Protein AF-U6EC72-F1 (afdb_monomer_lite)

Sequence (1044 aa):
MDNKIILFDENQNEEIVSHIEGLNIVFKGKNSEVMIEDGSTFISSKIVLHNNCRINIKKTNKHGIRNLYAGLFDNCKLKIGKDFSCELLNIHLNDEKNLSVTIGDYCMFALHVRIRPSDGHILYDINTKELLNKGEDVVIGNHVWIGLNCTFLKGAKVSDDTIIGAHSLVNKKFHEKNVVIAGSPAKIVKRDVNWDRRSPDMYDEFIELGKKRRITMNHGIDSPQNEIKNLENSSLQSNNHLLPNNPKVSVIIPVHNVEKYLEECLNSIVNQTLKDIEIICVNDGSTDKSSDILEKFAAKDDRITIINQENQGAGVARNKGLKIVKGEYLSFLDADDFFELDMLEKVYKFSSKNSLDIAVYGVNTFNDKTSEIKKHRLRYPKEYLPKKNIFNYKDFPKYVFNTFQNWTWNKLFKTSFILENNIQFQELFRTNDLLFTCKALVKAKRISVLDDRLVYYRIEHESHCQNTNHEHPFDFYHAMIALKSFLIDEKIFQNVEQSFVNHATSGCLYNLKSLSTQESYEKLYNFLHDEGISQLSISGKPDDYFYSRDFLEIKKIEKYPLLKPSNKPRVSIIIPTYNVEDYLKECLNSVVNQTLRDIEIICVNDGSTDNSLSILKEYAEKDERIKIISKPNSGYGHTMNVGIDAATGEYIGIVEPDDYVAPDMYETLYLEAVKNDVDLIKADFYTFTGNGKNIKKTYQKLAREDSNYNHVINPQEDLRVFRFIMHTWSGIYKRNFIEKYNIRHNETPGASFQDNGFWFQTLAFATRTYFLNKPFYMLRRDNPGSSTKSKGKVFAACKEHDFIRDILDNNPELKKNPEFKEKLIRVCQYKRWDSYFFTVRRIGPEFYKMFLEKFHEDFVLAAKNNELDKELFSKEEWDLLQMIIKDPGSVQEKDFRNVPRKLSAGYLIYKKRKFDKLLSFLYILKKEKLNPKNIYKIYKARRQINSLNLFDDVYYLTNYLDVRNSNMNPLDHYIYHGWKEKRNPSKKFDGNYYLRKYDDVRKSKTNPLVHYVLHGKEEGRFPNRQAEMNSPQNMIKRLENSLS

Structure (mmCIF, N/CA/C/O backbone):
data_AF-U6EC72-F1
#
_entry.id   AF-U6EC72-F1
#
loop_
_atom_site.group_PDB
_atom_site.id
_atom_site.type_symbol
_atom_site.label_atom_id
_atom_site.label_alt_id
_atom_site.label_comp_id
_atom_site.label_asym_id
_atom_site.label_entity_id
_atom_site.label_seq_id
_atom_site.pdbx_PDB_ins_code
_atom_site.Cartn_x
_atom_site.Cartn_y
_atom_site.Cartn_z
_atom_site.occupancy
_atom_site.B_iso_or_equiv
_atom_site.auth_seq_id
_atom_site.auth_comp_id
_atom_site.auth_asym_id
_atom_site.auth_atom_id
_atom_site.pdbx_PDB_model_num
ATOM 1 N N . MET A 1 1 ? -27.831 27.699 -6.867 1.00 39.06 1 MET A N 1
ATOM 2 C CA . MET A 1 1 ? -26.803 26.637 -6.939 1.00 39.06 1 MET A CA 1
ATOM 3 C C . MET A 1 1 ? -25.587 27.145 -7.729 1.00 39.06 1 MET A C 1
ATOM 5 O O . MET A 1 1 ? -24.973 26.391 -8.469 1.00 39.06 1 MET A O 1
ATOM 9 N N . ASP A 1 2 ? -25.233 28.430 -7.577 1.00 44.12 2 ASP A N 1
ATOM 10 C CA . ASP A 1 2 ? -24.694 29.231 -8.688 1.00 44.12 2 ASP A CA 1
ATOM 11 C C . ASP A 1 2 ? -23.479 30.056 -8.263 1.00 44.12 2 ASP A C 1
ATOM 13 O O . ASP A 1 2 ? -23.497 31.283 -8.229 1.00 44.12 2 ASP A O 1
ATOM 17 N N . ASN A 1 3 ? -22.394 29.352 -7.957 1.00 44.00 3 ASN A N 1
ATOM 18 C CA . ASN A 1 3 ? -21.086 29.963 -7.758 1.00 44.00 3 ASN A CA 1
ATOM 19 C C . ASN A 1 3 ? -20.214 29.535 -8.922 1.00 44.00 3 ASN A C 1
ATOM 21 O O . ASN A 1 3 ? -20.003 28.340 -9.123 1.00 44.00 3 ASN A O 1
ATOM 25 N N . LYS A 1 4 ? -19.686 30.503 -9.664 1.00 50.69 4 LYS A N 1
ATOM 26 C CA . LYS A 1 4 ? -18.656 30.245 -10.661 1.00 50.69 4 LYS A CA 1
ATOM 27 C C . LYS A 1 4 ? -17.332 30.739 -10.102 1.00 50.69 4 LYS A C 1
ATOM 29 O O . LYS A 1 4 ? -17.023 31.923 -10.207 1.00 50.69 4 LYS A O 1
ATOM 34 N N . ILE A 1 5 ? -16.548 29.835 -9.515 1.00 55.22 5 ILE A N 1
ATOM 35 C CA . ILE A 1 5 ? -15.100 30.011 -9.609 1.00 55.22 5 ILE A CA 1
ATOM 36 C C . ILE A 1 5 ? -14.746 29.567 -11.020 1.00 55.22 5 ILE A C 1
ATOM 38 O O . ILE A 1 5 ? -14.879 28.392 -11.358 1.00 55.22 5 ILE A O 1
ATOM 42 N N . ILE A 1 6 ? -14.381 30.551 -11.835 1.00 55.47 6 ILE A N 1
ATOM 43 C CA . ILE A 1 6 ? -13.857 30.340 -13.174 1.00 55.47 6 ILE A CA 1
ATOM 44 C C . ILE A 1 6 ? -12.349 30.188 -13.014 1.00 55.47 6 ILE A C 1
ATOM 46 O O . ILE A 1 6 ? -11.661 31.146 -12.646 1.00 55.47 6 ILE A O 1
ATOM 50 N N . LEU A 1 7 ? -11.846 28.974 -13.221 1.00 50.28 7 LEU A N 1
ATOM 51 C CA . LEU A 1 7 ? -10.419 28.765 -13.417 1.00 50.28 7 LEU A CA 1
ATOM 52 C C . LEU A 1 7 ? -10.096 29.087 -14.876 1.00 50.28 7 LEU A C 1
ATOM 54 O O . LEU A 1 7 ? -10.862 28.748 -15.774 1.00 50.28 7 LEU A O 1
ATOM 58 N N . PHE A 1 8 ? -8.969 29.755 -15.088 1.00 52.69 8 PHE A N 1
ATOM 59 C CA . PHE A 1 8 ? -8.421 30.028 -16.409 1.00 52.69 8 PHE A CA 1
ATOM 60 C C . PHE A 1 8 ? -7.160 29.183 -16.567 1.00 52.69 8 PHE A C 1
ATOM 62 O O . PHE A 1 8 ? -6.269 29.258 -15.712 1.00 52.69 8 PHE A O 1
ATOM 69 N N . ASP A 1 9 ? -7.081 28.381 -17.629 1.00 54.91 9 ASP A N 1
ATOM 70 C CA . ASP A 1 9 ? -5.834 27.701 -17.991 1.00 54.91 9 ASP A CA 1
ATOM 71 C C . ASP A 1 9 ? -4.779 28.709 -18.500 1.00 54.91 9 ASP A C 1
ATOM 73 O O . ASP A 1 9 ? -5.018 29.917 -18.598 1.00 54.91 9 ASP A O 1
ATOM 77 N N . GLU A 1 10 ? -3.589 28.224 -18.856 1.00 41.94 10 GLU A N 1
ATOM 78 C CA . GLU A 1 10 ? -2.519 29.076 -19.398 1.00 41.94 10 GLU A CA 1
ATOM 79 C C . GLU A 1 10 ? -2.829 29.693 -20.782 1.00 41.94 10 GLU A C 1
ATOM 81 O O . GLU A 1 10 ? -2.090 30.564 -21.242 1.00 41.94 10 GLU A O 1
ATOM 86 N N . ASN A 1 11 ? -3.961 29.324 -21.397 1.00 57.94 11 ASN A N 1
ATOM 87 C CA . ASN A 1 11 ? -4.497 29.855 -22.653 1.00 57.94 11 ASN A CA 1
ATOM 88 C C . ASN A 1 11 ? -5.767 30.721 -22.455 1.00 57.94 11 ASN A C 1
ATOM 90 O O . ASN A 1 11 ? -6.315 31.219 -23.436 1.00 57.94 11 ASN A O 1
ATOM 94 N N . GLN A 1 12 ? -6.214 30.932 -21.208 1.00 54.38 12 GLN A N 1
ATOM 95 C CA . GLN A 1 12 ? -7.460 31.613 -20.811 1.00 54.38 12 GLN A CA 1
ATOM 96 C C . GLN A 1 12 ? -8.779 30.888 -21.161 1.00 54.38 12 GLN A C 1
ATOM 98 O O . GLN A 1 12 ? -9.823 31.530 -21.275 1.00 54.38 12 GLN A O 1
ATOM 103 N N . ASN A 1 13 ? -8.776 29.558 -21.262 1.00 55.53 13 ASN A N 1
ATOM 104 C CA . ASN A 1 13 ? -10.006 28.760 -21.323 1.00 55.53 13 ASN A CA 1
ATOM 105 C C . ASN A 1 13 ? -10.710 28.723 -19.953 1.00 55.53 13 ASN A C 1
ATOM 107 O O . ASN A 1 13 ? -10.057 28.478 -18.940 1.00 55.53 13 ASN A O 1
ATOM 111 N N . GLU A 1 14 ? -12.032 28.929 -19.927 1.00 62.22 14 GLU A N 1
ATOM 112 C CA . GLU A 1 14 ? -12.847 28.947 -18.700 1.00 62.22 14 GLU A CA 1
ATOM 113 C C . GLU A 1 14 ? -13.282 27.541 -18.239 1.00 62.22 14 GLU A C 1
ATOM 115 O O . GLU A 1 14 ? -14.038 26.858 -18.931 1.00 62.22 14 GLU A O 1
ATOM 120 N N . GLU A 1 15 ? -12.910 27.147 -17.018 1.00 49.34 15 GLU A N 1
ATOM 121 C CA . GLU A 1 15 ? -13.479 25.991 -16.308 1.00 49.34 15 GLU A CA 1
ATOM 122 C C . GLU A 1 15 ? -14.368 26.460 -15.143 1.00 49.34 15 GLU A C 1
ATOM 124 O O . GLU A 1 15 ? -13.915 27.168 -14.242 1.00 49.34 15 GLU A O 1
ATOM 129 N N . ILE A 1 16 ? -15.642 26.048 -15.136 1.00 55.34 16 ILE A N 1
ATOM 130 C CA . ILE A 1 16 ? -16.606 26.384 -14.076 1.00 55.34 16 ILE A CA 1
ATOM 131 C C . ILE A 1 16 ? -16.582 25.297 -12.999 1.00 55.34 16 ILE A C 1
ATOM 133 O O . ILE A 1 16 ? -17.181 24.233 -13.169 1.00 55.34 16 ILE A O 1
ATOM 137 N N . VAL A 1 17 ? -15.954 25.586 -11.859 1.00 56.53 17 VAL A N 1
ATOM 138 C CA . VAL A 1 17 ? -15.844 24.621 -10.757 1.00 56.53 17 VAL A CA 1
ATOM 139 C C . VAL A 1 17 ? -16.946 24.846 -9.718 1.00 56.53 17 VAL A C 1
ATOM 141 O O . VAL A 1 17 ? -16.998 25.882 -9.053 1.00 56.53 17 VAL A O 1
ATOM 144 N N . SER A 1 18 ? -17.831 23.857 -9.564 1.00 51.00 18 SER A N 1
ATOM 145 C CA . SER A 1 18 ? -18.995 23.908 -8.661 1.00 51.00 18 SER A CA 1
ATOM 146 C C . SER A 1 18 ? -18.676 23.578 -7.196 1.00 51.00 18 SER A C 1
ATOM 148 O O . SER A 1 18 ? -19.451 23.932 -6.308 1.00 51.00 18 SER A O 1
ATOM 150 N N . HIS A 1 19 ? -17.543 22.924 -6.926 1.00 59.97 19 HIS A N 1
ATOM 151 C CA . HIS A 1 19 ? -17.088 22.546 -5.588 1.00 59.97 19 HIS A CA 1
ATOM 152 C C . HIS A 1 19 ? -15.555 22.530 -5.530 1.00 59.97 19 HIS A C 1
ATOM 154 O O . HIS A 1 19 ? -14.934 21.916 -6.392 1.00 59.97 19 HIS A O 1
ATOM 160 N N . ILE A 1 20 ? -14.940 23.165 -4.523 1.00 62.28 20 ILE A N 1
ATOM 161 C CA . ILE A 1 20 ? -13.471 23.161 -4.365 1.00 62.28 20 ILE A CA 1
ATOM 162 C C . ILE A 1 20 ? -13.062 22.712 -2.965 1.00 62.28 20 ILE A C 1
ATOM 164 O O . ILE A 1 20 ? -13.396 23.350 -1.968 1.00 62.28 20 ILE A O 1
ATOM 168 N N . GLU A 1 21 ? -12.257 21.658 -2.901 1.00 64.12 21 GLU A N 1
ATOM 169 C CA . GLU A 1 21 ? -11.552 21.246 -1.692 1.00 64.12 21 GLU A CA 1
ATOM 170 C C . GLU A 1 21 ? -10.126 21.830 -1.656 1.00 64.12 21 GLU A C 1
ATOM 172 O O . GLU A 1 21 ? -9.469 21.985 -2.684 1.00 64.12 21 GLU A O 1
ATOM 177 N N . GLY A 1 22 ? -9.645 22.211 -0.469 1.00 69.31 22 GLY A N 1
ATOM 178 C CA . GLY A 1 22 ? -8.276 22.697 -0.253 1.00 69.31 22 GLY A CA 1
ATOM 179 C C . GLY A 1 22 ? -7.989 24.133 -0.721 1.00 69.31 22 GLY A C 1
ATOM 180 O O . GLY A 1 22 ? -6.826 24.546 -0.730 1.00 69.31 22 GLY A O 1
ATOM 181 N N . LEU A 1 23 ? -9.012 24.909 -1.107 1.00 71.31 23 LEU A N 1
ATOM 182 C CA . LEU A 1 23 ? -8.871 26.250 -1.697 1.00 71.31 23 LEU A CA 1
ATOM 183 C C . LEU A 1 23 ? -8.036 27.201 -0.815 1.00 71.31 23 LEU A C 1
ATOM 185 O O . LEU A 1 23 ? -8.476 27.613 0.257 1.00 71.31 23 LEU A O 1
ATOM 189 N N . ASN A 1 24 ? -6.841 27.586 -1.278 1.00 71.88 24 ASN A N 1
ATOM 190 C CA . ASN A 1 24 ? -5.857 28.356 -0.505 1.00 71.88 24 ASN A CA 1
ATOM 191 C C . ASN A 1 24 ? -5.562 29.733 -1.137 1.00 71.88 24 ASN A C 1
ATOM 193 O O . ASN A 1 24 ? -4.670 29.880 -1.976 1.00 71.88 24 ASN A O 1
ATOM 197 N N . ILE A 1 25 ? -6.307 30.754 -0.714 1.00 69.69 25 ILE A N 1
ATOM 198 C CA . ILE A 1 25 ? -6.228 32.135 -1.206 1.00 69.69 25 ILE A CA 1
ATOM 199 C C . ILE A 1 25 ? -5.205 32.924 -0.375 1.00 69.69 25 ILE A C 1
ATOM 201 O O . ILE A 1 25 ? -5.437 33.218 0.798 1.00 69.69 25 ILE A O 1
ATOM 205 N N . VAL A 1 26 ? -4.086 33.329 -0.984 1.00 71.75 26 VAL A N 1
ATOM 206 C CA . VAL A 1 26 ? -3.048 34.151 -0.330 1.00 71.75 26 VAL A CA 1
ATOM 207 C C . VAL A 1 26 ? -2.828 35.445 -1.109 1.00 71.75 26 VAL A C 1
ATOM 209 O O . VAL A 1 26 ? -2.295 35.427 -2.221 1.00 71.75 26 VAL A O 1
ATOM 212 N N . PHE A 1 27 ? -3.196 36.576 -0.508 1.00 69.50 27 PHE A N 1
ATOM 213 C CA . PHE A 1 27 ? -3.059 37.892 -1.129 1.00 69.50 27 PHE A CA 1
ATOM 214 C C . PHE A 1 27 ? -1.594 38.346 -1.157 1.00 69.50 27 PHE A C 1
ATOM 216 O O . PHE A 1 27 ? -0.906 38.359 -0.138 1.00 69.50 27 PHE A O 1
ATOM 223 N N . LYS A 1 28 ? -1.125 38.736 -2.348 1.00 61.03 28 LYS A N 1
ATOM 224 C CA . LYS A 1 28 ? 0.248 39.217 -2.609 1.00 61.03 28 LYS A CA 1
ATOM 225 C C . LYS A 1 28 ? 0.304 40.683 -3.078 1.00 61.03 28 LYS A C 1
ATOM 227 O O . LYS A 1 28 ? 1.394 41.212 -3.270 1.00 61.03 28 LYS A O 1
ATOM 232 N N . GLY A 1 29 ? -0.856 41.311 -3.295 1.00 59.56 29 GLY A N 1
ATOM 233 C CA . GLY A 1 29 ? -1.001 42.711 -3.713 1.00 59.56 29 GLY A CA 1
ATOM 234 C C . GLY A 1 29 ? -1.132 43.685 -2.537 1.00 59.56 29 GLY A C 1
ATOM 235 O O . GLY A 1 29 ? -0.854 43.326 -1.395 1.00 59.56 29 GLY A O 1
ATOM 236 N N . LYS A 1 30 ? -1.574 44.918 -2.823 1.00 72.25 30 LYS A N 1
ATOM 237 C CA . LYS A 1 30 ? -1.979 45.920 -1.821 1.00 72.25 30 LYS A CA 1
ATOM 238 C C . LYS A 1 30 ? -3.369 46.472 -2.145 1.00 72.25 30 LYS A C 1
ATOM 240 O O . LYS A 1 30 ? -3.667 46.686 -3.316 1.00 72.25 30 LYS A O 1
ATOM 245 N N . ASN A 1 31 ? -4.166 46.767 -1.117 1.00 74.38 31 ASN A N 1
ATOM 246 C CA . ASN A 1 31 ? -5.517 47.344 -1.203 1.00 74.38 31 ASN A CA 1
ATOM 247 C C . ASN A 1 31 ? -6.515 46.539 -2.074 1.00 74.38 31 ASN A C 1
ATOM 249 O O . ASN A 1 31 ? -7.462 47.117 -2.601 1.00 74.38 31 ASN A O 1
ATOM 253 N N . SER A 1 32 ? -6.307 45.234 -2.271 1.00 72.88 32 SER A N 1
ATOM 254 C CA . SER A 1 32 ? -7.169 44.400 -3.123 1.00 72.88 32 SER A CA 1
ATOM 255 C C . SER A 1 32 ? -8.465 44.001 -2.409 1.00 72.88 32 SER A C 1
ATOM 257 O O . SER A 1 32 ? -8.464 43.786 -1.198 1.00 72.88 32 SER A O 1
ATOM 259 N N . GLU A 1 33 ? -9.560 43.843 -3.150 1.00 76.44 33 GLU A N 1
ATOM 260 C CA . GLU A 1 33 ? -10.860 43.412 -2.623 1.00 76.44 33 GLU A CA 1
ATOM 261 C C . GLU A 1 33 ? -11.361 42.180 -3.392 1.00 76.44 33 GLU A C 1
ATOM 263 O O . GLU A 1 33 ? -11.188 42.097 -4.606 1.00 76.44 33 GLU A O 1
ATOM 268 N N . VAL A 1 34 ? -11.942 41.207 -2.683 1.00 74.06 34 VAL A N 1
ATOM 269 C CA . VAL A 1 34 ? -12.551 39.995 -3.260 1.00 74.06 34 VAL A CA 1
ATOM 270 C C . VAL A 1 34 ? -13.949 39.797 -2.688 1.00 74.06 34 VAL A C 1
ATOM 272 O O . VAL A 1 34 ? -14.159 39.918 -1.479 1.00 74.06 34 VAL A O 1
ATOM 275 N N . MET A 1 35 ? -14.894 39.433 -3.553 1.00 72.56 35 MET A N 1
ATOM 276 C CA . MET A 1 35 ? -16.205 38.940 -3.146 1.00 72.56 35 MET A CA 1
ATOM 277 C C . MET A 1 35 ? -16.308 37.437 -3.404 1.00 72.56 35 MET A C 1
ATOM 279 O O . MET A 1 35 ? -15.850 36.950 -4.433 1.00 72.56 35 MET A O 1
ATOM 283 N N . ILE A 1 36 ? -16.917 36.716 -2.464 1.00 77.12 36 ILE A N 1
ATOM 284 C CA . ILE A 1 36 ? -17.374 35.335 -2.648 1.00 77.12 36 ILE A CA 1
ATOM 285 C C . ILE A 1 36 ? -18.902 35.396 -2.733 1.00 77.12 36 ILE A C 1
ATOM 287 O O . ILE A 1 36 ? -19.544 35.954 -1.842 1.00 77.12 36 ILE A O 1
ATOM 291 N N . GLU A 1 37 ? -19.466 34.890 -3.827 1.00 74.31 37 GLU A N 1
ATOM 292 C CA . GLU A 1 37 ? -20.877 35.065 -4.200 1.00 74.31 37 GLU A CA 1
ATOM 293 C C . GLU A 1 37 ? -21.840 34.071 -3.515 1.00 74.31 37 GLU A C 1
ATOM 295 O O . GLU A 1 37 ? -21.416 33.146 -2.815 1.00 74.31 37 GLU A O 1
ATOM 300 N N . ASP A 1 38 ? -23.147 34.329 -3.656 1.00 67.75 38 ASP A N 1
ATOM 301 C CA . ASP A 1 38 ? -24.213 33.643 -2.908 1.00 67.75 38 ASP A CA 1
ATOM 302 C C . ASP A 1 38 ? -24.365 32.160 -3.294 1.00 67.75 38 ASP A C 1
ATOM 304 O O . ASP A 1 38 ? -24.679 31.805 -4.431 1.00 67.75 38 ASP A O 1
ATOM 308 N N . GLY A 1 39 ? -24.199 31.301 -2.288 1.00 65.00 39 GLY A N 1
ATOM 309 C CA . GLY A 1 39 ? -24.380 29.859 -2.372 1.00 65.00 39 GLY A CA 1
ATOM 310 C C . GLY A 1 39 ? -23.089 29.050 -2.247 1.00 65.00 39 GLY A C 1
ATOM 311 O O . GLY A 1 39 ? -23.150 27.841 -2.472 1.00 65.00 39 GLY A O 1
ATOM 312 N N . SER A 1 40 ? -21.951 29.674 -1.919 1.00 71.00 40 SER A N 1
ATOM 313 C CA . SER A 1 40 ? -20.599 29.104 -2.094 1.00 71.00 40 SER A CA 1
ATOM 314 C C . SER A 1 40 ? -20.283 27.864 -1.249 1.00 71.00 40 SER A C 1
ATOM 316 O O . SER A 1 40 ? -20.613 27.800 -0.064 1.00 71.00 40 SER A O 1
ATOM 318 N N . THR A 1 41 ? -19.604 26.887 -1.867 1.00 67.44 41 THR A N 1
ATOM 319 C CA . THR A 1 41 ? -19.292 25.562 -1.295 1.00 67.44 41 THR A CA 1
ATOM 320 C C . THR A 1 41 ? -17.829 25.186 -1.497 1.00 67.44 41 THR A C 1
ATOM 322 O O . THR A 1 41 ? -17.429 24.776 -2.589 1.00 67.44 41 THR A O 1
ATOM 325 N N . PHE A 1 42 ? -17.046 25.281 -0.423 1.00 73.00 42 PHE A N 1
ATOM 326 C CA . PHE A 1 42 ? -15.643 24.867 -0.395 1.00 73.00 42 PHE A CA 1
ATOM 327 C C . PHE A 1 42 ? -15.359 24.053 0.873 1.00 73.00 42 PHE A C 1
ATOM 329 O O . PHE A 1 42 ? -15.995 24.278 1.904 1.00 73.00 42 PHE A O 1
ATOM 336 N N . ILE A 1 43 ? -14.398 23.135 0.822 1.00 71.75 43 ILE A N 1
ATOM 337 C CA . ILE A 1 43 ? -13.974 22.319 1.972 1.00 71.75 43 ILE A CA 1
ATOM 338 C C . ILE A 1 43 ? -12.488 22.577 2.258 1.00 71.75 43 ILE A C 1
ATOM 340 O O . ILE A 1 43 ? -11.716 22.872 1.347 1.00 71.75 43 ILE A O 1
ATOM 344 N N . SER A 1 44 ? -12.082 22.526 3.531 1.00 76.88 44 SER A N 1
ATOM 345 C CA . SER A 1 44 ? -10.678 22.631 3.979 1.00 76.88 44 SER A CA 1
ATOM 346 C C . SER A 1 44 ? -9.942 23.858 3.424 1.00 76.88 44 SER A C 1
ATOM 348 O O . SER A 1 44 ? -8.792 23.794 2.991 1.00 76.88 44 SER A O 1
ATOM 350 N N . SER A 1 45 ? -10.641 24.993 3.406 1.00 77.44 45 SER A N 1
ATOM 351 C CA . SER A 1 45 ? -10.205 26.225 2.746 1.00 77.44 45 SER A CA 1
ATOM 352 C C . SER A 1 45 ? -9.356 27.124 3.645 1.00 77.44 45 SER A C 1
ATOM 354 O O . SER A 1 45 ? -9.549 27.213 4.858 1.00 77.44 45 SER A O 1
ATOM 356 N N . LYS A 1 46 ? -8.430 27.861 3.033 1.00 80.94 46 LYS A N 1
ATOM 357 C CA . LYS A 1 46 ? -7.503 28.771 3.705 1.00 80.94 46 LYS A CA 1
ATOM 358 C C . LYS A 1 46 ? -7.482 30.138 3.030 1.00 80.94 46 LYS A C 1
ATOM 360 O O . LYS A 1 46 ? -7.328 30.234 1.819 1.00 80.94 46 LYS A O 1
ATOM 365 N N . ILE A 1 47 ? -7.577 31.203 3.820 1.00 82.94 47 ILE A N 1
ATOM 366 C CA . ILE A 1 47 ? -7.547 32.591 3.345 1.00 82.94 47 ILE A CA 1
ATOM 367 C C . ILE A 1 47 ? -6.493 33.371 4.141 1.00 82.94 47 ILE A C 1
ATOM 369 O O . ILE A 1 47 ? -6.441 33.283 5.367 1.00 82.94 47 ILE A O 1
ATOM 373 N N . VAL A 1 48 ? -5.623 34.127 3.468 1.00 80.62 48 VAL A N 1
ATOM 374 C CA . VAL A 1 48 ? -4.567 34.932 4.108 1.00 80.62 48 VAL A CA 1
ATOM 375 C C . VAL A 1 48 ? -4.514 36.326 3.482 1.00 80.62 48 VAL A C 1
ATOM 377 O O . VAL A 1 48 ? -4.150 36.469 2.312 1.00 80.62 48 VAL A O 1
ATOM 380 N N . LEU A 1 49 ? -4.880 37.347 4.263 1.00 79.88 49 LEU A N 1
ATOM 381 C CA . LEU A 1 49 ? -4.976 38.745 3.837 1.00 79.88 49 LEU A CA 1
ATOM 382 C C . LEU A 1 49 ? -3.758 39.553 4.310 1.00 79.88 49 LEU A C 1
ATOM 384 O O . LEU A 1 49 ? -3.431 39.541 5.495 1.00 79.88 49 LEU A O 1
ATOM 388 N N . HIS A 1 50 ? -3.144 40.294 3.387 1.00 80.75 50 HIS A N 1
ATOM 389 C CA . HIS A 1 50 ? -2.005 41.186 3.621 1.00 80.75 50 HIS A CA 1
ATOM 390 C C . HIS A 1 50 ? -2.219 42.550 2.947 1.00 80.75 50 HIS A C 1
ATOM 392 O O . HIS A 1 50 ? -3.034 42.679 2.039 1.00 80.75 50 HIS A O 1
ATOM 398 N N . ASN A 1 51 ? -1.443 43.557 3.349 1.00 79.75 51 ASN A N 1
ATOM 399 C CA . ASN A 1 51 ? -1.416 44.931 2.819 1.00 79.75 51 ASN A CA 1
ATOM 400 C C . ASN A 1 51 ? -2.803 45.544 2.489 1.00 79.75 51 ASN A C 1
ATOM 402 O O . ASN A 1 51 ? -3.117 45.779 1.321 1.00 79.75 51 ASN A O 1
ATOM 406 N N . ASN A 1 52 ? -3.608 45.870 3.502 1.00 78.75 52 ASN A N 1
ATOM 407 C CA . ASN A 1 52 ? -4.911 46.553 3.408 1.00 78.75 52 ASN A CA 1
ATOM 408 C C . ASN A 1 52 ? -5.997 45.826 2.578 1.00 78.75 52 ASN A C 1
ATOM 410 O O . ASN A 1 52 ? -6.980 46.454 2.177 1.00 78.75 52 ASN A O 1
ATOM 414 N N . CYS A 1 53 ? -5.833 44.538 2.271 1.00 80.25 53 CYS A N 1
ATOM 415 C CA . CYS A 1 53 ? -6.812 43.788 1.486 1.00 80.25 53 CYS A CA 1
ATOM 416 C C . CYS A 1 53 ? -8.126 43.523 2.248 1.00 80.25 53 CYS A C 1
ATOM 418 O O . CYS A 1 53 ? -8.190 43.510 3.482 1.00 80.25 53 CYS A O 1
ATOM 420 N N . ARG A 1 54 ? -9.197 43.296 1.487 1.00 80.44 54 ARG A N 1
ATOM 421 C CA . ARG A 1 54 ? -10.556 43.058 1.982 1.00 80.44 54 ARG A CA 1
ATOM 422 C C . ARG A 1 54 ? -11.142 41.803 1.355 1.00 80.44 54 ARG A C 1
ATOM 424 O O . ARG A 1 54 ? -10.894 41.519 0.185 1.00 80.44 54 ARG A O 1
ATOM 431 N N . ILE A 1 55 ? -11.973 41.093 2.108 1.00 84.81 55 ILE A N 1
ATOM 432 C CA . ILE A 1 55 ? -12.809 40.025 1.560 1.00 84.81 55 ILE A CA 1
ATOM 433 C C . ILE A 1 55 ? -14.226 40.085 2.135 1.00 84.81 55 ILE A C 1
ATOM 435 O O . ILE A 1 55 ? -14.411 40.325 3.331 1.00 84.81 55 ILE A O 1
ATOM 439 N N . ASN A 1 56 ? -15.215 39.876 1.269 1.00 82.56 56 ASN A N 1
ATOM 440 C CA . ASN A 1 56 ? -16.639 39.903 1.586 1.00 82.56 56 ASN A CA 1
ATOM 441 C C . ASN A 1 56 ? -17.301 38.612 1.081 1.00 82.56 56 ASN A C 1
ATOM 443 O O . ASN A 1 56 ? -17.410 38.394 -0.123 1.00 82.56 56 ASN A O 1
ATOM 447 N N . ILE A 1 57 ? -17.724 37.749 1.998 1.00 85.25 57 ILE A N 1
ATOM 448 C CA . ILE A 1 57 ? -18.354 36.458 1.705 1.00 85.25 57 ILE A CA 1
ATOM 449 C C . ILE A 1 57 ? -19.866 36.636 1.816 1.00 85.25 57 ILE A C 1
ATOM 451 O O . ILE A 1 57 ? -20.341 37.078 2.857 1.00 85.25 57 ILE A O 1
ATOM 455 N N . LYS A 1 58 ? -20.631 36.337 0.763 1.00 78.06 58 LYS A N 1
ATOM 456 C CA . LYS A 1 58 ? -22.102 36.384 0.796 1.00 78.06 58 LYS A CA 1
ATOM 457 C C . LYS A 1 58 ? -22.675 35.118 1.459 1.00 78.06 58 LYS A C 1
ATOM 459 O O . LYS A 1 58 ? -21.955 34.358 2.106 1.00 78.06 58 LYS A O 1
ATOM 464 N N . LYS A 1 59 ? -23.993 34.941 1.364 1.00 74.50 59 LYS A N 1
ATOM 465 C CA . LYS A 1 59 ? -24.725 33.781 1.886 1.00 74.50 59 LYS A CA 1
ATOM 466 C C . LYS A 1 59 ? -24.168 32.466 1.326 1.00 74.50 59 LYS A C 1
ATOM 468 O O . LYS A 1 59 ? -23.589 32.431 0.242 1.00 74.50 59 LYS A O 1
ATOM 473 N N . THR A 1 60 ? -24.330 31.373 2.067 1.00 67.00 60 THR A N 1
ATOM 474 C CA . THR A 1 60 ? -23.953 30.022 1.625 1.00 67.00 60 THR A CA 1
ATOM 475 C C . THR A 1 60 ? -25.138 29.068 1.720 1.00 67.00 60 THR A C 1
ATOM 477 O O . THR A 1 60 ? -26.117 29.331 2.416 1.00 67.00 60 THR A O 1
ATOM 480 N N . ASN A 1 61 ? -25.088 27.962 0.973 1.00 64.88 61 ASN A N 1
ATOM 481 C CA . ASN A 1 61 ? -26.139 26.945 1.038 1.00 64.88 61 ASN A CA 1
ATOM 482 C C . ASN A 1 61 ? -25.889 25.945 2.190 1.00 64.88 61 ASN A C 1
ATOM 484 O O . ASN A 1 61 ? -24.887 26.030 2.899 1.00 64.88 61 ASN A O 1
ATOM 488 N N . LYS A 1 62 ? -26.794 24.972 2.374 1.00 58.44 62 LYS A N 1
ATOM 489 C CA . LYS A 1 62 ? -26.743 23.986 3.474 1.00 58.44 62 LYS A CA 1
ATOM 490 C C . LYS A 1 62 ? -25.471 23.112 3.520 1.00 58.44 62 LYS A C 1
ATOM 492 O O . LYS A 1 62 ? -25.216 22.493 4.548 1.00 58.44 62 LYS A O 1
ATOM 497 N N . HIS A 1 63 ? -24.684 23.083 2.442 1.00 56.34 63 HIS A N 1
ATOM 498 C CA . HIS A 1 63 ? -23.376 22.425 2.320 1.00 56.34 63 HIS A CA 1
ATOM 499 C C . HIS A 1 63 ? -22.238 23.445 2.089 1.00 56.34 63 HIS A C 1
ATOM 501 O O . HIS A 1 63 ? -21.338 23.189 1.292 1.00 56.34 63 HIS A O 1
ATOM 507 N N . GLY A 1 64 ? -22.333 24.626 2.715 1.00 63.41 64 GLY A N 1
ATOM 508 C CA . GLY A 1 64 ? -21.455 25.786 2.517 1.00 63.41 64 GLY A CA 1
ATOM 509 C C . GLY A 1 64 ? -19.976 25.585 2.871 1.00 63.41 64 GLY A C 1
ATOM 510 O O . GLY A 1 64 ? -19.468 24.471 2.927 1.00 63.41 64 GLY A O 1
ATOM 511 N N . ILE A 1 65 ? -19.248 26.682 3.100 1.00 70.50 65 ILE A N 1
ATOM 512 C CA . ILE A 1 65 ? -17.805 26.616 3.380 1.00 70.50 65 ILE A CA 1
ATOM 513 C C . ILE A 1 65 ? -17.547 25.868 4.705 1.00 70.50 65 ILE A C 1
ATOM 515 O O . ILE A 1 65 ? -17.937 26.348 5.769 1.00 70.50 65 ILE A O 1
ATOM 519 N N . ARG A 1 66 ? -16.860 24.719 4.643 1.00 73.06 66 ARG A N 1
ATOM 520 C CA . ARG A 1 66 ? -16.463 23.883 5.796 1.00 73.06 66 ARG A CA 1
ATOM 521 C C . ARG A 1 66 ? -14.943 23.915 5.980 1.00 73.06 66 ARG A C 1
ATOM 523 O O . ARG A 1 66 ? -14.196 23.991 5.006 1.00 73.06 66 ARG A O 1
ATOM 530 N N . ASN A 1 67 ? -14.480 23.822 7.226 1.00 76.12 67 ASN A N 1
ATOM 531 C CA . ASN A 1 67 ? -13.069 23.837 7.621 1.00 76.12 67 ASN A CA 1
ATOM 532 C C . ASN A 1 67 ? -12.309 25.058 7.074 1.00 76.12 67 ASN A C 1
ATOM 534 O O . ASN A 1 67 ? -11.343 24.934 6.324 1.00 76.12 67 ASN A O 1
ATOM 538 N N . LEU A 1 68 ? -12.785 26.254 7.442 1.00 80.31 68 LEU A N 1
ATOM 539 C CA . LEU A 1 68 ? -12.228 27.535 7.005 1.00 80.31 68 LEU A CA 1
ATOM 540 C C . LEU A 1 68 ? -11.176 28.071 7.989 1.00 80.31 68 LEU A C 1
ATOM 542 O O . LEU A 1 68 ? -11.491 28.430 9.127 1.00 80.31 68 LEU A O 1
ATOM 546 N N . TYR A 1 69 ? -9.941 28.228 7.513 1.00 83.50 69 TYR A N 1
ATOM 547 C CA . TYR A 1 69 ? -8.901 29.027 8.165 1.00 83.50 69 TYR A CA 1
ATOM 548 C C . TYR A 1 69 ? -8.819 30.433 7.552 1.00 83.50 69 TYR A C 1
ATOM 550 O O . TYR A 1 69 ? -8.712 30.563 6.333 1.00 83.50 69 TYR A O 1
ATOM 558 N N . ALA A 1 70 ? -8.739 31.482 8.376 1.00 82.94 70 ALA A N 1
ATOM 559 C CA . ALA A 1 70 ? -8.423 32.842 7.930 1.00 82.94 70 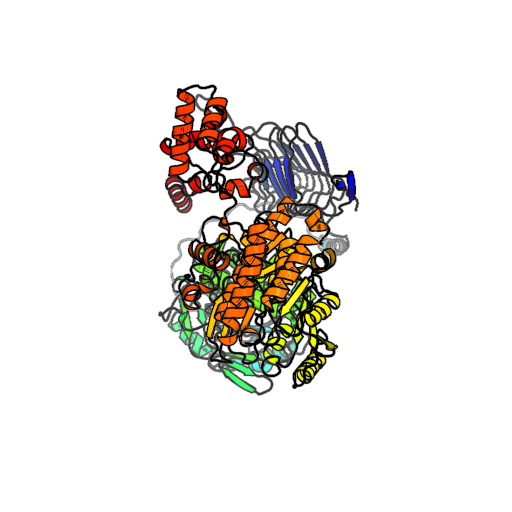ALA A CA 1
ATOM 560 C C . ALA A 1 70 ? -7.298 33.496 8.760 1.00 82.94 70 ALA A C 1
ATOM 562 O O . ALA A 1 70 ? -7.307 33.441 9.988 1.00 82.94 70 ALA A O 1
ATOM 563 N N . GLY A 1 71 ? -6.341 34.151 8.096 1.00 83.38 71 GLY A N 1
ATOM 564 C CA . GLY A 1 71 ? -5.272 34.941 8.725 1.00 83.38 71 GLY A CA 1
ATOM 565 C C . GLY A 1 71 ? -5.247 36.382 8.208 1.00 83.38 71 GLY A C 1
ATOM 566 O O . GLY A 1 71 ? -5.228 36.589 6.996 1.00 83.38 71 GLY A O 1
ATOM 567 N N . LEU A 1 72 ? -5.262 37.368 9.109 1.00 81.00 72 LEU A N 1
ATOM 568 C CA . LEU A 1 72 ? -5.313 38.802 8.797 1.00 81.00 72 LEU A CA 1
ATOM 569 C C . LEU A 1 72 ? -4.080 39.550 9.335 1.00 81.00 72 LEU A C 1
ATOM 571 O O . LEU A 1 72 ? -3.734 39.431 10.512 1.00 81.00 72 LEU A O 1
ATOM 575 N N . PHE A 1 73 ? -3.488 40.376 8.474 1.00 78.31 73 PHE A N 1
ATOM 576 C CA . PHE A 1 73 ? -2.325 41.235 8.730 1.00 78.31 73 PHE A CA 1
ATOM 577 C C . PHE A 1 73 ? -2.564 42.635 8.119 1.00 78.31 73 PHE A C 1
ATOM 579 O O . PHE A 1 73 ? -3.526 42.814 7.372 1.00 78.31 73 PHE A O 1
ATOM 586 N N . ASP A 1 74 ? -1.723 43.636 8.394 1.00 74.81 74 ASP A N 1
ATOM 587 C CA . ASP A 1 74 ? -1.645 44.905 7.644 1.00 74.81 74 ASP A CA 1
ATOM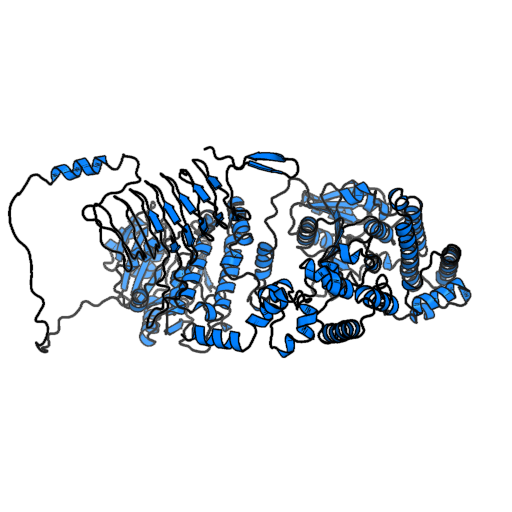 588 C C . ASP A 1 74 ? -2.995 45.653 7.397 1.00 74.81 74 ASP A C 1
ATOM 590 O O . ASP A 1 74 ? -3.390 45.852 6.250 1.00 74.81 74 ASP A O 1
ATOM 594 N N . ASN A 1 75 ? -3.746 46.086 8.419 1.00 73.50 75 ASN A N 1
ATOM 595 C CA . ASN A 1 75 ? -5.064 46.766 8.277 1.00 73.50 75 ASN A CA 1
ATOM 596 C C . ASN A 1 75 ? -6.156 46.010 7.455 1.00 73.50 75 ASN A C 1
ATOM 598 O O . ASN A 1 75 ? -7.124 46.633 7.005 1.00 73.50 75 ASN A O 1
ATOM 602 N N . CYS A 1 76 ? -6.023 44.700 7.205 1.00 82.06 76 CYS A N 1
ATOM 603 C CA . CYS A 1 76 ? -6.988 43.931 6.406 1.00 82.06 76 CYS A CA 1
ATOM 604 C C . CYS A 1 76 ? -8.353 43.719 7.090 1.00 82.06 76 CYS A C 1
ATOM 606 O O . CYS A 1 76 ? -8.473 43.739 8.318 1.00 82.06 76 CYS A O 1
ATOM 608 N N . LYS A 1 77 ? -9.390 43.451 6.279 1.00 84.81 77 LYS A N 1
ATOM 609 C CA . LYS A 1 77 ? -10.774 43.245 6.750 1.00 84.81 77 LYS A CA 1
ATOM 610 C C . LYS A 1 77 ? -11.431 41.994 6.164 1.00 84.81 77 LYS A C 1
ATOM 612 O O . LYS A 1 77 ? -11.362 41.762 4.960 1.00 84.81 77 LYS A O 1
ATOM 617 N N . LEU A 1 78 ? -12.124 41.234 7.012 1.00 87.50 78 LEU A N 1
ATOM 618 C CA . LEU A 1 78 ? -12.922 40.061 6.639 1.00 87.50 78 LEU A CA 1
ATOM 619 C C . LEU A 1 78 ? -14.382 40.291 7.036 1.00 87.50 78 LEU A C 1
ATOM 621 O O . LEU A 1 78 ? -14.678 40.505 8.210 1.00 87.50 78 LEU A O 1
ATOM 625 N N . LYS A 1 79 ? -15.288 40.214 6.062 1.00 88.56 79 LYS A N 1
ATOM 626 C CA . LYS A 1 79 ? -16.734 40.230 6.273 1.00 88.56 79 LYS A CA 1
ATOM 627 C C . LYS A 1 79 ? -17.348 38.915 5.793 1.00 88.56 79 LYS A C 1
ATOM 629 O O . LYS A 1 79 ? -17.136 38.512 4.654 1.00 88.56 79 LYS A O 1
ATOM 634 N N . ILE A 1 80 ? -18.127 38.283 6.659 1.00 88.19 80 ILE A N 1
ATOM 635 C CA . ILE A 1 80 ? -19.076 37.217 6.338 1.00 88.19 80 ILE A CA 1
ATOM 636 C C . ILE A 1 80 ? -20.472 37.852 6.345 1.00 88.19 80 ILE A C 1
ATOM 638 O O . ILE A 1 80 ? -20.776 38.692 7.193 1.00 88.19 80 ILE A O 1
ATOM 642 N N . GLY A 1 81 ? -21.282 37.514 5.348 1.00 81.75 81 GLY A N 1
ATOM 643 C CA . GLY A 1 81 ? -22.636 38.013 5.148 1.00 81.75 81 GLY A CA 1
ATOM 644 C C . GLY A 1 81 ? -23.653 37.337 6.062 1.00 81.75 81 GLY A C 1
ATOM 645 O O . GLY A 1 81 ? -23.292 36.716 7.057 1.00 81.75 81 GLY A O 1
ATOM 646 N N . LYS A 1 82 ? -24.931 37.491 5.715 1.00 81.06 82 LYS A N 1
ATOM 647 C CA . LYS A 1 82 ? -26.040 36.835 6.413 1.00 81.06 82 LYS A CA 1
ATOM 648 C C . LYS A 1 82 ? -26.268 35.400 5.928 1.00 81.06 82 LYS A C 1
ATOM 650 O O . LYS A 1 82 ? -25.787 35.032 4.857 1.00 81.06 82 LYS A O 1
ATOM 655 N N . ASP A 1 83 ? -27.079 34.648 6.667 1.00 73.94 83 ASP A N 1
ATOM 656 C CA . ASP A 1 83 ? -27.566 33.308 6.311 1.00 73.94 83 ASP A CA 1
ATOM 657 C C . ASP A 1 83 ? -26.422 32.285 6.059 1.00 73.94 83 ASP A C 1
ATOM 659 O O . ASP A 1 83 ? -26.559 31.369 5.247 1.00 73.94 83 ASP A O 1
ATOM 663 N N . PHE A 1 84 ? -25.259 32.459 6.702 1.00 79.69 84 PHE A N 1
ATOM 664 C CA . PHE A 1 84 ? -24.047 31.664 6.455 1.00 79.69 84 PHE A CA 1
ATOM 665 C C . PHE A 1 84 ? -23.937 30.464 7.409 1.00 79.69 84 PHE A C 1
ATOM 667 O O . PHE A 1 84 ? -23.981 30.624 8.629 1.00 79.69 84 PHE A O 1
ATOM 674 N N . SER A 1 85 ? -23.733 29.259 6.869 1.00 74.81 85 SER A N 1
ATOM 675 C CA . SER A 1 85 ? -23.488 28.038 7.659 1.00 74.81 85 SER A CA 1
ATOM 676 C C . SER A 1 85 ? -22.065 27.513 7.465 1.00 74.81 85 SER A C 1
ATOM 678 O O . SER A 1 85 ? -21.595 27.422 6.330 1.00 74.81 85 SER A O 1
ATOM 680 N N . CYS A 1 86 ? -21.393 27.144 8.562 1.00 76.25 86 CYS A N 1
ATOM 681 C CA . CYS A 1 86 ? -20.032 26.599 8.536 1.00 76.25 86 CYS A CA 1
ATOM 682 C C . CYS A 1 86 ? -19.756 25.609 9.681 1.00 76.25 86 CYS A C 1
ATOM 684 O O . CYS A 1 86 ? -20.154 25.779 10.832 1.00 76.25 86 CYS A O 1
ATOM 686 N N . GLU A 1 87 ? -19.011 24.565 9.351 1.00 63.59 87 GLU A N 1
ATOM 687 C CA . GLU A 1 87 ? -18.538 23.531 10.261 1.00 63.59 87 GLU A CA 1
ATOM 688 C C . GLU A 1 87 ? -17.008 23.604 10.253 1.00 63.59 87 GLU A C 1
ATOM 690 O O . GLU A 1 87 ? -16.420 23.472 9.184 1.00 63.59 87 GLU A O 1
ATOM 695 N N . LEU A 1 88 ? -16.379 23.848 11.414 1.00 72.94 88 LEU A N 1
ATOM 696 C CA . LEU A 1 88 ? -14.955 24.197 11.590 1.00 72.94 88 LEU A CA 1
ATOM 697 C C . LEU A 1 88 ? -14.564 25.599 11.051 1.00 72.94 88 LEU A C 1
ATOM 699 O O . LEU A 1 88 ? -14.383 25.797 9.850 1.00 72.94 88 LEU A O 1
ATOM 703 N N . LEU A 1 89 ? -14.358 26.567 11.963 1.00 79.50 89 LEU A N 1
ATOM 704 C CA . LEU A 1 89 ? -13.923 27.947 11.656 1.00 79.50 89 LEU A CA 1
ATOM 705 C C . LEU A 1 89 ? -12.760 28.419 12.554 1.00 79.50 89 LEU A C 1
ATOM 707 O O . LEU A 1 89 ? -12.882 28.438 13.778 1.00 79.50 89 LEU A O 1
ATOM 711 N N . ASN A 1 90 ? -11.655 28.888 11.969 1.00 80.69 90 ASN A N 1
ATOM 712 C CA . ASN A 1 90 ? -10.479 29.351 12.719 1.00 80.69 90 ASN A CA 1
ATOM 713 C C . ASN A 1 90 ? -9.885 30.642 12.122 1.00 80.69 90 ASN A C 1
ATOM 715 O O . ASN A 1 90 ? -9.314 30.619 11.034 1.00 80.69 90 ASN A O 1
ATOM 719 N N . ILE A 1 91 ? -10.002 31.764 12.835 1.00 80.31 91 ILE A N 1
ATOM 720 C CA . ILE A 1 91 ? -9.608 33.104 12.381 1.00 80.31 91 ILE A CA 1
ATOM 721 C C . ILE A 1 91 ? -8.549 33.706 13.319 1.00 80.31 91 ILE A C 1
ATOM 723 O O . ILE A 1 91 ? -8.708 33.731 14.542 1.00 80.31 91 ILE A O 1
ATOM 727 N N . HIS A 1 92 ? -7.476 34.240 12.739 1.00 78.00 92 HIS A N 1
ATOM 728 C CA . HIS A 1 92 ? -6.354 34.863 13.442 1.00 78.00 92 HIS A CA 1
ATOM 729 C C . HIS A 1 92 ? -6.089 36.274 12.898 1.00 78.00 92 HIS A C 1
ATOM 731 O O . HIS A 1 92 ? -6.029 36.454 11.682 1.00 78.00 92 HIS A O 1
ATOM 737 N N . LEU A 1 93 ? -5.889 37.264 13.772 1.00 70.75 93 LEU A N 1
ATOM 738 C CA . LEU A 1 93 ? -5.545 38.641 13.395 1.00 70.75 93 LEU A CA 1
ATOM 739 C C . LEU A 1 93 ? -4.291 39.075 14.173 1.00 70.75 93 LEU A C 1
ATOM 741 O O . LEU A 1 93 ? -4.200 38.801 15.366 1.00 70.75 93 LEU A O 1
ATOM 745 N N . ASN A 1 94 ? -3.331 39.723 13.511 1.00 68.31 94 ASN A N 1
ATOM 746 C CA . ASN A 1 94 ? -2.042 40.120 14.101 1.00 68.31 94 ASN A CA 1
ATOM 747 C C . ASN A 1 94 ? -2.140 41.309 15.096 1.00 68.31 94 ASN A C 1
ATOM 749 O O . ASN A 1 94 ? -3.167 41.982 15.157 1.00 68.31 94 ASN A O 1
ATOM 753 N N . ASP A 1 95 ? -1.068 41.602 15.847 1.00 58.91 95 ASP A N 1
ATOM 754 C CA . ASP A 1 95 ? -0.967 42.741 16.792 1.00 58.91 95 ASP A CA 1
ATOM 755 C C . ASP A 1 95 ? -0.846 44.116 16.077 1.00 58.91 95 ASP A C 1
ATOM 757 O O . ASP A 1 95 ? 0.118 44.865 16.255 1.00 58.91 95 ASP A O 1
ATOM 761 N N . GLU A 1 96 ? -1.813 44.459 15.221 1.00 60.94 96 GLU A N 1
ATOM 762 C CA . GLU A 1 96 ? -1.774 45.636 14.343 1.00 60.94 96 GLU A CA 1
ATOM 763 C C . GLU A 1 96 ? -3.063 46.473 14.389 1.00 60.94 96 GLU A C 1
ATOM 765 O O . GLU A 1 96 ? -4.157 45.981 14.670 1.00 60.94 96 GLU A O 1
ATOM 770 N N . LYS A 1 97 ? -2.948 47.770 14.073 1.00 57.22 97 LYS A N 1
ATOM 771 C CA . LYS A 1 97 ? -4.103 48.677 14.013 1.00 57.22 97 LYS A CA 1
ATOM 772 C C . LYS A 1 97 ? -5.027 48.335 12.834 1.00 57.22 97 LYS A C 1
ATOM 774 O O . LYS A 1 97 ? -4.582 47.903 11.775 1.00 57.22 97 LYS A O 1
ATOM 779 N N . ASN A 1 98 ? -6.315 48.635 13.009 1.00 66.44 98 ASN A N 1
ATOM 780 C CA . ASN A 1 98 ? -7.362 48.614 11.977 1.00 66.44 98 ASN A CA 1
ATOM 781 C C . ASN A 1 98 ? -7.717 47.242 11.361 1.00 66.44 98 ASN A C 1
ATOM 783 O O . ASN A 1 98 ? -8.442 47.216 10.363 1.00 66.44 98 ASN A O 1
ATOM 787 N N . LEU A 1 99 ? -7.265 46.121 11.937 1.00 75.31 99 LEU A N 1
ATOM 788 C CA . LEU A 1 99 ? -7.787 44.798 11.576 1.00 75.31 99 LEU A CA 1
ATOM 789 C C . LEU A 1 99 ? -9.234 44.653 12.074 1.00 75.31 99 LEU A C 1
ATOM 791 O O . LEU A 1 99 ? -9.551 45.069 13.187 1.00 75.31 99 LEU A O 1
ATOM 795 N N . SER A 1 100 ? -10.123 44.066 11.267 1.00 77.88 100 SER A N 1
ATOM 796 C CA . SER A 1 100 ? -11.517 43.844 11.686 1.00 77.88 100 SER A CA 1
ATOM 797 C C . SER A 1 100 ? -12.151 42.608 11.056 1.00 77.88 100 SER A C 1
ATOM 799 O O . SER A 1 100 ? -12.052 42.413 9.840 1.00 77.88 100 SER A O 1
ATOM 801 N N . VAL A 1 101 ? -12.884 41.843 11.868 1.00 85.06 101 VAL A N 1
ATOM 802 C CA . VAL A 1 101 ? -13.747 40.739 11.417 1.00 85.06 101 VAL A CA 1
ATOM 803 C C . VAL A 1 101 ? -15.210 41.080 11.688 1.00 85.06 101 VAL A C 1
ATOM 805 O O . VAL A 1 101 ? -15.552 41.535 12.779 1.00 85.06 101 VAL A O 1
ATOM 808 N N . THR A 1 102 ? -16.074 40.837 10.706 1.00 87.19 102 THR A N 1
ATOM 809 C CA . THR A 1 102 ? -17.531 40.975 10.818 1.00 87.19 102 THR A CA 1
ATOM 810 C C . THR A 1 102 ? -18.208 39.686 10.364 1.00 87.19 102 THR A C 1
ATOM 812 O O . THR A 1 102 ? -17.912 39.199 9.278 1.00 87.19 102 THR A O 1
ATOM 815 N N . ILE A 1 103 ? -19.129 39.158 11.166 1.00 88.56 103 ILE A N 1
ATOM 816 C CA . ILE A 1 103 ? -20.066 38.087 10.804 1.00 88.56 103 ILE A CA 1
ATOM 817 C C . ILE A 1 103 ? -21.468 38.699 10.759 1.00 88.56 103 ILE A C 1
ATOM 819 O O . ILE A 1 103 ? -21.803 39.497 11.632 1.00 88.56 103 ILE A O 1
ATOM 823 N N . GLY A 1 104 ? -22.250 38.382 9.726 1.00 83.75 104 GLY A N 1
ATOM 824 C CA . GLY A 1 104 ? -23.609 38.889 9.545 1.00 83.75 104 GLY A CA 1
ATOM 825 C C . GLY A 1 104 ? -24.660 38.133 10.356 1.00 83.75 104 GLY A C 1
ATOM 826 O O . GLY A 1 104 ? -24.348 37.374 11.272 1.00 83.75 104 GLY A O 1
ATOM 827 N N . ASP A 1 105 ? -25.921 38.380 10.018 1.00 85.75 105 ASP A N 1
ATOM 828 C CA . ASP A 1 105 ? -27.087 37.868 10.741 1.00 85.75 105 ASP A CA 1
ATOM 829 C C . ASP A 1 105 ? -27.463 36.431 10.323 1.00 85.75 105 ASP A C 1
ATOM 831 O O . ASP A 1 105 ? -27.067 35.974 9.250 1.00 85.75 105 ASP A O 1
ATOM 835 N N . TYR A 1 106 ? -28.247 35.712 11.133 1.00 80.19 106 TYR A N 1
ATOM 836 C CA . TYR A 1 106 ? -28.782 34.371 10.810 1.00 80.19 106 TYR A CA 1
ATOM 837 C C . TYR A 1 106 ? -27.711 33.320 10.440 1.00 80.19 106 TYR A C 1
ATOM 839 O O . TYR A 1 106 ? -27.925 32.448 9.596 1.00 80.19 106 TYR A O 1
ATOM 847 N N . CYS A 1 107 ? -26.524 33.413 11.043 1.00 82.31 107 CYS A N 1
ATOM 848 C CA . CYS A 1 107 ? -25.402 32.511 10.768 1.00 82.31 107 CYS A CA 1
ATOM 849 C C . CYS A 1 107 ? -25.321 31.356 11.784 1.00 82.31 107 CYS A C 1
ATOM 851 O O . CYS A 1 107 ? -25.646 31.530 12.956 1.00 82.31 107 CYS A O 1
ATOM 853 N N . MET A 1 108 ? -24.837 30.180 11.375 1.00 81.44 108 MET A N 1
ATOM 854 C CA . MET A 1 108 ? -24.776 28.987 12.235 1.00 81.44 108 MET A CA 1
ATOM 855 C C . MET A 1 108 ? -23.417 28.282 12.139 1.00 81.44 108 MET A C 1
ATOM 857 O O . MET A 1 108 ? -22.972 27.910 11.050 1.00 81.44 108 MET A O 1
ATOM 861 N N . PHE A 1 109 ? -22.782 28.053 13.293 1.00 82.44 109 PHE A N 1
ATOM 862 C CA . PHE A 1 109 ? -21.449 27.460 13.399 1.00 82.44 109 PHE A CA 1
ATOM 863 C C . PHE A 1 109 ? -21.397 26.317 14.423 1.00 82.44 109 PHE A C 1
ATOM 865 O O . PHE A 1 109 ? -21.796 26.497 15.574 1.00 82.44 109 PHE A O 1
ATOM 872 N N . ALA A 1 110 ? -20.868 25.159 14.009 1.00 62.75 110 ALA A N 1
ATOM 873 C CA . ALA A 1 110 ? -20.999 23.907 14.769 1.00 62.75 110 ALA A CA 1
ATOM 874 C C . ALA A 1 110 ? -19.723 23.385 15.465 1.00 62.75 110 ALA A C 1
ATOM 876 O O . ALA A 1 110 ? -19.833 22.686 16.468 1.00 62.75 110 ALA A O 1
ATOM 877 N N . LEU A 1 111 ? -18.512 23.665 14.957 1.00 68.81 111 LEU A N 1
ATOM 878 C CA . LEU A 1 111 ? -17.280 23.026 15.461 1.00 68.81 111 LEU A CA 1
ATOM 879 C C . LEU A 1 111 ? -16.062 23.968 15.534 1.00 68.81 111 LEU A C 1
ATOM 881 O O . LEU A 1 111 ? -15.863 24.816 14.665 1.00 68.81 111 LEU A O 1
ATOM 885 N N . HIS A 1 112 ? -15.234 23.774 16.570 1.00 72.75 112 HIS A N 1
ATOM 886 C CA . HIS A 1 112 ? -13.911 24.377 16.840 1.00 72.75 112 HIS A CA 1
ATOM 887 C C . HIS A 1 112 ? -13.747 25.887 16.554 1.00 72.75 112 HIS A C 1
ATOM 889 O O . HIS A 1 112 ? -12.668 26.331 16.149 1.00 72.75 112 HIS A O 1
ATOM 895 N N . VAL A 1 113 ? -14.780 26.693 16.812 1.00 79.50 113 VAL A N 1
ATOM 896 C CA . VAL A 1 113 ? -14.795 28.116 16.453 1.00 79.50 113 VAL A CA 1
ATOM 897 C C . VAL A 1 113 ? -13.782 28.918 17.276 1.00 79.50 113 VAL A C 1
ATOM 899 O O . VAL A 1 113 ? -13.838 28.959 18.506 1.00 79.50 113 VAL A O 1
ATOM 902 N N . ARG A 1 114 ? -12.843 29.595 16.609 1.00 79.06 114 ARG A N 1
ATOM 903 C CA . ARG A 1 114 ? -11.882 30.508 17.254 1.00 79.06 114 ARG A CA 1
ATOM 904 C C . ARG A 1 114 ? -11.689 31.767 16.417 1.00 79.06 114 ARG A C 1
ATOM 906 O O . ARG A 1 114 ? -11.412 31.664 15.229 1.00 79.06 114 ARG A O 1
ATOM 913 N N . ILE A 1 115 ? -11.776 32.939 17.044 1.00 80.69 115 ILE A N 1
ATOM 914 C CA . ILE A 1 115 ? -11.374 34.231 16.478 1.00 80.69 115 ILE A CA 1
ATOM 915 C C . ILE A 1 115 ? -10.448 34.915 17.486 1.00 80.69 115 ILE A C 1
ATOM 917 O O . ILE A 1 115 ? -10.895 35.375 18.533 1.00 80.69 115 ILE A O 1
ATOM 921 N N . ARG A 1 116 ? -9.149 34.984 17.193 1.00 70.19 116 ARG A N 1
ATOM 922 C CA . ARG A 1 116 ? -8.167 35.636 18.076 1.00 70.19 116 ARG A CA 1
ATOM 923 C C . ARG A 1 116 ? -7.547 36.853 17.386 1.00 70.19 116 ARG A C 1
ATOM 925 O O . ARG A 1 116 ? -6.599 36.671 16.620 1.00 70.19 116 ARG A O 1
ATOM 932 N N . PRO A 1 117 ? -8.059 38.077 17.620 1.00 64.06 117 PRO A N 1
ATOM 933 C CA . PRO A 1 117 ? -7.233 39.269 17.510 1.00 64.06 117 PRO A CA 1
ATOM 934 C C . PRO A 1 117 ? -6.166 39.220 18.601 1.00 64.06 117 PRO A C 1
ATOM 936 O O . PRO A 1 117 ? -6.478 39.017 19.771 1.00 64.06 117 PRO A O 1
ATOM 939 N N . SER A 1 118 ? -4.908 39.291 18.174 1.00 56.16 118 SER A N 1
ATOM 940 C CA . SER A 1 118 ? -3.760 38.879 18.974 1.00 56.16 118 SER A CA 1
ATOM 941 C C . SER A 1 118 ? -3.631 39.600 20.320 1.00 56.16 118 SER A C 1
ATOM 943 O O . SER A 1 118 ? -3.923 40.787 20.465 1.00 56.16 118 SER A O 1
ATOM 945 N N . ASP A 1 119 ? -3.123 38.848 21.291 1.00 55.44 119 ASP A N 1
ATOM 946 C CA . ASP A 1 119 ? -2.401 39.348 22.448 1.00 55.44 119 ASP A CA 1
ATOM 947 C C . ASP A 1 119 ? -1.021 38.669 22.518 1.00 55.44 119 ASP A C 1
ATOM 949 O O . ASP A 1 119 ? -0.689 37.937 23.450 1.00 55.44 119 ASP A O 1
ATOM 953 N N . GLY A 1 120 ? -0.175 38.941 21.515 1.00 52.72 120 GLY A N 1
ATOM 954 C CA . GLY A 1 120 ? 1.217 38.473 21.452 1.00 52.72 120 GLY A CA 1
ATOM 955 C C . GLY A 1 120 ? 2.137 39.114 22.500 1.00 52.72 120 GLY A C 1
ATOM 956 O O . GLY A 1 120 ? 3.239 38.617 22.727 1.00 52.72 120 GLY A O 1
ATOM 957 N N . HIS A 1 121 ? 1.637 40.160 23.178 1.00 51.34 121 HIS A N 1
ATOM 958 C CA . HIS A 1 121 ? 2.326 41.017 24.153 1.00 51.34 121 HIS A CA 1
ATOM 959 C C . HIS A 1 121 ? 3.420 41.893 23.477 1.00 51.34 121 HIS A C 1
ATOM 961 O O . HIS A 1 121 ? 3.975 41.551 22.440 1.00 51.34 121 HIS A O 1
ATOM 967 N N . ILE A 1 122 ? 3.723 43.112 23.942 1.00 54.31 122 ILE A N 1
ATOM 968 C CA . ILE A 1 122 ? 3.868 43.530 25.342 1.00 54.31 122 ILE A CA 1
ATOM 969 C C . ILE A 1 122 ? 3.074 44.799 25.693 1.00 54.31 122 ILE A C 1
ATOM 971 O O . ILE A 1 122 ? 3.238 45.851 25.080 1.00 54.31 122 ILE A O 1
ATOM 975 N N . LEU A 1 123 ? 2.296 44.678 26.773 1.00 53.12 123 LEU A N 1
ATOM 976 C CA . LEU A 1 123 ? 1.859 45.761 27.656 1.00 53.12 123 LEU A CA 1
ATOM 977 C C . LEU A 1 123 ? 3.029 46.253 28.523 1.00 53.12 123 LEU A C 1
ATOM 979 O O . LEU A 1 123 ? 3.559 45.451 29.290 1.00 53.12 123 LEU A O 1
ATOM 983 N N . TYR A 1 124 ? 3.375 47.543 28.504 1.00 54.16 124 TYR A N 1
ATOM 984 C CA . TYR A 1 124 ? 4.022 48.185 29.662 1.00 54.16 124 TYR A CA 1
ATOM 985 C C . TYR A 1 124 ? 3.778 49.699 29.709 1.00 54.16 124 TYR A C 1
ATOM 987 O O . TYR A 1 124 ? 3.607 50.326 28.664 1.00 54.16 124 TYR A O 1
ATOM 995 N N . ASP A 1 125 ? 3.718 50.242 30.932 1.00 51.00 125 ASP A N 1
ATOM 996 C CA . ASP A 1 125 ? 3.618 51.671 31.269 1.00 51.00 125 ASP A CA 1
ATOM 997 C C . ASP A 1 125 ? 3.873 51.835 32.799 1.00 51.00 125 ASP A C 1
ATOM 999 O O . ASP A 1 125 ? 3.038 51.402 33.587 1.00 51.00 125 ASP A O 1
ATOM 1003 N N . ILE A 1 126 ? 5.047 52.335 33.252 1.00 47.19 126 ILE A N 1
ATOM 1004 C CA . ILE A 1 126 ? 5.357 52.562 34.704 1.00 47.19 126 ILE A CA 1
ATOM 1005 C C . ILE A 1 126 ? 6.025 53.923 35.061 1.00 47.19 126 ILE A C 1
ATOM 1007 O O . ILE A 1 126 ? 5.557 54.585 35.977 1.00 47.19 126 ILE A O 1
ATOM 1011 N N . ASN A 1 127 ? 7.076 54.386 34.361 1.00 51.19 127 ASN A N 1
ATOM 1012 C CA . ASN A 1 127 ? 7.496 55.812 34.318 1.00 51.19 127 ASN A CA 1
ATOM 1013 C C . ASN A 1 127 ? 7.684 56.472 32.905 1.00 51.19 127 ASN A C 1
ATOM 1015 O O . ASN A 1 127 ? 8.347 57.495 32.790 1.00 51.19 127 ASN A O 1
ATOM 1019 N N . THR A 1 128 ? 7.179 56.000 31.759 1.00 55.28 128 THR A N 1
ATOM 1020 C CA . THR A 1 128 ? 6.232 54.906 31.522 1.00 55.28 128 THR A CA 1
ATOM 1021 C C . THR A 1 128 ? 6.473 54.129 30.225 1.00 55.28 128 THR A C 1
ATOM 1023 O O . THR A 1 128 ? 6.872 52.968 30.310 1.00 55.28 128 THR A O 1
ATOM 1026 N N . LYS A 1 129 ? 6.317 54.782 29.066 1.00 56.88 129 LYS A N 1
ATOM 1027 C CA . LYS A 1 129 ? 6.415 54.240 27.697 1.00 56.88 129 LYS A CA 1
ATOM 1028 C C . LYS A 1 129 ? 5.346 53.204 27.304 1.00 56.88 129 LYS A C 1
ATOM 1030 O O . LYS A 1 129 ? 5.690 52.138 26.803 1.00 56.88 129 LYS A O 1
ATOM 1035 N N . GLU A 1 130 ? 4.075 53.597 27.437 1.00 58.41 130 GLU A N 1
ATOM 1036 C CA . GLU A 1 130 ? 2.874 52.960 26.868 1.00 58.41 130 GLU A CA 1
ATOM 1037 C C . GLU A 1 130 ? 3.139 52.113 25.606 1.00 58.41 130 GLU A C 1
ATOM 1039 O O . GLU A 1 130 ? 3.487 52.629 24.539 1.00 58.41 130 GLU A O 1
ATOM 1044 N N . LEU A 1 131 ? 2.736 50.844 25.673 1.00 58.97 131 LEU A N 1
ATOM 1045 C CA . LEU A 1 131 ? 1.894 50.284 24.613 1.00 58.97 131 LEU A CA 1
ATOM 1046 C C . LEU A 1 131 ? 0.762 49.446 25.216 1.00 58.97 131 LEU A C 1
ATOM 1048 O O . LEU A 1 131 ? 0.865 48.228 25.345 1.00 58.97 131 LEU A O 1
ATOM 1052 N N . LEU A 1 132 ? -0.356 50.085 25.574 1.00 61.19 132 LEU A N 1
ATOM 1053 C CA . LEU A 1 132 ? -1.475 49.404 26.247 1.00 61.19 132 LEU A CA 1
ATOM 1054 C C . LEU A 1 132 ? -2.393 48.590 25.292 1.00 61.19 132 LEU A C 1
ATOM 1056 O O . LEU A 1 132 ? -3.584 48.871 25.166 1.00 61.19 132 LEU A O 1
ATOM 1060 N N . ASN A 1 133 ? -1.803 47.605 24.592 1.00 61.00 133 ASN A N 1
ATOM 1061 C CA . ASN A 1 133 ? -2.400 46.510 23.790 1.00 61.00 133 ASN A CA 1
ATOM 1062 C C . ASN A 1 133 ? -3.659 46.839 22.951 1.00 61.00 133 ASN A C 1
ATOM 1064 O O . ASN A 1 133 ? -4.711 46.213 23.094 1.00 61.00 133 ASN A O 1
ATOM 1068 N N . LYS A 1 134 ? -3.581 47.833 22.061 1.00 56.56 134 LYS A N 1
ATOM 1069 C CA . LYS A 1 134 ? -4.745 48.381 21.333 1.00 56.56 134 LYS A CA 1
ATOM 1070 C C . LYS A 1 134 ? -4.998 47.662 19.989 1.00 56.56 134 LYS A C 1
ATOM 1072 O O . LYS A 1 134 ? -4.716 48.227 18.936 1.00 56.56 134 LYS A O 1
ATOM 1077 N N . GLY A 1 135 ? -5.552 46.445 20.047 1.00 57.28 135 GLY A N 1
ATOM 1078 C CA . GLY A 1 135 ? -6.105 45.701 18.902 1.00 57.28 135 GLY A CA 1
ATOM 1079 C C . GLY A 1 135 ? -7.577 45.333 19.128 1.00 57.28 135 GLY A C 1
ATOM 1080 O O . GLY A 1 135 ? -7.875 44.570 20.040 1.00 57.28 135 GLY A O 1
ATOM 1081 N N . GLU A 1 136 ? -8.474 45.925 18.333 1.00 61.69 136 GLU A N 1
ATOM 1082 C CA . GLU A 1 136 ? -9.943 45.746 18.273 1.00 61.69 136 GLU A CA 1
ATOM 1083 C C . GLU A 1 136 ? -10.346 46.119 16.817 1.00 61.69 136 GLU A C 1
ATOM 1085 O O . GLU A 1 136 ? -9.657 46.939 16.210 1.00 61.69 136 GLU A O 1
ATOM 1090 N N . ASP A 1 137 ? -11.352 45.554 16.135 1.00 64.44 137 ASP A N 1
ATOM 1091 C CA . ASP A 1 137 ? -12.660 45.012 16.554 1.00 64.44 137 ASP A CA 1
ATOM 1092 C C . ASP A 1 137 ? -12.950 43.575 16.044 1.00 64.44 137 ASP A C 1
ATOM 1094 O O . ASP A 1 137 ? -12.437 43.136 15.011 1.00 64.44 137 ASP A O 1
ATOM 1098 N N . VAL A 1 138 ? -13.906 42.896 16.695 1.00 81.50 138 VAL A N 1
ATOM 1099 C CA . VAL A 1 138 ? -14.629 41.723 16.152 1.00 81.50 138 VAL A CA 1
ATOM 1100 C C . VAL A 1 138 ? -16.128 41.957 16.333 1.00 81.50 138 VAL A C 1
ATOM 1102 O O . VAL A 1 138 ? -16.549 42.292 17.436 1.00 81.50 138 VAL A O 1
ATOM 1105 N N . VAL A 1 139 ? -16.927 41.778 15.279 1.00 84.00 139 VAL A N 1
ATOM 1106 C CA . VAL A 1 139 ? -18.381 42.021 15.273 1.00 84.00 139 VAL A CA 1
ATOM 1107 C C . VAL A 1 139 ? -19.129 40.773 14.802 1.00 84.00 139 VAL A C 1
ATOM 1109 O O . VAL A 1 139 ? -18.823 40.247 13.736 1.00 84.00 139 VAL A O 1
ATOM 1112 N N . ILE A 1 140 ? -20.120 40.325 15.567 1.00 86.56 140 ILE A N 1
ATOM 1113 C CA . ILE A 1 140 ? -21.071 39.261 15.227 1.00 86.56 140 ILE A CA 1
ATOM 1114 C C . ILE A 1 140 ? -22.468 39.887 15.117 1.00 86.56 140 ILE A C 1
ATOM 1116 O O . ILE A 1 140 ? -22.830 40.703 15.966 1.00 86.56 140 ILE A O 1
ATOM 1120 N N . GLY A 1 141 ? -23.224 39.529 14.079 1.00 82.69 141 GLY A N 1
ATOM 1121 C CA . GLY A 1 141 ? -24.571 40.034 13.815 1.00 82.69 141 GLY A CA 1
ATOM 1122 C C . GLY A 1 141 ? -25.646 39.474 14.748 1.00 82.69 141 GLY A C 1
ATOM 1123 O O . GLY A 1 141 ? -25.366 38.995 15.852 1.00 82.69 141 GLY A O 1
ATOM 1124 N N . ASN A 1 142 ? -26.895 39.577 14.299 1.00 83.62 142 ASN A N 1
ATOM 1125 C CA . ASN A 1 142 ? -28.082 39.162 15.042 1.00 83.62 142 ASN A CA 1
ATOM 1126 C C . ASN A 1 142 ? -28.453 37.700 14.741 1.00 83.62 142 ASN A C 1
ATOM 1128 O O . ASN A 1 142 ? -28.233 37.215 13.629 1.00 83.62 142 ASN A O 1
ATOM 1132 N N . HIS A 1 143 ? -29.081 37.018 15.700 1.00 81.88 143 HIS A N 1
ATOM 1133 C CA . HIS A 1 143 ? -29.639 35.669 15.529 1.00 81.88 143 HIS A CA 1
ATOM 1134 C C . HIS A 1 143 ? -28.601 34.633 15.026 1.00 81.88 143 HIS A C 1
ATOM 1136 O O . HIS A 1 143 ? -28.868 33.828 14.134 1.00 81.88 143 HIS A O 1
ATOM 1142 N N . VAL A 1 144 ? -27.376 34.684 15.566 1.00 84.19 144 VAL A N 1
ATOM 1143 C CA . VAL A 1 144 ? -26.267 33.768 15.234 1.00 84.19 144 VAL A CA 1
ATOM 1144 C C . VAL A 1 144 ? -26.169 32.627 16.262 1.00 84.19 144 VAL A C 1
ATOM 1146 O O . VAL A 1 144 ? -26.375 32.841 17.452 1.00 84.19 144 VAL A O 1
ATOM 1149 N N . TRP A 1 145 ? -25.803 31.416 15.836 1.00 82.94 145 TRP A N 1
ATOM 1150 C CA . TRP A 1 145 ? -25.578 30.256 16.718 1.00 82.94 145 TRP A CA 1
ATOM 1151 C C . TRP A 1 145 ? -24.112 29.806 16.700 1.00 82.94 145 TRP A C 1
ATOM 1153 O O . TRP A 1 145 ? -23.578 29.547 15.617 1.00 82.94 145 TRP A O 1
ATOM 1163 N N . ILE A 1 146 ? -23.455 29.674 17.867 1.00 69.31 146 ILE A N 1
ATOM 1164 C CA . ILE A 1 146 ? -22.045 29.231 17.941 1.00 69.31 146 ILE A CA 1
ATOM 1165 C C . ILE A 1 146 ? -21.736 28.291 19.127 1.00 69.31 146 ILE A C 1
ATOM 1167 O O . ILE A 1 146 ? -21.754 28.687 20.291 1.00 69.31 146 ILE A O 1
ATOM 1171 N N . GLY A 1 147 ? -21.314 27.069 18.808 1.00 59.41 147 GLY A N 1
ATOM 1172 C CA . GLY A 1 147 ? -20.696 26.086 19.709 1.00 59.41 147 GLY A CA 1
ATOM 1173 C C . GLY A 1 147 ? -20.528 24.776 18.938 1.00 59.41 147 GLY A C 1
ATOM 1174 O O . GLY A 1 147 ? -21.429 24.425 18.188 1.00 59.41 147 GLY A O 1
ATOM 1175 N N . LEU A 1 148 ? -19.412 24.042 19.001 1.00 45.53 148 LEU A N 1
ATOM 1176 C CA . LEU A 1 148 ? -18.466 23.839 20.112 1.00 45.53 148 LEU A CA 1
ATOM 1177 C C . LEU A 1 148 ? -17.025 23.618 19.581 1.00 45.53 148 LEU A C 1
ATOM 1179 O O . LEU A 1 148 ? -16.811 22.784 18.711 1.00 45.53 148 LEU A O 1
ATOM 1183 N N . ASN A 1 149 ? -15.938 24.245 20.036 1.00 53.59 149 ASN A N 1
ATOM 1184 C CA . ASN A 1 149 ? -15.713 25.241 21.089 1.00 53.59 149 ASN A CA 1
ATOM 1185 C C . ASN A 1 149 ? -15.895 26.683 20.564 1.00 53.59 149 ASN A C 1
ATOM 1187 O O . ASN A 1 149 ? -16.312 26.877 19.424 1.00 53.59 149 ASN A O 1
ATOM 1191 N N . CYS A 1 150 ? -15.548 27.688 21.380 1.00 65.00 150 CYS A N 1
ATOM 1192 C CA . CYS A 1 150 ? -15.621 29.122 21.063 1.00 65.00 150 CYS A CA 1
ATOM 1193 C C . CYS A 1 150 ? -14.459 29.907 21.726 1.00 65.00 150 CYS A C 1
ATOM 1195 O O . CYS A 1 150 ? -14.098 29.610 22.857 1.00 65.00 150 CYS A O 1
ATOM 1197 N N . THR A 1 151 ? -13.864 30.938 21.107 1.00 60.75 151 THR A N 1
ATOM 1198 C CA . THR A 1 151 ? -12.899 31.868 21.768 1.00 60.75 151 THR A CA 1
ATOM 1199 C C . THR A 1 151 ? -12.737 33.173 20.970 1.00 60.75 151 THR A C 1
ATOM 1201 O O . THR A 1 151 ? -12.503 33.097 19.768 1.00 60.75 151 THR A O 1
ATOM 1204 N N . PHE A 1 152 ? -12.854 34.334 21.636 1.00 71.88 152 PHE A N 1
ATOM 1205 C CA . PHE A 1 152 ? -13.038 35.689 21.080 1.00 71.88 152 PHE A CA 1
ATOM 1206 C C . PHE A 1 152 ? -12.536 36.816 22.042 1.00 71.88 152 PHE A C 1
ATOM 1208 O O . PHE A 1 152 ? -13.328 37.496 22.697 1.00 71.88 152 PHE A O 1
ATOM 1215 N N . LEU A 1 153 ? -11.219 37.039 22.139 1.00 63.69 153 LEU A N 1
ATOM 1216 C CA . LEU A 1 153 ? -10.536 38.088 22.944 1.00 63.69 153 LEU A CA 1
ATOM 1217 C C . LEU A 1 153 ? -9.610 38.890 22.015 1.00 63.69 153 LEU A C 1
ATOM 1219 O O . LEU A 1 153 ? -9.015 38.246 21.164 1.00 63.69 153 LEU A O 1
ATOM 1223 N N . LYS A 1 154 ? -9.378 40.209 22.128 1.00 59.19 154 LYS A N 1
ATOM 1224 C CA . LYS A 1 154 ? -10.012 41.289 22.920 1.00 59.19 154 LYS A CA 1
ATOM 1225 C C . LYS A 1 154 ? -10.843 42.174 21.975 1.00 59.19 154 LYS A C 1
ATOM 1227 O O . LYS A 1 154 ? -10.370 42.530 20.905 1.00 59.19 154 LYS A O 1
ATOM 1232 N N . GLY A 1 155 ? -12.066 42.558 22.358 1.00 61.41 155 GLY A N 1
ATOM 1233 C CA . GLY A 1 155 ? -12.850 43.527 21.566 1.00 61.41 155 GLY A CA 1
ATOM 1234 C C . GLY A 1 155 ? -14.364 43.325 21.530 1.00 61.41 155 GLY A C 1
ATOM 1235 O O . GLY A 1 155 ? -15.088 44.312 21.480 1.00 61.41 155 GLY A O 1
ATOM 1236 N N . ALA A 1 156 ? -14.814 42.069 21.557 1.00 74.00 156 ALA A N 1
ATOM 1237 C CA . ALA A 1 156 ? -15.974 41.627 20.782 1.00 74.00 156 ALA A CA 1
ATOM 1238 C C . ALA A 1 156 ? -17.282 42.438 20.918 1.00 74.00 156 ALA A C 1
ATOM 1240 O O . ALA A 1 156 ? -17.671 42.948 21.972 1.00 74.00 156 ALA A O 1
ATOM 1241 N N . LYS A 1 157 ? -18.004 42.467 19.796 1.00 80.06 157 LYS A N 1
ATOM 1242 C CA . LYS A 1 157 ? -19.377 42.938 19.618 1.00 80.06 157 LYS A CA 1
ATOM 1243 C C . LYS A 1 157 ? -20.200 41.778 19.043 1.00 80.06 157 LYS A C 1
ATOM 1245 O O . LYS A 1 157 ? -19.700 41.024 18.218 1.00 80.06 157 LYS A O 1
ATOM 1250 N N . VAL A 1 158 ? -21.426 41.621 19.516 1.00 81.19 158 VAL A N 1
ATOM 1251 C CA . VAL A 1 158 ? -22.391 40.545 19.262 1.00 81.19 158 VAL A CA 1
ATOM 1252 C C . VAL A 1 158 ? -23.753 41.211 19.422 1.00 81.19 158 VAL A C 1
ATOM 1254 O O . VAL A 1 158 ? -23.957 41.924 20.409 1.00 81.19 158 VAL A O 1
ATOM 1257 N N . SER A 1 159 ? -24.634 41.058 18.439 1.00 79.06 159 SER A N 1
ATOM 1258 C CA . SER A 1 159 ? -25.953 41.697 18.436 1.00 79.06 159 SER A CA 1
ATOM 1259 C C . SER A 1 159 ? -27.051 40.764 18.975 1.00 79.06 159 SER A C 1
ATOM 1261 O O . SER A 1 159 ? -26.746 39.716 19.549 1.00 79.06 159 SER A O 1
ATOM 1263 N N . ASP A 1 160 ? -28.315 41.189 18.883 1.00 75.81 160 ASP A N 1
ATOM 1264 C CA . ASP A 1 160 ? -29.451 40.549 19.562 1.00 75.81 160 ASP A CA 1
ATOM 1265 C C . ASP A 1 160 ? -29.686 39.109 19.067 1.00 75.81 160 ASP A C 1
ATOM 1267 O O . ASP A 1 160 ? -29.257 38.716 17.981 1.00 75.81 160 ASP A O 1
ATOM 1271 N N . ASP A 1 161 ? -30.360 38.312 19.887 1.00 72.44 161 ASP A N 1
ATOM 1272 C CA . ASP A 1 161 ? -30.780 36.930 19.640 1.00 72.44 161 ASP A CA 1
ATOM 1273 C C . ASP A 1 161 ? -29.663 35.900 19.371 1.00 72.44 161 ASP A C 1
ATOM 1275 O O . ASP A 1 161 ? -29.936 34.708 19.241 1.00 72.44 161 ASP A O 1
ATOM 1279 N N . THR A 1 162 ? -28.395 36.324 19.354 1.00 75.94 162 THR A N 1
ATOM 1280 C CA . THR A 1 162 ? -27.230 35.449 19.170 1.00 75.94 162 THR A CA 1
ATOM 1281 C C . THR A 1 162 ? -26.950 34.592 20.407 1.00 75.94 162 THR A C 1
ATOM 1283 O O . THR A 1 162 ? -26.744 35.117 21.504 1.00 75.94 162 THR A O 1
ATOM 1286 N N . ILE A 1 163 ? -26.873 33.273 20.198 1.00 62.00 163 ILE A N 1
ATOM 1287 C CA . ILE A 1 163 ? -26.703 32.240 21.227 1.00 62.00 163 ILE A CA 1
ATOM 1288 C C . ILE A 1 163 ? -25.338 31.558 21.076 1.00 62.00 163 ILE A C 1
ATOM 1290 O O . ILE A 1 163 ? -25.034 30.958 20.043 1.00 62.00 163 ILE A O 1
ATOM 1294 N N . ILE A 1 164 ? -24.511 31.615 22.122 1.00 71.94 164 ILE A N 1
ATOM 1295 C CA . ILE A 1 164 ? -23.163 31.030 22.128 1.00 71.94 164 ILE A CA 1
ATOM 1296 C C . ILE A 1 164 ? -22.964 30.078 23.315 1.00 71.94 164 ILE A C 1
ATOM 1298 O O . ILE A 1 164 ? -23.117 30.459 24.476 1.00 71.94 164 ILE A O 1
ATOM 1302 N N . GLY A 1 165 ? -22.508 28.858 23.037 1.00 57.19 165 GLY A N 1
ATOM 1303 C CA . GLY A 1 165 ? -22.002 27.902 24.022 1.00 57.19 165 GLY A CA 1
ATOM 1304 C C . GLY A 1 165 ? -21.800 26.503 23.425 1.00 57.19 165 GLY A C 1
ATOM 1305 O O . GLY A 1 165 ? -22.612 26.052 22.633 1.00 57.19 165 GLY A O 1
ATOM 1306 N N . ALA A 1 166 ? -20.750 25.749 23.764 1.00 45.16 166 ALA A N 1
ATOM 1307 C CA . ALA A 1 166 ? -19.879 25.885 24.938 1.00 45.16 166 ALA A CA 1
ATOM 1308 C C . ALA A 1 166 ? -18.366 26.014 24.617 1.00 45.16 166 ALA A C 1
ATOM 1310 O O . ALA A 1 166 ? -17.953 26.291 23.491 1.00 45.16 166 ALA A O 1
ATOM 1311 N N . HIS A 1 167 ? -17.532 25.875 25.660 1.00 55.81 167 HIS A N 1
ATOM 1312 C CA . HIS A 1 167 ? -16.077 26.132 25.690 1.00 55.81 167 HIS A CA 1
ATOM 1313 C C . HIS A 1 167 ? -15.624 27.536 25.241 1.00 55.81 167 HIS A C 1
ATOM 1315 O O . HIS A 1 167 ? -14.444 27.757 24.985 1.00 55.81 167 HIS A O 1
ATOM 1321 N N . SE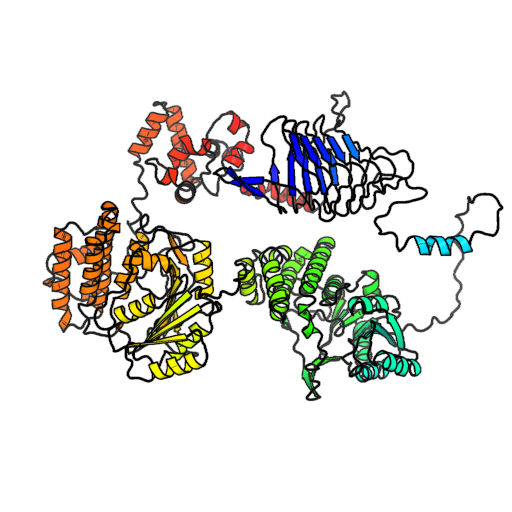R A 1 168 ? -16.562 28.477 25.199 1.00 72.75 168 SER A N 1
ATOM 1322 C CA . SER A 1 168 ? -16.403 29.908 24.960 1.00 72.75 168 SER A CA 1
ATOM 1323 C C . SER A 1 168 ? -15.385 30.620 25.854 1.00 72.75 168 SER A C 1
ATOM 1325 O O . SER A 1 168 ? -15.271 30.332 27.043 1.00 72.75 168 SER A O 1
ATOM 1327 N N . LEU A 1 169 ? -14.757 31.664 25.307 1.00 64.38 169 LEU A N 1
ATOM 1328 C CA . LEU A 1 169 ? -13.917 32.633 26.020 1.00 64.38 169 LEU A CA 1
ATOM 1329 C C . LEU A 1 169 ? -14.132 34.014 25.351 1.00 64.38 169 LEU A C 1
ATOM 1331 O O . LEU A 1 169 ? -13.694 34.157 24.218 1.00 64.38 169 LEU A O 1
ATOM 1335 N N . VAL A 1 170 ? -14.877 34.981 25.923 1.00 67.75 170 VAL A N 1
ATOM 1336 C CA . VAL A 1 170 ? -15.362 36.204 25.199 1.00 67.75 170 VAL A CA 1
ATOM 1337 C C . VAL A 1 170 ? -15.403 37.452 26.103 1.00 67.75 170 VAL A C 1
ATOM 1339 O O . VAL A 1 170 ? -16.400 37.732 26.766 1.00 67.75 170 VAL A O 1
ATOM 1342 N N . ASN A 1 171 ? -14.315 38.227 26.139 1.00 64.12 171 ASN A N 1
ATOM 1343 C CA . ASN A 1 171 ? -14.014 39.107 27.281 1.00 64.12 171 ASN A CA 1
ATOM 1344 C C . ASN A 1 171 ? -14.648 40.516 27.296 1.00 64.12 171 ASN A C 1
ATOM 1346 O O . ASN A 1 171 ? -14.338 41.283 28.207 1.00 64.12 171 ASN A O 1
ATOM 1350 N N . LYS A 1 172 ? -15.497 40.871 26.322 1.00 54.56 172 LYS A N 1
ATOM 1351 C CA . LYS A 1 172 ? -16.405 42.044 26.301 1.00 54.56 172 LYS A CA 1
ATOM 1352 C C . LYS A 1 172 ? -17.288 41.982 25.033 1.00 54.56 172 LYS A C 1
ATOM 1354 O O . LYS A 1 172 ? -16.940 41.213 24.145 1.00 54.56 172 LYS A O 1
ATOM 1359 N N . LYS A 1 173 ? -18.403 42.718 24.890 1.00 61.47 173 LYS A N 1
ATOM 1360 C CA . LYS A 1 173 ? -19.213 43.460 25.888 1.00 61.47 173 LYS A CA 1
ATOM 1361 C C . LYS A 1 173 ? -20.713 43.348 25.536 1.00 61.47 173 LYS A C 1
ATOM 1363 O O . LYS A 1 173 ? -21.145 43.978 24.575 1.00 61.47 173 LYS A O 1
ATOM 1368 N N . PHE A 1 174 ? -21.501 42.593 26.313 1.00 66.44 174 PHE A N 1
ATOM 1369 C CA . PHE A 1 174 ? -22.927 42.334 26.023 1.00 66.44 174 PHE A CA 1
ATOM 1370 C C . PHE A 1 174 ? -23.850 42.708 27.171 1.00 66.44 174 PHE A C 1
ATOM 1372 O O . PHE A 1 174 ? -23.468 42.615 28.338 1.00 66.44 174 PHE A O 1
ATOM 1379 N N . HIS A 1 175 ? -25.039 43.192 26.805 1.00 64.06 175 HIS A N 1
ATOM 1380 C CA . HIS A 1 175 ? -25.882 44.009 27.681 1.00 64.06 175 HIS A CA 1
ATOM 1381 C C . HIS A 1 175 ? -27.389 43.677 27.626 1.00 64.06 175 HIS A C 1
ATOM 1383 O O . HIS A 1 175 ? -28.151 44.366 28.292 1.00 64.06 175 HIS A O 1
ATOM 1389 N N . GLU A 1 176 ? -27.783 42.584 26.949 1.00 65.06 176 GLU A N 1
ATOM 1390 C CA . GLU A 1 176 ? -29.170 42.055 26.868 1.00 65.06 176 GLU A CA 1
ATOM 1391 C C . GLU A 1 176 ? -30.121 42.949 26.034 1.00 65.06 176 GLU A C 1
ATOM 1393 O O . GLU A 1 176 ? -29.855 44.132 25.840 1.00 65.06 176 GLU A O 1
ATOM 1398 N N . LYS A 1 177 ? -31.216 42.457 25.439 1.00 53.16 177 LYS A N 1
ATOM 1399 C CA . LYS A 1 177 ? -31.885 41.131 25.473 1.00 53.16 177 LYS A CA 1
ATOM 1400 C C . LYS A 1 177 ? -31.530 40.275 24.237 1.00 53.16 177 LYS A C 1
ATOM 1402 O O . LYS A 1 177 ? -30.441 40.474 23.709 1.00 53.16 177 LYS A O 1
ATOM 1407 N N . ASN A 1 178 ? -32.293 39.231 23.870 1.00 53.72 178 ASN A N 1
ATOM 1408 C CA . ASN A 1 178 ? -32.483 37.978 24.647 1.00 53.72 178 ASN A CA 1
ATOM 1409 C C . ASN A 1 178 ? -31.525 36.903 24.055 1.00 53.72 178 ASN A C 1
ATOM 1411 O O . ASN A 1 178 ? -31.575 36.642 22.866 1.00 53.72 178 ASN A O 1
ATOM 1415 N N . VAL A 1 179 ? -30.635 36.263 24.838 1.00 59.94 179 VAL A N 1
ATOM 1416 C CA . VAL A 1 179 ? -29.230 36.063 24.363 1.00 59.94 179 VAL A CA 1
ATOM 1417 C C . VAL A 1 179 ? -28.520 34.666 24.496 1.00 59.94 179 VAL A C 1
ATOM 1419 O O . VAL A 1 179 ? -28.545 33.868 23.576 1.00 59.94 179 VAL A O 1
ATOM 1422 N N . VAL A 1 180 ? -27.938 34.323 25.658 1.00 53.19 180 VAL A N 1
ATOM 1423 C CA . VAL A 1 180 ? -26.956 33.252 26.033 1.00 53.19 180 VAL A CA 1
ATOM 1424 C C . VAL A 1 180 ? -25.581 33.484 25.427 1.00 53.19 180 VAL A C 1
ATOM 1426 O O . VAL A 1 180 ? -25.381 33.325 24.233 1.00 53.19 180 VAL A O 1
ATOM 1429 N N . ILE A 1 181 ? -24.599 33.716 26.300 1.00 74.88 181 ILE A N 1
ATOM 1430 C CA . ILE A 1 181 ? -23.201 33.426 26.002 1.00 74.88 181 ILE A CA 1
ATOM 1431 C C . ILE A 1 181 ? -22.616 32.661 27.198 1.00 74.88 181 ILE A C 1
ATOM 1433 O O . ILE A 1 181 ? -22.412 33.213 28.279 1.00 74.88 181 ILE A O 1
ATOM 1437 N N . ALA A 1 182 ? -22.357 31.367 27.020 1.00 54.44 182 ALA A N 1
ATOM 1438 C CA . ALA A 1 182 ? -21.413 30.656 27.876 1.00 54.44 182 ALA A CA 1
ATOM 1439 C C . ALA A 1 182 ? -20.018 31.283 27.703 1.00 54.44 182 ALA A C 1
ATOM 1441 O O . ALA A 1 182 ? -19.769 31.992 26.720 1.00 54.44 182 ALA A O 1
ATOM 1442 N N . GLY A 1 183 ? -19.082 31.034 28.623 1.00 56.97 183 GLY A N 1
ATOM 1443 C CA . GLY A 1 183 ? -17.849 31.815 28.623 1.00 56.97 183 GLY A CA 1
ATOM 1444 C C . GLY A 1 183 ? -16.748 31.432 29.587 1.00 56.97 183 GLY A C 1
ATOM 1445 O O . GLY A 1 183 ? -16.915 30.630 30.499 1.00 56.97 183 GLY A O 1
ATOM 1446 N N . SER A 1 184 ? -15.639 32.142 29.401 1.00 67.19 184 SER A N 1
ATOM 1447 C CA . SER A 1 184 ? -14.545 32.318 30.347 1.00 67.19 184 SER A CA 1
ATOM 1448 C C . SER A 1 184 ? -13.744 33.576 29.947 1.00 67.19 184 SER A C 1
ATOM 1450 O O . SER A 1 184 ? -13.402 33.763 28.786 1.00 67.19 184 SER A O 1
ATOM 1452 N N . PRO A 1 185 ? -13.608 34.564 30.837 1.00 49.66 185 PRO A N 1
ATOM 1453 C CA . PRO A 1 185 ? -14.810 35.312 31.197 1.00 49.66 185 PRO A CA 1
ATOM 1454 C C . PRO A 1 185 ? -15.657 35.674 29.953 1.00 49.66 185 PRO A C 1
ATOM 1456 O O . PRO A 1 185 ? -15.251 36.484 29.131 1.00 49.66 185 PRO A O 1
ATOM 1459 N N . ALA A 1 186 ? -16.856 35.099 29.843 1.00 70.94 186 ALA A N 1
ATOM 1460 C CA . ALA A 1 186 ? -17.995 35.685 29.126 1.00 70.94 186 ALA A CA 1
ATOM 1461 C C . ALA A 1 186 ? -19.269 35.329 29.894 1.00 70.94 186 ALA A C 1
ATOM 1463 O O . ALA A 1 186 ? -19.337 34.238 30.462 1.00 70.94 186 ALA A O 1
ATOM 1464 N N . LYS A 1 187 ? -20.224 36.259 29.974 1.00 66.06 187 LYS A N 1
ATOM 1465 C CA . LYS A 1 187 ? -21.484 36.140 30.730 1.00 66.06 187 LYS A CA 1
ATOM 1466 C C . LYS A 1 187 ? -22.517 37.115 30.144 1.00 66.06 187 LYS A C 1
ATOM 1468 O O . LYS A 1 187 ? -22.114 38.110 29.549 1.00 66.06 187 LYS A O 1
ATOM 1473 N N . ILE A 1 188 ? -23.831 36.939 30.325 1.00 56.81 188 ILE A N 1
ATOM 1474 C CA . ILE A 1 188 ? -24.570 35.975 31.162 1.00 56.81 188 ILE A CA 1
ATOM 1475 C C . ILE A 1 188 ? -25.275 34.867 30.335 1.00 56.81 188 ILE A C 1
ATOM 1477 O O . ILE A 1 188 ? -24.844 33.729 30.429 1.00 56.81 188 ILE A O 1
ATOM 1481 N N . VAL A 1 189 ? -26.304 35.047 29.490 1.00 41.44 189 VAL A N 1
ATOM 1482 C CA . VAL A 1 189 ? -27.187 36.213 29.259 1.00 41.44 189 VAL A CA 1
ATOM 1483 C C . VAL A 1 189 ? -28.637 35.860 28.822 1.00 41.44 189 VAL A C 1
ATOM 1485 O O . VAL A 1 189 ? -29.491 36.721 29.007 1.00 41.44 189 VAL A O 1
ATOM 1488 N N . LYS A 1 190 ? -29.007 34.678 28.266 1.00 56.62 190 LYS A N 1
ATOM 1489 C CA . LYS A 1 190 ? -30.432 34.451 27.885 1.00 56.62 190 LYS A CA 1
ATOM 1490 C C . LYS A 1 190 ? -31.206 34.180 29.148 1.00 56.62 190 LYS A C 1
ATOM 1492 O O . LYS A 1 190 ? -30.861 33.317 29.951 1.00 56.62 190 LYS A O 1
ATOM 1497 N N . ARG A 1 191 ? -32.260 34.956 29.255 1.00 52.09 191 ARG A N 1
ATOM 1498 C CA . ARG A 1 191 ? -33.408 34.749 30.101 1.00 52.09 191 ARG A CA 1
ATOM 1499 C C . ARG A 1 191 ? -34.527 34.710 29.066 1.00 52.09 191 ARG A C 1
ATOM 1501 O O . ARG A 1 191 ? -34.574 35.586 28.205 1.00 52.09 191 ARG A O 1
ATOM 1508 N N . ASP A 1 192 ? -35.266 33.611 29.064 1.00 50.97 192 ASP A N 1
ATOM 1509 C CA . ASP A 1 192 ? -36.335 33.278 28.117 1.00 50.97 192 ASP A CA 1
ATOM 1510 C C . ASP A 1 192 ? -35.866 33.151 26.644 1.00 50.97 192 ASP A C 1
ATOM 1512 O O . ASP A 1 192 ? -35.646 34.109 25.900 1.00 50.97 192 ASP A O 1
ATOM 1516 N N . VAL A 1 193 ? -35.619 31.891 26.263 1.00 56.69 193 VAL A N 1
ATOM 1517 C CA . VAL A 1 193 ? -34.855 31.450 25.082 1.00 56.69 193 VAL A CA 1
ATOM 1518 C C . VAL A 1 193 ? -35.723 31.297 23.837 1.00 56.69 193 VAL A C 1
ATOM 1520 O O . VAL A 1 193 ? -36.774 30.673 23.929 1.00 56.69 193 VAL A O 1
ATOM 1523 N N . ASN A 1 194 ? -35.223 31.707 22.659 1.00 58.22 194 ASN A N 1
ATOM 1524 C CA . ASN A 1 194 ? -35.458 30.915 21.451 1.00 58.22 194 ASN A CA 1
ATOM 1525 C C . ASN A 1 194 ? -34.406 31.062 20.333 1.00 58.22 194 ASN A C 1
ATOM 1527 O O . ASN A 1 194 ? -33.603 31.995 20.348 1.00 58.22 194 ASN A O 1
ATOM 1531 N N . TRP A 1 195 ? -34.423 30.067 19.442 1.00 61.62 195 TRP A N 1
ATOM 1532 C CA . TRP A 1 195 ? -33.726 29.845 18.163 1.00 61.62 195 TRP A CA 1
ATOM 1533 C C . TRP A 1 195 ? -34.385 28.588 17.546 1.00 61.62 195 TRP A C 1
ATOM 1535 O O . TRP A 1 195 ? -34.845 27.733 18.301 1.00 61.62 195 TRP A O 1
ATOM 1545 N N . ASP A 1 196 ? -34.436 28.418 16.222 1.00 54.84 196 ASP A N 1
ATOM 1546 C CA . ASP A 1 196 ? -34.915 27.153 15.623 1.00 54.84 196 ASP A CA 1
ATOM 1547 C C . ASP A 1 196 ? -34.300 26.912 14.229 1.00 54.84 196 ASP A C 1
ATOM 1549 O O . ASP A 1 196 ? -33.775 27.826 13.592 1.00 54.84 196 ASP A O 1
ATOM 1553 N N . ARG A 1 197 ? -34.351 25.661 13.756 1.00 60.50 197 ARG A N 1
ATOM 1554 C CA . ARG A 1 197 ? -33.858 25.193 12.448 1.00 60.50 197 ARG A CA 1
ATOM 1555 C C . ARG A 1 197 ? -34.814 24.196 11.753 1.00 60.50 197 ARG A C 1
ATOM 1557 O O . ARG A 1 197 ? -34.464 23.658 10.704 1.00 60.50 197 ARG A O 1
ATOM 1564 N N . ARG A 1 198 ? -35.974 23.885 12.346 1.00 49.47 198 ARG A N 1
ATOM 1565 C CA . ARG A 1 198 ? -36.920 22.852 11.873 1.00 49.47 198 ARG A CA 1
ATOM 1566 C C . ARG A 1 198 ? -37.736 23.256 10.630 1.00 49.47 198 ARG A C 1
ATOM 1568 O O . ARG A 1 198 ? -37.883 24.438 10.328 1.00 49.47 198 ARG A O 1
ATOM 1575 N N . SER A 1 199 ? -38.328 22.260 9.958 1.00 40.78 199 SER A N 1
ATOM 1576 C CA . SER A 1 199 ? -39.593 22.426 9.218 1.00 40.78 199 SER A CA 1
ATOM 1577 C C . SER A 1 199 ? -40.792 22.319 10.186 1.00 40.78 199 SER A C 1
ATOM 1579 O O . SER A 1 199 ? -40.626 21.788 11.286 1.00 40.78 199 SER A O 1
ATOM 1581 N N . PRO A 1 200 ? -41.983 22.848 9.848 1.00 39.03 200 PRO A N 1
ATOM 1582 C CA . PRO A 1 200 ? -42.981 23.214 10.864 1.00 39.03 200 PRO A CA 1
ATOM 1583 C C . PRO A 1 200 ? -43.630 22.075 11.664 1.00 39.03 200 PRO A C 1
ATOM 1585 O O . PRO A 1 200 ? -44.196 22.340 12.718 1.00 39.03 200 PRO A O 1
ATOM 1588 N N . ASP A 1 201 ? -43.550 20.828 11.205 1.00 42.56 201 ASP A N 1
ATOM 1589 C CA . ASP A 1 201 ? -44.478 19.742 11.572 1.00 42.56 201 ASP A CA 1
ATOM 1590 C C . ASP A 1 201 ? -44.475 19.386 13.078 1.00 42.56 201 ASP A C 1
ATOM 1592 O O . ASP A 1 201 ? -45.480 18.959 13.636 1.00 42.56 201 ASP A O 1
ATOM 1596 N N . MET A 1 202 ? -43.355 19.639 13.765 1.00 37.97 202 MET A N 1
ATOM 1597 C CA . MET A 1 202 ? -43.176 19.439 15.215 1.00 37.97 202 MET A CA 1
ATOM 1598 C C . MET A 1 202 ? -43.508 20.685 16.069 1.00 37.97 202 MET A C 1
ATOM 1600 O O . MET A 1 202 ? -43.195 20.720 17.264 1.00 37.97 202 MET A O 1
ATOM 1604 N N . TYR A 1 203 ? -44.053 21.756 15.486 1.00 39.12 203 TYR A N 1
ATOM 1605 C CA . TYR A 1 203 ? -44.434 22.971 16.222 1.00 39.12 203 TYR A CA 1
ATOM 1606 C C . TYR A 1 203 ? -45.886 22.908 16.728 1.00 39.12 203 TYR A C 1
ATOM 1608 O O . TYR A 1 203 ? -46.171 23.397 17.822 1.00 39.12 203 TYR A O 1
ATOM 1616 N N . ASP A 1 204 ? -46.788 22.258 15.985 1.00 42.41 204 ASP A N 1
ATOM 1617 C CA . ASP A 1 204 ? -48.231 22.307 16.255 1.00 42.41 204 ASP A CA 1
ATOM 1618 C C . ASP A 1 204 ? -48.694 21.382 17.400 1.00 42.41 204 ASP A C 1
ATOM 1620 O O . ASP A 1 204 ? -49.495 21.810 18.237 1.00 42.41 204 ASP A O 1
ATOM 1624 N N . GLU A 1 205 ? -48.136 20.172 17.552 1.00 39.97 205 GLU A N 1
ATOM 1625 C CA . GLU A 1 205 ? -48.458 19.296 18.702 1.00 39.97 205 GLU A CA 1
ATOM 1626 C C . GLU A 1 205 ? -48.121 19.950 20.057 1.00 39.97 205 GLU A C 1
ATOM 1628 O O . GLU A 1 205 ? -48.857 19.816 21.042 1.00 39.97 205 GLU A O 1
ATOM 1633 N N . PHE A 1 206 ? -47.029 20.722 20.105 1.00 39.03 206 PHE A N 1
ATOM 1634 C CA . PHE A 1 206 ? -46.609 21.452 21.305 1.00 39.03 206 PHE A CA 1
ATOM 1635 C C . PHE A 1 206 ? -47.576 22.591 21.675 1.00 39.03 206 PHE A C 1
ATOM 1637 O O . PHE A 1 206 ? -47.745 22.904 22.858 1.00 39.03 206 PHE A O 1
ATOM 1644 N N . ILE A 1 207 ? -48.247 23.187 20.683 1.00 48.72 207 ILE A N 1
ATOM 1645 C CA . ILE A 1 207 ? -49.270 24.223 20.877 1.00 48.72 207 ILE A CA 1
ATOM 1646 C C . ILE A 1 207 ? -50.584 23.621 21.406 1.00 48.72 207 ILE A C 1
ATOM 1648 O O . ILE A 1 207 ? -51.251 24.257 22.227 1.00 48.72 207 ILE A O 1
ATOM 1652 N N . GLU A 1 208 ? -50.948 22.404 20.991 1.00 42.12 208 GLU A N 1
ATOM 1653 C CA . GLU A 1 208 ? -52.126 21.678 21.495 1.00 42.12 208 GLU A CA 1
ATOM 1654 C C . GLU A 1 208 ? -51.973 21.271 22.970 1.00 42.12 208 GLU A C 1
ATOM 1656 O O . GLU A 1 208 ? -52.806 21.619 23.816 1.00 42.12 208 GLU A O 1
ATOM 1661 N N . LEU A 1 209 ? -50.880 20.581 23.316 1.00 38.47 209 LEU A N 1
ATOM 1662 C CA . LEU A 1 209 ? -50.656 20.094 24.683 1.00 38.47 209 LEU A CA 1
ATOM 1663 C C . LEU A 1 209 ? -50.454 21.238 25.691 1.00 38.47 209 LEU A C 1
ATOM 1665 O O . LEU A 1 209 ? -50.960 21.167 26.815 1.00 38.47 209 LEU A O 1
ATOM 1669 N N . GLY A 1 210 ? -49.784 22.325 25.288 1.00 39.25 210 GLY A N 1
ATOM 1670 C CA . GLY A 1 210 ? -49.528 23.483 26.150 1.00 39.25 210 GLY A CA 1
ATOM 1671 C C . GLY A 1 210 ? -50.793 24.216 26.624 1.00 39.25 210 GLY A C 1
ATOM 1672 O O . GLY A 1 210 ? -50.821 24.740 27.740 1.00 39.25 210 GLY A O 1
ATOM 1673 N N . LYS A 1 211 ? -51.870 24.216 25.825 1.00 40.66 211 LYS A N 1
ATOM 1674 C CA . LYS A 1 211 ? -53.135 24.899 26.167 1.00 40.66 211 LYS A CA 1
ATOM 1675 C C . LYS A 1 211 ? -53.919 24.198 27.284 1.00 40.66 211 LYS A C 1
ATOM 1677 O O . LYS A 1 211 ? -54.610 24.868 28.047 1.00 40.66 211 LYS A O 1
ATOM 1682 N N . LYS A 1 212 ? -53.787 22.874 27.439 1.00 39.34 212 LYS A N 1
ATOM 1683 C CA . LYS A 1 212 ? -54.591 22.066 28.384 1.00 39.34 212 LYS A CA 1
ATOM 1684 C C . LYS A 1 212 ? -54.164 22.140 29.859 1.00 39.34 212 LYS A C 1
ATOM 1686 O O . LYS A 1 212 ? -54.847 21.563 30.699 1.00 39.34 212 LYS A O 1
ATOM 1691 N N . ARG A 1 213 ? -53.073 22.839 30.206 1.00 36.31 213 ARG A N 1
ATOM 1692 C CA . ARG A 1 213 ? -52.566 22.939 31.598 1.00 36.31 213 ARG A CA 1
ATOM 1693 C C . ARG A 1 213 ? -52.425 24.359 32.161 1.00 36.31 213 ARG A C 1
ATOM 1695 O O . ARG A 1 213 ? -51.853 24.517 33.233 1.00 36.31 213 ARG A O 1
ATOM 1702 N N . ARG A 1 214 ? -52.956 25.390 31.490 1.00 31.39 214 ARG A N 1
ATOM 1703 C CA . ARG A 1 214 ? -52.833 26.797 31.937 1.00 31.39 214 ARG A CA 1
ATOM 1704 C C . ARG A 1 214 ? -54.155 27.481 32.315 1.00 31.39 214 ARG A C 1
ATOM 1706 O O . ARG A 1 214 ? -54.258 28.699 32.229 1.00 31.39 214 ARG A O 1
ATOM 1713 N N . ILE A 1 215 ? -55.142 26.700 32.769 1.00 36.94 215 ILE A N 1
ATOM 1714 C CA . ILE A 1 215 ? -56.410 27.193 33.340 1.00 36.94 215 ILE A CA 1
ATOM 1715 C C . ILE A 1 215 ? -56.584 26.677 34.780 1.00 36.94 215 ILE A C 1
ATOM 1717 O O . ILE A 1 215 ? -57.501 25.917 35.074 1.00 36.94 215 ILE A O 1
ATOM 1721 N N . THR A 1 216 ? -55.693 27.099 35.681 1.00 31.25 216 THR A N 1
ATOM 1722 C CA . THR A 1 216 ? -55.950 27.174 37.133 1.00 31.25 216 THR A CA 1
ATOM 1723 C C . THR A 1 216 ? -54.870 28.007 37.834 1.00 31.25 216 THR A C 1
ATOM 1725 O O . THR A 1 216 ? -53.717 28.006 37.418 1.00 31.25 216 THR A O 1
ATOM 1728 N N . MET A 1 217 ? -55.263 28.680 38.923 1.00 27.91 217 MET A N 1
ATOM 1729 C CA . MET A 1 217 ? -54.404 29.348 39.921 1.00 27.91 217 MET A CA 1
ATOM 1730 C C . MET A 1 217 ? -53.507 30.507 39.435 1.00 27.91 217 MET A C 1
ATOM 1732 O O . MET A 1 217 ? -52.310 30.362 39.204 1.00 27.91 217 MET A O 1
ATOM 1736 N N . ASN A 1 218 ? -54.079 31.715 39.453 1.00 31.25 218 ASN A N 1
ATOM 1737 C CA . ASN A 1 218 ? -53.339 32.904 39.894 1.00 31.25 218 ASN A CA 1
ATOM 1738 C C . ASN A 1 218 ? -53.259 32.895 41.432 1.00 31.25 218 ASN A C 1
ATOM 1740 O O . ASN A 1 218 ? -54.302 32.684 42.045 1.00 31.25 218 ASN A O 1
ATOM 1744 N N . HIS A 1 219 ? -52.088 33.201 42.016 1.00 29.02 219 HIS A N 1
ATOM 1745 C CA . HIS A 1 219 ? -51.851 34.024 43.231 1.00 29.02 219 HIS A CA 1
ATOM 1746 C C . HIS A 1 219 ? -50.506 33.681 43.913 1.00 29.02 219 HIS A C 1
ATOM 1748 O O . HIS A 1 219 ? -50.127 32.519 43.966 1.00 29.02 219 HIS A O 1
ATOM 1754 N N . GLY A 1 220 ? -49.860 34.684 44.532 1.00 25.36 220 GLY A N 1
ATOM 1755 C CA . GLY A 1 220 ? -49.049 34.470 45.746 1.00 25.36 220 GLY A CA 1
ATOM 1756 C C . GLY A 1 220 ? -47.510 34.464 45.647 1.00 25.36 220 GLY A C 1
ATOM 1757 O O . GLY A 1 220 ? -46.914 33.402 45.613 1.00 25.36 220 GLY A O 1
ATOM 1758 N N . ILE A 1 221 ? -46.909 35.659 45.743 1.00 28.12 221 ILE A N 1
ATOM 1759 C CA . ILE A 1 221 ? -46.007 36.077 46.851 1.00 28.12 221 ILE A CA 1
ATOM 1760 C C . ILE A 1 221 ? -44.645 35.352 47.091 1.00 28.12 221 ILE A C 1
ATOM 1762 O O . ILE A 1 221 ? -44.576 34.171 47.406 1.00 28.12 221 ILE A O 1
ATOM 1766 N N . ASP A 1 222 ? -43.597 36.193 47.094 1.00 27.86 222 ASP A N 1
ATOM 1767 C CA . ASP A 1 222 ? -42.297 36.158 47.805 1.00 27.86 222 ASP A CA 1
ATOM 1768 C C . ASP A 1 222 ? -41.221 35.076 47.555 1.00 27.86 222 ASP A C 1
ATOM 1770 O O . ASP A 1 222 ? -41.347 34.152 46.755 1.00 27.86 222 ASP A O 1
ATOM 1774 N N . SER A 1 223 ? -40.045 35.341 48.144 1.00 29.42 223 SER A N 1
ATOM 1775 C CA . SER A 1 223 ? -38.732 34.807 47.771 1.00 29.42 223 SER A CA 1
ATOM 1776 C C . SER A 1 223 ? -38.026 34.069 48.922 1.00 29.42 223 SER A C 1
ATOM 1778 O O . SER A 1 223 ? -38.236 34.403 50.089 1.00 29.42 223 SER A O 1
ATOM 1780 N N . PRO A 1 224 ? -37.143 33.095 48.624 1.00 32.38 224 PRO A N 1
ATOM 1781 C CA . PRO A 1 224 ? -36.339 32.421 49.637 1.00 32.38 224 PRO A CA 1
ATOM 1782 C C . PRO A 1 224 ? -34.944 33.053 49.803 1.00 32.38 224 PRO A C 1
ATOM 1784 O O . PRO A 1 224 ? -34.153 33.130 48.860 1.00 32.38 224 PRO A O 1
ATOM 1787 N N . GLN A 1 225 ? -34.603 33.410 51.041 1.00 25.95 225 GLN A N 1
ATOM 1788 C CA . GLN A 1 225 ? -33.223 33.488 51.529 1.00 25.95 225 GLN A CA 1
ATOM 1789 C C . GLN A 1 225 ? -33.103 32.669 52.816 1.00 25.95 225 GLN A C 1
ATOM 1791 O O . GLN A 1 225 ? -34.047 32.621 53.602 1.00 25.95 225 GLN A O 1
ATOM 1796 N N . ASN A 1 226 ? -31.905 32.118 53.048 1.00 26.08 226 ASN A N 1
ATOM 1797 C CA . ASN A 1 226 ? -31.556 31.230 54.167 1.00 26.08 226 ASN A CA 1
ATOM 1798 C C . ASN A 1 226 ? -32.224 29.830 54.063 1.00 26.08 226 ASN A C 1
ATOM 1800 O O . ASN A 1 226 ? -33.227 29.666 53.381 1.00 26.08 226 ASN A O 1
ATOM 1804 N N . GLU A 1 227 ? -31.678 28.749 54.629 1.00 25.58 227 GLU A N 1
ATOM 1805 C CA . GLU A 1 227 ? -30.510 28.606 55.514 1.00 25.58 227 GLU A CA 1
ATOM 1806 C C . GLU A 1 227 ? -29.505 27.559 54.991 1.00 25.58 227 GLU A C 1
ATOM 1808 O O . GLU A 1 227 ? -29.885 26.546 54.409 1.00 25.58 227 GLU A O 1
ATOM 1813 N N . ILE A 1 228 ? -28.211 27.758 55.278 1.00 26.67 228 ILE A N 1
ATOM 1814 C CA . ILE A 1 228 ? -27.217 26.671 55.342 1.00 26.67 228 ILE A CA 1
ATOM 1815 C C . ILE A 1 228 ? -26.428 26.839 56.642 1.00 26.67 228 ILE A C 1
ATOM 1817 O O . ILE A 1 228 ? -25.541 27.693 56.720 1.00 26.67 228 ILE A O 1
ATOM 1821 N N . LYS A 1 229 ? -26.735 26.014 57.650 1.00 26.55 229 LYS A N 1
ATOM 1822 C CA . LYS A 1 229 ? -25.859 25.685 58.789 1.00 26.55 229 LYS A CA 1
ATOM 1823 C C . LYS A 1 229 ? -26.432 24.508 59.589 1.00 26.55 229 LYS A C 1
ATOM 1825 O O . LYS A 1 229 ? -27.635 24.290 59.567 1.00 26.55 229 LYS A O 1
ATOM 1830 N N . ASN A 1 230 ? -25.549 23.818 60.318 1.00 24.14 230 ASN A N 1
ATOM 1831 C CA . ASN A 1 230 ? -25.802 22.697 61.245 1.00 24.14 230 ASN A CA 1
ATOM 1832 C C . ASN A 1 230 ? -25.832 21.281 60.631 1.00 24.14 230 ASN A C 1
ATOM 1834 O O . ASN A 1 230 ? -26.833 20.574 60.698 1.00 24.14 230 ASN A O 1
ATOM 1838 N N . LEU A 1 231 ? -24.671 20.828 60.144 1.00 26.48 231 LEU A N 1
ATOM 1839 C CA . LEU A 1 231 ? -24.316 19.403 60.074 1.00 26.48 231 LEU A CA 1
ATOM 1840 C C . LEU A 1 231 ? -22.892 19.187 60.608 1.00 26.48 231 LEU A C 1
ATOM 1842 O O . LEU A 1 231 ? -21.950 19.002 59.848 1.00 26.48 231 LEU A O 1
ATOM 1846 N N . GLU A 1 232 ? -22.747 19.213 61.931 1.00 26.22 232 GLU A N 1
ATOM 1847 C CA . GLU A 1 232 ? -21.585 18.664 62.638 1.00 26.22 232 GLU A CA 1
ATOM 1848 C C . GLU A 1 232 ? -22.007 18.272 64.066 1.00 26.22 232 GLU A C 1
ATOM 1850 O O . GLU A 1 232 ? -22.840 18.944 64.671 1.00 26.22 232 GLU A O 1
ATOM 1855 N N . ASN A 1 233 ? -21.435 17.184 64.593 1.00 25.92 233 ASN A N 1
ATOM 1856 C CA . ASN A 1 233 ? -21.657 16.632 65.941 1.00 25.92 233 ASN A CA 1
ATOM 1857 C C . ASN A 1 233 ? -23.076 16.124 66.294 1.00 25.92 233 ASN A C 1
ATOM 1859 O O . ASN A 1 233 ? -23.809 16.734 67.068 1.00 25.92 233 ASN A O 1
ATOM 1863 N N . SER A 1 234 ? -23.372 14.876 65.915 1.00 24.81 234 SER A N 1
ATOM 1864 C CA . SER A 1 234 ? -23.913 13.920 66.898 1.00 24.81 234 SER A CA 1
ATOM 1865 C C . SER A 1 234 ? -23.279 12.539 66.701 1.00 24.81 234 SER A C 1
ATOM 1867 O O . SER A 1 234 ? -22.902 12.158 65.594 1.00 24.81 234 SER A O 1
ATOM 1869 N N . SER A 1 235 ? -23.034 11.846 67.810 1.00 26.25 235 SER A N 1
ATOM 1870 C CA . SER A 1 235 ? -22.118 10.709 67.901 1.00 26.25 235 SER A CA 1
ATOM 1871 C C . SER A 1 235 ? -22.755 9.357 67.589 1.00 26.25 235 SER A C 1
ATOM 1873 O O . SER A 1 235 ? -23.891 9.102 67.973 1.00 26.25 235 SER A O 1
ATOM 1875 N N . LEU A 1 236 ? -21.930 8.462 67.035 1.00 29.91 236 LEU A N 1
ATOM 1876 C CA . LEU A 1 236 ? -21.876 7.019 67.320 1.00 29.91 236 LEU A CA 1
ATOM 1877 C C . LEU A 1 236 ? -22.982 6.460 68.241 1.00 29.91 236 LEU A C 1
ATOM 1879 O O . LEU A 1 236 ? -22.885 6.568 69.463 1.00 29.91 236 LEU A O 1
ATOM 1883 N N . GLN A 1 237 ? -23.913 5.698 67.668 1.00 26.25 237 GLN A N 1
ATOM 1884 C CA . GLN A 1 237 ? -24.441 4.507 68.334 1.00 26.25 237 GLN A CA 1
ATOM 1885 C C . GLN A 1 237 ? -24.777 3.418 67.312 1.00 26.25 237 GLN A C 1
ATOM 1887 O O . GLN A 1 237 ? -25.137 3.689 66.169 1.00 26.25 237 GLN A O 1
ATOM 1892 N N . SER A 1 238 ? -24.577 2.169 67.720 1.00 29.67 238 SER A N 1
ATOM 1893 C CA . SER A 1 238 ? -24.723 0.982 66.883 1.00 29.67 238 SER A CA 1
ATOM 1894 C C . SER A 1 238 ? -26.181 0.555 66.734 1.00 29.67 238 SER A C 1
ATOM 1896 O O . SER A 1 238 ? -26.858 0.381 67.744 1.00 29.67 238 SER A O 1
ATOM 1898 N N . ASN A 1 239 ? -26.613 0.232 65.514 1.00 25.59 239 ASN A N 1
ATOM 1899 C CA . ASN A 1 239 ? -27.692 -0.732 65.298 1.00 25.59 239 ASN A CA 1
ATOM 1900 C C . ASN A 1 239 ? -27.461 -1.511 63.998 1.00 25.59 239 ASN A C 1
ATOM 1902 O O . ASN A 1 239 ? -27.307 -0.926 62.928 1.00 25.59 239 ASN A O 1
ATOM 1906 N N . ASN A 1 240 ? -27.436 -2.841 64.101 1.00 31.00 240 ASN A N 1
ATOM 1907 C CA . ASN A 1 240 ? -27.281 -3.732 62.955 1.00 31.00 240 ASN A CA 1
ATOM 1908 C C . ASN A 1 240 ? -28.621 -3.879 62.223 1.00 31.00 240 ASN A C 1
ATOM 1910 O O . ASN A 1 240 ? -29.432 -4.724 62.597 1.00 31.00 240 ASN A O 1
ATOM 1914 N N . HIS A 1 241 ? -28.818 -3.127 61.142 1.00 29.69 241 HIS A N 1
ATOM 1915 C CA . HIS A 1 241 ? -29.728 -3.550 60.079 1.00 29.69 241 HIS A CA 1
ATOM 1916 C C . HIS A 1 241 ? -28.923 -4.151 58.930 1.00 29.69 241 HIS A C 1
ATOM 1918 O O . HIS A 1 241 ? -27.989 -3.539 58.414 1.00 29.69 241 HIS A O 1
ATOM 1924 N N . LEU A 1 242 ? -29.286 -5.378 58.557 1.00 30.38 242 LEU A N 1
ATOM 1925 C CA . LEU A 1 242 ? -28.697 -6.099 57.436 1.00 30.38 242 LEU A CA 1
ATOM 1926 C C . LEU A 1 242 ? -28.970 -5.330 56.139 1.00 30.38 242 LEU A C 1
ATOM 1928 O O . LEU A 1 242 ? -30.123 -5.187 55.731 1.00 30.38 242 LEU A O 1
ATOM 1932 N N . LEU A 1 243 ? -27.907 -4.870 55.479 1.00 31.94 243 LEU A N 1
ATOM 1933 C CA . LEU A 1 243 ? -27.980 -4.519 54.064 1.00 31.94 243 LEU A CA 1
ATOM 1934 C C . LEU A 1 243 ? -28.343 -5.790 53.272 1.00 31.94 243 LEU A C 1
ATOM 1936 O O . LEU A 1 243 ? -27.843 -6.866 53.615 1.00 31.94 243 LEU A O 1
ATOM 1940 N N . PRO A 1 244 ? -29.184 -5.707 52.225 1.00 40.03 244 PRO A N 1
ATOM 1941 C CA . PRO A 1 244 ? -29.408 -6.845 51.343 1.00 40.03 244 PRO A CA 1
ATOM 1942 C C . PRO A 1 244 ? -28.078 -7.265 50.702 1.00 40.03 244 PRO A C 1
ATOM 1944 O O . PRO A 1 244 ? -27.271 -6.414 50.325 1.00 40.03 244 PRO A O 1
ATOM 1947 N N . ASN A 1 245 ? -27.843 -8.574 50.580 1.00 58.06 245 ASN A N 1
ATOM 1948 C CA . ASN A 1 245 ? -26.643 -9.091 49.922 1.00 58.06 245 ASN A CA 1
ATOM 1949 C C . ASN A 1 245 ? -26.619 -8.631 48.457 1.00 58.06 245 ASN A C 1
ATOM 1951 O O . ASN A 1 245 ? -27.386 -9.138 47.638 1.00 58.06 245 ASN A O 1
ATOM 1955 N N . ASN A 1 246 ? -25.709 -7.715 48.116 1.00 80.62 246 ASN A N 1
ATOM 1956 C CA . ASN A 1 246 ? -25.379 -7.455 46.717 1.00 80.62 246 ASN A CA 1
ATOM 1957 C C . ASN A 1 246 ? -24.846 -8.748 46.068 1.00 80.62 246 ASN A C 1
ATOM 1959 O O . ASN A 1 246 ? -24.125 -9.507 46.729 1.00 80.62 246 ASN A O 1
ATOM 1963 N N . PRO A 1 247 ? -25.157 -9.006 44.785 1.00 95.00 247 PRO A N 1
ATOM 1964 C CA . PRO A 1 247 ? -24.632 -10.171 44.089 1.00 95.00 247 PRO A CA 1
ATOM 1965 C C . PRO A 1 247 ? -23.097 -10.128 43.986 1.00 95.00 247 PRO A C 1
ATOM 1967 O O . PRO A 1 247 ? -22.450 -9.083 44.076 1.00 95.00 247 PRO A O 1
ATOM 1970 N N . LYS A 1 248 ? -22.486 -11.290 43.776 1.00 97.75 248 LYS A N 1
ATOM 1971 C CA . LYS A 1 248 ? -21.037 -11.435 43.580 1.00 97.75 248 LYS A CA 1
ATOM 1972 C C . LYS A 1 248 ? -20.635 -11.160 42.135 1.00 97.75 248 LYS A C 1
ATOM 1974 O O . LYS A 1 248 ? -19.582 -10.570 41.898 1.00 97.75 248 LYS A O 1
ATOM 1979 N N . VAL A 1 249 ? -21.486 -11.536 41.175 1.00 98.50 249 VAL A N 1
ATOM 1980 C CA . VAL A 1 249 ? -21.290 -11.229 39.752 1.00 98.50 249 VAL A CA 1
ATOM 1981 C C . VAL A 1 249 ? -22.589 -10.762 39.095 1.00 98.50 249 VAL A C 1
ATOM 1983 O O . VAL A 1 249 ? -23.638 -11.380 39.254 1.00 98.50 249 VAL A O 1
ATOM 1986 N N . SER A 1 250 ? -22.480 -9.691 38.316 1.00 98.62 250 SER A N 1
ATOM 1987 C CA . SER A 1 250 ? -23.478 -9.229 37.348 1.00 98.62 250 SER A CA 1
ATOM 1988 C C . SER A 1 250 ? -23.129 -9.809 35.975 1.00 98.62 250 SER A C 1
ATOM 1990 O O . SER A 1 250 ? -21.980 -9.679 35.552 1.00 98.62 250 SER A O 1
ATOM 1992 N N . VAL A 1 251 ? -24.077 -10.415 35.259 1.00 98.69 251 VAL A N 1
ATOM 1993 C CA . VAL A 1 251 ? -23.879 -10.894 33.877 1.00 98.69 251 VAL A CA 1
ATOM 1994 C C . VAL A 1 251 ? -24.768 -10.087 32.937 1.00 98.69 251 VAL A C 1
ATOM 1996 O O . VAL A 1 251 ? -25.988 -10.171 33.037 1.00 98.69 251 VAL A O 1
ATOM 1999 N N . ILE A 1 252 ? -24.178 -9.302 32.031 1.00 98.75 252 ILE A N 1
ATOM 2000 C CA . ILE A 1 252 ? -24.929 -8.552 31.009 1.00 98.75 252 ILE A CA 1
ATOM 2001 C C . ILE A 1 252 ? -24.954 -9.343 29.698 1.00 98.75 252 ILE A C 1
ATOM 2003 O O . ILE A 1 252 ? -23.895 -9.684 29.166 1.00 98.75 252 ILE A O 1
ATOM 2007 N N . ILE A 1 253 ? -26.157 -9.563 29.163 1.00 98.56 253 ILE A N 1
ATOM 2008 C CA . ILE A 1 253 ? -26.413 -10.297 27.918 1.00 98.56 253 ILE A CA 1
ATOM 2009 C C . ILE A 1 253 ? -27.172 -9.376 26.944 1.00 98.56 253 ILE A C 1
ATOM 2011 O O . ILE A 1 253 ? -28.352 -9.103 27.179 1.00 98.56 253 ILE A O 1
ATOM 2015 N N . PRO A 1 254 ? -26.546 -8.843 25.876 1.00 97.88 254 PRO A N 1
ATOM 2016 C CA . PRO A 1 254 ? -27.262 -8.155 24.806 1.00 97.88 254 PRO A CA 1
ATOM 2017 C C . PRO A 1 254 ? -27.936 -9.187 23.887 1.00 97.88 254 PRO A C 1
ATOM 2019 O O . PRO A 1 254 ? -27.299 -10.142 23.450 1.00 97.88 254 PRO A O 1
ATOM 2022 N N . VAL A 1 255 ? -29.218 -8.991 23.584 1.00 97.81 255 VAL A N 1
ATOM 2023 C CA . VAL A 1 255 ? -30.055 -9.954 22.854 1.00 97.81 255 VAL A CA 1
ATOM 2024 C C . VAL A 1 255 ? -30.679 -9.267 21.640 1.00 97.81 255 VAL A C 1
ATOM 2026 O O . VAL A 1 255 ? -31.450 -8.325 21.800 1.00 97.81 255 VAL A O 1
ATOM 2029 N N . HIS A 1 256 ? -30.361 -9.740 20.433 1.00 96.06 256 HIS A N 1
ATOM 2030 C CA . HIS A 1 256 ? -31.002 -9.302 19.191 1.00 96.06 256 HIS A CA 1
ATOM 2031 C C . HIS A 1 256 ? -31.087 -10.461 18.193 1.00 96.06 256 HIS A C 1
ATOM 2033 O O . HIS A 1 256 ? -30.061 -10.857 17.648 1.00 96.06 256 HIS A O 1
ATOM 2039 N N . ASN A 1 257 ? -32.297 -10.959 17.923 1.00 95.12 257 ASN A N 1
ATOM 2040 C CA . ASN A 1 257 ? -32.576 -11.965 16.887 1.00 95.12 257 ASN A CA 1
ATOM 2041 C C . ASN A 1 257 ? -31.700 -13.241 16.973 1.00 95.12 257 ASN A C 1
ATOM 2043 O O . ASN A 1 257 ? -30.936 -13.568 16.062 1.00 95.12 257 ASN A O 1
ATOM 2047 N N . VAL A 1 258 ? -31.798 -13.944 18.107 1.00 94.19 258 VAL A N 1
ATOM 2048 C CA . VAL A 1 258 ? -30.984 -15.116 18.492 1.00 94.19 258 VAL A CA 1
ATOM 2049 C C . VAL A 1 258 ? -31.830 -16.300 19.004 1.00 94.19 258 VAL A C 1
ATOM 2051 O O . VAL A 1 258 ? -31.327 -17.133 19.764 1.00 94.19 258 VAL A O 1
ATOM 2054 N N . GLU A 1 259 ? -33.100 -16.429 18.589 1.00 95.62 259 GLU A N 1
ATOM 2055 C CA . GLU A 1 259 ? -34.045 -17.430 19.133 1.00 95.62 259 GLU A CA 1
ATOM 2056 C C . GLU A 1 259 ? -33.521 -18.879 19.112 1.00 95.62 259 GLU A C 1
ATOM 2058 O O . GLU A 1 259 ? -33.877 -19.680 19.974 1.00 95.62 259 GLU A O 1
ATOM 2063 N N . LYS A 1 260 ? -32.634 -19.206 18.160 1.00 94.44 260 LYS A N 1
ATOM 2064 C CA . LYS A 1 260 ? -32.031 -20.538 17.991 1.00 94.44 260 LYS A CA 1
ATOM 2065 C C . LYS A 1 260 ? -31.062 -20.940 19.111 1.00 94.44 260 LYS A C 1
ATOM 2067 O O . LYS A 1 260 ? -30.905 -22.132 19.355 1.00 94.44 260 LYS A O 1
ATOM 2072 N N . TYR A 1 261 ? -30.402 -19.978 19.761 1.00 95.06 261 TYR A N 1
ATOM 2073 C CA . TYR A 1 261 ? -29.281 -20.233 20.686 1.00 95.06 261 TYR A CA 1
ATOM 2074 C C . TYR A 1 261 ? -29.540 -19.700 22.103 1.00 95.06 261 TYR A C 1
ATOM 2076 O O . TYR A 1 261 ? -28.945 -20.183 23.068 1.00 95.06 261 TYR A O 1
ATOM 2084 N N . LEU A 1 262 ? -30.458 -18.737 22.245 1.00 97.25 262 LEU A N 1
ATOM 2085 C CA . LEU A 1 262 ? -30.705 -18.022 23.496 1.00 97.25 262 LEU A CA 1
ATOM 2086 C C . LEU A 1 262 ? -31.104 -18.944 24.664 1.00 97.25 262 LEU A C 1
ATOM 2088 O O . LEU A 1 262 ? -30.698 -18.686 25.795 1.00 97.25 262 LEU A O 1
ATOM 2092 N N . GLU A 1 263 ? -31.836 -20.042 24.424 1.00 97.56 263 GLU A N 1
ATOM 2093 C CA . GLU A 1 263 ? -32.145 -21.001 25.500 1.00 97.56 263 GLU A CA 1
ATOM 2094 C C . GLU A 1 263 ? -30.894 -21.718 26.030 1.00 97.56 263 GLU A C 1
ATOM 2096 O O . GLU A 1 263 ? -30.822 -21.977 27.229 1.00 97.56 263 GLU A O 1
ATOM 2101 N N . GLU A 1 264 ? -29.893 -22.013 25.196 1.00 96.81 264 GLU A N 1
ATOM 2102 C CA . GLU A 1 264 ? -28.629 -22.623 25.642 1.00 96.81 264 GLU A CA 1
ATOM 2103 C C . GLU A 1 264 ? -27.774 -21.607 26.416 1.00 96.81 264 GLU A C 1
ATOM 2105 O O . GLU A 1 264 ? -27.325 -21.899 27.529 1.00 96.81 264 GLU A O 1
ATOM 2110 N N . CYS A 1 265 ? -27.656 -20.379 25.895 1.00 97.94 265 CYS A N 1
ATOM 2111 C CA . CYS A 1 265 ? -27.021 -19.249 26.580 1.00 97.94 265 CYS A CA 1
ATOM 2112 C C . CYS A 1 265 ? -27.613 -19.039 27.988 1.00 97.94 265 CYS A C 1
ATOM 2114 O O . CYS A 1 265 ? -26.882 -19.071 28.985 1.00 97.94 265 CYS A O 1
ATOM 2116 N N . LEU A 1 266 ? -28.940 -18.891 28.098 1.00 98.25 266 LEU A N 1
ATOM 2117 C CA . LEU A 1 266 ? -29.628 -18.665 29.375 1.00 98.25 266 LEU A CA 1
ATOM 2118 C C . LEU A 1 266 ? -29.519 -19.867 30.322 1.00 98.25 266 LEU A C 1
ATOM 2120 O O . LEU A 1 266 ? -29.227 -19.683 31.506 1.00 98.25 266 LEU A O 1
ATOM 2124 N N . ASN A 1 267 ? -29.670 -21.099 29.818 1.00 98.06 267 ASN A N 1
ATOM 2125 C CA . ASN A 1 267 ? -29.442 -22.306 30.619 1.00 98.06 267 ASN A CA 1
ATOM 2126 C C . ASN A 1 267 ? -28.017 -22.354 31.195 1.00 98.06 267 ASN A C 1
ATOM 2128 O O . ASN A 1 267 ? -27.845 -22.800 32.332 1.00 98.06 267 ASN A O 1
ATOM 2132 N N . SER A 1 268 ? -27.008 -21.859 30.469 1.00 98.00 268 SER A N 1
ATOM 2133 C CA . SER A 1 268 ? -25.625 -21.833 30.957 1.00 98.00 268 SER A CA 1
ATOM 2134 C C . SER A 1 268 ? -25.398 -20.866 32.127 1.00 98.00 268 SER A C 1
ATOM 2136 O O . SER A 1 268 ? -24.520 -21.133 32.948 1.00 98.00 268 SER A O 1
ATOM 2138 N N . ILE A 1 269 ? -26.201 -19.795 32.264 1.00 97.38 269 ILE A N 1
ATOM 2139 C CA . ILE A 1 269 ? -26.080 -18.828 33.372 1.00 97.38 269 ILE A CA 1
ATOM 2140 C C . ILE A 1 269 ? -26.969 -19.165 34.577 1.00 97.38 269 ILE A C 1
ATOM 2142 O O . ILE A 1 269 ? -26.491 -19.091 35.710 1.00 97.38 269 ILE A O 1
ATOM 2146 N N . VAL A 1 270 ? -28.223 -19.604 34.387 1.00 97.44 270 VAL A N 1
ATOM 2147 C CA . VAL A 1 270 ? -29.110 -19.910 35.534 1.00 97.44 270 VAL A CA 1
ATOM 2148 C C . VAL A 1 270 ? -28.597 -21.104 36.349 1.00 97.44 270 VAL A C 1
ATOM 2150 O O . VAL A 1 270 ? -28.675 -21.113 37.585 1.00 97.44 270 VAL A O 1
ATOM 2153 N N . ASN A 1 271 ? -27.981 -22.081 35.676 1.00 97.56 271 ASN A N 1
ATOM 2154 C CA . ASN A 1 271 ? -27.465 -23.294 36.306 1.00 97.56 271 ASN A CA 1
ATOM 2155 C C . ASN A 1 271 ? -26.097 -23.122 36.995 1.00 97.56 271 ASN A C 1
ATOM 2157 O O . ASN A 1 271 ? -25.722 -24.016 37.755 1.00 97.56 271 ASN A O 1
ATOM 2161 N N . GLN A 1 272 ? -25.408 -21.981 36.833 1.00 98.19 272 GLN A N 1
ATOM 2162 C CA . GLN A 1 272 ? -24.072 -21.710 37.403 1.00 98.19 272 GLN A CA 1
ATOM 2163 C C . GLN A 1 272 ? -23.950 -22.104 38.879 1.00 98.19 272 GLN A C 1
ATOM 2165 O O . GLN A 1 272 ? -24.874 -21.866 39.663 1.00 98.19 272 GLN A O 1
ATOM 2170 N N . THR A 1 273 ? -22.813 -22.672 39.290 1.00 98.06 273 THR A N 1
ATOM 2171 C CA . THR A 1 273 ? -22.599 -23.076 40.695 1.00 98.06 273 THR A CA 1
ATOM 2172 C C . THR A 1 273 ? -22.621 -21.884 41.657 1.00 98.06 273 THR A C 1
ATOM 2174 O O . THR A 1 273 ? -23.136 -22.001 42.770 1.00 98.06 273 THR A O 1
ATOM 2177 N N . LEU A 1 274 ? -22.162 -20.707 41.214 1.00 97.44 274 LEU A N 1
ATOM 2178 C CA . LEU A 1 274 ? -22.325 -19.449 41.943 1.00 97.44 274 LEU A CA 1
ATOM 2179 C C . LEU A 1 274 ? -23.783 -18.969 41.852 1.00 97.44 274 LEU A C 1
ATOM 2181 O O . LEU A 1 274 ? -24.225 -18.511 40.801 1.00 97.44 274 LEU A O 1
ATOM 2185 N N . LYS A 1 275 ? -24.530 -19.052 42.959 1.00 95.25 275 LYS A N 1
ATOM 2186 C CA . LYS A 1 275 ? -25.946 -18.636 42.994 1.00 95.25 275 LYS A CA 1
ATOM 2187 C C . LYS A 1 275 ? -26.161 -17.145 43.268 1.00 95.25 275 LYS A C 1
ATOM 2189 O O . LYS A 1 275 ? -27.154 -16.606 42.786 1.00 95.25 275 LYS A O 1
ATOM 2194 N N . ASP A 1 276 ? -25.216 -16.488 43.945 1.00 96.44 276 ASP A N 1
ATOM 2195 C CA . ASP A 1 276 ? -25.224 -15.047 44.254 1.00 96.44 276 ASP A CA 1
ATOM 2196 C C . ASP A 1 276 ? -24.917 -14.189 43.005 1.00 96.44 276 ASP A C 1
ATOM 2198 O O . ASP A 1 276 ? -23.874 -13.535 42.921 1.00 96.44 276 ASP A O 1
ATOM 2202 N N . ILE A 1 277 ? -25.787 -14.226 41.998 1.00 97.69 277 ILE A N 1
ATOM 2203 C CA . ILE A 1 277 ? -25.601 -13.542 40.711 1.00 97.69 277 ILE A CA 1
ATOM 2204 C C . ILE A 1 277 ? -26.859 -12.775 40.302 1.00 97.69 277 ILE A C 1
ATOM 2206 O O . ILE A 1 277 ? -27.964 -13.149 40.688 1.00 97.69 277 ILE A O 1
ATOM 2210 N N . GLU A 1 278 ? -26.689 -11.734 39.490 1.00 97.44 278 GLU A N 1
ATOM 2211 C CA . GLU A 1 278 ? -27.782 -11.095 38.743 1.00 97.44 278 GLU A CA 1
ATOM 2212 C C . GLU A 1 278 ? -27.530 -11.215 37.233 1.00 97.44 278 GLU A C 1
ATOM 2214 O O . GLU A 1 278 ? -26.385 -11.175 36.774 1.00 97.44 278 GLU A O 1
ATOM 2219 N N . ILE A 1 279 ? -28.604 -11.387 36.465 1.00 98.56 279 ILE A N 1
ATOM 2220 C CA . ILE A 1 279 ? -28.581 -11.667 35.027 1.00 98.56 279 ILE A CA 1
ATOM 2221 C C . ILE A 1 279 ? -29.370 -10.552 34.334 1.00 98.56 279 ILE A C 1
ATOM 2223 O O . ILE A 1 279 ? -30.583 -10.449 34.486 1.00 98.56 279 ILE A O 1
ATOM 2227 N N . ILE A 1 280 ? -28.688 -9.685 33.591 1.00 98.69 280 ILE A N 1
ATOM 2228 C CA . ILE A 1 280 ? -29.267 -8.487 32.976 1.00 98.69 280 ILE A CA 1
ATOM 2229 C C . ILE A 1 280 ? -29.349 -8.716 31.467 1.00 98.69 280 ILE A C 1
ATOM 2231 O O . ILE A 1 280 ? -28.361 -8.556 30.745 1.00 98.69 280 ILE A O 1
ATOM 2235 N N . CYS A 1 281 ? -30.530 -9.102 30.993 1.00 98.69 281 CYS A N 1
ATOM 2236 C CA . CYS A 1 281 ? -30.795 -9.340 29.579 1.00 98.69 281 CYS A CA 1
ATOM 2237 C C . CYS A 1 281 ? -31.309 -8.055 28.929 1.00 98.69 281 CYS A C 1
ATOM 2239 O O . CYS A 1 281 ? -32.338 -7.518 29.337 1.00 98.69 281 CYS A O 1
ATOM 2241 N N . VAL A 1 282 ? -30.607 -7.553 27.915 1.00 98.56 282 VAL A N 1
ATOM 2242 C CA . VAL A 1 282 ? -30.974 -6.318 27.214 1.00 98.56 282 VAL A CA 1
ATOM 2243 C C . VAL A 1 282 ? -31.416 -6.657 25.796 1.00 98.56 282 VAL A C 1
ATOM 2245 O O . VAL A 1 282 ? -30.582 -6.868 24.918 1.00 98.56 282 VAL A O 1
ATOM 2248 N N . ASN A 1 283 ? -32.732 -6.726 25.594 1.00 98.31 283 ASN A N 1
ATOM 2249 C CA . ASN A 1 283 ? -33.357 -6.959 24.299 1.00 98.31 283 ASN A CA 1
ATOM 2250 C C . ASN A 1 283 ? -33.267 -5.688 23.444 1.00 98.31 283 ASN A C 1
ATOM 2252 O O . ASN A 1 283 ? -33.937 -4.686 23.704 1.00 98.31 283 ASN A O 1
ATOM 2256 N N . ASP A 1 284 ? -32.415 -5.746 22.430 1.00 96.88 284 ASP A N 1
ATOM 2257 C CA . ASP A 1 284 ? -32.052 -4.663 21.524 1.00 96.88 284 ASP A CA 1
ATOM 2258 C C . ASP A 1 284 ? -32.951 -4.685 20.276 1.00 96.88 284 ASP A C 1
ATOM 2260 O O . ASP A 1 284 ? -32.489 -4.770 19.142 1.00 96.88 284 ASP A O 1
ATOM 2264 N N . GLY A 1 285 ? -34.269 -4.696 20.493 1.00 96.19 285 GLY A N 1
ATOM 2265 C CA . GLY A 1 285 ? -35.276 -4.693 19.431 1.00 96.19 285 GLY A CA 1
ATOM 2266 C C . GLY A 1 285 ? -35.336 -5.986 18.614 1.00 96.19 285 GLY A C 1
ATOM 2267 O O . GLY A 1 285 ? -35.363 -5.919 17.385 1.00 96.19 285 GLY A O 1
ATOM 2268 N N . SER A 1 286 ? -35.326 -7.156 19.266 1.00 96.69 286 SER A N 1
ATOM 2269 C CA . SER A 1 286 ? -35.559 -8.439 18.582 1.00 96.69 286 SER A CA 1
ATOM 2270 C C . SER A 1 286 ? -36.951 -8.494 17.943 1.00 96.69 286 SER A C 1
ATOM 2272 O O . SER A 1 286 ? -37.930 -8.013 18.512 1.00 96.69 286 SER A O 1
ATOM 2274 N N . THR A 1 287 ? -37.029 -9.130 16.777 1.00 95.56 287 THR A N 1
ATOM 2275 C CA . THR A 1 287 ? -38.247 -9.361 15.982 1.00 95.56 287 THR A CA 1
ATOM 2276 C C . THR A 1 287 ? -38.591 -10.849 15.831 1.00 95.56 287 THR A C 1
ATOM 2278 O O . THR A 1 287 ? -39.613 -11.183 15.236 1.00 95.56 287 THR A O 1
ATOM 2281 N N . ASP A 1 288 ? -37.734 -11.737 16.336 1.00 95.88 288 ASP A N 1
ATOM 2282 C CA . ASP A 1 288 ? -37.962 -13.175 16.487 1.00 95.88 288 ASP A CA 1
ATOM 2283 C C . ASP A 1 288 ? -38.455 -13.520 17.914 1.00 95.88 288 ASP A C 1
ATOM 2285 O O . ASP A 1 288 ? -38.764 -12.633 18.718 1.00 95.88 288 ASP A O 1
ATOM 2289 N N . LYS A 1 289 ? -38.504 -14.810 18.273 1.00 97.50 289 LYS A N 1
ATOM 2290 C CA . LYS A 1 289 ? -38.973 -15.261 19.598 1.00 97.50 289 LYS A CA 1
ATOM 2291 C C . LYS A 1 289 ? -37.972 -15.038 20.735 1.00 97.50 289 LYS A C 1
ATOM 2293 O O . LYS A 1 289 ? -38.213 -15.514 21.845 1.00 97.50 289 LYS A O 1
ATOM 2298 N N . SER A 1 290 ? -36.874 -14.304 20.525 1.00 97.94 290 SER A N 1
ATOM 2299 C CA . SER A 1 290 ? -35.933 -13.979 21.607 1.00 97.94 290 SER A CA 1
ATOM 2300 C C . SER A 1 290 ? -36.634 -13.293 22.786 1.00 97.94 290 SER A C 1
ATOM 2302 O O . SER A 1 290 ? -36.301 -13.568 23.936 1.00 97.94 290 SER A O 1
ATOM 2304 N N . SER A 1 291 ? -37.648 -12.457 22.523 1.00 97.00 291 SER A N 1
ATOM 2305 C CA . SER A 1 291 ? -38.438 -11.818 23.586 1.00 97.00 291 SER A CA 1
ATOM 2306 C C . SER A 1 291 ? -39.280 -12.830 24.376 1.00 97.00 291 SER A C 1
ATOM 2308 O O . SER A 1 291 ? -39.249 -12.809 25.603 1.00 97.00 291 SER A O 1
ATOM 2310 N N . ASP A 1 292 ? -39.970 -13.756 23.698 1.00 97.88 292 ASP A N 1
ATOM 2311 C CA . ASP A 1 292 ? -40.774 -14.808 24.346 1.00 97.88 292 ASP A CA 1
ATOM 2312 C C . ASP A 1 292 ? -39.905 -15.716 25.232 1.00 97.88 292 ASP A C 1
ATOM 2314 O O . ASP A 1 292 ? -40.307 -16.120 26.326 1.00 97.88 292 ASP A O 1
ATOM 2318 N N . ILE A 1 293 ? -38.691 -16.025 24.763 1.00 98.31 293 ILE A N 1
ATOM 2319 C CA . ILE A 1 293 ? -37.698 -16.818 25.493 1.00 98.31 293 ILE A CA 1
ATOM 2320 C C . ILE A 1 293 ? -37.238 -16.080 26.757 1.00 98.31 293 ILE A C 1
ATOM 2322 O O . ILE A 1 293 ? -37.173 -16.699 27.820 1.00 98.31 293 ILE A O 1
ATOM 2326 N N . LEU A 1 294 ? -36.959 -14.774 26.680 1.00 98.38 294 LEU A N 1
ATOM 2327 C CA . LEU A 1 294 ? -36.572 -13.983 27.852 1.00 98.38 294 LEU A CA 1
ATOM 2328 C C . LEU A 1 294 ? -37.662 -13.996 28.930 1.00 98.38 294 LEU A C 1
ATOM 2330 O O . LEU A 1 294 ? -37.371 -14.348 30.074 1.00 98.38 294 LEU A O 1
ATOM 2334 N N . GLU A 1 295 ? -38.912 -13.694 28.572 1.00 97.88 295 GLU A N 1
ATOM 2335 C CA . GLU A 1 295 ? -40.037 -13.689 29.521 1.00 97.88 295 GLU A CA 1
ATOM 2336 C C . GLU A 1 295 ? -40.278 -15.092 30.125 1.00 97.88 295 GLU A C 1
ATOM 2338 O O . GLU A 1 295 ? -40.461 -15.237 31.336 1.00 97.88 295 GLU A O 1
ATOM 2343 N N . LYS A 1 296 ? -40.170 -16.159 29.313 1.00 97.88 296 LYS A N 1
ATOM 2344 C CA . LYS A 1 296 ? -40.249 -17.574 29.744 1.00 97.88 296 LYS A CA 1
ATOM 2345 C C . LYS A 1 296 ? -39.188 -17.958 30.787 1.00 97.88 296 LYS A C 1
ATOM 2347 O O . LYS A 1 296 ? -39.435 -18.876 31.578 1.00 97.88 296 LYS A O 1
ATOM 2352 N N . PHE A 1 297 ? -38.016 -17.321 30.763 1.00 98.25 297 PHE A N 1
ATOM 2353 C CA . PHE A 1 297 ? -36.945 -17.532 31.742 1.00 98.25 297 PHE A CA 1
ATOM 2354 C C . PHE A 1 297 ? -37.095 -16.617 32.967 1.00 98.25 297 PHE A C 1
ATOM 2356 O O . PHE A 1 297 ? -36.989 -17.109 34.089 1.00 98.25 297 PHE A O 1
ATOM 2363 N N . ALA A 1 298 ? -37.402 -15.329 32.784 1.00 97.06 298 ALA A N 1
ATOM 2364 C CA . ALA A 1 298 ? -37.601 -14.391 33.893 1.00 97.06 298 ALA A CA 1
ATOM 2365 C C . ALA A 1 298 ? -38.773 -14.796 34.802 1.00 97.06 298 ALA A C 1
ATOM 2367 O O . ALA A 1 298 ? -38.655 -14.726 36.020 1.00 97.06 298 ALA A O 1
ATOM 2368 N N . ALA A 1 299 ? -39.848 -15.361 34.240 1.00 97.12 299 ALA A N 1
ATOM 2369 C CA . ALA A 1 299 ? -40.963 -15.938 34.999 1.00 97.12 299 ALA A CA 1
ATOM 2370 C C . ALA A 1 299 ? -40.612 -17.205 35.823 1.00 97.12 299 ALA A C 1
ATOM 2372 O O . ALA A 1 299 ? -41.508 -17.841 36.382 1.00 97.12 299 ALA A O 1
ATOM 2373 N N . LYS A 1 300 ? -39.335 -17.620 35.866 1.00 97.06 300 LYS A N 1
ATOM 2374 C CA . LYS A 1 300 ? -38.840 -18.803 36.596 1.00 97.06 300 LYS A CA 1
ATOM 2375 C C . LYS A 1 300 ? -37.606 -18.545 37.463 1.00 97.06 300 LYS A C 1
ATOM 2377 O O . LYS A 1 300 ? -37.236 -19.430 38.232 1.00 97.06 300 LYS A O 1
ATOM 2382 N N . ASP A 1 301 ? -36.946 -17.399 37.314 1.00 96.75 301 ASP A N 1
ATOM 2383 C CA . ASP A 1 301 ? -35.695 -17.085 38.004 1.00 96.75 301 ASP A CA 1
ATOM 2384 C C . ASP A 1 301 ? -35.610 -15.577 38.276 1.00 96.75 301 ASP A C 1
ATOM 2386 O O . ASP A 1 301 ? -35.221 -14.793 37.408 1.00 96.75 301 ASP A O 1
ATOM 2390 N N . ASP A 1 302 ? -35.948 -15.182 39.508 1.00 96.00 302 ASP A N 1
ATOM 2391 C CA . ASP A 1 302 ? -36.010 -13.783 39.967 1.00 96.00 302 ASP A CA 1
ATOM 2392 C C . ASP A 1 302 ? -34.667 -13.025 39.858 1.00 96.00 302 ASP A C 1
ATOM 2394 O O . ASP A 1 302 ? -34.604 -11.811 40.064 1.00 96.00 302 ASP A O 1
ATOM 2398 N N . ARG A 1 303 ? -33.566 -13.721 39.535 1.00 97.31 303 ARG A N 1
ATOM 2399 C CA . ARG A 1 303 ? -32.253 -13.116 39.257 1.00 97.31 303 ARG A CA 1
ATOM 2400 C C . ARG A 1 303 ? -32.178 -12.477 37.867 1.00 97.31 303 ARG A C 1
ATOM 2402 O O . ARG A 1 303 ? -31.216 -11.753 37.601 1.00 97.31 303 ARG A O 1
ATOM 2409 N N . ILE A 1 304 ? -33.143 -12.746 36.983 1.00 98.38 304 ILE A N 1
ATOM 2410 C CA . ILE A 1 304 ? -33.188 -12.227 35.612 1.00 98.38 304 ILE A CA 1
ATOM 2411 C C . ILE A 1 304 ? -33.943 -10.893 35.569 1.00 98.38 304 ILE A C 1
ATOM 2413 O O . ILE A 1 304 ? -35.122 -10.803 35.889 1.00 98.38 304 ILE A O 1
ATOM 2417 N N . THR A 1 305 ? -33.264 -9.843 35.108 1.00 98.25 305 THR A N 1
ATOM 2418 C CA . THR A 1 305 ? -33.856 -8.539 34.780 1.00 98.25 305 THR A CA 1
ATOM 2419 C C . THR A 1 305 ? -33.839 -8.340 33.267 1.00 98.25 305 THR A C 1
ATOM 2421 O O . THR A 1 305 ? -32.768 -8.342 32.658 1.00 98.25 305 THR A O 1
ATOM 2424 N N . ILE A 1 306 ? -35.012 -8.131 32.665 1.00 98.44 306 ILE A N 1
ATOM 2425 C CA . ILE A 1 306 ? -35.159 -7.811 31.239 1.00 98.44 306 ILE A CA 1
ATOM 2426 C C . ILE A 1 306 ? -35.188 -6.289 31.054 1.00 98.44 306 ILE A C 1
ATOM 2428 O O . ILE A 1 306 ? -35.882 -5.569 31.773 1.00 98.44 306 ILE A O 1
ATOM 2432 N N . ILE A 1 307 ? -34.457 -5.790 30.058 1.00 98.06 307 ILE A N 1
ATOM 2433 C CA . ILE A 1 307 ? -34.507 -4.400 29.602 1.00 98.06 307 ILE A CA 1
ATOM 2434 C C . ILE A 1 307 ? -34.767 -4.386 28.095 1.00 98.06 307 ILE A C 1
ATOM 2436 O O . ILE A 1 307 ? -33.912 -4.796 27.319 1.00 98.06 307 ILE A O 1
ATOM 2440 N N . ASN A 1 308 ? -35.904 -3.842 27.667 1.00 97.50 308 ASN A N 1
ATOM 2441 C CA . ASN A 1 308 ? -36.207 -3.645 26.247 1.00 97.50 308 ASN A CA 1
ATOM 2442 C C . ASN A 1 308 ? -35.679 -2.285 25.733 1.00 97.50 308 ASN A C 1
ATOM 2444 O O . ASN A 1 308 ? -35.625 -1.297 26.480 1.00 97.50 308 ASN A O 1
ATOM 2448 N N . GLN A 1 309 ? -35.282 -2.218 24.461 1.00 95.19 309 GLN A N 1
ATOM 2449 C CA . GLN A 1 309 ? -35.000 -0.991 23.702 1.00 95.19 309 GLN A CA 1
ATOM 2450 C C . GLN A 1 309 ? -35.256 -1.196 22.200 1.00 95.19 309 GLN A C 1
ATOM 2452 O O . GLN A 1 309 ? -35.375 -2.327 21.745 1.00 95.19 309 GLN A O 1
ATOM 2457 N N . GLU A 1 310 ? -35.320 -0.108 21.431 1.00 95.19 310 GLU A N 1
ATOM 2458 C CA . GLU A 1 310 ? -35.202 -0.160 19.966 1.00 95.19 310 GLU A CA 1
ATOM 2459 C C . GLU A 1 310 ? -33.760 -0.511 19.564 1.00 95.19 310 GLU A C 1
ATOM 2461 O O . GLU A 1 310 ? -32.828 -0.131 20.277 1.00 95.19 310 GLU A O 1
ATOM 2466 N N . ASN A 1 311 ? -33.579 -1.202 18.432 1.00 94.62 311 ASN A N 1
ATOM 2467 C CA . ASN A 1 311 ? -32.275 -1.688 17.967 1.00 94.62 311 ASN A CA 1
ATOM 2468 C C . ASN A 1 311 ? -31.269 -0.541 17.756 1.00 94.62 311 ASN A C 1
ATOM 2470 O O . ASN A 1 311 ? -31.409 0.269 16.839 1.00 94.62 311 ASN A O 1
ATOM 2474 N N . GLN A 1 312 ? -30.247 -0.497 18.611 1.00 93.00 312 GLN A N 1
ATOM 2475 C CA . GLN A 1 312 ? -29.161 0.492 18.612 1.00 93.00 312 GLN A CA 1
ATOM 2476 C C . GLN A 1 312 ? -27.768 -0.170 18.662 1.00 93.00 312 GLN A C 1
ATOM 2478 O O . GLN A 1 312 ? -26.750 0.509 18.813 1.00 93.00 312 GLN A O 1
ATOM 2483 N N . GLY A 1 313 ? -27.711 -1.495 18.534 1.00 92.44 313 GLY A N 1
ATOM 2484 C CA . GLY A 1 313 ? -26.492 -2.289 18.559 1.00 92.44 313 GLY A CA 1
ATOM 2485 C C . GLY A 1 313 ? -26.007 -2.652 19.968 1.00 92.44 313 GLY A C 1
ATOM 2486 O O . GLY A 1 313 ? -26.112 -1.894 20.939 1.00 92.44 313 GLY A O 1
ATOM 2487 N N . ALA A 1 314 ? -25.349 -3.813 20.056 1.00 93.56 314 ALA A N 1
ATOM 2488 C CA . ALA A 1 314 ? -24.901 -4.424 21.309 1.00 93.56 314 ALA A CA 1
ATOM 2489 C C . ALA A 1 314 ? -24.018 -3.522 22.202 1.00 93.56 314 ALA A C 1
ATOM 2491 O O . ALA A 1 314 ? -23.954 -3.736 23.412 1.00 93.56 314 ALA A O 1
ATOM 2492 N N . GLY A 1 315 ? -23.345 -2.504 21.650 1.00 95.31 315 GLY A N 1
ATOM 2493 C CA . GLY A 1 315 ? -22.635 -1.491 22.441 1.00 95.31 315 GLY A CA 1
ATOM 2494 C C . GLY A 1 315 ? -23.580 -0.659 23.319 1.00 95.31 315 GLY A C 1
ATOM 2495 O O . GLY A 1 315 ? -23.355 -0.531 24.525 1.00 95.31 315 GLY A O 1
ATOM 2496 N N . VAL A 1 316 ? -24.683 -0.166 22.746 1.00 96.75 316 VAL A N 1
ATOM 2497 C CA . VAL A 1 316 ? -25.721 0.590 23.466 1.00 96.75 316 VAL A CA 1
ATOM 2498 C C . VAL A 1 316 ? -26.462 -0.319 24.443 1.00 96.75 316 VAL A C 1
ATOM 2500 O O . VAL A 1 316 ? -26.640 0.055 25.603 1.00 96.75 316 VAL A O 1
ATOM 2503 N N . ALA A 1 317 ? -26.806 -1.543 24.029 1.00 97.38 317 ALA A N 1
ATOM 2504 C CA . ALA A 1 317 ? -27.448 -2.526 24.902 1.00 97.38 317 ALA A CA 1
ATOM 2505 C C . ALA A 1 317 ? -26.592 -2.842 26.149 1.00 97.38 317 ALA A C 1
ATOM 2507 O O . ALA A 1 317 ? -27.067 -2.724 27.283 1.00 97.38 317 ALA A O 1
ATOM 2508 N N . ARG A 1 318 ? -25.291 -3.133 25.977 1.00 97.94 318 ARG A N 1
ATOM 2509 C CA . ARG A 1 318 ? -24.365 -3.346 27.107 1.00 97.94 318 ARG A CA 1
ATOM 2510 C C . ARG A 1 318 ? -24.205 -2.086 27.973 1.00 97.94 318 ARG A C 1
ATOM 2512 O O . ARG A 1 318 ? -24.202 -2.199 29.198 1.00 97.94 318 ARG A O 1
ATOM 2519 N N . ASN A 1 319 ? -24.162 -0.889 27.376 1.00 98.06 319 ASN A N 1
ATOM 2520 C CA . ASN A 1 319 ? -24.174 0.391 28.105 1.00 98.06 319 ASN A CA 1
ATOM 2521 C C . ASN A 1 319 ? -25.484 0.645 28.883 1.00 98.06 319 ASN A C 1
ATOM 2523 O O . ASN A 1 319 ? -25.462 1.359 29.887 1.00 98.06 319 ASN A O 1
ATOM 2527 N N . LYS A 1 320 ? -26.624 0.086 28.454 1.00 97.75 320 LYS A N 1
ATOM 2528 C CA . LYS A 1 320 ? -27.901 0.182 29.180 1.00 97.75 320 LYS A CA 1
ATOM 2529 C C . LYS A 1 320 ? -27.932 -0.766 30.380 1.00 97.75 320 LYS A C 1
ATOM 2531 O O . LYS A 1 320 ? -28.312 -0.330 31.463 1.00 97.75 320 LYS A O 1
ATOM 2536 N N . GLY A 1 321 ? -27.436 -1.997 30.229 1.00 97.44 321 GLY A N 1
ATOM 2537 C CA . GLY A 1 321 ? -27.241 -2.925 31.353 1.00 97.44 321 GLY A CA 1
ATOM 2538 C C . GLY A 1 321 ? -26.264 -2.385 32.407 1.00 97.44 321 GLY A C 1
ATOM 2539 O O . GLY A 1 321 ? -26.555 -2.423 33.601 1.00 97.44 321 GLY A O 1
ATOM 2540 N N . LEU A 1 322 ? -25.158 -1.767 31.969 1.00 97.44 322 LEU A N 1
ATOM 2541 C CA . LEU A 1 322 ? -24.141 -1.130 32.825 1.00 97.44 322 LEU A CA 1
ATOM 2542 C C . LEU A 1 322 ? -24.681 -0.034 33.763 1.00 97.44 322 LEU A C 1
ATOM 2544 O O . LEU A 1 322 ? -23.992 0.339 34.708 1.00 97.44 322 LEU A O 1
ATOM 2548 N N . LYS A 1 323 ? -25.890 0.493 33.529 1.00 96.75 323 LYS A N 1
ATOM 2549 C CA . LYS A 1 323 ? -26.514 1.521 34.382 1.00 96.75 323 LYS A CA 1
ATOM 2550 C C . LYS A 1 323 ? -27.230 0.951 35.611 1.00 96.75 323 LYS A C 1
ATOM 2552 O O . LYS A 1 323 ? -27.580 1.735 36.488 1.00 96.75 323 LYS A O 1
ATOM 2557 N N . ILE A 1 324 ? -27.461 -0.366 35.679 1.00 96.19 324 ILE A N 1
ATOM 2558 C CA . ILE A 1 324 ? -28.224 -1.007 36.770 1.00 96.19 324 ILE A CA 1
ATOM 2559 C C . ILE A 1 324 ? -27.460 -2.103 37.532 1.00 96.19 324 ILE A C 1
ATOM 2561 O O . ILE A 1 324 ? -28.056 -2.764 38.382 1.00 96.19 324 ILE A O 1
ATOM 2565 N N . VAL A 1 325 ? -26.171 -2.306 37.232 1.00 96.69 325 VAL A N 1
ATOM 2566 C CA . VAL A 1 325 ? -25.329 -3.331 37.876 1.00 96.69 325 VAL A CA 1
ATOM 2567 C C . VAL A 1 325 ? -25.109 -3.061 39.367 1.00 96.69 325 VAL A C 1
ATOM 2569 O O . VAL A 1 325 ? -24.881 -1.927 39.791 1.00 96.69 325 VAL A O 1
ATOM 2572 N N . LYS A 1 326 ? -25.134 -4.136 40.153 1.00 96.56 326 LYS A N 1
ATOM 2573 C CA . LYS A 1 326 ? -24.995 -4.172 41.618 1.00 96.56 326 LYS A CA 1
ATOM 2574 C C . LYS A 1 326 ? -23.923 -5.163 42.071 1.00 96.56 326 LYS A C 1
ATOM 2576 O O . LYS A 1 326 ? -23.502 -5.104 43.226 1.00 96.56 326 LYS A O 1
ATOM 2581 N N . GLY A 1 327 ? -23.509 -6.089 41.201 1.00 96.88 327 GLY A N 1
ATOM 2582 C CA . GLY A 1 327 ? -22.562 -7.142 41.554 1.00 96.88 327 GLY A CA 1
ATOM 2583 C C . GLY A 1 327 ? -21.147 -6.627 41.831 1.00 96.88 327 GLY A C 1
ATOM 2584 O O . GLY A 1 327 ? -20.706 -5.672 41.194 1.00 96.88 327 GLY A O 1
ATOM 2585 N N . GLU A 1 328 ? -20.402 -7.270 42.742 1.00 97.69 328 GLU A N 1
ATOM 2586 C CA . GLU A 1 328 ? -18.990 -6.917 43.025 1.00 97.69 328 GLU A CA 1
ATOM 2587 C C . GLU A 1 328 ? -18.129 -6.953 41.746 1.00 97.69 328 GLU A C 1
ATOM 2589 O O . GLU A 1 328 ? -17.309 -6.059 41.499 1.00 97.69 328 GLU A O 1
ATOM 2594 N N . TYR A 1 329 ? -18.372 -7.963 40.906 1.00 98.56 329 TYR A N 1
ATOM 2595 C CA . TYR A 1 329 ? -17.794 -8.109 39.574 1.00 98.56 329 TYR A CA 1
ATOM 2596 C C . TYR A 1 329 ? -18.858 -8.084 38.470 1.00 98.56 329 TYR A C 1
ATOM 2598 O O . TYR A 1 329 ? -20.063 -8.236 38.696 1.00 98.56 329 TYR A O 1
ATOM 2606 N N . LEU A 1 330 ? -18.371 -7.924 37.247 1.00 98.38 330 LEU A N 1
ATOM 2607 C CA . LEU A 1 330 ? -19.126 -7.810 36.016 1.00 98.38 330 LEU A CA 1
ATOM 2608 C C . LEU A 1 330 ? -18.547 -8.759 34.962 1.00 98.38 330 LEU A C 1
ATOM 2610 O O . LEU A 1 330 ? -17.352 -8.711 34.654 1.00 98.38 330 LEU A O 1
ATOM 2614 N N . SER A 1 331 ? -19.422 -9.573 34.380 1.00 98.25 331 SER A N 1
ATOM 2615 C CA . SER A 1 331 ? -19.177 -10.378 33.188 1.00 98.25 331 SER A CA 1
ATOM 2616 C C . SER A 1 331 ? -20.112 -9.944 32.060 1.00 98.25 331 SER A C 1
ATOM 2618 O O . SER A 1 331 ? -21.194 -9.401 32.292 1.00 98.25 331 SER A O 1
ATOM 2620 N N . PHE A 1 332 ? -19.712 -10.241 30.831 1.00 98.31 332 PHE A N 1
ATOM 2621 C CA . PHE A 1 332 ? -20.569 -10.159 29.650 1.00 98.31 332 PHE A CA 1
ATOM 2622 C C . PHE A 1 332 ? -20.687 -11.551 29.033 1.00 98.31 332 PHE A C 1
ATOM 2624 O O . PHE A 1 332 ? -19.766 -12.353 29.180 1.00 98.31 332 PHE A O 1
ATOM 2631 N N . LEU A 1 333 ? -21.784 -11.824 28.338 1.00 97.50 333 LEU A N 1
ATOM 2632 C CA . LEU A 1 333 ? -21.941 -12.990 27.470 1.00 97.50 333 LEU A CA 1
ATOM 2633 C C . LEU A 1 333 ? -22.723 -12.541 26.236 1.00 97.50 333 LEU A C 1
ATOM 2635 O O . LEU A 1 333 ? -23.735 -11.862 26.383 1.00 97.50 333 LEU A O 1
ATOM 2639 N N . ASP A 1 334 ? -22.239 -12.875 25.043 1.00 95.19 334 ASP A N 1
ATOM 2640 C CA . ASP A 1 334 ? -22.982 -12.643 23.804 1.00 95.19 334 ASP A CA 1
ATOM 2641 C C . ASP A 1 334 ? -23.974 -13.805 23.609 1.00 95.19 334 ASP A C 1
ATOM 2643 O O . ASP A 1 334 ? -23.680 -14.943 23.968 1.00 95.19 334 ASP A O 1
ATOM 2647 N N . ALA A 1 335 ? -25.196 -13.509 23.159 1.00 95.75 335 ALA A N 1
ATOM 2648 C CA . ALA A 1 335 ? -26.358 -14.386 23.363 1.00 95.75 335 ALA A CA 1
ATOM 2649 C C . ALA A 1 335 ? -26.407 -15.664 22.493 1.00 95.75 335 ALA A C 1
ATOM 2651 O O . ALA A 1 335 ? -27.324 -16.477 22.631 1.00 95.75 335 ALA A O 1
ATOM 2652 N N . ASP A 1 336 ? -25.437 -15.834 21.598 1.00 93.50 336 ASP A N 1
ATOM 2653 C CA . ASP A 1 336 ? -25.154 -17.038 20.820 1.00 93.50 336 ASP A CA 1
ATOM 2654 C C . ASP A 1 336 ? -24.120 -17.973 21.487 1.00 93.50 336 ASP A C 1
ATOM 2656 O O . ASP A 1 336 ? -24.074 -19.164 21.164 1.00 93.50 336 ASP A O 1
ATOM 2660 N N . ASP A 1 337 ? -23.350 -17.482 22.459 1.00 95.44 337 ASP A N 1
ATOM 2661 C CA . ASP A 1 337 ? -22.316 -18.222 23.196 1.00 95.44 337 ASP A CA 1
ATOM 2662 C C . ASP A 1 337 ? -22.838 -18.811 24.528 1.00 95.44 337 ASP A C 1
ATOM 2664 O O . ASP A 1 337 ? -23.964 -18.557 24.958 1.00 95.44 337 ASP A O 1
ATOM 2668 N N . PHE A 1 338 ? -22.015 -19.614 25.220 1.00 96.69 338 PHE A N 1
ATOM 2669 C CA . PHE A 1 338 ? -22.361 -20.170 26.540 1.00 96.69 338 PHE A CA 1
ATOM 2670 C C . PHE A 1 338 ? -21.155 -20.392 27.475 1.00 96.69 338 PHE A C 1
ATOM 2672 O O . PHE A 1 338 ? -20.003 -20.489 27.041 1.00 96.69 338 PHE A O 1
ATOM 2679 N N . PHE A 1 339 ? -21.407 -20.461 28.788 1.00 97.44 339 PHE A N 1
ATOM 2680 C CA . PHE A 1 339 ? -20.384 -20.645 29.835 1.00 97.44 339 PHE A CA 1
ATOM 2681 C C . PHE A 1 339 ? -20.267 -22.097 30.336 1.00 97.44 339 PHE A C 1
ATOM 2683 O O . PHE A 1 339 ? -21.236 -22.853 30.339 1.00 97.44 339 PHE A O 1
ATOM 2690 N N . GLU A 1 340 ? -19.085 -22.461 30.849 1.00 96.50 340 GLU A N 1
ATOM 2691 C CA . GLU A 1 340 ? -18.900 -23.648 31.704 1.00 96.50 340 GLU A CA 1
ATOM 2692 C C . GLU A 1 340 ? -19.683 -23.517 33.020 1.00 96.50 340 GLU A C 1
ATOM 2694 O O . GLU A 1 340 ? -19.737 -22.433 33.601 1.00 96.50 340 GLU A O 1
ATOM 2699 N N . LEU A 1 341 ? -20.236 -24.616 33.545 1.00 96.31 341 LEU A N 1
ATOM 2700 C CA . LEU A 1 341 ? -21.164 -24.598 34.695 1.00 96.31 341 LEU A CA 1
ATOM 2701 C C . LEU A 1 341 ? -20.583 -24.022 36.002 1.00 96.31 341 LEU A C 1
ATOM 2703 O O . LEU A 1 341 ? -21.340 -23.541 36.844 1.00 96.31 341 LEU A O 1
ATOM 2707 N N . ASP A 1 342 ? -19.263 -24.069 36.189 1.00 96.56 342 ASP A N 1
ATOM 2708 C CA . ASP A 1 342 ? -18.565 -23.530 37.366 1.00 96.56 342 ASP A CA 1
ATOM 2709 C C . ASP A 1 342 ? -17.735 -22.263 37.062 1.00 96.56 342 ASP A C 1
ATOM 2711 O O . ASP A 1 342 ? -16.960 -21.797 37.906 1.00 96.56 342 ASP A O 1
ATOM 2715 N N . MET A 1 343 ? -17.918 -21.677 35.871 1.00 97.19 343 MET A N 1
ATOM 2716 C CA . MET A 1 343 ? -17.188 -20.508 35.373 1.00 97.19 343 MET A CA 1
ATOM 2717 C C . MET A 1 343 ? -17.247 -19.330 36.346 1.00 97.19 343 MET A C 1
ATOM 2719 O O . MET A 1 343 ? -16.198 -18.848 36.791 1.00 97.19 343 MET A O 1
ATOM 2723 N N . LEU A 1 344 ? -18.454 -18.881 36.713 1.00 98.12 344 LEU A N 1
ATOM 2724 C CA . LEU A 1 344 ? -18.619 -17.682 37.538 1.00 98.12 344 LEU A CA 1
ATOM 2725 C C . LEU A 1 344 ? -18.008 -17.893 38.923 1.00 98.12 344 LEU A C 1
ATOM 2727 O O . LEU A 1 344 ? -17.375 -16.988 39.461 1.00 98.12 344 LEU A O 1
ATOM 2731 N N . GLU A 1 345 ? -18.126 -19.099 39.482 1.00 98.12 345 GLU A N 1
ATOM 2732 C CA . GLU A 1 345 ? -17.560 -19.426 40.788 1.00 98.12 345 GLU A CA 1
ATOM 2733 C C . GLU A 1 345 ? -16.026 -19.478 40.760 1.00 98.12 345 GLU A C 1
ATOM 2735 O O . GLU A 1 345 ? -15.379 -18.891 41.635 1.00 98.12 345 GLU A O 1
ATOM 2740 N N . LYS A 1 346 ? -15.431 -20.133 39.751 1.00 97.88 346 LYS A N 1
ATOM 2741 C CA . LYS A 1 346 ? -13.973 -20.183 39.553 1.00 97.88 346 LYS A CA 1
ATOM 2742 C C . LYS A 1 346 ? -13.388 -18.785 39.405 1.00 97.88 346 LYS A C 1
ATOM 2744 O O . LYS A 1 346 ? -12.473 -18.423 40.150 1.00 97.88 346 LYS A O 1
ATOM 2749 N N . VAL A 1 347 ? -13.910 -17.991 38.467 1.00 97.81 347 VAL A N 1
ATOM 2750 C CA . VAL A 1 347 ? -13.332 -16.678 38.156 1.00 97.81 347 VAL A CA 1
ATOM 2751 C C . VAL A 1 347 ? -13.620 -15.668 39.268 1.00 97.81 347 VAL A C 1
ATOM 2753 O O . VAL A 1 347 ? -12.722 -14.892 39.597 1.00 97.81 347 VAL A O 1
ATOM 2756 N N . TYR A 1 348 ? -14.780 -15.716 39.935 1.00 98.38 348 TYR A N 1
ATOM 2757 C CA . TYR A 1 348 ? -15.024 -14.906 41.135 1.00 98.38 348 TYR A CA 1
ATOM 2758 C C . TYR A 1 348 ? -14.031 -15.244 42.259 1.00 98.38 348 TYR A C 1
ATOM 2760 O O . TYR A 1 348 ? -13.350 -14.349 42.762 1.00 98.38 348 TYR A O 1
ATOM 2768 N N . LYS A 1 349 ? -13.873 -16.530 42.621 1.00 98.12 349 LYS A N 1
ATOM 2769 C CA . LYS A 1 349 ? -12.921 -16.953 43.670 1.00 98.12 349 LYS A CA 1
ATOM 2770 C C . LYS A 1 349 ? -11.488 -16.546 43.327 1.00 98.12 349 LYS A C 1
ATOM 2772 O O . LYS A 1 349 ? -10.766 -16.072 44.203 1.00 98.12 349 LYS A O 1
ATOM 2777 N N . PHE A 1 350 ? -11.081 -16.691 42.066 1.00 98.12 350 PHE A N 1
ATOM 2778 C CA . PHE A 1 350 ? -9.773 -16.253 41.577 1.00 98.12 350 PHE A CA 1
ATOM 2779 C C . PHE A 1 350 ? -9.596 -14.728 41.665 1.00 98.12 350 PHE A C 1
ATOM 2781 O O . PHE A 1 350 ? -8.551 -14.263 42.125 1.00 98.12 350 PHE A O 1
ATOM 2788 N N . SER A 1 351 ? -10.612 -13.955 41.275 1.00 98.19 351 SER A N 1
ATOM 2789 C CA . SER A 1 351 ? -10.541 -12.490 41.202 1.00 98.19 351 SER A CA 1
ATOM 2790 C C . SER A 1 351 ? -10.605 -11.835 42.574 1.00 98.19 351 SER A C 1
ATOM 2792 O O . SER A 1 351 ? -9.759 -10.997 42.874 1.00 98.19 351 SER A O 1
ATOM 2794 N N . SER A 1 352 ? -11.520 -12.283 43.437 1.00 97.38 352 SER A N 1
ATOM 2795 C CA . SER A 1 352 ? -11.668 -11.801 44.814 1.00 97.38 352 SER A CA 1
ATOM 2796 C C . SER A 1 352 ? -10.419 -12.113 45.653 1.00 97.38 352 SER A C 1
ATOM 2798 O O . SER A 1 352 ? -9.801 -11.195 46.199 1.00 97.38 352 SER A O 1
ATOM 2800 N N . LYS A 1 353 ? -9.932 -13.369 45.637 1.00 97.62 353 LYS A N 1
ATOM 2801 C CA . LYS A 1 353 ?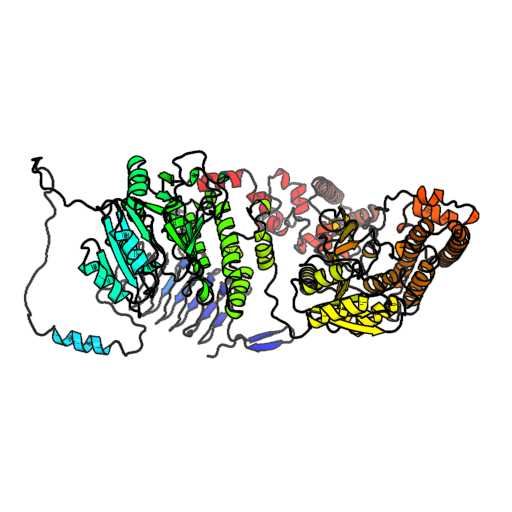 -8.705 -13.792 46.352 1.00 97.62 353 LYS A CA 1
ATOM 2802 C C . LYS A 1 353 ? -7.465 -12.984 45.961 1.00 97.62 353 LYS A C 1
ATOM 2804 O O . LYS A 1 353 ? -6.603 -12.742 46.801 1.00 97.62 353 LYS A O 1
ATOM 2809 N N . ASN A 1 354 ? -7.349 -12.607 44.688 1.00 97.19 354 ASN A N 1
ATOM 2810 C CA . ASN A 1 354 ? -6.220 -11.829 44.178 1.00 97.19 354 ASN A CA 1
ATOM 2811 C C . ASN A 1 354 ? -6.516 -10.319 44.095 1.00 97.19 354 ASN A C 1
ATOM 2813 O O . ASN A 1 354 ? -5.636 -9.560 43.682 1.00 97.19 354 ASN A O 1
ATOM 2817 N N . SER A 1 355 ? -7.717 -9.879 44.483 1.00 97.06 355 SER A N 1
ATOM 2818 C CA . SER A 1 355 ? -8.217 -8.503 44.363 1.00 97.06 355 SER A CA 1
ATOM 2819 C C . SER A 1 355 ? -7.915 -7.896 42.986 1.00 97.06 355 SER A C 1
ATOM 2821 O O . SER A 1 355 ? -7.161 -6.927 42.881 1.00 97.06 355 SER A O 1
ATOM 2823 N N . LEU A 1 356 ? -8.399 -8.538 41.922 1.00 98.50 356 LEU A N 1
ATOM 2824 C CA . LEU A 1 356 ? -8.131 -8.134 40.538 1.00 98.50 356 LEU A CA 1
ATOM 2825 C C . LEU A 1 356 ? -9.083 -7.028 40.072 1.00 98.50 356 LEU A C 1
ATOM 2827 O O . LEU A 1 356 ? -10.256 -7.014 40.433 1.00 98.50 356 LEU A O 1
ATOM 2831 N N . ASP A 1 357 ? -8.583 -6.146 39.209 1.00 98.75 357 ASP A N 1
ATOM 2832 C CA . ASP A 1 357 ? -9.424 -5.236 38.423 1.00 98.75 357 ASP A CA 1
ATOM 2833 C C . ASP A 1 357 ? -9.972 -5.961 37.179 1.00 98.75 357 ASP A C 1
ATOM 2835 O O . ASP A 1 357 ? -11.097 -5.705 36.749 1.00 98.75 357 ASP A O 1
ATOM 2839 N N . ILE A 1 358 ? -9.165 -6.875 36.611 1.00 98.44 358 ILE A N 1
ATOM 2840 C CA . ILE A 1 358 ? -9.499 -7.716 35.453 1.00 98.44 358 ILE A CA 1
ATOM 2841 C C . ILE A 1 358 ? -8.900 -9.121 35.634 1.00 98.44 358 ILE A C 1
ATOM 2843 O O . ILE A 1 358 ? -7.683 -9.272 35.774 1.00 98.44 358 ILE A O 1
ATOM 2847 N N . ALA A 1 359 ? -9.730 -10.156 35.537 1.00 97.62 359 ALA A N 1
ATOM 2848 C CA . ALA A 1 359 ? -9.289 -11.518 35.241 1.00 97.62 359 ALA A CA 1
ATOM 2849 C C . ALA A 1 359 ? -9.547 -11.838 33.764 1.00 97.62 359 ALA A C 1
ATOM 2851 O O . ALA A 1 359 ? -10.617 -11.527 33.244 1.00 97.62 359 ALA A O 1
ATOM 2852 N N . VAL A 1 360 ? -8.586 -12.475 33.094 1.00 95.00 360 VAL A N 1
ATOM 2853 C CA . VAL A 1 360 ? -8.725 -12.982 31.718 1.00 95.00 360 VAL A CA 1
ATOM 2854 C C . VAL A 1 360 ? -8.639 -14.506 31.745 1.00 95.00 360 VAL A C 1
ATOM 2856 O O . VAL A 1 360 ? -7.797 -15.052 32.457 1.00 95.00 360 VAL A O 1
ATOM 2859 N N . TYR A 1 361 ? -9.472 -15.196 30.971 1.00 93.31 361 TYR A N 1
ATOM 2860 C CA . TYR A 1 361 ? -9.498 -16.662 30.912 1.00 93.31 361 TYR A CA 1
ATOM 2861 C C . TYR A 1 361 ? -9.570 -17.177 29.469 1.00 93.31 361 TYR A C 1
ATOM 2863 O O . TYR A 1 361 ? -9.806 -16.428 28.512 1.00 93.31 361 TYR A O 1
ATOM 2871 N N . GLY A 1 362 ? -9.278 -18.465 29.300 1.00 89.81 362 GLY A N 1
ATOM 2872 C CA . GLY A 1 362 ? -9.261 -19.135 28.010 1.00 89.81 362 GLY A CA 1
ATOM 2873 C C . GLY A 1 362 ? -10.653 -19.444 27.453 1.00 89.81 362 GLY A C 1
ATOM 2874 O O . GLY A 1 362 ? -11.666 -19.415 28.151 1.00 89.81 362 GLY A O 1
ATOM 2875 N N . VAL A 1 363 ? -10.669 -19.784 26.164 1.00 91.31 363 VAL A N 1
ATOM 2876 C CA . VAL A 1 363 ? -11.881 -19.967 25.351 1.00 91.31 363 VAL A CA 1
ATOM 2877 C C . VAL A 1 363 ? -11.827 -21.316 24.627 1.00 91.31 363 VAL A C 1
ATOM 2879 O O . VAL A 1 363 ? -10.752 -21.756 24.196 1.00 91.31 363 VAL A O 1
ATOM 2882 N N . ASN A 1 364 ? -12.974 -21.965 24.472 1.00 93.38 364 ASN A N 1
ATOM 2883 C CA . ASN A 1 364 ? -13.195 -23.075 23.549 1.00 93.38 364 ASN A CA 1
ATOM 2884 C C . ASN A 1 364 ? -14.021 -22.566 22.357 1.00 93.38 364 ASN A C 1
ATOM 2886 O O . ASN A 1 364 ? -14.841 -21.674 22.519 1.00 93.38 364 ASN A O 1
ATOM 2890 N N . THR A 1 365 ? -13.817 -23.117 21.165 1.00 92.94 365 THR A N 1
ATOM 2891 C CA . THR A 1 365 ? -14.755 -22.961 20.044 1.00 92.94 365 THR A CA 1
ATOM 2892 C C . THR A 1 365 ? -15.677 -24.168 19.996 1.00 92.94 365 THR A C 1
ATOM 2894 O O . THR A 1 365 ? -15.173 -25.295 20.027 1.00 92.94 365 THR A O 1
ATOM 2897 N N . PHE A 1 366 ? -16.977 -23.934 19.857 1.00 93.38 366 PHE A N 1
ATOM 2898 C CA . PHE A 1 366 ? -17.985 -24.953 19.577 1.00 93.38 366 PHE A CA 1
ATOM 2899 C C . PHE A 1 366 ? -18.435 -24.818 18.117 1.00 93.38 366 PHE A C 1
ATOM 2901 O O . PHE A 1 366 ? -18.929 -23.762 17.720 1.00 93.38 366 PHE A O 1
ATOM 2908 N N . ASN A 1 367 ? -18.224 -25.850 17.296 1.00 90.38 367 ASN A N 1
ATOM 2909 C CA . ASN A 1 367 ? -18.750 -25.872 15.930 1.00 90.38 367 ASN A CA 1
ATOM 2910 C C . ASN A 1 367 ? -20.221 -26.303 15.953 1.00 90.38 367 ASN A C 1
ATOM 2912 O O . ASN A 1 367 ? -20.531 -27.431 16.330 1.00 90.38 367 ASN A O 1
ATOM 2916 N N . ASP A 1 368 ? -21.112 -25.415 15.517 1.00 87.56 368 ASP A N 1
ATOM 2917 C CA . ASP A 1 368 ? -22.563 -25.605 15.620 1.00 87.56 368 ASP A CA 1
ATOM 2918 C C . ASP A 1 368 ? -23.097 -26.762 14.750 1.00 87.56 368 ASP A C 1
ATOM 2920 O O . ASP A 1 368 ? -24.094 -27.396 15.080 1.00 87.56 368 ASP A O 1
ATOM 2924 N N . LYS A 1 369 ? -22.395 -27.092 13.656 1.00 87.19 369 LYS A N 1
ATOM 2925 C CA . LYS A 1 369 ? -22.790 -28.126 12.682 1.00 87.19 369 LYS A CA 1
ATOM 2926 C C . LYS A 1 369 ? -22.287 -29.526 13.026 1.00 87.19 369 LYS A C 1
ATOM 2928 O O . LYS A 1 369 ? -22.854 -30.505 12.547 1.00 87.19 369 LYS A O 1
ATOM 2933 N N . THR A 1 370 ? -21.207 -29.633 13.799 1.00 90.88 370 THR A N 1
ATOM 2934 C CA . THR A 1 370 ? -20.572 -30.917 14.157 1.00 90.88 370 THR A CA 1
ATOM 2935 C C . THR A 1 370 ? -20.574 -31.205 15.658 1.00 90.88 370 THR A C 1
ATOM 2937 O O . THR A 1 370 ? -20.135 -32.279 16.069 1.00 90.88 370 THR A O 1
ATOM 2940 N N . SER A 1 371 ? -21.015 -30.241 16.473 1.00 89.06 371 SER A N 1
ATOM 2941 C CA . SER A 1 371 ? -20.880 -30.217 17.937 1.00 89.06 371 SER A CA 1
ATOM 2942 C C . SER A 1 371 ? -19.434 -30.382 18.437 1.00 89.06 371 SER A C 1
ATOM 2944 O O . SER A 1 371 ? -19.199 -30.738 19.593 1.00 89.06 371 SER A O 1
ATOM 2946 N N . GLU A 1 372 ? -18.434 -30.138 17.581 1.00 93.31 372 GLU A N 1
ATOM 2947 C CA . GLU A 1 372 ? -17.031 -30.353 17.927 1.00 93.31 372 GLU A CA 1
ATOM 2948 C C . GLU A 1 372 ? -16.482 -29.212 18.794 1.00 93.31 372 GLU A C 1
ATOM 2950 O O . GLU A 1 372 ? -16.475 -28.041 18.401 1.00 93.31 372 GLU A O 1
ATOM 2955 N N . ILE A 1 373 ? -15.938 -29.579 19.956 1.00 92.75 373 ILE A N 1
ATOM 2956 C CA . ILE A 1 373 ? -15.251 -28.668 20.872 1.00 92.75 373 ILE A CA 1
ATOM 2957 C C . ILE A 1 373 ? -13.750 -28.647 20.559 1.00 92.75 373 ILE A C 1
ATOM 2959 O O . ILE A 1 373 ? -13.038 -29.639 20.726 1.00 92.75 373 ILE A O 1
ATOM 2963 N N . LYS A 1 374 ? -13.238 -27.475 20.174 1.00 91.69 374 LYS A N 1
ATOM 2964 C CA . LYS A 1 374 ? -11.808 -27.218 19.923 1.00 91.69 374 LYS A CA 1
ATOM 2965 C C . LYS A 1 374 ? -11.267 -26.144 20.870 1.00 91.69 374 LYS A C 1
ATOM 2967 O O . LYS A 1 374 ? -11.953 -25.196 21.233 1.00 91.69 374 LYS A O 1
ATOM 2972 N N . LYS A 1 375 ? -9.995 -26.252 21.272 1.00 85.94 375 LYS A N 1
ATOM 2973 C CA . LYS A 1 375 ? -9.337 -25.236 22.120 1.00 85.94 375 LYS A CA 1
ATOM 2974 C C . LYS A 1 375 ? -8.986 -24.006 21.280 1.00 85.94 375 LYS A C 1
ATOM 2976 O O . LYS A 1 375 ? -8.066 -24.080 20.462 1.00 85.94 375 LYS A O 1
ATOM 2981 N N . HIS A 1 376 ? -9.645 -22.868 21.512 1.00 81.19 376 HIS A N 1
ATOM 2982 C CA . HIS A 1 376 ? -9.339 -21.638 20.779 1.00 81.19 376 HIS A CA 1
ATOM 2983 C C . HIS A 1 376 ? -7.900 -21.179 21.073 1.00 81.19 376 HIS A C 1
ATOM 2985 O O . HIS A 1 376 ? -7.524 -20.947 22.231 1.00 81.19 376 HIS A O 1
ATOM 2991 N N . ARG A 1 377 ? -7.064 -21.040 20.039 1.00 65.62 377 ARG A N 1
ATOM 2992 C CA . ARG A 1 377 ? -5.716 -20.481 20.207 1.00 65.62 377 ARG A CA 1
ATOM 2993 C C . ARG A 1 377 ? -5.832 -18.974 20.406 1.00 65.62 377 ARG A C 1
ATOM 2995 O O . ARG A 1 377 ? -6.341 -18.276 19.538 1.00 65.62 377 ARG A O 1
ATOM 3002 N N . LEU A 1 378 ? -5.330 -18.467 21.533 1.00 60.38 378 LEU A N 1
ATOM 3003 C CA . LEU A 1 378 ? -5.139 -17.025 21.702 1.00 60.38 378 LEU A CA 1
ATOM 3004 C C . LEU A 1 378 ? -4.265 -16.521 20.540 1.00 60.38 378 LEU A C 1
ATOM 3006 O O . LEU A 1 378 ? -3.273 -17.161 20.192 1.00 60.38 378 LEU A O 1
ATOM 3010 N N . ARG A 1 379 ? -4.664 -15.404 19.922 1.00 55.53 379 ARG A N 1
ATOM 3011 C CA . ARG A 1 379 ? -4.134 -14.909 18.631 1.00 55.53 379 ARG A CA 1
ATOM 3012 C C . ARG A 1 379 ? -2.641 -14.535 18.654 1.00 55.53 379 ARG A C 1
ATOM 3014 O O . ARG A 1 379 ? -2.064 -14.289 17.601 1.00 55.53 379 ARG A O 1
ATOM 3021 N N . TYR A 1 380 ? -2.031 -14.499 19.836 1.00 62.84 380 TYR A N 1
ATOM 3022 C CA . TYR A 1 380 ? -0.692 -13.983 20.094 1.00 62.84 380 TYR A CA 1
ATOM 3023 C C . TYR A 1 380 ? 0.066 -14.895 21.080 1.00 62.84 380 TYR A C 1
ATOM 3025 O O . TYR A 1 380 ? -0.571 -15.583 21.887 1.00 62.84 380 TYR A O 1
ATOM 3033 N N . PRO A 1 381 ? 1.408 -14.962 21.013 1.00 67.50 381 PRO A N 1
ATOM 3034 C CA . PRO A 1 381 ? 2.190 -15.940 21.767 1.00 67.50 381 PRO A CA 1
ATOM 3035 C C . PRO A 1 381 ? 2.240 -15.637 23.275 1.00 67.50 381 PRO A C 1
ATOM 3037 O O . PRO A 1 381 ? 2.301 -14.481 23.694 1.00 67.50 381 PRO A O 1
ATOM 3040 N N . LYS A 1 382 ? 2.293 -16.691 24.111 1.00 70.69 382 LYS A N 1
ATOM 3041 C CA . LYS A 1 382 ? 2.381 -16.561 25.585 1.00 70.69 382 LYS A CA 1
ATOM 3042 C C . LYS A 1 382 ? 3.617 -15.768 26.055 1.00 70.69 382 LYS A C 1
ATOM 3044 O O . LYS A 1 382 ? 3.611 -15.264 27.170 1.00 70.69 382 LYS A O 1
ATOM 3049 N N . GLU A 1 383 ? 4.647 -15.616 25.220 1.00 79.31 383 GLU A N 1
ATOM 3050 C CA . GLU A 1 383 ? 5.851 -14.814 25.498 1.00 79.31 383 GLU A CA 1
ATOM 3051 C C . GLU A 1 383 ? 5.611 -13.293 25.600 1.00 79.31 383 GLU A C 1
ATOM 3053 O O . GLU A 1 383 ? 6.464 -12.586 26.132 1.00 79.31 383 GLU A O 1
ATOM 3058 N N . TYR A 1 384 ? 4.466 -12.780 25.125 1.00 86.12 384 TYR A N 1
ATOM 3059 C CA . TYR A 1 384 ? 4.096 -11.362 25.268 1.00 86.12 384 TYR A CA 1
ATOM 3060 C C . TYR A 1 384 ? 3.513 -11.025 26.654 1.00 86.12 384 TYR A C 1
ATOM 3062 O O . TYR A 1 384 ? 3.322 -9.849 26.974 1.00 86.12 384 TYR A O 1
ATOM 3070 N N . LEU A 1 385 ? 3.213 -12.033 27.483 1.00 87.06 385 LEU A N 1
ATOM 3071 C CA . LEU A 1 385 ? 2.760 -11.833 28.860 1.00 87.06 385 LEU A CA 1
ATOM 3072 C C . LEU A 1 385 ? 3.943 -11.497 29.790 1.00 87.06 385 LEU A C 1
ATOM 3074 O O . LEU A 1 385 ? 5.021 -12.085 29.661 1.00 87.06 385 LEU A O 1
ATOM 3078 N N . PRO A 1 386 ? 3.752 -10.613 30.787 1.00 88.50 386 PRO A N 1
ATOM 3079 C CA . PRO A 1 386 ? 4.713 -10.431 31.869 1.00 88.50 386 PRO A CA 1
ATOM 3080 C C . PRO A 1 386 ? 5.042 -11.743 32.590 1.00 88.50 386 PRO A C 1
ATOM 3082 O O . PRO A 1 386 ? 4.166 -12.562 32.849 1.00 88.50 386 PRO A O 1
ATOM 3085 N N . LYS A 1 387 ? 6.286 -11.887 33.068 1.00 87.12 387 LYS A N 1
ATOM 3086 C CA . LYS A 1 387 ? 6.704 -12.996 33.957 1.00 87.12 387 LYS A CA 1
ATOM 3087 C C . LYS A 1 387 ? 6.114 -12.917 35.383 1.00 87.12 387 LYS A C 1
ATOM 3089 O O . LYS A 1 387 ? 6.616 -13.571 36.292 1.00 87.12 387 LYS A O 1
ATOM 3094 N N . LYS A 1 388 ? 5.104 -12.070 35.605 1.00 91.38 388 LYS A N 1
ATOM 3095 C CA . LYS A 1 388 ? 4.435 -11.841 36.892 1.00 91.38 388 LYS A CA 1
ATOM 3096 C C . LYS A 1 388 ? 3.021 -12.402 36.811 1.00 91.38 388 LYS A C 1
ATOM 3098 O O . LYS A 1 388 ? 2.333 -12.141 35.833 1.00 91.38 388 LYS A O 1
ATOM 3103 N N . ASN A 1 389 ? 2.554 -13.074 37.861 1.00 90.56 389 ASN A N 1
ATOM 3104 C CA . ASN A 1 389 ? 1.182 -13.596 37.894 1.00 90.56 389 ASN A CA 1
ATOM 3105 C C . ASN A 1 389 ? 0.130 -12.474 37.957 1.00 90.56 389 ASN A C 1
ATOM 3107 O O . ASN A 1 389 ? -0.967 -12.645 37.438 1.00 90.56 389 ASN A O 1
ATOM 3111 N N . ILE A 1 390 ? 0.456 -11.333 38.576 1.00 96.81 390 ILE A N 1
ATOM 3112 C CA . ILE A 1 390 ? -0.385 -10.128 38.598 1.00 96.81 390 ILE A CA 1
ATOM 3113 C C . ILE A 1 390 ? 0.439 -8.964 38.045 1.00 96.81 390 ILE A C 1
ATOM 3115 O O . ILE A 1 390 ? 1.583 -8.761 38.460 1.00 96.81 390 ILE A O 1
ATOM 3119 N N . PHE A 1 391 ? -0.135 -8.226 37.098 1.00 96.50 391 PHE A N 1
ATOM 3120 C CA . PHE A 1 391 ? 0.555 -7.217 36.293 1.00 96.50 391 PHE A CA 1
ATOM 3121 C C . PHE A 1 391 ? -0.393 -6.089 35.850 1.00 96.50 391 PHE A C 1
ATOM 3123 O O . PHE A 1 391 ? -1.599 -6.141 36.080 1.00 96.50 391 PHE A O 1
ATOM 3130 N N . ASN A 1 392 ? 0.146 -5.065 35.193 1.00 96.75 392 ASN A N 1
ATOM 3131 C CA . ASN A 1 392 ? -0.616 -4.048 34.457 1.00 96.75 392 ASN A CA 1
ATOM 3132 C C . ASN A 1 392 ? 0.109 -3.684 33.150 1.00 96.75 392 ASN A C 1
ATOM 3134 O O . ASN A 1 392 ? 1.205 -4.182 32.890 1.00 96.75 392 ASN A O 1
ATOM 3138 N N . TYR A 1 393 ? -0.472 -2.811 32.319 1.00 95.81 393 TYR A N 1
ATOM 3139 C CA . TYR A 1 393 ? 0.103 -2.467 31.009 1.00 95.81 393 TYR A CA 1
ATOM 3140 C C . TYR A 1 393 ? 1.570 -2.003 31.058 1.00 95.81 393 TYR A C 1
ATOM 3142 O O . TYR A 1 393 ? 2.303 -2.225 30.098 1.00 95.81 393 TYR A O 1
ATOM 3150 N N . LYS A 1 394 ? 2.032 -1.395 32.163 1.00 96.25 394 LYS A N 1
ATOM 3151 C CA . LYS A 1 394 ? 3.417 -0.906 32.300 1.00 96.25 394 LYS A CA 1
ATOM 3152 C C . LYS A 1 394 ? 4.450 -2.032 32.392 1.00 96.25 394 LYS A C 1
ATOM 3154 O O . LYS A 1 394 ? 5.626 -1.777 32.155 1.00 96.25 394 LYS A O 1
ATOM 3159 N N . ASP A 1 395 ? 4.027 -3.262 32.684 1.00 95.88 395 ASP A N 1
ATOM 3160 C CA . ASP A 1 395 ? 4.894 -4.445 32.672 1.00 95.88 395 ASP A CA 1
ATOM 3161 C C . ASP A 1 395 ? 5.183 -4.967 31.247 1.00 95.88 395 ASP A C 1
ATOM 3163 O O . ASP A 1 395 ? 6.123 -5.737 31.058 1.00 95.88 395 ASP A O 1
ATOM 3167 N N . PHE A 1 396 ? 4.386 -4.568 30.245 1.00 94.94 396 PHE A N 1
ATOM 3168 C CA . PHE A 1 396 ? 4.460 -5.049 28.856 1.00 94.94 396 PHE A CA 1
ATOM 3169 C C . PHE A 1 396 ? 3.893 -4.037 27.825 1.00 94.94 396 PHE A C 1
ATOM 3171 O O . PHE A 1 396 ? 3.145 -4.421 26.922 1.00 94.94 396 PHE A O 1
ATOM 3178 N N . PRO A 1 397 ? 4.234 -2.732 27.890 1.00 95.88 397 PRO A N 1
ATOM 3179 C CA . PRO A 1 397 ? 3.475 -1.678 27.201 1.00 95.88 397 PRO A CA 1
ATOM 3180 C C . PRO A 1 397 ? 3.570 -1.746 25.669 1.00 95.88 397 PRO A C 1
ATOM 3182 O O . PRO A 1 397 ? 2.702 -1.232 24.969 1.00 95.88 397 PRO A O 1
ATOM 3185 N N . LYS A 1 398 ? 4.583 -2.444 25.144 1.00 94.69 398 LYS A N 1
ATOM 3186 C CA . LYS A 1 398 ? 4.735 -2.756 23.717 1.00 94.69 398 LYS A CA 1
ATOM 3187 C C . LYS A 1 398 ? 3.695 -3.743 23.177 1.00 94.69 398 LYS A C 1
ATOM 3189 O O . LYS A 1 398 ? 3.430 -3.719 21.984 1.00 94.69 398 LYS A O 1
ATOM 3194 N N . TYR A 1 399 ? 3.099 -4.578 24.027 1.00 93.19 399 TYR A N 1
ATOM 3195 C CA . TYR A 1 399 ? 2.221 -5.670 23.596 1.00 93.19 399 TYR A CA 1
ATOM 3196 C C . TYR A 1 399 ? 0.800 -5.589 24.173 1.00 93.19 399 TYR A C 1
ATOM 3198 O O . TYR A 1 399 ? -0.010 -6.450 23.866 1.00 93.19 399 TYR A O 1
ATOM 3206 N N . VAL A 1 400 ? 0.451 -4.576 24.977 1.00 94.50 400 VAL A N 1
ATOM 3207 C CA . VAL A 1 400 ? -0.836 -4.519 25.707 1.00 94.50 400 VAL A CA 1
ATOM 3208 C C . VAL A 1 400 ? -2.086 -4.758 24.840 1.00 94.50 400 VAL A C 1
ATOM 3210 O O . VAL A 1 400 ? -2.964 -5.520 25.244 1.00 94.50 400 VAL A O 1
ATOM 3213 N N . PHE A 1 401 ? -2.150 -4.191 23.632 1.00 94.62 401 PHE A N 1
ATOM 3214 C CA . PHE A 1 401 ? -3.252 -4.389 22.676 1.00 94.62 401 PHE A CA 1
ATOM 3215 C C . PHE A 1 401 ? -3.023 -5.581 21.725 1.00 94.62 401 PHE A C 1
ATOM 3217 O O . PHE A 1 401 ? -3.895 -5.938 20.943 1.00 94.62 401 PHE A O 1
ATOM 3224 N N . ASN A 1 402 ? -1.856 -6.224 21.806 1.00 91.62 402 ASN A N 1
ATOM 3225 C CA . ASN A 1 402 ? -1.450 -7.385 21.010 1.00 91.62 402 ASN A CA 1
ATOM 3226 C C . ASN A 1 402 ? -1.223 -8.642 21.869 1.00 91.62 402 ASN A C 1
ATOM 3228 O O . ASN A 1 402 ? -0.592 -9.578 21.401 1.00 91.62 402 ASN A O 1
ATOM 3232 N N . THR A 1 403 ? -1.710 -8.681 23.111 1.00 88.12 403 THR A N 1
ATOM 3233 C CA . THR A 1 403 ? -1.675 -9.882 23.969 1.00 88.12 403 THR A CA 1
ATOM 3234 C C . THR A 1 403 ? -3.068 -10.496 24.121 1.00 88.12 403 THR A C 1
ATOM 3236 O O . THR A 1 403 ? -3.208 -11.718 24.163 1.00 88.12 403 THR A O 1
ATOM 3239 N N . PHE A 1 404 ? -4.117 -9.669 24.148 1.00 87.00 404 PHE A N 1
ATOM 3240 C CA . PHE A 1 404 ? -5.501 -10.090 24.386 1.00 87.00 404 PHE A CA 1
ATOM 3241 C C . PHE A 1 404 ? -6.414 -9.763 23.201 1.00 87.00 404 PHE A C 1
ATOM 3243 O O . PHE A 1 404 ? -6.135 -8.872 22.406 1.00 87.00 404 PHE A O 1
ATOM 3250 N N . GLN A 1 405 ? -7.525 -10.488 23.094 1.00 86.75 405 GLN A N 1
ATOM 3251 C CA . GLN A 1 405 ? -8.628 -10.157 22.192 1.00 86.75 405 GLN A CA 1
ATOM 3252 C C . GLN A 1 405 ? -9.471 -9.029 22.807 1.00 86.75 405 GLN A C 1
ATOM 3254 O O . GLN A 1 405 ? -9.531 -8.902 24.033 1.00 86.75 405 GLN A O 1
ATOM 3259 N N . ASN A 1 406 ? -10.142 -8.238 21.968 1.00 91.00 406 ASN A N 1
ATOM 3260 C CA . ASN A 1 406 ? -10.993 -7.127 22.414 1.00 91.00 406 ASN A CA 1
ATOM 3261 C C . ASN A 1 406 ? -12.291 -7.601 23.104 1.00 91.00 406 ASN A C 1
ATOM 3263 O O . ASN A 1 406 ? -12.853 -6.850 23.898 1.00 91.00 406 ASN A O 1
ATOM 3267 N N . TRP A 1 407 ? -12.694 -8.858 22.879 1.00 91.62 407 TRP A N 1
ATOM 3268 C CA . TRP A 1 407 ? -13.866 -9.519 23.464 1.00 91.62 407 TRP A CA 1
ATOM 3269 C C . TRP A 1 407 ? -14.034 -9.238 24.961 1.00 91.62 407 TRP A C 1
ATOM 3271 O O . TRP A 1 407 ? -13.082 -9.376 25.732 1.00 91.62 407 TRP A O 1
ATOM 3281 N N . THR A 1 408 ? -15.238 -8.892 25.405 1.00 94.50 408 THR A N 1
ATOM 3282 C CA . THR A 1 408 ? -15.510 -8.649 26.831 1.00 94.50 408 THR A CA 1
ATOM 3283 C C . THR A 1 408 ? -15.936 -9.909 27.580 1.00 94.50 408 THR A C 1
ATOM 3285 O O . THR A 1 408 ? -15.645 -10.021 28.767 1.00 94.50 408 THR A O 1
ATOM 3288 N N . TRP A 1 409 ? -16.526 -10.889 26.893 1.00 93.94 409 TRP A N 1
ATOM 3289 C CA . TRP A 1 409 ? -17.016 -12.147 27.471 1.00 93.94 409 TRP A CA 1
ATOM 3290 C C . TRP A 1 409 ? -15.930 -13.156 27.874 1.00 93.94 409 TRP A C 1
ATOM 3292 O O . TRP A 1 409 ? -16.230 -14.128 28.555 1.00 93.94 409 TRP A O 1
ATOM 3302 N N . ASN A 1 410 ? -14.657 -12.939 27.513 1.00 93.81 410 ASN A N 1
ATOM 3303 C CA . ASN A 1 410 ? -13.530 -13.758 27.996 1.00 93.81 410 ASN A CA 1
ATOM 3304 C C . ASN A 1 410 ? -12.810 -13.145 29.222 1.00 93.81 410 ASN A C 1
ATOM 3306 O O . ASN A 1 410 ? -11.660 -13.485 29.531 1.00 93.81 410 ASN A O 1
ATOM 3310 N N . LYS A 1 411 ? -13.464 -12.184 29.890 1.00 96.69 411 LYS A N 1
ATOM 3311 C CA . LYS A 1 411 ? -12.917 -11.398 31.002 1.00 96.69 411 LYS A CA 1
ATOM 3312 C C . LYS A 1 411 ? -13.948 -11.222 32.118 1.00 96.69 411 LYS A C 1
ATOM 3314 O O . LYS A 1 411 ? -15.146 -11.179 31.866 1.00 96.69 411 LYS A O 1
ATOM 3319 N N . LEU A 1 412 ? -13.479 -11.119 33.358 1.00 98.50 412 LEU A N 1
ATOM 3320 C CA . LEU A 1 412 ? -14.283 -10.688 34.503 1.00 98.50 412 LEU A CA 1
ATOM 3321 C C . LEU A 1 412 ? -13.684 -9.380 35.014 1.00 98.50 412 LEU A C 1
ATOM 3323 O O . LEU A 1 412 ? -12.486 -9.318 35.301 1.00 98.50 412 LEU A O 1
ATOM 3327 N N . PHE A 1 413 ? -14.504 -8.340 35.102 1.00 98.75 413 PHE A N 1
ATOM 3328 C CA . PHE A 1 413 ? -14.092 -6.995 35.492 1.00 98.75 413 PHE A CA 1
ATOM 3329 C C . PHE A 1 413 ? -14.607 -6.683 36.895 1.00 98.75 413 PHE A C 1
ATOM 3331 O O . PHE A 1 413 ? -15.720 -7.069 37.240 1.00 98.75 413 PHE A O 1
ATOM 3338 N N . LYS A 1 414 ? -13.845 -5.952 37.708 1.00 98.69 414 LYS A N 1
ATOM 3339 C CA . LYS A 1 414 ? -14.373 -5.417 38.969 1.00 98.69 414 LYS A CA 1
ATOM 3340 C C . LYS A 1 414 ? -15.332 -4.259 38.674 1.00 98.69 414 LYS A C 1
ATOM 3342 O O . LYS A 1 414 ? -14.944 -3.297 38.009 1.00 98.69 414 LYS A O 1
ATOM 3347 N N . THR A 1 415 ? -16.563 -4.317 39.184 1.00 98.44 415 THR A N 1
ATOM 3348 C CA . THR A 1 415 ? -17.626 -3.365 38.809 1.00 98.44 415 THR A CA 1
ATOM 3349 C C . THR A 1 415 ? -17.283 -1.935 39.213 1.00 98.44 415 THR A C 1
ATOM 3351 O O . THR A 1 415 ? -17.393 -1.026 38.391 1.00 98.44 415 THR A O 1
ATOM 3354 N N . SER A 1 416 ? -16.780 -1.729 40.438 1.00 97.75 416 SER A N 1
ATOM 3355 C CA . SER A 1 416 ? -16.402 -0.386 40.903 1.00 97.75 416 SER A CA 1
ATOM 3356 C C . SER A 1 416 ? -15.318 0.232 40.011 1.00 97.75 416 SER A C 1
ATOM 3358 O O . SER A 1 416 ? -15.470 1.362 39.567 1.00 97.75 416 SER A O 1
ATOM 3360 N N . PHE A 1 417 ? -14.301 -0.544 39.619 1.00 98.25 417 PHE A N 1
ATOM 3361 C CA . PHE A 1 417 ? -13.230 -0.106 38.720 1.00 98.25 417 PHE A CA 1
ATOM 3362 C C . PHE A 1 417 ? -13.753 0.379 37.353 1.00 98.25 417 PHE A C 1
ATOM 3364 O O . PHE A 1 417 ? -13.288 1.409 36.858 1.00 98.25 417 PHE A O 1
ATOM 3371 N N . ILE A 1 418 ? -14.726 -0.323 36.757 1.00 98.38 418 ILE A N 1
ATOM 3372 C CA . ILE A 1 418 ? -15.348 0.065 35.478 1.00 98.38 418 ILE A CA 1
ATOM 3373 C C . ILE A 1 418 ? -16.097 1.398 35.606 1.00 98.38 418 ILE A C 1
ATOM 3375 O O . ILE A 1 418 ? -15.917 2.286 34.767 1.00 98.38 418 ILE A O 1
ATOM 3379 N N . LEU A 1 419 ? -16.881 1.562 36.677 1.00 96.69 419 LEU A N 1
ATOM 3380 C CA . LEU A 1 419 ? -17.673 2.768 36.934 1.00 96.69 419 LEU A CA 1
ATOM 3381 C C . LEU A 1 419 ? -16.789 3.971 37.317 1.00 96.69 419 LEU A C 1
ATOM 3383 O O . LEU A 1 419 ? -16.915 5.037 36.718 1.00 96.69 419 LEU A O 1
ATOM 3387 N N . GLU A 1 420 ? -15.834 3.788 38.236 1.00 96.69 420 GLU A N 1
ATOM 3388 C CA . GLU A 1 420 ? -14.857 4.799 38.686 1.00 96.69 420 GLU A CA 1
ATOM 3389 C C . GLU A 1 420 ? -14.034 5.393 37.529 1.00 96.69 420 GLU A C 1
ATOM 3391 O O . GLU A 1 420 ? -13.641 6.558 37.578 1.00 96.69 420 GLU A O 1
ATOM 3396 N N . ASN A 1 421 ? -13.761 4.604 36.483 1.00 95.88 421 ASN A N 1
ATOM 3397 C CA . ASN A 1 421 ? -12.974 5.027 35.319 1.00 95.88 421 ASN A CA 1
ATOM 3398 C C . ASN A 1 421 ? -13.834 5.422 34.104 1.00 95.88 421 ASN A C 1
ATOM 3400 O O . ASN A 1 421 ? -13.274 5.694 33.040 1.00 95.88 421 ASN A O 1
ATOM 3404 N N . ASN A 1 422 ? -15.167 5.448 34.246 1.00 95.19 422 ASN A N 1
ATOM 3405 C CA . ASN A 1 422 ? -16.136 5.710 33.176 1.00 95.19 422 ASN A CA 1
ATOM 3406 C C . ASN A 1 422 ? -15.854 4.894 31.892 1.00 95.19 422 ASN A C 1
ATOM 3408 O O . ASN A 1 422 ? -15.743 5.428 30.781 1.00 95.19 422 ASN A O 1
ATOM 3412 N N . ILE A 1 423 ? -15.662 3.582 32.057 1.00 97.56 423 ILE A N 1
ATOM 3413 C CA . ILE A 1 423 ? -15.364 2.665 30.954 1.00 97.56 423 ILE A CA 1
ATOM 3414 C C . ILE A 1 423 ? -16.691 2.180 30.357 1.00 97.56 423 ILE A C 1
ATOM 3416 O O . ILE A 1 423 ? -17.450 1.454 30.991 1.00 97.56 423 ILE A O 1
ATOM 3420 N N . GLN A 1 424 ? -16.963 2.613 29.127 1.00 96.56 424 GLN A N 1
ATOM 3421 C CA . GLN A 1 424 ? -18.206 2.377 28.386 1.00 96.56 424 GLN A CA 1
ATOM 3422 C C . GLN A 1 424 ? -17.890 1.899 26.962 1.00 96.56 424 GLN A C 1
ATOM 3424 O O . GLN A 1 424 ? -16.818 2.200 26.423 1.00 96.56 424 GLN A O 1
ATOM 3429 N N . PHE A 1 425 ? -18.818 1.151 26.364 1.00 97.19 425 PHE A N 1
ATOM 3430 C CA . PHE A 1 425 ? -18.769 0.757 24.953 1.00 97.19 425 PHE A CA 1
ATOM 3431 C C . PHE A 1 425 ? -19.035 1.971 24.061 1.00 97.19 425 PHE A C 1
ATOM 3433 O O . PHE A 1 425 ? -19.661 2.941 24.493 1.00 97.19 425 PHE A O 1
ATOM 3440 N N . GLN A 1 426 ? -18.588 1.916 22.808 1.00 93.75 426 GLN A N 1
ATOM 3441 C CA . GLN A 1 426 ? -19.005 2.902 21.811 1.00 93.75 426 GLN A CA 1
ATOM 3442 C C . GLN A 1 426 ? -20.360 2.545 21.202 1.00 93.75 426 GLN A C 1
ATOM 3444 O O . GLN A 1 426 ? -20.727 1.375 21.096 1.00 93.75 426 GLN A O 1
ATOM 3449 N N . GLU A 1 427 ? -21.063 3.574 20.745 1.00 93.69 427 GLU A N 1
ATOM 3450 C CA . GLU A 1 427 ? -22.327 3.486 20.013 1.00 93.69 427 GLU A CA 1
ATOM 3451 C C . GLU A 1 427 ? -22.018 3.178 18.532 1.00 93.69 427 GLU A C 1
ATOM 3453 O O . GLU A 1 427 ? -22.168 4.013 17.646 1.00 93.69 427 GLU A O 1
ATOM 3458 N N . LEU A 1 428 ? -21.452 1.986 18.302 1.00 92.06 428 LEU A N 1
ATOM 3459 C CA . LEU A 1 428 ? -21.019 1.449 17.006 1.00 92.06 428 LEU A CA 1
ATOM 3460 C C . LEU A 1 428 ? -21.604 0.042 16.813 1.00 92.06 428 LEU A C 1
ATOM 3462 O O . LEU A 1 428 ? -21.647 -0.754 17.761 1.00 92.06 428 LEU A O 1
ATOM 3466 N N . PHE A 1 429 ? -22.002 -0.303 15.589 1.00 89.56 429 PHE A N 1
ATOM 3467 C CA . PHE A 1 429 ? -22.588 -1.611 15.272 1.00 89.56 429 PHE A CA 1
ATOM 3468 C C . PHE A 1 429 ? -21.524 -2.712 15.161 1.00 89.56 429 PHE A C 1
ATOM 3470 O O . PHE A 1 429 ? -21.802 -3.886 15.429 1.00 89.56 429 PHE A O 1
ATOM 3477 N N . ARG A 1 430 ? -20.283 -2.349 14.824 1.00 90.38 430 ARG A N 1
ATOM 3478 C CA . ARG A 1 430 ? -19.112 -3.235 14.829 1.00 90.38 430 ARG A CA 1
ATOM 3479 C C . ARG A 1 430 ? -18.020 -2.658 15.741 1.00 90.38 430 ARG A C 1
ATOM 3481 O O . ARG A 1 430 ? -17.981 -1.470 16.029 1.00 90.38 430 ARG A O 1
ATOM 3488 N N . THR A 1 431 ? -17.145 -3.519 16.266 1.00 92.50 431 THR A N 1
ATOM 3489 C CA . THR A 1 431 ? -15.933 -3.120 17.027 1.00 92.50 431 THR A CA 1
ATOM 3490 C C . THR A 1 431 ? -16.168 -2.240 18.284 1.00 92.50 431 THR A C 1
ATOM 3492 O O . THR A 1 431 ? -15.230 -1.649 18.822 1.00 92.50 431 THR A O 1
ATOM 3495 N N . ASN A 1 432 ? -17.398 -2.179 18.818 1.00 93.75 432 ASN A N 1
ATOM 3496 C CA . ASN A 1 432 ? -17.737 -1.421 20.038 1.00 93.75 432 ASN A CA 1
ATOM 3497 C C . ASN A 1 432 ? -17.022 -1.913 21.317 1.00 93.75 432 ASN A C 1
ATOM 3499 O O . ASN A 1 432 ? -16.916 -1.162 22.290 1.00 93.75 432 ASN A O 1
ATOM 3503 N N . ASP A 1 433 ? -16.509 -3.144 21.300 1.00 94.94 433 ASP A N 1
ATOM 3504 C CA . ASP A 1 433 ? -15.735 -3.799 22.359 1.00 94.94 433 ASP A CA 1
ATOM 3505 C C . ASP A 1 433 ? -14.303 -3.248 22.498 1.00 94.94 433 ASP A C 1
ATOM 3507 O O . ASP A 1 433 ? -13.746 -3.220 23.599 1.00 94.94 433 ASP A O 1
ATOM 3511 N N . LEU A 1 434 ? -13.714 -2.770 21.395 1.00 96.06 434 LEU A N 1
ATOM 3512 C CA . LEU A 1 434 ? -12.316 -2.343 21.318 1.00 96.06 434 LEU A CA 1
ATOM 3513 C C . LEU A 1 434 ? -12.005 -1.233 22.319 1.00 96.06 434 LEU A C 1
ATOM 3515 O O . LEU A 1 434 ? -11.088 -1.381 23.125 1.00 96.06 434 LEU A O 1
ATOM 3519 N N . LEU A 1 435 ? -12.766 -0.134 22.311 1.00 97.00 435 LEU A N 1
ATOM 3520 C CA . LEU A 1 435 ? -12.484 0.981 23.216 1.00 97.00 435 LEU A CA 1
ATOM 3521 C C . LEU A 1 435 ? -12.726 0.605 24.681 1.00 97.00 435 LEU A C 1
ATOM 3523 O O . LEU A 1 435 ? -11.931 1.005 25.528 1.00 97.00 435 LEU A O 1
ATOM 3527 N N . PHE A 1 436 ? -13.764 -0.185 24.978 1.00 98.12 436 PHE A N 1
ATOM 3528 C CA . PHE A 1 436 ? -14.046 -0.669 26.332 1.00 98.12 436 PHE A CA 1
ATOM 3529 C C . PHE A 1 436 ? -12.855 -1.474 26.875 1.00 98.12 436 PHE A C 1
ATOM 3531 O O . PHE A 1 436 ? -12.251 -1.107 27.888 1.00 98.12 436 PHE A O 1
ATOM 3538 N N . THR A 1 437 ? -12.451 -2.526 26.158 1.00 97.38 437 THR A N 1
ATOM 3539 C CA . THR A 1 437 ? -11.379 -3.427 26.597 1.00 97.38 437 THR A CA 1
ATOM 3540 C C . THR A 1 437 ? -10.013 -2.745 26.589 1.00 97.38 437 THR A C 1
ATOM 3542 O O . THR A 1 437 ? -9.253 -2.900 27.545 1.00 97.38 437 THR A O 1
ATOM 3545 N N . CYS A 1 438 ? -9.685 -1.936 25.577 1.00 97.69 438 CYS A N 1
ATOM 3546 C CA . CYS A 1 438 ? -8.406 -1.225 25.540 1.00 97.69 438 CYS A CA 1
ATOM 3547 C C . CYS A 1 438 ? -8.305 -0.134 26.625 1.00 97.69 438 CYS A C 1
ATOM 3549 O O . CYS A 1 438 ? -7.231 0.005 27.213 1.00 97.69 438 CYS A O 1
ATOM 3551 N N . LYS A 1 439 ? -9.398 0.579 26.963 1.00 97.94 439 LYS A N 1
ATOM 3552 C CA . LYS A 1 439 ? -9.449 1.473 28.140 1.00 97.94 439 LYS A CA 1
ATOM 3553 C C . LYS A 1 439 ? -9.218 0.693 29.434 1.00 97.94 439 LYS A C 1
ATOM 3555 O O . LYS A 1 439 ? -8.363 1.079 30.231 1.00 97.94 439 LYS A O 1
ATOM 3560 N N . ALA A 1 440 ? -9.936 -0.416 29.625 1.00 98.31 440 ALA A N 1
ATOM 3561 C CA . ALA A 1 440 ? -9.816 -1.249 30.819 1.00 98.31 440 ALA A CA 1
ATOM 3562 C C . ALA A 1 440 ? -8.377 -1.758 31.021 1.00 98.31 440 ALA A C 1
ATOM 3564 O O . ALA A 1 440 ? -7.815 -1.587 32.101 1.00 98.31 440 ALA A O 1
ATOM 3565 N N . LEU A 1 441 ? -7.738 -2.286 29.971 1.00 97.44 441 LEU A N 1
ATOM 3566 C CA . LEU A 1 441 ? -6.368 -2.814 30.030 1.00 97.44 441 LEU A CA 1
ATOM 3567 C C . LEU A 1 441 ? -5.307 -1.774 30.442 1.00 97.44 441 LEU A C 1
ATOM 3569 O O . LEU A 1 441 ? -4.317 -2.156 31.068 1.00 97.44 441 LEU A O 1
ATOM 3573 N N . VAL A 1 442 ? -5.485 -0.482 30.125 1.00 97.81 442 VAL A N 1
ATOM 3574 C CA . VAL A 1 442 ? -4.529 0.576 30.528 1.00 97.81 442 VAL A CA 1
ATOM 3575 C C . VAL A 1 442 ? -4.909 1.319 31.813 1.00 97.81 442 VAL A C 1
ATOM 3577 O O . VAL A 1 442 ? -4.044 1.945 32.424 1.00 97.81 442 VAL A O 1
ATOM 3580 N N . LYS A 1 443 ? -6.167 1.246 32.265 1.00 98.19 443 LYS A N 1
ATOM 3581 C CA . LYS A 1 443 ? -6.588 1.775 33.576 1.00 98.19 443 LYS A CA 1
ATOM 3582 C C . LYS A 1 443 ? -6.366 0.775 34.719 1.00 98.19 443 LYS A C 1
ATOM 3584 O O . LYS A 1 443 ? -6.113 1.197 35.847 1.00 98.19 443 LYS A O 1
ATOM 3589 N N . ALA A 1 444 ? -6.445 -0.528 34.442 1.00 98.12 444 ALA A N 1
ATOM 3590 C CA . ALA A 1 444 ? -6.284 -1.583 35.439 1.00 98.12 444 ALA A CA 1
ATOM 3591 C C . ALA A 1 444 ? -4.874 -1.598 36.056 1.00 98.12 444 ALA A C 1
ATOM 3593 O O . ALA A 1 444 ? -3.858 -1.484 35.368 1.00 98.12 444 ALA A O 1
ATOM 3594 N N . LYS A 1 445 ? -4.819 -1.787 37.377 1.00 97.94 445 LYS A N 1
ATOM 3595 C CA . LYS A 1 445 ? -3.599 -1.906 38.191 1.00 97.94 445 LYS A CA 1
ATOM 3596 C C . LYS A 1 445 ? -3.251 -3.374 38.465 1.00 97.94 445 LYS A C 1
ATOM 3598 O O . LYS A 1 445 ? -2.081 -3.683 38.697 1.00 97.94 445 LYS A O 1
ATOM 3603 N N . ARG A 1 446 ? -4.258 -4.256 38.468 1.00 98.31 446 ARG A N 1
ATOM 3604 C CA . ARG A 1 446 ? -4.177 -5.682 38.819 1.00 98.31 446 ARG A CA 1
ATOM 3605 C C . ARG A 1 446 ? -4.924 -6.536 37.791 1.00 98.31 446 ARG A C 1
ATOM 3607 O O . ARG A 1 446 ? -6.102 -6.844 37.954 1.00 98.31 446 ARG A O 1
ATOM 3614 N N . ILE A 1 447 ? -4.212 -6.918 36.738 1.00 97.81 447 ILE A N 1
ATOM 3615 C CA . ILE A 1 447 ? -4.633 -7.885 35.719 1.00 97.81 447 ILE A CA 1
ATOM 3616 C C . ILE A 1 447 ? -3.995 -9.242 36.047 1.00 97.81 447 ILE A C 1
ATOM 3618 O O . ILE A 1 447 ? -2.836 -9.290 36.466 1.00 97.81 447 ILE A O 1
ATOM 3622 N N . SER A 1 448 ? -4.719 -10.343 35.840 1.00 95.81 448 SER A N 1
ATOM 3623 C CA . SER A 1 448 ? -4.157 -11.701 35.870 1.00 95.81 448 SER A CA 1
ATOM 3624 C C . SER A 1 448 ? -4.830 -12.613 34.839 1.00 95.81 448 SER A C 1
ATOM 3626 O O . SER A 1 448 ? -5.911 -12.298 34.336 1.00 95.81 448 SER A O 1
ATOM 3628 N N . VAL A 1 449 ? -4.187 -13.739 34.517 1.00 93.31 449 VAL A N 1
ATOM 3629 C CA . VAL A 1 449 ? -4.679 -14.733 33.552 1.00 93.31 449 VAL A CA 1
ATOM 3630 C C . VAL A 1 449 ? -4.875 -16.078 34.246 1.00 93.31 449 VAL A C 1
ATOM 3632 O O . VAL A 1 449 ? -3.962 -16.576 34.904 1.00 93.31 449 VAL A O 1
ATOM 3635 N N . LEU A 1 450 ? -6.051 -16.669 34.057 1.00 92.19 450 LEU A N 1
ATOM 3636 C CA . LEU A 1 450 ? -6.389 -18.037 34.436 1.00 92.19 450 LEU A CA 1
ATOM 3637 C C . LEU A 1 450 ? -6.264 -18.929 33.184 1.00 92.19 450 LEU A C 1
ATOM 3639 O O . LEU A 1 450 ? -6.785 -18.569 32.129 1.00 92.19 450 LEU A O 1
ATOM 3643 N N . ASP A 1 451 ? -5.543 -20.056 33.263 1.00 86.44 451 ASP A N 1
ATOM 3644 C CA . ASP A 1 451 ? -5.270 -20.912 32.082 1.00 86.44 451 ASP A CA 1
ATOM 3645 C C . ASP A 1 451 ? -6.418 -21.902 31.766 1.00 86.44 451 ASP A C 1
ATOM 3647 O O . ASP A 1 451 ? -6.406 -22.561 30.721 1.00 86.44 451 ASP A O 1
ATOM 3651 N N . ASP A 1 452 ? -7.425 -21.975 32.648 1.00 91.38 452 ASP A N 1
ATOM 3652 C CA . ASP A 1 452 ? -8.724 -22.613 32.420 1.00 91.38 452 ASP A CA 1
ATOM 3653 C C . ASP A 1 452 ? -9.434 -22.063 31.171 1.00 91.38 452 ASP A C 1
ATOM 3655 O O . ASP A 1 452 ? -9.204 -20.934 30.726 1.00 91.38 452 ASP A O 1
ATOM 3659 N N . ARG A 1 453 ? -10.348 -22.863 30.613 1.00 90.62 453 ARG A N 1
ATOM 3660 C CA . ARG A 1 453 ? -11.191 -22.494 29.467 1.00 90.62 453 ARG A CA 1
ATOM 3661 C C . ARG A 1 453 ? -12.639 -22.627 29.878 1.00 90.62 453 ARG A C 1
ATOM 3663 O O . ARG A 1 453 ? -13.052 -23.729 30.212 1.00 90.62 453 ARG A O 1
ATOM 3670 N N . LEU A 1 454 ? -13.349 -21.503 29.916 1.00 93.94 454 LEU A N 1
ATOM 3671 C CA . LEU A 1 454 ? -14.607 -21.391 30.663 1.00 93.94 454 LEU A CA 1
ATOM 3672 C C . LEU A 1 454 ? -15.773 -20.811 29.844 1.00 93.94 454 LEU A C 1
ATOM 3674 O O . LEU A 1 454 ? -16.859 -20.620 30.382 1.00 93.94 454 LEU A O 1
ATOM 3678 N N . VAL A 1 455 ? -15.546 -20.533 28.557 1.00 94.62 455 VAL A N 1
ATOM 3679 C CA . VAL A 1 455 ? -16.542 -20.003 27.611 1.00 94.62 455 VAL A CA 1
ATOM 3680 C C . VAL A 1 455 ? -16.421 -20.737 26.283 1.00 94.62 455 VAL A C 1
ATOM 3682 O O . VAL A 1 455 ? -15.303 -21.021 25.831 1.00 94.62 455 VAL A O 1
ATOM 3685 N N . TYR A 1 456 ? -17.567 -21.013 25.670 1.00 94.75 456 TYR A N 1
ATOM 3686 C CA . TYR A 1 456 ? -17.721 -21.623 24.360 1.00 94.75 456 TYR A CA 1
ATOM 3687 C C . TYR A 1 456 ? -18.177 -20.571 23.350 1.00 94.75 456 TYR A C 1
ATOM 3689 O O . TYR A 1 456 ? -19.313 -20.114 23.404 1.00 94.75 456 TYR A O 1
ATOM 3697 N N . TYR A 1 457 ? -17.269 -20.219 22.439 1.00 93.19 457 TYR A N 1
ATOM 3698 C CA . TYR A 1 457 ? -17.524 -19.345 21.297 1.00 93.19 457 TYR A CA 1
ATOM 3699 C C . TYR A 1 457 ? -18.085 -20.161 20.123 1.00 93.19 457 TYR A C 1
ATOM 3701 O O . TYR A 1 457 ? -17.411 -21.084 19.642 1.00 93.19 457 TYR A O 1
ATOM 3709 N N . ARG A 1 458 ? -19.302 -19.857 19.664 1.00 92.19 458 ARG A N 1
ATOM 3710 C CA . ARG A 1 458 ? -19.997 -20.610 18.607 1.00 92.19 458 ARG A CA 1
ATOM 3711 C C . ARG A 1 458 ? -19.503 -20.203 17.218 1.00 92.19 458 ARG A C 1
ATOM 3713 O O . ARG A 1 458 ? -19.507 -19.030 16.850 1.00 92.19 458 ARG A O 1
ATOM 3720 N N . ILE A 1 459 ? -19.121 -21.190 16.407 1.00 87.75 459 ILE A N 1
ATOM 3721 C CA . ILE A 1 459 ? -18.623 -20.984 15.038 1.00 87.75 459 ILE A CA 1
ATOM 3722 C C . ILE A 1 459 ? -19.430 -21.768 13.996 1.00 87.75 459 ILE A C 1
ATOM 3724 O O . ILE A 1 459 ? -20.051 -22.785 14.299 1.00 87.75 459 ILE A O 1
ATOM 3728 N N . GLU A 1 460 ? -19.376 -21.286 12.750 1.00 73.94 460 GLU A N 1
ATOM 3729 C CA . GLU A 1 460 ? -20.023 -21.852 11.550 1.00 73.94 460 GLU A CA 1
ATOM 3730 C C . GLU A 1 460 ? -21.568 -21.851 11.532 1.00 73.94 460 GLU A C 1
ATOM 3732 O O . GLU A 1 460 ? -22.163 -22.429 10.617 1.00 73.94 460 GLU A O 1
ATOM 3737 N N . HIS A 1 461 ? -22.208 -21.142 12.467 1.00 69.44 461 HIS A N 1
ATOM 3738 C CA . HIS A 1 461 ? -23.653 -20.890 12.496 1.00 69.44 461 HIS A CA 1
ATOM 3739 C C . HIS A 1 461 ? -24.100 -19.831 11.456 1.00 69.44 461 HIS A C 1
ATOM 3741 O O . HIS A 1 461 ? -23.287 -19.067 10.935 1.00 69.44 461 HIS A O 1
ATOM 3747 N N . GLU A 1 462 ? -25.400 -19.760 11.146 1.00 57.66 462 GLU A N 1
ATOM 3748 C CA . GLU A 1 462 ? -25.939 -18.943 10.032 1.00 57.66 462 GLU A CA 1
ATOM 3749 C C . GLU A 1 462 ? -25.904 -17.420 10.279 1.00 57.66 462 GLU A C 1
ATOM 3751 O O . GLU A 1 462 ? -25.591 -16.640 9.381 1.00 57.66 462 GLU A O 1
ATOM 3756 N N . SER A 1 463 ? -26.203 -16.994 11.505 1.00 57.50 463 SER A N 1
ATOM 3757 C CA . SER A 1 463 ? -26.394 -15.602 11.947 1.00 57.50 463 SER A CA 1
ATOM 3758 C C . SER A 1 463 ? -25.102 -14.809 12.220 1.00 57.50 463 SER A C 1
ATOM 3760 O O . SER A 1 463 ? -25.125 -13.823 12.954 1.00 57.50 463 SER A O 1
ATOM 3762 N N . HIS A 1 464 ? -23.955 -15.226 11.675 1.00 62.22 464 HIS A N 1
ATOM 3763 C CA . HIS A 1 464 ? -22.659 -14.702 12.115 1.00 62.22 464 HIS A CA 1
ATOM 3764 C C . HIS A 1 464 ? -22.463 -13.216 11.748 1.00 62.22 464 HIS A C 1
ATOM 3766 O O . HIS A 1 464 ? -22.441 -12.840 10.574 1.00 62.22 464 HIS A O 1
ATOM 3772 N N . CYS A 1 465 ? -22.257 -12.363 12.758 1.00 58.03 465 CYS A N 1
ATOM 3773 C CA . CYS A 1 465 ? -22.259 -10.895 12.633 1.00 58.03 465 CYS A CA 1
ATOM 3774 C C . CYS A 1 465 ? -21.233 -10.319 11.635 1.00 58.03 465 CYS A C 1
ATOM 3776 O O . CYS A 1 465 ? -21.419 -9.222 11.105 1.00 58.03 465 CYS A O 1
ATOM 3778 N N . GLN A 1 466 ? -20.170 -11.072 11.342 1.00 58.47 466 GLN A N 1
ATOM 3779 C CA . GLN A 1 466 ? -19.114 -10.692 10.400 1.00 58.47 466 GLN A CA 1
ATOM 3780 C C . GLN A 1 466 ? -19.620 -10.575 8.951 1.00 58.47 466 GLN A C 1
ATOM 3782 O O . GLN A 1 466 ? -19.050 -9.819 8.165 1.00 58.47 466 GLN A O 1
ATOM 3787 N N . ASN A 1 467 ? -20.717 -11.262 8.606 1.00 60.91 467 ASN A N 1
ATOM 3788 C CA . ASN A 1 467 ? -21.299 -11.260 7.259 1.00 60.91 467 ASN A CA 1
ATOM 3789 C C . ASN A 1 467 ? -21.723 -9.853 6.789 1.00 60.91 467 ASN A C 1
ATOM 3791 O O . ASN A 1 467 ? -21.744 -9.586 5.586 1.00 60.91 467 ASN A O 1
ATOM 3795 N N . THR A 1 468 ? -22.012 -8.937 7.723 1.00 75.50 468 THR A N 1
ATOM 3796 C CA . THR A 1 468 ? -22.466 -7.570 7.415 1.00 75.50 468 THR A CA 1
ATOM 3797 C C . THR A 1 468 ? -21.413 -6.481 7.684 1.00 75.50 468 THR A C 1
ATOM 3799 O O . THR A 1 468 ? -21.708 -5.290 7.664 1.00 75.50 468 THR A O 1
ATOM 3802 N N . ASN A 1 469 ? -20.131 -6.848 7.842 1.00 81.00 469 ASN A N 1
ATOM 3803 C CA . ASN A 1 469 ? -19.021 -5.880 7.971 1.00 81.00 469 ASN A CA 1
ATOM 3804 C C . ASN A 1 469 ? -18.976 -4.827 6.840 1.00 81.00 469 ASN A C 1
ATOM 3806 O O . ASN A 1 469 ? -18.452 -3.733 7.038 1.00 81.00 469 ASN A O 1
ATOM 3810 N N . HIS A 1 470 ? -19.536 -5.144 5.668 1.00 84.69 470 HIS A N 1
ATOM 3811 C CA . HIS A 1 470 ? -19.641 -4.249 4.515 1.00 84.69 470 HIS A CA 1
ATOM 3812 C C . HIS A 1 470 ? -20.618 -3.071 4.700 1.00 84.69 470 HIS A C 1
ATOM 3814 O O . HIS A 1 470 ? -20.507 -2.085 3.972 1.00 84.69 470 HIS A O 1
ATOM 3820 N N . GLU A 1 471 ? -21.538 -3.144 5.667 1.00 88.00 471 GLU A N 1
ATOM 3821 C CA . GLU A 1 471 ? -22.442 -2.048 6.055 1.00 88.00 471 GLU A CA 1
ATOM 3822 C C . GLU A 1 471 ? -21.715 -0.993 6.908 1.00 88.00 471 GLU A C 1
ATOM 3824 O O . GLU A 1 471 ? -21.982 0.202 6.798 1.00 88.00 471 GLU A O 1
ATOM 3829 N N . HIS A 1 472 ? -20.744 -1.436 7.717 1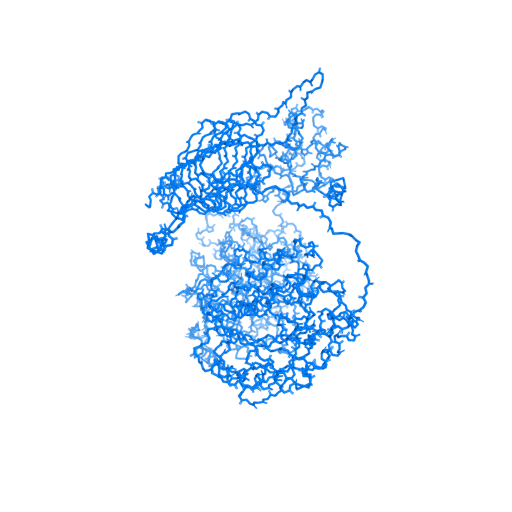.00 91.31 472 HIS A N 1
ATOM 3830 C CA . HIS A 1 472 ? -20.039 -0.634 8.724 1.00 91.31 472 HIS A CA 1
ATOM 3831 C C . HIS A 1 472 ? -18.498 -0.647 8.554 1.00 91.31 472 HIS A C 1
ATOM 3833 O O . HIS A 1 472 ? -17.770 -0.882 9.525 1.00 91.31 472 HIS A O 1
ATOM 3839 N N . PRO A 1 473 ? -17.946 -0.377 7.349 1.00 92.50 473 PRO A N 1
ATOM 3840 C CA . PRO A 1 473 ? -16.519 -0.564 7.057 1.00 92.50 473 PRO A CA 1
ATOM 3841 C C . PRO A 1 473 ? -15.575 0.368 7.840 1.00 92.50 473 PRO A C 1
ATOM 3843 O O . PRO A 1 473 ? -14.372 0.117 7.878 1.00 92.50 473 PRO A O 1
ATOM 3846 N N . PHE A 1 474 ? -16.093 1.432 8.466 1.00 95.00 474 PHE A N 1
ATOM 3847 C CA . PHE A 1 474 ? -15.306 2.435 9.196 1.00 95.00 474 PHE A CA 1
ATOM 3848 C C . PHE A 1 474 ? -15.395 2.328 10.729 1.00 95.00 474 PHE A C 1
ATOM 3850 O O . PHE A 1 474 ? -14.618 2.988 11.420 1.00 95.00 474 PHE A O 1
ATOM 3857 N N . ASP A 1 475 ? -16.263 1.479 11.292 1.00 94.94 475 ASP A N 1
ATOM 3858 C CA . ASP A 1 475 ? -16.459 1.380 12.751 1.00 94.94 475 ASP A CA 1
ATOM 3859 C C . ASP A 1 475 ? -15.150 1.041 13.489 1.00 94.94 475 ASP A C 1
ATOM 3861 O O . ASP A 1 475 ? -14.807 1.677 14.490 1.00 94.94 475 ASP A O 1
ATOM 3865 N N . PHE A 1 476 ? -14.348 0.112 12.952 1.00 95.38 476 PHE A N 1
ATOM 3866 C CA . PHE A 1 476 ? -13.040 -0.228 13.527 1.00 95.38 476 PHE A CA 1
ATOM 3867 C C . PHE A 1 476 ? -12.072 0.968 13.533 1.00 95.38 476 PHE A C 1
ATOM 3869 O O . PHE A 1 476 ? -11.264 1.111 14.453 1.00 95.38 476 PHE A O 1
ATOM 3876 N N . TYR A 1 477 ? -12.144 1.827 12.511 1.00 96.50 477 TYR A N 1
ATOM 3877 C CA . TYR A 1 477 ? -11.310 3.016 12.392 1.00 96.50 477 TYR A CA 1
ATOM 3878 C C . TYR A 1 477 ? -11.736 4.064 13.423 1.00 96.50 477 TYR A C 1
ATOM 3880 O O . TYR A 1 477 ? -10.897 4.567 14.171 1.00 96.50 477 TYR A O 1
ATOM 3888 N N . HIS A 1 478 ? -13.041 4.327 13.540 1.00 95.88 478 HIS A N 1
ATOM 3889 C CA . HIS A 1 478 ? -13.586 5.226 14.558 1.00 95.88 478 HIS A CA 1
ATOM 3890 C C . HIS A 1 478 ? -13.259 4.747 15.981 1.00 95.88 478 HIS A C 1
ATOM 3892 O O . HIS A 1 478 ? -12.906 5.565 16.835 1.00 95.88 478 HIS A O 1
ATOM 3898 N N . ALA A 1 479 ? -13.275 3.434 16.231 1.00 96.38 479 ALA A N 1
ATOM 3899 C CA . ALA A 1 479 ? -12.845 2.861 17.503 1.00 96.38 479 ALA A CA 1
ATOM 3900 C C . ALA A 1 479 ? -11.339 3.043 17.770 1.00 96.38 479 ALA A C 1
ATOM 3902 O O . ALA A 1 479 ? -10.940 3.433 18.871 1.00 96.38 479 ALA A O 1
ATOM 3903 N N . MET A 1 480 ? -10.489 2.841 16.759 1.00 97.44 480 MET A N 1
ATOM 3904 C CA . MET A 1 480 ? -9.043 3.061 16.884 1.00 97.44 480 MET A CA 1
ATOM 3905 C C . MET A 1 480 ? -8.669 4.538 17.064 1.00 97.44 480 MET A C 1
ATOM 3907 O O . MET A 1 480 ? -7.757 4.840 17.836 1.00 97.44 480 MET A O 1
ATOM 3911 N N . ILE A 1 481 ? -9.379 5.473 16.426 1.00 97.50 481 ILE A N 1
ATOM 3912 C CA . ILE A 1 481 ? -9.187 6.914 16.651 1.00 97.50 481 ILE A CA 1
ATOM 3913 C C . ILE A 1 481 ? -9.662 7.323 18.049 1.00 97.50 481 ILE A C 1
ATOM 3915 O O . ILE A 1 481 ? -8.930 8.025 18.746 1.00 97.50 481 ILE A O 1
ATOM 3919 N N . ALA A 1 482 ? -10.816 6.833 18.514 1.00 96.25 482 ALA A N 1
ATOM 3920 C CA . ALA A 1 482 ? -11.279 7.087 19.879 1.00 96.25 482 ALA A CA 1
ATOM 3921 C C . ALA A 1 482 ? -10.286 6.558 20.935 1.00 96.25 482 ALA A C 1
ATOM 3923 O O . ALA A 1 482 ? -10.017 7.237 21.930 1.00 96.25 482 ALA A O 1
ATOM 3924 N N . LEU A 1 483 ? -9.678 5.389 20.688 1.00 97.81 483 LEU A N 1
ATOM 3925 C CA . LEU A 1 483 ? -8.605 4.848 21.524 1.00 97.81 483 LEU A CA 1
ATOM 3926 C C . LEU A 1 483 ? -7.350 5.730 21.473 1.00 97.81 483 LEU A C 1
ATOM 3928 O O . LEU A 1 483 ? -6.778 6.029 22.520 1.00 97.81 483 LEU A O 1
ATOM 3932 N N . LYS A 1 484 ? -6.929 6.179 20.283 1.00 97.88 484 LYS A N 1
ATOM 3933 C CA . LYS A 1 484 ? -5.765 7.064 20.116 1.00 97.88 484 LYS A CA 1
ATOM 3934 C C . LYS A 1 484 ? -5.926 8.370 20.892 1.00 97.88 484 LYS A C 1
ATOM 3936 O O . LYS A 1 484 ? -5.009 8.729 21.627 1.00 97.88 484 LYS A O 1
ATOM 3941 N N . SER A 1 485 ? -7.071 9.040 20.764 1.00 96.62 485 SER A N 1
ATOM 3942 C CA . SER A 1 485 ? -7.364 10.287 21.481 1.00 96.62 485 SER A CA 1
ATOM 3943 C C . SER A 1 485 ? -7.312 10.078 22.993 1.00 96.62 485 SER A C 1
ATOM 3945 O O . SER A 1 485 ? -6.500 10.712 23.659 1.00 96.62 485 SER A O 1
ATOM 3947 N N . PHE A 1 486 ? -8.040 9.084 23.517 1.00 97.38 486 PHE A N 1
ATOM 3948 C CA . PHE A 1 486 ? -8.007 8.732 24.941 1.00 97.38 486 PHE A CA 1
ATOM 3949 C C . PHE A 1 486 ? -6.582 8.461 25.459 1.00 97.38 486 PHE A C 1
ATOM 3951 O O . PHE A 1 486 ? -6.199 8.954 26.518 1.00 97.38 486 PHE A O 1
ATOM 3958 N N . LEU A 1 487 ? -5.760 7.719 24.709 1.00 97.81 487 LEU A N 1
ATOM 3959 C CA . LEU A 1 487 ? -4.372 7.449 25.096 1.00 97.81 487 LEU A CA 1
ATOM 3960 C C . LEU A 1 487 ? -3.489 8.707 25.075 1.00 97.81 487 LEU A C 1
ATOM 3962 O O . LEU A 1 487 ? -2.519 8.769 25.833 1.00 97.81 487 LEU A O 1
ATOM 3966 N N . ILE A 1 488 ? -3.781 9.686 24.215 1.00 96.12 488 ILE A N 1
ATOM 3967 C CA . ILE A 1 488 ? -3.080 10.978 24.167 1.00 96.12 488 ILE A CA 1
ATOM 3968 C C . ILE A 1 488 ? -3.499 11.851 25.357 1.00 96.12 488 ILE A C 1
ATOM 3970 O O . ILE A 1 488 ? -2.621 12.371 26.048 1.00 96.12 488 ILE A O 1
ATOM 3974 N N . ASP A 1 489 ? -4.799 11.946 25.639 1.00 94.75 489 ASP A N 1
ATOM 3975 C CA . ASP A 1 489 ? -5.362 12.746 26.737 1.00 94.75 489 ASP A CA 1
ATOM 3976 C C . ASP A 1 489 ? -4.873 12.250 28.112 1.00 94.75 489 ASP A C 1
ATOM 3978 O O . ASP A 1 489 ? -4.436 13.036 28.954 1.00 94.75 489 ASP A O 1
ATOM 3982 N N . GLU A 1 490 ? -4.826 10.927 28.304 1.00 94.19 490 GLU A N 1
ATOM 3983 C CA . GLU A 1 490 ? -4.254 10.262 29.487 1.00 94.19 490 GLU A CA 1
ATOM 3984 C C . GLU A 1 490 ? -2.712 10.314 29.545 1.00 94.19 490 GLU A C 1
ATOM 3986 O O . GLU A 1 490 ? -2.106 9.840 30.507 1.00 94.19 490 GLU A O 1
ATOM 3991 N N . LYS A 1 491 ? -2.048 10.858 28.513 1.00 97.00 491 LYS A N 1
ATOM 3992 C CA . LYS A 1 491 ? -0.580 10.896 28.350 1.00 97.00 491 LYS A CA 1
ATOM 3993 C C . LYS A 1 491 ? 0.087 9.505 28.331 1.00 97.00 491 LYS A C 1
ATOM 3995 O O . LYS A 1 491 ? 1.282 9.373 28.595 1.00 97.00 491 LYS A O 1
ATOM 4000 N N . ILE A 1 492 ? -0.663 8.459 27.974 1.00 96.31 492 ILE A N 1
ATOM 4001 C CA . ILE A 1 492 ? -0.197 7.062 27.895 1.00 96.31 492 ILE A CA 1
ATOM 4002 C C . ILE A 1 492 ? 0.394 6.735 26.513 1.00 96.31 492 ILE A C 1
ATOM 4004 O O . ILE A 1 492 ? 1.307 5.912 26.429 1.00 96.31 492 ILE A O 1
ATOM 4008 N N . PHE A 1 493 ? -0.078 7.385 25.439 1.00 97.62 493 PHE A N 1
ATOM 4009 C CA . PHE A 1 493 ? 0.159 6.998 24.038 1.00 97.62 493 PHE A CA 1
ATOM 4010 C C . PHE A 1 493 ? 1.628 6.714 23.698 1.00 97.62 493 PHE A C 1
ATOM 4012 O O . PHE A 1 493 ? 1.914 5.689 23.091 1.00 97.62 493 PHE A O 1
ATOM 4019 N N . GLN A 1 494 ? 2.571 7.555 24.138 1.00 95.75 494 GLN A N 1
ATOM 4020 C CA . GLN A 1 494 ? 4.001 7.371 23.842 1.00 95.75 494 GLN A CA 1
ATOM 4021 C C . GLN A 1 494 ? 4.575 6.049 24.383 1.00 95.75 494 GLN A C 1
ATOM 4023 O O . GLN A 1 494 ? 5.462 5.471 23.761 1.00 95.75 494 GLN A O 1
ATOM 4028 N N . ASN A 1 495 ? 4.055 5.540 25.505 1.00 96.31 495 ASN A N 1
ATOM 4029 C CA . ASN A 1 495 ? 4.509 4.276 26.093 1.00 96.31 495 ASN A CA 1
ATOM 4030 C C . ASN A 1 495 ? 3.987 3.057 25.317 1.00 96.31 495 ASN A C 1
ATOM 4032 O O . ASN A 1 495 ? 4.661 2.031 25.259 1.00 96.31 495 ASN A O 1
ATOM 4036 N N . VAL A 1 496 ? 2.787 3.170 24.737 1.00 97.81 496 VAL A N 1
ATOM 4037 C CA . VAL A 1 496 ? 2.056 2.066 24.088 1.00 97.81 496 VAL A CA 1
ATOM 4038 C C . VAL A 1 496 ? 1.981 2.193 22.563 1.00 97.81 496 VAL A C 1
ATOM 4040 O O . VAL A 1 496 ? 1.333 1.369 21.921 1.00 97.81 496 VAL A O 1
ATOM 4043 N N . GLU A 1 497 ? 2.644 3.191 21.963 1.00 97.94 497 GLU A N 1
ATOM 4044 C CA . GLU A 1 497 ? 2.551 3.504 20.526 1.00 97.94 497 GLU A CA 1
ATOM 4045 C C . GLU A 1 497 ? 2.855 2.277 19.656 1.00 97.94 497 GLU A C 1
ATOM 4047 O O . GLU A 1 497 ? 2.115 1.993 18.716 1.00 97.94 497 GLU A O 1
ATOM 4052 N N . GLN A 1 498 ? 3.889 1.501 20.008 1.00 97.31 498 GLN A N 1
ATOM 4053 C CA . GLN A 1 498 ? 4.257 0.309 19.244 1.00 97.31 498 GLN A CA 1
ATOM 4054 C C . GLN A 1 498 ? 3.141 -0.749 19.270 1.00 97.31 498 GLN A C 1
ATOM 4056 O O . GLN A 1 498 ? 2.865 -1.364 18.240 1.00 97.31 498 GLN A O 1
ATOM 4061 N N . SER A 1 499 ? 2.439 -0.898 20.399 1.00 96.38 499 SER A N 1
ATOM 4062 C CA . SER A 1 499 ? 1.284 -1.794 20.496 1.00 96.38 499 SER A CA 1
ATOM 4063 C C . SER A 1 499 ? 0.100 -1.266 19.687 1.00 96.38 499 SER A C 1
ATOM 4065 O O . SER A 1 499 ? -0.511 -1.994 18.905 1.00 96.38 499 SER A O 1
ATOM 4067 N N . PHE A 1 500 ? -0.191 0.032 19.827 1.00 97.81 500 PHE A N 1
ATOM 4068 C CA . PHE A 1 500 ? -1.286 0.699 19.128 1.00 97.81 500 PHE A CA 1
ATOM 4069 C C . PHE A 1 500 ? -1.141 0.581 17.606 1.00 97.81 500 PHE A C 1
ATOM 4071 O O . PHE A 1 500 ? -2.077 0.162 16.933 1.00 97.81 500 PHE A O 1
ATOM 4078 N N . VAL A 1 501 ? 0.042 0.882 17.063 1.00 97.44 501 VAL A N 1
ATOM 4079 C CA . VAL A 1 501 ? 0.330 0.809 15.621 1.00 97.44 501 VAL A CA 1
ATOM 4080 C C . VAL A 1 501 ? 0.230 -0.623 15.093 1.00 97.44 501 VAL A C 1
ATOM 4082 O O . VAL A 1 501 ? -0.316 -0.834 14.010 1.00 97.44 501 VAL A O 1
ATOM 4085 N N . ASN A 1 502 ? 0.701 -1.623 15.845 1.00 95.75 502 ASN A N 1
ATOM 4086 C CA . ASN A 1 502 ? 0.578 -3.028 15.442 1.00 95.75 502 ASN A CA 1
ATOM 4087 C C . ASN A 1 502 ? -0.873 -3.527 15.489 1.00 95.75 502 ASN A C 1
ATOM 4089 O O . ASN A 1 502 ? -1.300 -4.264 14.597 1.00 95.75 502 ASN A O 1
ATOM 4093 N N . HIS A 1 503 ? -1.658 -3.084 16.477 1.00 94.75 503 HIS A N 1
ATOM 4094 C CA . HIS A 1 503 ? -3.102 -3.339 16.535 1.00 94.75 503 HIS A CA 1
ATOM 4095 C C . HIS A 1 503 ? -3.830 -2.655 15.369 1.00 94.75 503 HIS A C 1
ATOM 4097 O O . HIS A 1 503 ? -4.627 -3.293 14.690 1.00 94.75 503 HIS A O 1
ATOM 4103 N N . ALA A 1 504 ? -3.477 -1.404 15.055 1.00 96.38 504 ALA A N 1
ATOM 4104 C CA . ALA A 1 504 ? -4.041 -0.631 13.947 1.00 96.38 504 ALA A CA 1
ATOM 4105 C C . ALA A 1 504 ? -3.747 -1.269 12.581 1.00 96.38 504 ALA A C 1
ATOM 4107 O O . ALA A 1 504 ? -4.663 -1.481 11.792 1.00 96.38 504 ALA A O 1
ATOM 4108 N N . THR A 1 505 ? -2.489 -1.645 12.337 1.00 95.81 505 THR A N 1
ATOM 4109 C CA . THR A 1 505 ? -2.036 -2.356 11.126 1.00 95.81 505 THR A CA 1
ATOM 4110 C C . THR A 1 505 ? -2.807 -3.664 10.935 1.00 95.81 505 THR A C 1
ATOM 4112 O O . THR A 1 505 ? -3.319 -3.937 9.849 1.00 95.81 505 THR A O 1
ATOM 4115 N N . SER A 1 506 ? -2.963 -4.438 12.016 1.00 92.81 506 SER A N 1
ATOM 4116 C CA . SER A 1 506 ? -3.731 -5.690 12.014 1.00 92.81 506 SER A CA 1
ATOM 4117 C C . SER A 1 506 ? -5.227 -5.454 11.775 1.00 92.81 506 SER A C 1
ATOM 4119 O O . SER A 1 506 ? -5.861 -6.214 11.045 1.00 92.81 506 SER A O 1
ATOM 4121 N N . GLY A 1 507 ? -5.789 -4.397 12.370 1.00 93.62 507 GLY A N 1
ATOM 4122 C CA . GLY A 1 507 ? -7.191 -4.009 12.237 1.00 93.62 507 GLY A CA 1
ATOM 4123 C C . GLY A 1 507 ? -7.547 -3.563 10.822 1.00 93.62 507 GLY A C 1
ATOM 4124 O O . GLY A 1 507 ? -8.523 -4.066 10.270 1.00 93.62 507 GLY A O 1
ATOM 4125 N N . CYS A 1 508 ? -6.735 -2.698 10.206 1.00 95.75 508 CYS A N 1
ATOM 4126 C CA . CYS A 1 508 ? -6.951 -2.224 8.836 1.00 95.75 508 CYS A CA 1
ATOM 4127 C C . CYS A 1 508 ? -7.023 -3.390 7.844 1.00 95.75 508 CYS A C 1
ATOM 4129 O O . CYS A 1 508 ? -7.980 -3.501 7.084 1.00 95.75 508 CYS A O 1
ATOM 4131 N N . LEU A 1 509 ? -6.046 -4.301 7.898 1.00 93.31 509 LEU A N 1
ATOM 4132 C CA . LEU A 1 509 ? -5.984 -5.445 6.986 1.00 93.31 509 LEU A CA 1
ATOM 4133 C C . LEU A 1 509 ? -7.049 -6.498 7.270 1.00 93.31 509 LEU A C 1
ATOM 4135 O O . LEU A 1 509 ? -7.540 -7.110 6.328 1.00 93.31 509 LEU A O 1
ATOM 4139 N N . TYR A 1 510 ? -7.404 -6.727 8.536 1.00 91.94 510 TYR A N 1
ATOM 4140 C CA . TYR A 1 510 ? -8.493 -7.639 8.875 1.00 91.94 510 TYR A CA 1
ATOM 4141 C C . TYR A 1 510 ? -9.826 -7.134 8.319 1.00 91.94 510 TYR A C 1
ATOM 4143 O O . TYR A 1 510 ? -10.510 -7.876 7.621 1.00 91.94 510 TYR A O 1
ATOM 4151 N N . ASN A 1 511 ? -10.161 -5.865 8.579 1.00 93.25 511 ASN A N 1
ATOM 4152 C CA . ASN A 1 511 ? -11.425 -5.294 8.129 1.00 93.25 511 ASN A CA 1
ATOM 4153 C C . ASN A 1 511 ? -11.480 -5.254 6.601 1.00 93.25 511 ASN A C 1
ATOM 4155 O O . ASN A 1 511 ? -12.406 -5.832 6.043 1.00 93.25 511 ASN A O 1
ATOM 4159 N N . LEU A 1 512 ? -10.446 -4.730 5.929 1.00 91.50 512 LEU A N 1
ATOM 4160 C CA . LEU A 1 512 ? -10.361 -4.683 4.463 1.00 91.50 512 LEU A CA 1
ATOM 4161 C C . LEU A 1 512 ? -10.477 -6.072 3.799 1.00 91.50 512 LEU A C 1
ATOM 4163 O O . LEU A 1 512 ? -11.110 -6.189 2.755 1.00 91.50 512 LEU A O 1
ATOM 4167 N N . LYS A 1 513 ? -9.933 -7.135 4.414 1.00 89.50 513 LYS A N 1
ATOM 4168 C CA . LYS A 1 513 ? -10.075 -8.529 3.939 1.00 89.50 513 LYS A CA 1
ATOM 4169 C C . LYS A 1 513 ? -11.431 -9.175 4.274 1.00 89.50 513 LYS A C 1
ATOM 4171 O O . LYS A 1 513 ? -11.715 -10.246 3.751 1.00 89.50 513 LYS A O 1
ATOM 4176 N N . SER A 1 514 ? -12.242 -8.567 5.143 1.00 87.12 514 SER A N 1
ATOM 4177 C CA . SER A 1 514 ? -13.563 -9.074 5.560 1.00 87.12 514 SER A CA 1
ATOM 4178 C C . SER A 1 514 ? -14.746 -8.440 4.815 1.00 87.12 514 SER A C 1
ATOM 4180 O O . SER A 1 514 ? -15.894 -8.802 5.063 1.00 87.12 514 SER A O 1
ATOM 4182 N N . LEU A 1 515 ? -14.485 -7.482 3.921 1.00 86.94 515 LEU A N 1
ATOM 4183 C CA . LEU A 1 515 ? -15.518 -6.802 3.144 1.00 86.94 515 LEU A CA 1
ATOM 4184 C C . LEU A 1 515 ? -15.974 -7.681 1.976 1.00 86.94 515 LEU A C 1
ATOM 4186 O O . LEU A 1 515 ? -15.178 -8.053 1.117 1.00 86.94 515 LEU A O 1
ATOM 4190 N N . SER A 1 516 ? -17.268 -7.995 1.940 1.00 84.19 516 SER A N 1
ATOM 4191 C CA . SER A 1 516 ? -17.886 -8.852 0.921 1.00 84.19 516 SER A CA 1
ATOM 4192 C C . SER A 1 516 ? -18.333 -8.108 -0.344 1.00 84.19 516 SER A C 1
ATOM 4194 O O . SER A 1 516 ? -18.744 -8.753 -1.307 1.00 84.19 516 SER A O 1
ATOM 4196 N N . THR A 1 517 ? -18.263 -6.771 -0.372 1.00 81.88 517 THR A N 1
ATOM 4197 C CA . THR A 1 517 ? -18.680 -5.956 -1.525 1.00 81.88 517 THR A CA 1
ATOM 4198 C C . THR A 1 517 ? -17.535 -5.093 -2.049 1.00 81.88 517 THR A C 1
ATOM 4200 O O . THR A 1 517 ? -16.840 -4.427 -1.281 1.00 81.88 517 THR A O 1
ATOM 4203 N N . GLN A 1 518 ? -17.374 -5.053 -3.376 1.00 79.75 518 GLN A N 1
ATOM 4204 C CA . GLN A 1 518 ? -16.352 -4.235 -4.039 1.00 79.75 518 GLN A CA 1
ATOM 4205 C C . GLN A 1 518 ? -16.470 -2.753 -3.649 1.00 79.75 518 GLN A C 1
ATOM 4207 O O . GLN A 1 518 ? -15.470 -2.115 -3.349 1.00 79.75 518 GLN A O 1
ATOM 4212 N N . GLU A 1 519 ? -17.688 -2.209 -3.571 1.00 85.00 519 GLU A N 1
ATOM 4213 C CA . GLU A 1 519 ? -17.912 -0.800 -3.224 1.00 85.00 519 GLU A CA 1
ATOM 4214 C C . GLU A 1 519 ? -17.410 -0.442 -1.811 1.00 85.00 519 GLU A C 1
ATOM 4216 O O . GLU A 1 519 ? -16.799 0.612 -1.620 1.00 85.00 519 GLU A O 1
ATOM 4221 N N . SER A 1 520 ? -17.630 -1.309 -0.813 1.00 87.00 520 SER A N 1
ATOM 4222 C CA . SER A 1 520 ? -17.115 -1.070 0.543 1.00 87.00 520 SER A CA 1
ATOM 4223 C C . SER A 1 520 ? -15.593 -1.230 0.603 1.00 87.00 520 SER A C 1
ATOM 4225 O O . SER A 1 520 ? -14.925 -0.425 1.256 1.00 87.00 520 SER A O 1
ATOM 4227 N N . TYR A 1 521 ? -15.034 -2.200 -0.134 1.00 88.69 521 TYR A N 1
ATOM 4228 C CA . TYR A 1 521 ? -13.587 -2.381 -0.280 1.00 88.69 521 TYR A CA 1
ATOM 4229 C C . TYR A 1 521 ? -12.918 -1.147 -0.903 1.00 88.69 521 TYR A C 1
ATOM 4231 O O . TYR A 1 521 ? -11.940 -0.644 -0.355 1.00 88.69 521 TYR A O 1
ATOM 4239 N N . GLU A 1 522 ? -13.459 -0.614 -2.004 1.00 87.06 522 GLU A N 1
ATOM 4240 C CA . GLU A 1 522 ? -12.930 0.585 -2.666 1.00 87.06 522 GLU A CA 1
ATOM 4241 C C . GLU A 1 522 ? -12.971 1.808 -1.741 1.00 87.06 522 GLU A C 1
ATOM 4243 O O . GLU A 1 522 ? -11.977 2.530 -1.631 1.00 87.06 522 GLU A O 1
ATOM 4248 N N . LYS A 1 523 ? -14.085 2.018 -1.025 1.00 89.38 523 LYS A N 1
ATOM 4249 C CA . LYS A 1 523 ? -14.218 3.107 -0.043 1.00 89.38 523 LYS A CA 1
ATOM 4250 C C . LYS A 1 523 ? -13.174 3.001 1.071 1.00 89.38 523 LYS A C 1
ATOM 4252 O O . LYS A 1 523 ? -12.518 3.998 1.367 1.00 89.38 523 LYS A O 1
ATOM 4257 N N . LEU A 1 524 ? -12.994 1.819 1.668 1.00 93.50 524 LEU A N 1
ATOM 4258 C CA . LEU A 1 524 ? -12.035 1.643 2.762 1.00 93.50 524 LEU A CA 1
ATOM 4259 C C . LEU A 1 524 ? -10.577 1.689 2.279 1.00 93.50 524 LEU A C 1
ATOM 4261 O O . LEU A 1 524 ? -9.748 2.291 2.958 1.00 93.50 524 LEU A O 1
ATOM 4265 N N . TYR A 1 525 ? -10.248 1.099 1.124 1.00 93.81 525 TYR A N 1
ATOM 4266 C CA . TYR A 1 525 ? -8.889 1.151 0.573 1.00 93.81 525 TYR A CA 1
ATOM 4267 C C . TYR A 1 525 ? -8.467 2.598 0.317 1.00 93.81 525 TYR A C 1
ATOM 4269 O O . TYR A 1 525 ? -7.411 3.010 0.792 1.00 93.81 525 TYR A O 1
ATOM 4277 N N . ASN A 1 526 ? -9.279 3.365 -0.421 1.00 90.00 526 ASN A N 1
ATOM 4278 C CA . ASN A 1 526 ? -8.929 4.738 -0.790 1.00 90.00 526 ASN A CA 1
ATOM 4279 C C . ASN A 1 526 ? -8.799 5.611 0.463 1.00 90.00 526 ASN A C 1
ATOM 4281 O O . ASN A 1 526 ? -7.765 6.234 0.662 1.00 90.00 526 ASN A O 1
ATOM 4285 N N . PHE A 1 527 ? -9.749 5.514 1.398 1.00 94.12 527 PHE A N 1
ATOM 4286 C CA . PHE A 1 527 ? -9.638 6.175 2.698 1.00 94.12 527 PHE A CA 1
ATOM 4287 C C . PHE A 1 527 ? -8.335 5.837 3.452 1.00 94.12 527 PHE A C 1
ATOM 4289 O O . PHE A 1 527 ? -7.688 6.726 4.009 1.00 94.12 527 PHE A O 1
ATOM 4296 N N . LEU A 1 528 ? -7.926 4.562 3.478 1.00 95.19 528 LEU A N 1
ATOM 4297 C CA . LEU A 1 528 ? -6.677 4.142 4.120 1.00 95.19 528 LEU A CA 1
ATOM 4298 C C . LEU A 1 528 ? -5.435 4.690 3.397 1.00 95.19 528 LEU A C 1
ATOM 4300 O O . LEU A 1 528 ? -4.504 5.107 4.087 1.00 95.19 528 LEU A O 1
ATOM 4304 N N . HIS A 1 529 ? -5.438 4.705 2.058 1.00 92.69 529 HIS A N 1
ATOM 4305 C CA . HIS A 1 529 ? -4.391 5.290 1.210 1.00 92.69 529 HIS A CA 1
ATOM 4306 C C . HIS A 1 529 ? -4.239 6.798 1.450 1.00 92.69 529 HIS A C 1
ATOM 4308 O O . HIS A 1 529 ? -3.142 7.261 1.760 1.00 92.69 529 HIS A O 1
ATOM 4314 N N . ASP A 1 530 ? -5.345 7.537 1.342 1.00 85.44 530 ASP A N 1
ATOM 4315 C CA . ASP A 1 530 ? -5.365 8.999 1.333 1.00 85.44 530 ASP A CA 1
ATOM 4316 C C . ASP A 1 530 ? -5.047 9.593 2.716 1.00 85.44 530 ASP A C 1
ATOM 4318 O O . ASP A 1 530 ? -4.284 10.558 2.819 1.00 85.44 530 ASP A O 1
ATOM 4322 N N . GLU A 1 531 ? -5.590 9.016 3.799 1.00 89.06 531 GLU A N 1
ATOM 4323 C CA . GLU A 1 531 ? -5.350 9.539 5.152 1.00 89.06 531 GLU A CA 1
ATOM 4324 C C . GLU A 1 531 ? -5.342 8.524 6.306 1.00 89.06 531 GLU A C 1
ATOM 4326 O O . GLU A 1 531 ? -4.589 8.714 7.267 1.00 89.06 531 GLU A O 1
ATOM 4331 N N . GLY A 1 532 ? -6.131 7.447 6.256 1.00 88.94 532 GLY A N 1
ATOM 4332 C CA . GLY A 1 532 ? -6.397 6.588 7.417 1.00 88.94 532 GLY A CA 1
ATOM 4333 C C . GLY A 1 532 ? -5.145 5.953 8.040 1.00 88.94 532 GLY A C 1
ATOM 4334 O O . GLY A 1 532 ? -5.005 5.930 9.265 1.00 88.94 532 GLY A O 1
ATOM 4335 N N . ILE A 1 533 ? -4.183 5.510 7.221 1.00 94.31 533 ILE A N 1
ATOM 4336 C CA . ILE A 1 533 ? -2.901 4.940 7.687 1.00 94.31 533 ILE A CA 1
ATOM 4337 C C . ILE A 1 533 ? -2.059 5.988 8.444 1.00 94.31 533 ILE A C 1
ATOM 4339 O O . ILE A 1 533 ? -1.441 5.683 9.474 1.00 94.31 533 ILE A O 1
ATOM 4343 N N . SER A 1 534 ? -2.091 7.240 7.982 1.00 89.88 534 SER A N 1
ATOM 4344 C CA . SER A 1 534 ? -1.387 8.376 8.589 1.00 89.88 534 SER A CA 1
ATOM 4345 C C . SER A 1 534 ? -2.069 8.835 9.881 1.00 89.88 534 SER A C 1
ATOM 4347 O O . SER A 1 534 ? -1.416 8.971 10.924 1.00 89.88 534 SER A O 1
ATOM 4349 N N . GLN A 1 535 ? -3.403 8.958 9.874 1.00 93.38 535 GLN A N 1
ATOM 4350 C CA . GLN A 1 535 ? -4.185 9.273 11.073 1.00 93.38 535 GLN A CA 1
ATOM 4351 C C . GLN A 1 535 ? -4.016 8.212 12.180 1.00 93.38 535 GLN A C 1
ATOM 4353 O O . GLN A 1 535 ? -4.051 8.554 13.364 1.00 93.38 535 GLN A O 1
ATOM 4358 N N . LEU A 1 536 ? -3.703 6.956 11.836 1.00 95.94 536 LEU A N 1
ATOM 4359 C CA . LEU A 1 536 ? -3.383 5.872 12.779 1.00 95.94 536 LEU A CA 1
ATOM 4360 C C . LEU A 1 536 ? -1.905 5.803 13.232 1.00 95.94 536 LEU A C 1
ATOM 4362 O O . LEU A 1 536 ? -1.530 4.871 13.940 1.00 95.94 536 LEU A O 1
ATOM 4366 N N . SER A 1 537 ? -1.054 6.783 12.896 1.00 94.69 537 SER A N 1
ATOM 4367 C CA . SER A 1 537 ? 0.395 6.781 13.211 1.00 94.69 537 SER A CA 1
ATOM 4368 C C . SER A 1 537 ? 1.193 5.597 12.630 1.00 94.69 537 SER A C 1
ATOM 4370 O O . SER A 1 537 ? 2.299 5.323 13.104 1.00 94.69 537 SER A O 1
ATOM 4372 N N . ILE A 1 538 ? 0.671 4.887 11.624 1.00 95.81 538 ILE A N 1
ATOM 4373 C CA . ILE A 1 538 ? 1.368 3.746 11.006 1.00 95.81 538 ILE A CA 1
ATOM 4374 C C . ILE A 1 538 ? 2.444 4.236 10.019 1.00 95.81 538 ILE A C 1
ATOM 4376 O O . ILE A 1 538 ? 3.515 3.632 9.908 1.00 95.81 538 ILE A O 1
ATOM 4380 N N . SER A 1 539 ? 2.176 5.361 9.352 1.00 93.06 539 SER A N 1
ATOM 4381 C CA . SER A 1 539 ? 3.060 5.997 8.375 1.00 93.06 539 SER A CA 1
ATOM 4382 C C . SER A 1 539 ? 4.494 6.209 8.860 1.00 93.06 539 SER A C 1
ATOM 4384 O O . SER A 1 539 ? 4.750 6.673 9.974 1.00 93.06 539 SER A O 1
ATOM 4386 N N . GLY A 1 540 ? 5.453 5.905 7.983 1.00 88.25 540 GLY A N 1
ATOM 4387 C CA . GLY A 1 540 ? 6.878 6.188 8.194 1.00 88.25 540 GLY A CA 1
ATOM 4388 C C . GLY A 1 540 ? 7.588 5.367 9.282 1.00 88.25 540 GLY A C 1
ATOM 4389 O O . GLY A 1 540 ? 8.764 5.622 9.548 1.00 88.25 540 GLY A O 1
ATOM 4390 N N . LYS A 1 541 ? 6.932 4.382 9.912 1.00 93.25 541 LYS A N 1
ATOM 4391 C CA . LYS A 1 541 ? 7.577 3.484 10.888 1.00 93.25 541 LYS A CA 1
ATOM 4392 C C . LYS A 1 541 ? 8.546 2.504 10.191 1.00 93.25 541 LYS A C 1
ATOM 4394 O O . LYS A 1 541 ? 8.236 2.016 9.096 1.00 93.25 541 LYS A O 1
ATOM 4399 N N . PRO A 1 542 ? 9.714 2.193 10.785 1.00 91.44 542 PRO A N 1
ATOM 4400 C CA . PRO A 1 542 ? 10.662 1.235 10.215 1.00 91.44 542 PRO A CA 1
ATOM 4401 C C . PRO A 1 542 ? 10.131 -0.205 10.309 1.00 91.44 542 PRO A C 1
ATOM 4403 O O . PRO A 1 542 ? 9.201 -0.490 11.058 1.00 91.44 542 PRO A O 1
ATOM 4406 N N . ASP A 1 543 ? 10.695 -1.112 9.515 1.00 88.81 543 ASP A N 1
ATOM 4407 C CA . ASP A 1 543 ? 10.180 -2.480 9.344 1.00 88.81 543 ASP A CA 1
ATOM 4408 C C . ASP A 1 543 ? 10.267 -3.331 10.629 1.00 88.81 543 ASP A C 1
ATOM 4410 O O . ASP A 1 543 ? 9.418 -4.187 10.865 1.00 88.81 543 ASP A O 1
ATOM 4414 N N . ASP A 1 544 ? 11.245 -3.055 11.496 1.00 90.12 544 ASP A N 1
ATOM 4415 C CA . ASP A 1 544 ? 11.444 -3.687 12.809 1.00 90.12 544 ASP A CA 1
ATOM 4416 C C . ASP A 1 544 ? 10.495 -3.163 13.906 1.00 90.12 544 ASP A C 1
ATOM 4418 O O . ASP A 1 544 ? 10.455 -3.689 15.020 1.00 90.12 544 ASP A O 1
ATOM 4422 N N . TYR A 1 545 ? 9.685 -2.147 13.596 1.00 93.62 545 TYR A N 1
ATOM 4423 C CA . TYR A 1 545 ? 8.632 -1.651 14.481 1.00 93.62 545 TYR A CA 1
ATOM 4424 C C . TYR A 1 545 ? 7.418 -2.602 14.535 1.00 93.62 545 TYR A C 1
ATOM 4426 O O . TYR A 1 545 ? 6.633 -2.545 15.488 1.00 93.62 545 TYR A O 1
ATOM 4434 N N . PHE A 1 546 ? 7.269 -3.484 13.540 1.00 94.31 546 PHE A N 1
ATOM 4435 C CA . PHE A 1 546 ? 6.090 -4.326 13.327 1.00 94.31 546 PHE A CA 1
ATOM 4436 C C . PHE A 1 546 ? 6.298 -5.795 13.738 1.00 94.31 546 PHE A C 1
ATOM 4438 O O . PHE A 1 546 ? 7.365 -6.369 13.540 1.00 94.31 546 PHE A O 1
ATOM 4445 N N . TYR A 1 547 ? 5.251 -6.428 14.276 1.00 90.62 547 TYR A N 1
ATOM 4446 C CA . TYR A 1 547 ? 5.274 -7.813 14.776 1.00 90.62 547 TYR A CA 1
ATOM 4447 C C . TYR A 1 547 ? 4.888 -8.863 13.724 1.00 90.62 547 TYR A C 1
ATOM 4449 O O . TYR A 1 547 ? 5.177 -10.044 13.900 1.00 90.62 547 TYR A O 1
ATOM 4457 N N . SER A 1 548 ? 4.266 -8.447 12.617 1.00 86.62 548 SER A N 1
ATOM 4458 C CA . SER A 1 548 ? 3.943 -9.299 11.469 1.00 86.62 548 SER A CA 1
ATOM 4459 C C . SER A 1 548 ? 4.313 -8.605 10.163 1.00 86.62 548 SER A C 1
ATOM 4461 O O . SER A 1 548 ? 4.165 -7.390 10.043 1.00 86.62 548 SER A O 1
ATOM 4463 N N . ARG A 1 549 ? 4.715 -9.388 9.151 1.00 85.12 549 ARG A N 1
ATOM 4464 C CA . ARG A 1 549 ? 4.974 -8.913 7.777 1.00 85.12 549 ARG A CA 1
ATOM 4465 C C . ARG A 1 549 ? 3.744 -8.334 7.075 1.00 85.12 549 ARG A C 1
ATOM 4467 O O . ARG A 1 549 ? 3.904 -7.720 6.027 1.00 85.12 549 ARG A O 1
ATOM 4474 N N . ASP A 1 550 ? 2.557 -8.475 7.664 1.00 80.75 550 ASP A N 1
ATOM 4475 C CA . ASP A 1 550 ? 1.330 -7.777 7.266 1.00 80.75 550 ASP A CA 1
ATOM 4476 C C . ASP A 1 550 ? 1.551 -6.275 6.988 1.00 80.75 550 ASP A C 1
ATOM 4478 O O . ASP A 1 550 ? 0.943 -5.730 6.070 1.00 80.75 550 ASP A O 1
ATOM 4482 N N . PHE A 1 551 ? 2.484 -5.608 7.689 1.00 88.31 551 PHE A N 1
ATOM 4483 C CA . PHE A 1 551 ? 2.816 -4.198 7.433 1.00 88.31 551 PHE A CA 1
ATOM 4484 C C . PHE A 1 551 ? 3.201 -3.897 5.973 1.00 88.31 551 PHE A C 1
ATOM 4486 O O . PHE A 1 551 ? 3.051 -2.757 5.539 1.00 88.31 551 PHE A O 1
ATOM 4493 N N . LEU A 1 552 ? 3.694 -4.882 5.211 1.00 85.25 552 LEU A N 1
ATOM 4494 C CA . LEU A 1 552 ? 4.069 -4.713 3.804 1.00 85.25 552 LEU A CA 1
ATOM 4495 C C . LEU A 1 552 ? 2.858 -4.360 2.930 1.00 85.25 552 LEU A C 1
ATOM 4497 O O . LEU A 1 552 ? 2.974 -3.485 2.075 1.00 85.25 552 LEU A O 1
ATOM 4501 N N . GLU A 1 553 ? 1.693 -4.957 3.194 1.00 85.94 553 GLU A N 1
ATOM 4502 C CA . GLU A 1 553 ? 0.448 -4.612 2.495 1.00 85.94 553 GLU A CA 1
ATOM 4503 C C . GLU A 1 553 ? -0.052 -3.223 2.907 1.00 85.94 553 GLU A C 1
ATOM 4505 O O . GLU A 1 553 ? -0.499 -2.456 2.063 1.00 85.94 553 GLU A O 1
ATOM 4510 N N . ILE A 1 554 ? 0.106 -2.826 4.175 1.00 91.00 554 ILE A N 1
ATOM 4511 C CA . ILE A 1 554 ? -0.229 -1.456 4.598 1.00 91.00 554 ILE A CA 1
ATOM 4512 C C . ILE A 1 554 ? 0.724 -0.424 3.983 1.00 91.00 554 ILE A C 1
ATOM 4514 O O . ILE A 1 554 ? 0.260 0.612 3.523 1.00 91.00 554 ILE A O 1
ATOM 4518 N N . LYS A 1 555 ? 2.025 -0.715 3.854 1.00 87.88 555 LYS A N 1
ATOM 4519 C CA . LYS A 1 555 ? 2.967 0.148 3.116 1.00 87.88 555 LYS A CA 1
ATOM 4520 C C . LYS A 1 555 ? 2.707 0.164 1.605 1.00 87.88 555 LYS A C 1
ATOM 4522 O O . LYS A 1 555 ? 3.057 1.139 0.947 1.00 87.88 555 LYS A O 1
ATOM 4527 N N . LYS A 1 556 ? 2.093 -0.882 1.042 1.00 84.88 556 LYS A N 1
ATOM 4528 C CA . LYS A 1 556 ? 1.597 -0.893 -0.342 1.00 84.88 556 LYS A CA 1
ATOM 4529 C C . LYS A 1 556 ? 0.374 0.022 -0.485 1.00 84.88 556 LYS A C 1
ATOM 4531 O O . LYS A 1 556 ? 0.395 0.881 -1.361 1.00 84.88 556 LYS A O 1
ATOM 4536 N N . ILE A 1 557 ? -0.619 -0.109 0.400 1.00 89.62 557 ILE A N 1
ATOM 4537 C CA . ILE A 1 557 ? -1.818 0.749 0.438 1.00 89.62 557 ILE A CA 1
ATOM 4538 C C . ILE A 1 557 ? -1.423 2.215 0.664 1.00 89.62 557 ILE A C 1
ATOM 4540 O O . ILE A 1 557 ? -1.879 3.076 -0.069 1.00 89.62 557 ILE A O 1
ATOM 4544 N N . GLU A 1 558 ? -0.504 2.518 1.585 1.00 89.31 558 GLU A N 1
ATOM 4545 C CA . GLU A 1 558 ? 0.029 3.877 1.803 1.00 89.31 558 GLU A CA 1
ATOM 4546 C C . GLU A 1 558 ? 0.698 4.461 0.545 1.00 89.31 558 GLU A C 1
ATOM 4548 O O . GLU A 1 558 ? 0.611 5.656 0.274 1.00 89.31 558 GLU A O 1
ATOM 4553 N N . LYS A 1 559 ? 1.391 3.625 -0.236 1.00 84.25 559 LYS A N 1
ATOM 4554 C CA . LYS A 1 559 ? 2.232 4.079 -1.350 1.00 84.25 559 LYS A CA 1
ATOM 4555 C C . LYS A 1 559 ? 1.489 4.203 -2.684 1.00 84.25 559 LYS A C 1
ATOM 4557 O O . LYS A 1 559 ? 1.938 4.975 -3.535 1.00 84.25 559 LYS A O 1
ATOM 4562 N N . TYR A 1 560 ? 0.414 3.443 -2.895 1.00 80.75 560 TYR A N 1
ATOM 4563 C CA . TYR A 1 560 ? -0.246 3.337 -4.197 1.00 80.75 560 TYR A CA 1
ATOM 4564 C C . TYR A 1 560 ? -1.781 3.397 -4.089 1.00 80.75 560 TYR A C 1
ATOM 4566 O O . TYR A 1 560 ? -2.355 2.621 -3.316 1.00 80.75 560 TYR A O 1
ATOM 4574 N N . PRO A 1 561 ? -2.449 4.237 -4.905 1.00 81.75 561 PRO A N 1
ATOM 4575 C CA . PRO A 1 561 ? -3.905 4.297 -4.955 1.00 81.75 561 PRO A CA 1
ATOM 4576 C C . PRO A 1 561 ? -4.478 2.997 -5.521 1.00 81.75 561 PRO A C 1
ATOM 4578 O O . PRO A 1 561 ? -3.780 2.239 -6.205 1.00 81.75 561 PRO A O 1
ATOM 4581 N N . LEU A 1 562 ? -5.765 2.744 -5.275 1.00 81.19 562 LEU A N 1
ATOM 4582 C CA . LEU A 1 562 ? -6.407 1.545 -5.795 1.00 81.19 562 LEU A CA 1
ATOM 4583 C C . LEU A 1 562 ? -6.474 1.584 -7.326 1.00 81.19 562 LEU A C 1
ATOM 4585 O O . LEU A 1 562 ? -7.063 2.487 -7.926 1.00 81.19 562 LEU A O 1
ATOM 4589 N N . LEU A 1 563 ? -5.899 0.567 -7.969 1.00 74.50 563 LEU A N 1
ATOM 4590 C CA . LEU A 1 563 ? -6.072 0.350 -9.399 1.00 74.50 563 LEU A CA 1
ATOM 4591 C C . LEU A 1 563 ? -7.527 -0.041 -9.669 1.00 74.50 563 LEU A C 1
ATOM 4593 O O . LEU A 1 563 ? -7.935 -1.168 -9.396 1.00 74.50 563 LEU A O 1
ATOM 4597 N N . LYS A 1 564 ? -8.307 0.897 -10.220 1.00 69.62 564 LYS A N 1
ATOM 4598 C CA . LYS A 1 564 ? -9.648 0.598 -10.736 1.00 69.62 564 LYS A CA 1
ATOM 4599 C C . LYS A 1 564 ? -9.558 -0.491 -11.819 1.00 69.62 564 LYS A C 1
ATOM 4601 O O . LYS A 1 564 ? -8.656 -0.380 -12.660 1.00 69.62 564 LYS A O 1
ATOM 4606 N N . PRO A 1 565 ? -10.468 -1.484 -11.837 1.00 66.69 565 PRO A N 1
ATOM 4607 C CA . PRO A 1 565 ? -10.501 -2.515 -12.874 1.00 66.69 565 PRO A CA 1
ATOM 4608 C C . PRO A 1 565 ? -10.517 -1.917 -14.283 1.00 66.69 565 PRO A C 1
ATOM 4610 O O . PRO A 1 565 ? -11.165 -0.893 -14.522 1.00 66.69 565 PRO A O 1
ATOM 4613 N N . SER A 1 566 ? -9.805 -2.548 -15.215 1.00 72.12 566 SER A N 1
ATOM 4614 C CA . SER A 1 566 ? -9.651 -2.047 -16.582 1.00 72.12 566 SER A CA 1
ATOM 4615 C C . SER A 1 566 ? -10.107 -3.070 -17.618 1.00 72.12 566 SER A C 1
ATOM 4617 O O . SER A 1 566 ? -9.508 -4.131 -17.765 1.00 72.12 566 SER A O 1
ATOM 4619 N N . ASN A 1 567 ? -11.071 -2.686 -18.463 1.00 76.88 567 ASN A N 1
ATOM 4620 C CA . ASN A 1 567 ? -11.509 -3.470 -19.631 1.00 76.88 567 ASN A CA 1
ATOM 4621 C C . ASN A 1 567 ? -10.431 -3.578 -20.743 1.00 76.88 567 ASN A C 1
ATOM 4623 O O . ASN A 1 567 ? -10.718 -4.019 -21.855 1.00 76.88 567 ASN A O 1
ATOM 4627 N N . LYS A 1 568 ? -9.199 -3.126 -20.475 1.00 86.56 568 LYS A N 1
ATOM 4628 C CA . LYS A 1 568 ? -8.007 -3.282 -21.317 1.00 86.56 568 LYS A CA 1
ATOM 4629 C C . LYS A 1 568 ? -6.821 -3.709 -20.444 1.00 86.56 568 LYS A C 1
ATOM 4631 O O . LYS A 1 568 ? -6.646 -3.111 -19.377 1.00 86.56 568 LYS A O 1
ATOM 4636 N N . PRO A 1 569 ? -5.968 -4.649 -20.888 1.00 93.94 569 PRO A N 1
ATOM 4637 C CA . PRO A 1 569 ? -4.753 -5.003 -20.164 1.00 93.94 569 PRO A CA 1
ATOM 4638 C C . PRO A 1 569 ? -3.861 -3.786 -19.884 1.00 93.94 569 PRO A C 1
ATOM 4640 O O . PRO A 1 569 ? -3.642 -2.933 -20.743 1.00 93.94 569 PRO A O 1
ATOM 4643 N N . ARG A 1 570 ? -3.302 -3.724 -18.678 1.00 95.69 570 ARG A N 1
ATOM 4644 C CA . ARG A 1 570 ? -2.246 -2.777 -18.295 1.00 95.69 570 ARG A CA 1
ATOM 4645 C C . ARG A 1 570 ? -0.875 -3.291 -18.727 1.00 95.69 570 ARG A C 1
ATOM 4647 O O . ARG A 1 570 ? -0.043 -2.509 -19.182 1.00 95.69 570 ARG A O 1
ATOM 4654 N N . VAL A 1 571 ? -0.671 -4.609 -18.647 1.00 98.19 571 VAL A N 1
ATOM 4655 C CA . VAL A 1 571 ? 0.540 -5.291 -19.126 1.00 98.19 571 VAL A CA 1
ATOM 4656 C C . VAL A 1 571 ? 0.175 -6.505 -19.988 1.00 98.19 571 VAL A C 1
ATOM 4658 O O . VAL A 1 571 ? -0.617 -7.348 -19.568 1.00 98.19 571 VAL A O 1
ATOM 4661 N N . SER A 1 572 ? 0.789 -6.613 -21.165 1.00 98.69 572 SER A N 1
ATOM 4662 C CA . SER A 1 572 ? 0.826 -7.838 -21.976 1.00 98.69 572 SER A CA 1
ATOM 4663 C C . SER A 1 572 ? 2.098 -8.615 -21.653 1.00 98.69 572 SER A C 1
ATOM 4665 O O . SER A 1 572 ? 3.192 -8.073 -21.793 1.00 98.69 572 SER A O 1
ATOM 4667 N N . ILE A 1 573 ? 1.983 -9.866 -21.212 1.00 98.69 573 ILE A N 1
ATOM 4668 C CA . ILE A 1 573 ? 3.118 -10.690 -20.774 1.00 98.69 573 ILE A CA 1
ATOM 4669 C C . ILE A 1 573 ? 3.398 -11.753 -21.838 1.00 98.69 573 ILE A C 1
ATOM 4671 O O . ILE A 1 573 ? 2.606 -12.673 -22.014 1.00 98.69 573 ILE A O 1
ATOM 4675 N N . ILE A 1 574 ? 4.513 -11.621 -22.555 1.00 98.75 574 ILE A N 1
ATOM 4676 C CA . ILE A 1 574 ? 4.916 -12.535 -23.633 1.00 98.75 574 ILE A CA 1
ATOM 4677 C C . ILE A 1 574 ? 5.717 -13.707 -23.054 1.00 98.75 574 ILE A C 1
ATOM 4679 O O . ILE A 1 574 ? 6.669 -13.490 -22.300 1.00 98.75 574 ILE A O 1
ATOM 4683 N N . ILE A 1 575 ? 5.356 -14.932 -23.451 1.00 98.56 575 ILE A N 1
ATOM 4684 C CA . ILE A 1 575 ? 6.034 -16.181 -23.071 1.00 98.56 575 ILE A CA 1
ATOM 4685 C C . ILE A 1 575 ? 6.440 -16.953 -24.351 1.00 98.56 575 ILE A C 1
ATOM 4687 O O . ILE A 1 575 ? 5.601 -17.645 -24.946 1.00 98.56 575 ILE A O 1
ATOM 4691 N N . PRO A 1 576 ? 7.700 -16.835 -24.822 1.00 97.38 576 PRO A N 1
ATOM 4692 C CA . PRO A 1 576 ? 8.188 -17.490 -26.039 1.00 97.38 576 PRO A CA 1
ATOM 4693 C C . PRO A 1 576 ? 8.444 -18.983 -25.783 1.00 97.38 576 PRO A C 1
ATOM 4695 O O . PRO A 1 576 ? 9.465 -19.373 -25.229 1.00 97.38 576 PRO A O 1
ATOM 4698 N N . THR A 1 577 ? 7.505 -19.842 -26.172 1.00 97.19 577 THR A N 1
ATOM 4699 C CA . THR A 1 577 ? 7.468 -21.252 -25.757 1.00 97.19 577 THR A CA 1
ATOM 4700 C C . THR A 1 577 ? 8.036 -22.181 -26.835 1.00 97.19 577 THR A C 1
ATOM 4702 O O . THR A 1 577 ? 7.489 -22.258 -27.936 1.00 97.19 577 THR A O 1
ATOM 4705 N N . TYR A 1 578 ? 9.101 -22.924 -26.513 1.00 95.44 578 TYR A N 1
ATOM 4706 C CA . TYR A 1 578 ? 9.618 -24.015 -27.348 1.00 95.44 578 TYR A CA 1
ATOM 4707 C C . TYR A 1 578 ? 10.302 -25.103 -26.507 1.00 95.44 578 TYR A C 1
ATOM 4709 O O . TYR A 1 578 ? 11.317 -24.821 -25.876 1.00 95.44 578 TYR A O 1
ATOM 4717 N N . ASN A 1 579 ? 9.770 -26.330 -26.549 1.00 95.19 579 ASN A N 1
ATOM 4718 C CA . ASN A 1 579 ? 10.336 -27.552 -25.950 1.00 95.19 579 ASN A CA 1
ATOM 4719 C C . ASN A 1 579 ? 10.861 -27.374 -24.507 1.00 95.19 579 ASN A C 1
ATOM 4721 O O . ASN A 1 579 ? 12.070 -27.383 -24.259 1.00 95.19 579 ASN A O 1
ATOM 4725 N N . VAL A 1 580 ? 9.936 -27.149 -23.570 1.00 94.50 580 VAL A N 1
ATOM 4726 C CA . VAL A 1 580 ? 10.196 -26.666 -22.203 1.00 94.50 580 VAL A CA 1
ATOM 4727 C C . VAL A 1 580 ? 9.191 -27.221 -21.168 1.00 94.50 580 VAL A C 1
ATOM 4729 O O . VAL A 1 580 ? 8.956 -26.625 -20.114 1.00 94.50 580 VAL A O 1
ATOM 4732 N N . GLU A 1 581 ? 8.594 -28.387 -21.444 1.00 95.81 581 GLU A N 1
ATOM 4733 C CA . GLU A 1 581 ? 7.528 -28.999 -20.629 1.00 95.81 581 GLU A CA 1
ATOM 4734 C C . GLU A 1 581 ? 7.857 -29.150 -19.129 1.00 95.81 581 GLU A C 1
ATOM 4736 O O . GLU A 1 581 ? 6.986 -28.905 -18.290 1.00 95.81 581 GLU A O 1
ATOM 4741 N N . ASP A 1 582 ? 9.115 -29.462 -18.791 1.00 94.12 582 ASP A N 1
ATOM 4742 C CA . ASP A 1 582 ? 9.624 -29.640 -17.418 1.00 94.12 582 ASP A CA 1
ATOM 4743 C C . ASP A 1 582 ? 9.455 -28.401 -16.519 1.00 94.12 582 ASP A C 1
ATOM 4745 O O . ASP A 1 582 ? 9.372 -28.521 -15.292 1.00 94.12 582 ASP A O 1
ATOM 4749 N N . TYR A 1 583 ? 9.439 -27.202 -17.111 1.00 94.56 583 TYR A N 1
ATOM 4750 C CA . TYR A 1 583 ? 9.499 -25.931 -16.380 1.00 94.56 583 TYR A CA 1
ATOM 4751 C C . TYR A 1 583 ? 8.279 -25.035 -16.616 1.00 94.56 583 TYR A C 1
ATOM 4753 O O . TYR A 1 583 ? 7.911 -24.258 -15.733 1.00 94.56 583 TYR A O 1
ATOM 4761 N N . LEU A 1 584 ? 7.598 -25.187 -17.757 1.00 97.19 584 LEU A N 1
ATOM 4762 C CA . LEU A 1 584 ? 6.511 -24.308 -18.199 1.00 97.19 584 LEU A CA 1
ATOM 4763 C C . LEU A 1 584 ? 5.383 -24.143 -17.164 1.00 97.19 584 LEU A C 1
ATOM 4765 O O . LEU A 1 584 ? 4.811 -23.062 -17.036 1.00 97.19 584 LEU A O 1
ATOM 4769 N N . LYS A 1 585 ? 5.083 -25.183 -16.372 1.00 97.44 585 LYS A N 1
ATOM 4770 C CA . LYS A 1 585 ? 4.088 -25.088 -15.289 1.00 97.44 585 LYS A CA 1
ATOM 4771 C C . LYS A 1 585 ? 4.529 -24.183 -14.132 1.00 97.44 585 LYS A C 1
ATOM 4773 O O . LYS A 1 585 ? 3.669 -23.575 -13.508 1.00 97.44 585 LYS A O 1
ATOM 4778 N N . GLU A 1 586 ? 5.821 -24.066 -13.823 1.00 95.94 586 GLU A N 1
ATOM 4779 C CA . GLU A 1 586 ? 6.319 -23.123 -12.804 1.00 95.94 586 GLU A CA 1
ATOM 4780 C C . GLU A 1 586 ? 6.215 -21.676 -13.314 1.00 95.94 586 GLU A C 1
ATOM 4782 O O . GLU A 1 586 ? 5.669 -20.818 -12.614 1.00 95.94 586 GLU A O 1
ATOM 4787 N N . CYS A 1 587 ? 6.620 -21.447 -14.570 1.00 97.69 587 CYS A N 1
ATOM 4788 C CA . CYS A 1 587 ? 6.469 -20.171 -15.271 1.00 97.69 587 CYS A CA 1
ATOM 4789 C C . CYS A 1 587 ? 5.005 -19.697 -15.264 1.00 97.69 587 CYS A C 1
ATOM 4791 O O . CYS A 1 587 ? 4.692 -18.674 -14.645 1.00 97.69 587 CYS A O 1
ATOM 4793 N N . LEU A 1 588 ? 4.088 -20.480 -15.849 1.00 98.25 588 LEU A N 1
ATOM 4794 C CA . LEU A 1 588 ? 2.664 -20.135 -15.949 1.00 98.25 588 LEU A CA 1
ATOM 4795 C C . LEU A 1 588 ? 2.031 -19.888 -14.574 1.00 98.25 588 LEU A C 1
ATOM 4797 O O . LEU A 1 588 ? 1.359 -18.873 -14.395 1.00 98.25 588 LEU A O 1
ATOM 4801 N N . ASN A 1 589 ? 2.301 -20.745 -13.580 1.00 97.38 589 ASN A N 1
ATOM 4802 C CA . ASN A 1 589 ? 1.808 -20.552 -12.211 1.00 97.38 589 ASN A CA 1
ATOM 4803 C C . ASN A 1 589 ? 2.239 -19.209 -11.605 1.00 97.38 589 ASN A C 1
ATOM 4805 O O . ASN A 1 589 ? 1.467 -18.610 -10.857 1.00 97.38 589 ASN A O 1
ATOM 4809 N N . SER A 1 590 ? 3.439 -18.713 -11.917 1.00 97.44 590 SER A N 1
ATOM 4810 C CA . SER A 1 590 ? 3.913 -17.419 -11.408 1.00 97.44 590 SER A CA 1
ATOM 4811 C C . SER A 1 590 ? 3.272 -16.207 -12.097 1.00 97.44 590 SER A C 1
ATOM 4813 O O . SER A 1 590 ? 3.148 -15.141 -11.486 1.00 97.44 590 SER A O 1
ATOM 4815 N N . VAL A 1 591 ? 2.812 -16.379 -13.341 1.00 97.56 591 VAL A N 1
ATOM 4816 C CA . VAL A 1 591 ? 2.181 -15.325 -14.148 1.00 97.56 591 VAL A CA 1
ATOM 4817 C C . VAL A 1 591 ? 0.669 -15.245 -13.893 1.00 97.56 591 VAL A C 1
ATOM 4819 O O . VAL A 1 591 ? 0.151 -14.154 -13.657 1.00 97.56 591 VAL A O 1
ATOM 4822 N N . VAL A 1 592 ? -0.055 -16.372 -13.828 1.00 96.25 592 VAL A N 1
ATOM 4823 C CA . VAL A 1 592 ? -1.507 -16.353 -13.527 1.00 96.25 592 VAL A CA 1
ATOM 4824 C C . VAL A 1 592 ? -1.804 -15.849 -12.108 1.00 96.25 592 VAL A C 1
ATOM 4826 O O . VAL A 1 592 ? -2.829 -15.202 -11.875 1.00 96.25 592 VAL A O 1
ATOM 4829 N N . ASN A 1 593 ? -0.882 -16.072 -11.164 1.00 92.75 593 ASN A N 1
ATOM 4830 C CA . ASN A 1 593 ? -0.992 -15.637 -9.767 1.00 92.75 593 ASN A CA 1
ATOM 4831 C C . ASN A 1 593 ? -0.412 -14.237 -9.488 1.00 92.75 593 ASN A C 1
ATOM 4833 O O . ASN A 1 593 ? -0.206 -13.887 -8.324 1.00 92.75 593 ASN A O 1
ATOM 4837 N N . GLN A 1 594 ? -0.169 -13.417 -10.517 1.00 93.69 594 GLN A N 1
ATOM 4838 C CA . GLN A 1 594 ? 0.169 -12.008 -10.310 1.00 93.69 594 GLN A CA 1
ATOM 4839 C C . GLN A 1 594 ? -0.951 -11.258 -9.571 1.00 93.69 594 GLN A C 1
ATOM 4841 O O . GLN A 1 594 ? -2.144 -11.483 -9.782 1.00 93.69 594 GLN A O 1
ATOM 4846 N N . THR A 1 595 ? -0.536 -10.327 -8.717 1.00 86.62 595 THR A N 1
ATOM 4847 C CA . THR A 1 595 ? -1.402 -9.370 -8.007 1.00 86.62 595 THR A CA 1
ATOM 4848 C C . THR A 1 595 ? -2.091 -8.393 -8.962 1.00 86.62 595 THR A C 1
ATOM 4850 O O . THR A 1 595 ? -3.269 -8.095 -8.777 1.00 86.62 595 THR A O 1
ATOM 4853 N N . LEU A 1 596 ? -1.403 -7.964 -10.027 1.00 90.25 596 LEU A N 1
ATOM 4854 C CA . LEU A 1 596 ? -2.007 -7.202 -11.119 1.00 90.25 596 LEU A CA 1
ATOM 4855 C C . LEU A 1 596 ? -2.940 -8.113 -11.930 1.00 90.25 596 LEU A C 1
ATOM 4857 O O . LEU A 1 596 ? -2.478 -9.027 -12.616 1.00 90.25 596 LEU A O 1
ATOM 4861 N N . ARG A 1 597 ? -4.253 -7.872 -11.848 1.00 88.56 597 ARG A N 1
ATOM 4862 C CA . ARG A 1 597 ? -5.264 -8.686 -12.545 1.00 88.56 597 ARG A CA 1
ATOM 4863 C C . ARG A 1 597 ? -5.569 -8.219 -13.964 1.00 88.56 597 ARG A C 1
ATOM 4865 O O . ARG A 1 597 ? -5.785 -9.082 -14.812 1.00 88.56 597 ARG A O 1
ATOM 4872 N N . ASP A 1 598 ? -5.469 -6.914 -14.223 1.00 91.19 598 ASP A N 1
ATOM 4873 C CA . ASP A 1 598 ? -5.581 -6.280 -15.546 1.00 91.19 598 ASP A CA 1
ATOM 4874 C C . ASP A 1 598 ? -4.370 -6.632 -16.450 1.00 91.19 598 ASP A C 1
ATOM 4876 O O . ASP A 1 598 ? -3.566 -5.769 -16.813 1.00 91.19 598 ASP A O 1
ATOM 4880 N N . ILE A 1 599 ? -4.192 -7.908 -16.793 1.00 96.00 599 ILE A N 1
ATOM 4881 C CA . ILE A 1 599 ? -3.097 -8.420 -17.632 1.00 96.00 599 ILE A CA 1
ATOM 4882 C C . ILE A 1 599 ? -3.622 -9.366 -18.711 1.00 96.00 599 ILE A C 1
ATOM 4884 O O . ILE A 1 599 ? -4.647 -10.018 -18.530 1.00 96.00 599 ILE A O 1
ATOM 4888 N N . GLU A 1 600 ? -2.876 -9.485 -19.805 1.00 97.31 600 GLU A N 1
ATOM 4889 C CA . GLU A 1 600 ? -3.013 -10.584 -20.767 1.00 97.31 600 GLU A CA 1
ATOM 4890 C C . GLU A 1 600 ? -1.697 -11.361 -20.866 1.00 97.31 600 GLU A C 1
ATOM 4892 O O . GLU A 1 600 ? -0.619 -10.807 -20.641 1.00 97.31 600 GLU A O 1
ATOM 4897 N N . ILE A 1 601 ? -1.784 -12.646 -21.194 1.00 98.62 601 ILE A N 1
ATOM 4898 C CA . ILE A 1 601 ? -0.663 -13.587 -21.177 1.00 98.62 601 ILE A CA 1
ATOM 4899 C C . ILE A 1 601 ? -0.569 -14.207 -22.575 1.00 98.62 601 ILE A C 1
ATOM 4901 O O . ILE A 1 601 ? -1.433 -14.981 -22.975 1.00 98.62 601 ILE A O 1
ATOM 4905 N N . ILE A 1 602 ? 0.448 -13.831 -23.347 1.00 98.81 602 ILE A N 1
ATOM 4906 C CA . ILE A 1 602 ? 0.596 -14.178 -24.765 1.00 98.81 602 ILE A CA 1
ATOM 4907 C C . ILE A 1 602 ? 1.652 -15.278 -24.894 1.00 98.81 602 ILE A C 1
ATOM 4909 O O . ILE A 1 602 ? 2.857 -15.022 -24.922 1.00 98.81 602 ILE A O 1
ATOM 4913 N N . CYS A 1 603 ? 1.188 -16.522 -24.973 1.00 98.69 603 CYS A N 1
ATOM 4914 C CA . CYS A 1 603 ? 2.035 -17.703 -25.084 1.00 98.69 603 CYS A CA 1
ATOM 4915 C C . CYS A 1 603 ? 2.268 -18.041 -26.561 1.00 98.69 603 CYS A C 1
ATOM 4917 O O . CYS A 1 603 ? 1.394 -18.605 -27.227 1.00 98.69 603 CYS A O 1
ATOM 4919 N N . VAL A 1 604 ? 3.450 -17.702 -27.081 1.00 98.56 604 VAL A N 1
ATOM 4920 C CA . VAL A 1 604 ? 3.806 -17.941 -28.487 1.00 98.56 604 VAL A CA 1
ATOM 4921 C C . VAL A 1 604 ? 4.567 -19.260 -28.601 1.00 98.56 604 VAL A C 1
ATOM 4923 O O . VAL A 1 604 ? 5.759 -19.327 -28.318 1.00 98.56 604 VAL A O 1
ATOM 4926 N N . ASN A 1 605 ? 3.878 -20.314 -29.025 1.00 98.38 605 ASN A N 1
ATOM 4927 C CA . ASN A 1 605 ? 4.440 -21.636 -29.280 1.00 98.38 605 ASN A CA 1
ATOM 4928 C C . ASN A 1 605 ? 5.171 -21.669 -30.637 1.00 98.38 605 ASN A C 1
ATOM 4930 O O . ASN A 1 605 ? 4.535 -21.631 -31.695 1.00 98.38 605 ASN A O 1
ATOM 4934 N N . ASP A 1 606 ? 6.501 -21.776 -30.613 1.00 96.94 606 ASP A N 1
ATOM 4935 C CA . ASP A 1 606 ? 7.371 -21.873 -31.797 1.00 96.94 606 ASP A CA 1
ATOM 4936 C C . ASP A 1 606 ? 7.505 -23.320 -32.306 1.00 96.94 606 ASP A C 1
ATOM 4938 O O . ASP A 1 606 ? 8.603 -23.825 -32.525 1.00 96.94 606 ASP A O 1
ATOM 4942 N N . GLY A 1 607 ? 6.375 -24.011 -32.460 1.00 96.06 607 GLY A N 1
ATOM 4943 C CA . GLY A 1 607 ? 6.328 -25.366 -33.010 1.00 96.06 607 GLY A CA 1
ATOM 4944 C C . GLY A 1 607 ? 6.886 -26.439 -32.075 1.00 96.06 607 GLY A C 1
ATOM 4945 O O . GLY A 1 607 ? 7.606 -27.319 -32.538 1.00 96.06 607 GLY A O 1
ATOM 4946 N N . SER A 1 608 ? 6.579 -26.360 -30.774 1.00 96.69 608 SER A N 1
ATOM 4947 C CA . SER A 1 608 ? 7.011 -27.363 -29.789 1.00 96.69 608 SER A CA 1
ATOM 4948 C C . SER A 1 608 ? 6.563 -28.777 -30.175 1.00 96.69 608 SER A C 1
ATOM 4950 O O . SER A 1 608 ? 5.426 -28.984 -30.603 1.00 96.69 608 SER A O 1
ATOM 4952 N N . THR A 1 609 ? 7.459 -29.742 -29.982 1.00 96.25 609 THR A N 1
ATOM 4953 C CA . THR A 1 609 ? 7.278 -31.176 -30.257 1.00 96.25 609 THR A CA 1
ATOM 4954 C C . THR A 1 609 ? 7.084 -32.012 -28.987 1.00 96.25 609 THR A C 1
ATOM 4956 O O . THR A 1 609 ? 6.898 -33.222 -29.082 1.00 96.25 609 THR A O 1
ATOM 4959 N N . ASP A 1 610 ? 7.179 -31.386 -27.814 1.00 96.56 610 ASP A N 1
ATOM 4960 C CA . ASP A 1 610 ? 6.917 -31.970 -26.495 1.00 96.56 610 ASP A CA 1
ATOM 4961 C C . ASP A 1 610 ? 5.499 -31.603 -25.991 1.00 96.56 610 ASP A C 1
ATOM 4963 O O . ASP A 1 610 ? 4.675 -31.052 -26.731 1.00 96.56 610 ASP A O 1
ATOM 4967 N N . ASN A 1 611 ? 5.189 -31.862 -24.716 1.00 97.38 611 ASN A N 1
ATOM 4968 C CA . ASN A 1 611 ? 3.881 -31.534 -24.145 1.00 97.38 611 ASN A CA 1
ATOM 4969 C C . ASN A 1 611 ? 3.675 -30.030 -23.868 1.00 97.38 611 ASN A C 1
ATOM 4971 O O . ASN A 1 611 ? 2.607 -29.670 -23.364 1.00 97.38 611 ASN A O 1
ATOM 4975 N N . SER A 1 612 ? 4.607 -29.128 -24.216 1.00 98.12 612 SER A N 1
ATOM 4976 C CA . SER A 1 612 ? 4.479 -27.684 -23.945 1.00 98.12 612 SER A CA 1
ATOM 4977 C C . SER A 1 612 ? 3.165 -27.110 -24.483 1.00 98.12 612 SER A C 1
ATOM 4979 O O . SER A 1 612 ? 2.459 -26.408 -23.763 1.00 98.12 612 SER A O 1
ATOM 4981 N N . LEU A 1 613 ? 2.762 -27.467 -25.710 1.00 98.06 613 LEU A N 1
ATOM 4982 C CA . LEU A 1 613 ? 1.484 -27.017 -26.281 1.00 98.06 613 LEU A CA 1
ATOM 4983 C C . LEU A 1 613 ? 0.262 -27.596 -25.541 1.00 98.06 613 LEU A C 1
ATOM 4985 O O . LEU A 1 613 ? -0.771 -26.931 -25.457 1.00 98.06 613 LEU A O 1
ATOM 4989 N N . SER A 1 614 ? 0.363 -28.809 -24.991 1.00 98.19 614 SER A N 1
ATOM 4990 C CA . SER A 1 614 ? -0.702 -29.392 -24.165 1.00 98.19 614 SER A CA 1
ATOM 4991 C C . SER A 1 614 ? -0.828 -28.653 -22.832 1.00 98.19 614 SER A C 1
ATOM 4993 O O . SER A 1 614 ? -1.936 -28.350 -22.399 1.00 98.19 614 SER A O 1
ATOM 4995 N N . ILE A 1 615 ? 0.304 -28.299 -22.216 1.00 98.56 615 ILE A N 1
ATOM 4996 C CA . ILE A 1 615 ? 0.360 -27.510 -20.980 1.00 98.56 615 ILE A CA 1
ATOM 4997 C C . ILE A 1 615 ? -0.218 -26.106 -21.204 1.00 98.56 615 ILE A C 1
ATOM 4999 O O . ILE A 1 615 ? -1.011 -25.650 -20.387 1.00 98.56 615 ILE A O 1
ATOM 5003 N N . LEU A 1 616 ? 0.109 -25.437 -22.318 1.00 98.38 616 LEU A N 1
ATOM 5004 C CA . LEU A 1 616 ? -0.481 -24.133 -22.649 1.00 98.38 616 LEU A CA 1
ATOM 5005 C C . LEU A 1 616 ? -2.017 -24.201 -22.718 1.00 98.38 616 LEU A C 1
ATOM 5007 O O . LEU A 1 616 ? -2.688 -23.345 -22.144 1.00 98.38 616 LEU A O 1
ATOM 5011 N N . LYS A 1 617 ? -2.573 -25.230 -23.376 1.00 98.31 617 LYS A N 1
ATOM 5012 C CA . LYS A 1 617 ? -4.029 -25.444 -23.474 1.00 98.31 617 LYS A CA 1
ATOM 5013 C C . LYS A 1 617 ? -4.669 -25.696 -22.109 1.00 98.31 617 LYS A C 1
ATOM 5015 O O . LYS A 1 617 ? -5.634 -25.022 -21.771 1.00 98.31 617 LYS A O 1
ATOM 5020 N N . GLU A 1 618 ? -4.069 -26.568 -21.297 1.00 98.25 618 GLU A N 1
ATOM 5021 C CA . GLU A 1 618 ? -4.539 -26.890 -19.940 1.00 98.25 618 GLU A CA 1
ATOM 5022 C C . GLU A 1 618 ? -4.651 -25.650 -19.030 1.00 98.25 618 GLU A C 1
ATOM 5024 O O . GLU A 1 618 ? -5.442 -25.645 -18.089 1.00 98.25 618 GLU A O 1
ATOM 5029 N N . TYR A 1 619 ? -3.855 -24.604 -19.280 1.00 98.19 619 TYR A N 1
ATOM 5030 C CA . TYR A 1 619 ? -3.947 -23.332 -18.560 1.00 98.19 619 TYR A CA 1
ATOM 5031 C C . TYR A 1 619 ? -4.932 -22.352 -19.214 1.00 98.19 619 TYR A C 1
ATOM 5033 O O . TYR A 1 619 ? -5.679 -21.698 -18.492 1.00 98.19 619 TYR A O 1
ATOM 5041 N N . ALA A 1 620 ? -4.997 -22.269 -20.548 1.00 97.69 620 ALA A N 1
ATOM 5042 C CA . ALA A 1 620 ? -5.966 -21.411 -21.243 1.00 97.69 620 ALA A CA 1
ATOM 5043 C C . ALA A 1 620 ? -7.431 -21.849 -21.033 1.00 97.69 620 ALA A C 1
ATOM 5045 O O . ALA A 1 620 ? -8.327 -21.014 -21.017 1.00 97.69 620 ALA A O 1
ATOM 5046 N N . GLU A 1 621 ? -7.674 -23.138 -20.780 1.00 97.56 621 GLU A N 1
ATOM 5047 C CA . GLU A 1 621 ? -8.977 -23.668 -20.338 1.00 97.56 621 GLU A CA 1
ATOM 5048 C C . GLU A 1 621 ? -9.376 -23.214 -18.916 1.00 97.56 621 GLU A C 1
ATOM 5050 O O . GLU A 1 621 ? -10.526 -23.389 -18.516 1.00 97.56 621 GLU A O 1
ATOM 5055 N N . LYS A 1 622 ? -8.439 -22.649 -18.138 1.00 96.38 622 LYS A N 1
ATOM 5056 C CA . LYS A 1 622 ? -8.616 -22.263 -16.724 1.00 96.38 622 LYS A CA 1
ATOM 5057 C C . LYS A 1 622 ? -8.487 -20.757 -16.470 1.00 96.38 622 LYS A C 1
ATOM 5059 O O . LYS A 1 622 ? -8.910 -20.294 -15.414 1.00 96.38 622 LYS A O 1
ATOM 5064 N N . ASP A 1 623 ? -7.883 -20.009 -17.391 1.00 94.50 623 ASP A N 1
ATOM 5065 C CA . ASP A 1 623 ? -7.623 -18.573 -17.267 1.00 94.50 623 ASP A CA 1
ATOM 5066 C C . ASP A 1 623 ? -7.769 -17.888 -18.636 1.00 94.50 623 ASP A C 1
ATOM 5068 O O . ASP A 1 623 ? -6.884 -17.962 -19.492 1.00 94.50 623 ASP A O 1
ATOM 5072 N N . GLU A 1 624 ? -8.895 -17.195 -18.829 1.00 95.12 624 GLU A N 1
ATOM 5073 C CA . GLU A 1 624 ? -9.272 -16.504 -20.076 1.00 95.12 624 GLU A CA 1
ATOM 5074 C C . GLU A 1 624 ? -8.279 -15.415 -20.525 1.00 95.12 624 GLU A C 1
ATOM 5076 O O . GLU A 1 624 ? -8.313 -14.962 -21.671 1.00 95.12 624 GLU A O 1
ATOM 5081 N N . ARG A 1 625 ? -7.359 -15.002 -19.644 1.00 96.75 625 ARG A N 1
ATOM 5082 C CA . ARG A 1 625 ? -6.305 -14.027 -19.954 1.00 96.75 625 ARG A CA 1
ATOM 5083 C C . ARG A 1 625 ? -5.189 -14.626 -20.817 1.00 96.75 625 ARG A C 1
ATOM 5085 O O . ARG A 1 625 ? -4.360 -13.869 -21.326 1.00 96.75 625 ARG A O 1
ATOM 5092 N N . ILE A 1 626 ? -5.142 -15.954 -20.976 1.00 98.31 626 ILE A N 1
ATOM 5093 C CA . ILE A 1 626 ? -4.108 -16.667 -21.735 1.00 98.31 626 ILE A CA 1
ATOM 5094 C C . ILE A 1 626 ? -4.501 -16.803 -23.210 1.00 98.31 626 ILE A C 1
ATOM 5096 O O . ILE A 1 626 ? -5.455 -17.486 -23.576 1.00 98.31 626 ILE A O 1
ATOM 5100 N N . LYS A 1 627 ? -3.689 -16.201 -24.081 1.00 98.19 627 LYS A N 1
ATOM 5101 C CA . LYS A 1 627 ? -3.804 -16.244 -25.540 1.00 98.19 627 LYS A CA 1
ATOM 5102 C C . LYS A 1 627 ? -2.675 -17.099 -26.109 1.00 98.19 627 LYS A C 1
ATOM 5104 O O . LYS A 1 627 ? -1.504 -16.754 -25.970 1.00 98.19 627 LYS A O 1
ATOM 5109 N N . ILE A 1 628 ? -3.019 -18.210 -26.760 1.00 98.56 628 ILE A N 1
ATOM 5110 C CA . ILE A 1 628 ? -2.042 -19.114 -27.385 1.00 98.56 628 ILE A CA 1
ATOM 5111 C C . ILE A 1 628 ? -1.904 -18.776 -28.870 1.00 98.56 628 ILE A C 1
ATOM 5113 O O . ILE A 1 628 ? -2.880 -18.841 -29.615 1.00 98.56 628 ILE A O 1
ATOM 5117 N N . ILE A 1 629 ? -0.680 -18.506 -29.321 1.00 98.50 629 ILE A N 1
ATOM 5118 C CA . ILE A 1 629 ? -0.342 -18.357 -30.743 1.00 98.50 629 ILE A CA 1
ATOM 5119 C C . ILE A 1 629 ? 0.603 -19.500 -31.112 1.00 98.50 629 ILE A C 1
ATOM 5121 O O . ILE A 1 629 ? 1.708 -19.573 -30.588 1.00 98.50 629 ILE A O 1
ATOM 5125 N N . SER A 1 630 ? 0.185 -20.413 -31.992 1.00 97.94 630 SER A N 1
ATOM 5126 C CA . SER A 1 630 ? 1.040 -21.510 -32.479 1.00 97.94 630 SER A CA 1
ATOM 512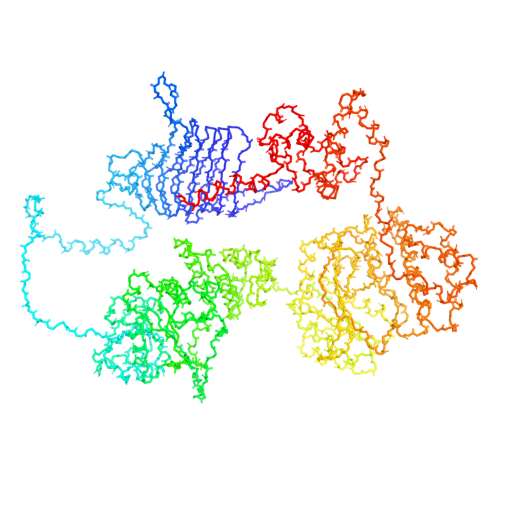7 C C . SER A 1 630 ? 1.460 -21.281 -33.925 1.00 97.94 630 SER A C 1
ATOM 5129 O O . SER A 1 630 ? 0.620 -20.989 -34.772 1.00 97.94 630 SER A O 1
ATOM 5131 N N . LYS A 1 631 ? 2.754 -21.454 -34.207 1.00 96.69 631 LYS A N 1
ATOM 5132 C CA . LYS A 1 631 ? 3.351 -21.340 -35.548 1.00 96.69 631 LYS A CA 1
ATOM 5133 C C . LYS A 1 631 ? 4.465 -22.389 -35.734 1.00 96.69 631 LYS A C 1
ATOM 5135 O O . LYS A 1 631 ? 4.911 -22.948 -34.732 1.00 96.69 631 LYS A O 1
ATOM 5140 N N . PRO A 1 632 ? 4.918 -22.688 -36.966 1.00 95.56 632 PRO A N 1
ATOM 5141 C CA . PRO A 1 632 ? 6.089 -23.541 -37.195 1.00 95.56 632 PRO A CA 1
ATOM 5142 C C . PRO A 1 632 ? 7.354 -22.972 -36.535 1.00 95.56 632 PRO A C 1
ATOM 5144 O O . PRO A 1 632 ? 7.449 -21.757 -36.360 1.00 95.56 632 PRO A O 1
ATOM 5147 N N . ASN A 1 633 ? 8.334 -23.825 -36.208 1.00 94.81 633 ASN A N 1
ATOM 5148 C CA . ASN A 1 633 ? 9.576 -23.352 -35.592 1.00 94.81 633 ASN A CA 1
ATOM 5149 C C . ASN A 1 633 ? 10.309 -22.356 -36.503 1.00 94.81 633 ASN A C 1
ATOM 5151 O O . ASN A 1 633 ? 10.533 -22.619 -37.685 1.00 94.81 633 ASN A O 1
ATOM 5155 N N . SER A 1 634 ? 10.664 -21.207 -35.933 1.00 92.19 634 SER A N 1
ATOM 5156 C CA . SER A 1 634 ? 11.165 -20.042 -36.668 1.00 92.19 634 SER A CA 1
ATOM 5157 C C . SER A 1 634 ? 12.266 -19.277 -35.924 1.00 92.19 634 SER A C 1
ATOM 5159 O O . SER A 1 634 ? 12.982 -18.481 -36.528 1.00 92.19 634 SER A O 1
ATOM 5161 N N . GLY A 1 635 ? 12.480 -19.565 -34.638 1.00 90.69 635 GLY A N 1
ATOM 5162 C CA . GLY A 1 635 ? 13.518 -18.957 -33.816 1.00 90.69 635 GLY A CA 1
ATOM 5163 C C . GLY A 1 635 ? 12.981 -17.937 -32.818 1.00 90.69 635 GLY A C 1
ATOM 5164 O O . GLY A 1 635 ? 11.844 -17.467 -32.893 1.00 90.69 635 GLY A O 1
ATOM 5165 N N . TYR A 1 636 ? 13.831 -17.587 -31.851 1.00 92.62 636 TYR A N 1
ATOM 5166 C CA . TYR A 1 636 ? 13.429 -16.764 -30.711 1.00 92.62 636 TYR A CA 1
ATOM 5167 C C . TYR A 1 636 ? 13.015 -15.352 -31.143 1.00 92.62 636 TYR A C 1
ATOM 5169 O O . TYR A 1 636 ? 11.960 -14.885 -30.733 1.00 92.62 636 TYR A O 1
ATOM 5177 N N . GLY A 1 637 ? 13.774 -14.700 -32.033 1.00 94.75 637 GLY A N 1
ATOM 5178 C CA . GLY A 1 637 ? 13.477 -13.329 -32.465 1.00 94.75 637 GLY A CA 1
ATOM 5179 C C . GLY A 1 637 ? 12.095 -13.165 -33.103 1.00 94.75 637 GLY A C 1
ATOM 5180 O O . GLY A 1 637 ? 11.303 -12.349 -32.639 1.00 94.75 637 GLY A O 1
ATOM 5181 N N . HIS A 1 638 ? 11.759 -14.007 -34.085 1.00 96.38 638 HIS A N 1
ATOM 5182 C CA . HIS A 1 638 ? 10.431 -14.009 -34.710 1.00 96.38 638 HIS A CA 1
ATOM 5183 C C . HIS A 1 638 ? 9.324 -14.416 -33.718 1.00 96.38 638 HIS A C 1
ATOM 5185 O O . HIS A 1 638 ? 8.233 -13.855 -33.725 1.00 96.38 638 HIS A O 1
ATOM 5191 N N . THR A 1 639 ? 9.608 -15.335 -32.786 1.00 97.25 639 THR A N 1
ATOM 5192 C CA . THR A 1 639 ? 8.682 -15.682 -31.688 1.00 97.25 639 THR A CA 1
ATOM 5193 C C . THR A 1 639 ? 8.369 -14.486 -30.790 1.00 97.25 639 THR A C 1
ATOM 5195 O O . THR A 1 639 ? 7.206 -14.266 -30.453 1.00 97.25 639 THR A O 1
ATOM 5198 N N . MET A 1 640 ? 9.380 -13.684 -30.454 1.00 97.44 640 MET A N 1
ATOM 5199 C CA . MET A 1 640 ? 9.213 -12.461 -29.674 1.00 97.44 640 MET A CA 1
ATOM 5200 C C . MET A 1 640 ? 8.468 -11.375 -30.447 1.00 97.44 640 MET A C 1
ATOM 5202 O O . MET A 1 640 ? 7.590 -10.732 -29.879 1.00 97.44 640 MET A O 1
ATOM 5206 N N . ASN A 1 641 ? 8.775 -11.187 -31.732 1.00 98.12 641 ASN A N 1
ATOM 5207 C CA . ASN A 1 641 ? 8.112 -10.186 -32.568 1.00 98.12 641 ASN A CA 1
ATOM 5208 C C . ASN A 1 641 ? 6.621 -10.509 -32.757 1.00 98.12 641 ASN A C 1
ATOM 5210 O O . ASN A 1 641 ? 5.791 -9.646 -32.495 1.00 98.12 641 ASN A O 1
ATOM 5214 N N . VAL A 1 642 ? 6.265 -11.773 -33.023 1.00 98.44 642 VAL A N 1
ATOM 5215 C CA . VAL A 1 642 ? 4.862 -12.243 -33.040 1.00 98.44 642 VAL A CA 1
ATOM 5216 C C . VAL A 1 642 ? 4.144 -11.989 -31.704 1.00 98.44 642 VAL A C 1
ATOM 5218 O O . VAL A 1 642 ? 2.960 -11.661 -31.696 1.00 98.44 642 VAL A O 1
ATOM 5221 N N . GLY A 1 643 ? 4.843 -12.105 -30.570 1.00 98.25 643 GLY A N 1
ATOM 5222 C CA . GLY A 1 643 ? 4.291 -11.757 -29.256 1.00 98.25 643 GLY A CA 1
ATOM 5223 C C . GLY A 1 643 ? 4.097 -10.250 -29.048 1.00 98.25 643 GLY A C 1
ATOM 5224 O O . GLY A 1 643 ? 3.115 -9.841 -28.432 1.00 98.25 643 GLY A O 1
ATOM 5225 N N . ILE A 1 644 ? 5.012 -9.426 -29.573 1.00 98.44 644 ILE A N 1
ATOM 5226 C CA . ILE A 1 644 ? 4.951 -7.955 -29.528 1.00 98.44 644 ILE A CA 1
ATOM 5227 C C . ILE A 1 644 ? 3.804 -7.438 -30.401 1.00 98.44 644 ILE A C 1
ATOM 5229 O O . ILE A 1 644 ? 3.033 -6.599 -29.946 1.00 98.44 644 ILE A O 1
ATOM 5233 N N . ASP A 1 645 ? 3.655 -7.964 -31.617 1.00 98.31 645 ASP A N 1
ATOM 5234 C CA . ASP A 1 645 ? 2.616 -7.547 -32.567 1.00 98.31 645 ASP A CA 1
ATOM 5235 C C . ASP A 1 645 ? 1.201 -7.980 -32.124 1.00 98.31 645 ASP A C 1
ATOM 5237 O O . ASP A 1 645 ? 0.207 -7.384 -32.536 1.00 98.31 645 ASP A O 1
ATOM 5241 N N . ALA A 1 646 ? 1.100 -8.982 -31.242 1.00 98.19 646 ALA A N 1
ATOM 5242 C CA . ALA A 1 646 ? -0.147 -9.412 -30.608 1.00 98.19 646 ALA A CA 1
ATOM 5243 C C . ALA A 1 646 ? -0.483 -8.671 -29.293 1.00 98.19 646 ALA A C 1
ATOM 5245 O O . ALA A 1 646 ? -1.564 -8.882 -28.735 1.00 98.19 646 ALA A O 1
ATOM 5246 N N . ALA A 1 647 ? 0.422 -7.836 -28.770 1.00 98.19 647 ALA A N 1
ATOM 5247 C CA . ALA A 1 647 ? 0.246 -7.154 -27.490 1.00 98.19 647 ALA A CA 1
ATOM 5248 C C . ALA A 1 647 ? -0.710 -5.955 -27.594 1.00 98.19 647 ALA A C 1
ATOM 5250 O O . ALA A 1 647 ? -0.529 -5.060 -28.415 1.00 98.19 647 ALA A O 1
ATOM 5251 N N . THR A 1 648 ? -1.708 -5.893 -26.709 1.00 97.44 648 THR A N 1
ATOM 5252 C CA . THR A 1 648 ? -2.715 -4.815 -26.672 1.00 97.44 648 THR A CA 1
ATOM 5253 C C . THR A 1 648 ? -2.550 -3.865 -25.482 1.00 97.44 648 THR A C 1
ATOM 5255 O O . THR A 1 648 ? -3.002 -2.715 -25.536 1.00 97.44 648 THR A O 1
ATOM 5258 N N . GLY A 1 649 ? -1.875 -4.309 -24.419 1.00 97.00 649 GLY A N 1
ATOM 5259 C CA . GLY A 1 649 ? -1.738 -3.586 -23.159 1.00 97.00 649 GLY A CA 1
ATOM 5260 C C . GLY A 1 649 ? -0.875 -2.327 -23.235 1.00 97.00 649 GLY A C 1
ATOM 5261 O O . GLY A 1 649 ? -0.177 -2.090 -24.219 1.00 97.00 649 GLY A O 1
ATOM 5262 N N . GLU A 1 650 ? -0.935 -1.489 -22.199 1.00 96.94 650 GLU A N 1
ATOM 5263 C CA . GLU A 1 650 ? -0.171 -0.229 -22.133 1.00 96.94 650 GLU A CA 1
ATOM 5264 C C . GLU A 1 650 ? 1.352 -0.471 -22.117 1.00 96.94 650 GLU A C 1
ATOM 5266 O O . GLU A 1 650 ? 2.116 0.256 -22.760 1.00 96.94 650 GLU A O 1
ATOM 5271 N N . TYR A 1 651 ? 1.787 -1.529 -21.429 1.00 98.56 651 TYR A N 1
ATOM 5272 C CA . TYR A 1 651 ? 3.174 -1.988 -21.386 1.00 98.56 651 TYR A CA 1
ATOM 5273 C C . TYR A 1 651 ? 3.300 -3.459 -21.810 1.00 98.56 651 TYR A C 1
ATOM 5275 O O . TYR A 1 651 ? 2.384 -4.258 -21.633 1.00 98.56 651 TYR A O 1
ATOM 5283 N N . ILE A 1 652 ? 4.473 -3.831 -22.316 1.00 98.69 652 ILE A N 1
ATOM 5284 C CA . ILE A 1 652 ? 4.861 -5.201 -22.661 1.00 98.69 652 ILE A CA 1
ATOM 5285 C C . ILE A 1 652 ? 5.866 -5.709 -21.623 1.00 98.69 652 ILE A C 1
ATOM 5287 O O . ILE A 1 652 ? 6.880 -5.056 -21.374 1.00 98.69 652 ILE A O 1
ATOM 5291 N N . GLY A 1 653 ? 5.598 -6.873 -21.038 1.00 98.38 653 GLY A N 1
ATOM 5292 C CA . GLY A 1 653 ? 6.509 -7.655 -20.202 1.00 98.38 653 GLY A CA 1
ATOM 5293 C C . GLY A 1 653 ? 6.900 -8.971 -20.877 1.00 98.38 653 GLY A C 1
ATOM 5294 O O . GLY A 1 653 ? 6.216 -9.441 -21.783 1.00 98.38 653 GLY A O 1
ATOM 5295 N N . ILE A 1 654 ? 8.012 -9.564 -20.442 1.00 98.06 654 ILE A N 1
ATOM 5296 C CA . ILE A 1 654 ? 8.575 -10.798 -21.016 1.00 98.06 654 ILE A CA 1
ATOM 5297 C C . ILE A 1 654 ? 8.957 -11.747 -19.873 1.00 98.06 654 ILE A C 1
ATOM 5299 O O . ILE A 1 654 ? 9.561 -11.292 -18.897 1.00 98.06 654 ILE A O 1
ATOM 5303 N N . VAL A 1 655 ? 8.628 -13.037 -20.007 1.00 97.88 655 VAL A N 1
ATOM 5304 C CA . VAL A 1 655 ? 9.070 -14.125 -19.114 1.00 97.88 655 VAL A CA 1
ATOM 5305 C C . VAL A 1 655 ? 9.553 -15.296 -19.967 1.00 97.88 655 VAL A C 1
ATOM 5307 O O . VAL A 1 655 ? 8.815 -15.770 -20.827 1.00 97.88 655 VAL A O 1
ATOM 5310 N N . GLU A 1 656 ? 10.772 -15.777 -19.727 1.00 96.00 656 GLU A N 1
ATOM 5311 C CA . GLU A 1 656 ? 11.260 -17.010 -20.354 1.00 96.00 656 GLU A CA 1
ATOM 5312 C C . GLU A 1 656 ? 10.510 -18.226 -19.772 1.00 96.00 656 GLU A C 1
ATOM 5314 O O . GLU A 1 656 ? 10.241 -18.274 -18.566 1.00 96.00 656 GLU A O 1
ATOM 5319 N N . PRO A 1 657 ? 10.152 -19.235 -20.582 1.00 96.00 657 PRO A N 1
ATOM 5320 C CA . PRO A 1 657 ? 9.292 -20.332 -20.136 1.00 96.00 657 PRO A CA 1
ATOM 5321 C C . PRO A 1 657 ? 9.938 -21.294 -19.120 1.00 96.00 657 PRO A C 1
ATOM 5323 O O . PRO A 1 657 ? 9.221 -22.113 -18.546 1.00 96.00 657 PRO A O 1
ATOM 5326 N N . ASP A 1 658 ? 11.257 -21.221 -18.887 1.00 95.12 658 ASP A N 1
ATOM 5327 C CA . ASP A 1 658 ? 11.963 -21.985 -17.846 1.00 95.12 658 ASP A CA 1
ATOM 5328 C C . ASP A 1 658 ? 12.233 -21.218 -16.535 1.00 95.12 658 ASP A C 1
ATOM 5330 O O . ASP A 1 658 ? 12.755 -21.794 -15.572 1.00 95.12 658 ASP A O 1
ATOM 5334 N N . ASP A 1 659 ? 11.820 -19.951 -16.476 1.00 96.44 659 ASP A N 1
ATOM 5335 C CA . ASP A 1 659 ? 11.958 -19.046 -15.334 1.00 96.44 659 ASP A CA 1
ATOM 5336 C C . ASP A 1 659 ? 10.635 -18.852 -14.568 1.00 96.44 659 ASP A C 1
ATOM 5338 O O . ASP A 1 659 ? 9.591 -19.401 -14.921 1.00 96.44 659 ASP A O 1
ATOM 5342 N N . TYR A 1 660 ? 10.656 -18.037 -13.506 1.00 96.50 660 TYR A N 1
ATOM 5343 C CA . TYR A 1 660 ? 9.433 -17.560 -12.851 1.00 96.50 660 TYR A CA 1
ATOM 5344 C C . TYR A 1 660 ? 9.575 -16.159 -12.237 1.00 96.50 660 TYR A C 1
ATOM 5346 O O . TYR A 1 660 ? 10.676 -15.640 -12.033 1.00 96.50 660 TYR A O 1
ATOM 5354 N N . VAL A 1 661 ? 8.439 -15.537 -11.911 1.00 97.81 661 VAL A N 1
ATOM 5355 C CA . VAL A 1 661 ? 8.363 -14.169 -11.365 1.00 97.81 661 VAL A CA 1
ATOM 5356 C C . VAL A 1 661 ? 7.812 -14.121 -9.936 1.00 97.81 661 VAL A C 1
ATOM 5358 O O . VAL A 1 661 ? 7.057 -14.990 -9.502 1.00 97.81 661 VAL A O 1
ATOM 5361 N N . ALA A 1 662 ? 8.181 -13.091 -9.172 1.00 95.12 662 ALA A N 1
ATOM 5362 C CA . ALA A 1 662 ? 7.544 -12.793 -7.889 1.00 95.12 662 ALA A CA 1
ATOM 5363 C C . ALA A 1 662 ? 6.078 -12.325 -8.088 1.00 95.12 662 ALA A C 1
ATOM 5365 O O . ALA A 1 662 ? 5.814 -11.613 -9.061 1.00 95.12 662 ALA A O 1
ATOM 5366 N N . PRO A 1 663 ? 5.124 -12.654 -7.187 1.00 91.00 663 PRO A N 1
ATOM 5367 C CA . PRO A 1 663 ? 3.691 -12.347 -7.370 1.00 91.00 663 PRO A CA 1
ATOM 5368 C C . PRO A 1 663 ? 3.329 -10.856 -7.496 1.00 91.00 663 PRO A C 1
ATOM 5370 O O . PRO A 1 663 ? 2.249 -10.511 -7.973 1.00 91.00 663 PRO A O 1
ATOM 5373 N N . ASP A 1 664 ? 4.208 -9.962 -7.047 1.00 90.56 664 ASP A N 1
ATOM 5374 C CA . ASP A 1 664 ? 4.042 -8.505 -7.043 1.00 90.56 664 ASP A CA 1
ATOM 5375 C C . ASP A 1 664 ? 4.884 -7.786 -8.115 1.00 90.56 664 ASP A C 1
ATOM 5377 O O . ASP A 1 664 ? 5.002 -6.555 -8.095 1.00 90.56 664 ASP A O 1
ATOM 5381 N N . MET A 1 665 ? 5.475 -8.542 -9.052 1.00 96.81 665 MET A N 1
ATOM 5382 C CA . MET A 1 665 ? 6.376 -8.021 -10.082 1.00 96.81 665 MET A CA 1
ATOM 5383 C C . MET A 1 665 ? 5.682 -7.036 -11.018 1.00 96.81 665 MET A C 1
ATOM 5385 O O . MET A 1 665 ? 6.072 -5.868 -11.066 1.00 96.81 665 MET A O 1
ATOM 5389 N N . TYR A 1 666 ? 4.666 -7.481 -11.762 1.00 97.19 666 TYR A N 1
ATOM 5390 C CA . TYR A 1 666 ? 4.056 -6.634 -12.788 1.00 97.19 666 TYR A CA 1
ATOM 5391 C C . TYR A 1 666 ? 3.224 -5.500 -12.192 1.00 97.19 666 TYR A C 1
ATOM 5393 O O . TYR A 1 666 ? 3.207 -4.411 -12.754 1.00 97.19 666 TYR A O 1
ATOM 5401 N N . GLU A 1 667 ? 2.639 -5.707 -11.011 1.00 93.19 667 GLU A N 1
ATOM 5402 C CA . GLU A 1 667 ? 1.971 -4.652 -10.247 1.00 93.19 667 GLU A CA 1
ATOM 5403 C C . GLU A 1 667 ? 2.953 -3.540 -9.846 1.00 93.19 667 GLU A C 1
ATOM 5405 O O . GLU A 1 667 ? 2.732 -2.373 -10.171 1.00 93.19 667 GLU A O 1
ATOM 5410 N N . THR A 1 668 ? 4.081 -3.887 -9.209 1.00 93.19 668 THR A N 1
ATOM 5411 C CA . THR A 1 668 ? 5.061 -2.876 -8.776 1.00 93.19 668 THR A CA 1
ATOM 5412 C C . THR A 1 668 ? 5.731 -2.182 -9.962 1.00 93.19 668 THR A C 1
ATOM 5414 O O . THR A 1 668 ? 5.946 -0.969 -9.917 1.00 93.19 668 THR A O 1
ATOM 5417 N N . LEU A 1 669 ? 6.067 -2.931 -11.021 1.00 97.06 669 LEU A N 1
ATOM 5418 C CA . LEU A 1 669 ? 6.663 -2.369 -12.233 1.00 97.06 669 LEU A CA 1
ATOM 5419 C C . LEU A 1 669 ? 5.698 -1.405 -12.926 1.00 97.06 669 LEU A C 1
ATOM 5421 O O . LEU A 1 669 ? 6.110 -0.297 -13.250 1.00 97.06 669 LEU A O 1
ATOM 5425 N N . TYR A 1 670 ? 4.426 -1.777 -13.101 1.00 96.19 670 TYR A N 1
ATOM 5426 C CA . TYR A 1 670 ? 3.420 -0.909 -13.716 1.00 96.19 670 TYR A CA 1
ATOM 5427 C C . TYR A 1 670 ? 3.176 0.365 -12.896 1.00 96.19 670 TYR A C 1
ATOM 5429 O O . TYR A 1 670 ? 3.202 1.467 -13.444 1.00 96.19 670 TYR A O 1
ATOM 5437 N N . LEU A 1 671 ? 3.013 0.235 -11.574 1.00 92.38 671 LEU A N 1
ATOM 5438 C CA . LEU A 1 671 ? 2.764 1.374 -10.688 1.00 92.38 671 LEU A CA 1
ATOM 5439 C C . LEU A 1 671 ? 3.919 2.383 -10.689 1.00 92.38 671 LEU A C 1
ATOM 5441 O O . LEU A 1 671 ? 3.666 3.583 -10.771 1.00 92.38 671 LEU A O 1
ATOM 5445 N N . GLU A 1 672 ? 5.180 1.938 -10.645 1.00 94.38 672 GLU A N 1
ATOM 5446 C CA . GLU A 1 672 ? 6.317 2.861 -10.783 1.00 94.38 672 GLU A CA 1
ATOM 5447 C C . GLU A 1 672 ? 6.523 3.332 -12.237 1.00 94.38 672 GLU A C 1
ATOM 5449 O O . GLU A 1 672 ? 6.958 4.467 -12.429 1.00 94.38 672 GLU A O 1
ATOM 5454 N N . ALA A 1 673 ? 6.168 2.550 -13.263 1.00 96.19 673 ALA A N 1
ATOM 5455 C CA . ALA A 1 673 ? 6.261 2.991 -14.659 1.00 96.19 673 ALA A CA 1
ATOM 5456 C C . ALA A 1 673 ? 5.323 4.169 -14.961 1.00 96.19 673 ALA A C 1
ATOM 5458 O O . ALA A 1 673 ? 5.765 5.194 -15.479 1.00 96.19 673 ALA A O 1
ATOM 5459 N N . VAL A 1 674 ? 4.046 4.049 -14.581 1.00 92.75 674 VAL A N 1
ATOM 5460 C CA . VAL A 1 674 ? 3.035 5.105 -14.760 1.00 92.75 674 VAL A CA 1
ATOM 5461 C C . VAL A 1 674 ? 3.367 6.325 -13.902 1.00 92.75 674 VAL A C 1
ATOM 5463 O O . VAL A 1 674 ? 3.414 7.441 -14.409 1.00 92.75 674 VAL A O 1
ATOM 5466 N N . LYS A 1 675 ? 3.681 6.124 -12.615 1.00 89.31 675 LYS A N 1
ATOM 5467 C CA . LYS A 1 675 ? 3.995 7.209 -11.668 1.00 89.31 675 LYS A CA 1
ATOM 5468 C C . LYS A 1 675 ? 5.194 8.066 -12.078 1.00 89.31 675 LYS A C 1
ATOM 5470 O O . LYS A 1 675 ? 5.218 9.256 -11.775 1.00 89.31 675 LYS A O 1
ATOM 5475 N N . ASN A 1 676 ? 6.203 7.470 -12.713 1.00 92.81 676 ASN A N 1
ATOM 5476 C CA . ASN A 1 676 ? 7.396 8.190 -13.163 1.00 92.81 676 ASN A CA 1
ATOM 5477 C C . ASN A 1 676 ? 7.335 8.563 -14.658 1.00 92.81 676 ASN A C 1
ATOM 5479 O O . ASN A 1 676 ? 8.260 9.226 -15.127 1.00 92.81 676 ASN A O 1
ATOM 5483 N N . ASP A 1 677 ? 6.280 8.159 -15.378 1.00 95.88 677 ASP A N 1
ATOM 5484 C CA . ASP A 1 677 ? 6.107 8.219 -16.838 1.00 95.88 677 ASP A CA 1
ATOM 5485 C C . ASP A 1 677 ? 7.382 7.845 -17.611 1.00 95.88 677 ASP A C 1
ATOM 5487 O O . ASP A 1 677 ? 8.183 8.712 -17.957 1.00 95.88 677 ASP A O 1
ATOM 5491 N N . VAL A 1 678 ? 7.620 6.553 -17.846 1.00 98.12 678 VAL A N 1
ATOM 5492 C CA . VAL A 1 678 ? 8.875 6.072 -18.455 1.00 98.12 678 VAL A CA 1
ATOM 5493 C C . VAL A 1 678 ? 8.658 5.172 -19.668 1.00 98.12 678 VAL A C 1
ATOM 5495 O O . VAL A 1 678 ? 7.725 4.377 -19.721 1.00 98.12 678 VAL A O 1
ATOM 5498 N N . ASP A 1 679 ? 9.569 5.279 -20.638 1.00 98.56 679 ASP A N 1
ATOM 5499 C CA . ASP A 1 679 ? 9.617 4.456 -21.852 1.00 98.56 679 ASP A CA 1
ATOM 5500 C C . ASP A 1 679 ? 9.826 2.969 -21.507 1.00 98.56 679 ASP A C 1
ATOM 5502 O O . ASP A 1 679 ? 9.281 2.076 -22.158 1.00 98.56 679 ASP A O 1
ATOM 5506 N N . LEU A 1 680 ? 10.604 2.705 -20.449 1.00 98.31 680 LEU A N 1
ATOM 5507 C CA . LEU A 1 680 ? 10.811 1.382 -19.860 1.00 98.31 680 LEU A CA 1
ATOM 5508 C C . LEU A 1 680 ? 11.197 1.471 -18.377 1.00 98.31 680 LEU A C 1
ATOM 5510 O O . LEU A 1 680 ? 11.865 2.414 -17.936 1.00 98.31 680 LEU A O 1
ATOM 5514 N N . ILE A 1 681 ? 10.860 0.422 -17.630 1.00 98.44 681 ILE A N 1
ATOM 5515 C CA . ILE A 1 681 ? 11.359 0.168 -16.276 1.00 98.44 681 ILE A CA 1
ATOM 5516 C C . ILE A 1 681 ? 11.938 -1.246 -16.207 1.00 98.44 681 ILE A C 1
ATOM 5518 O O . ILE A 1 681 ? 11.330 -2.191 -16.705 1.00 98.44 681 ILE A O 1
ATOM 5522 N N . LYS A 1 682 ? 13.101 -1.411 -15.573 1.00 98.12 682 LYS A N 1
ATOM 5523 C CA . LYS A 1 682 ? 13.682 -2.727 -15.259 1.00 98.12 682 LYS A CA 1
ATOM 5524 C C . LYS A 1 682 ? 14.013 -2.850 -13.772 1.00 98.12 682 LYS A C 1
ATOM 5526 O O . LYS A 1 682 ? 14.139 -1.856 -13.061 1.00 98.12 682 LYS A O 1
ATOM 5531 N N . ALA A 1 683 ? 14.194 -4.076 -13.306 1.00 97.62 683 ALA A N 1
ATOM 5532 C CA . ALA A 1 683 ? 14.555 -4.391 -11.935 1.00 97.62 683 ALA A CA 1
ATOM 5533 C C . ALA A 1 683 ? 15.700 -5.410 -11.844 1.00 97.62 683 ALA A C 1
ATOM 5535 O O . ALA A 1 683 ? 16.057 -6.077 -12.823 1.00 97.62 683 ALA A O 1
ATOM 5536 N N . ASP A 1 684 ? 16.250 -5.524 -10.638 1.00 97.25 684 ASP A N 1
ATOM 5537 C CA . ASP A 1 684 ? 17.124 -6.618 -10.217 1.00 97.25 684 ASP A CA 1
ATOM 5538 C C . ASP A 1 684 ? 16.447 -7.996 -10.341 1.00 97.25 684 ASP A C 1
ATOM 5540 O O . ASP A 1 684 ? 15.235 -8.126 -10.546 1.00 97.25 684 ASP A O 1
ATOM 5544 N N . PHE A 1 685 ? 17.236 -9.055 -10.160 1.00 97.50 685 PHE A N 1
ATOM 5545 C CA . PHE A 1 685 ? 16.769 -10.437 -10.247 1.00 97.50 685 PHE A CA 1
ATOM 5546 C C . PHE A 1 685 ? 17.569 -11.371 -9.329 1.00 97.50 685 PHE A C 1
ATOM 5548 O O . PHE A 1 685 ? 18.631 -11.022 -8.807 1.00 97.50 685 PHE A O 1
ATOM 5555 N N . TYR A 1 686 ? 17.062 -12.583 -9.129 1.00 96.50 686 TYR A N 1
ATOM 5556 C CA . TYR A 1 686 ? 17.837 -13.704 -8.605 1.00 96.50 686 TYR A CA 1
ATOM 5557 C C . TYR A 1 686 ? 18.240 -14.627 -9.749 1.00 96.50 686 TYR A C 1
ATOM 5559 O O . TYR A 1 686 ? 17.453 -14.886 -10.650 1.00 96.50 686 TYR A O 1
ATOM 5567 N N . THR A 1 687 ? 19.431 -15.208 -9.666 1.00 95.19 687 THR A N 1
ATOM 5568 C CA . THR A 1 687 ? 19.749 -16.468 -10.353 1.00 95.19 687 THR A CA 1
ATOM 5569 C C . THR A 1 687 ? 19.531 -17.635 -9.401 1.00 95.19 687 THR A C 1
ATOM 5571 O O . THR A 1 687 ? 19.926 -17.512 -8.238 1.00 95.19 687 THR A O 1
ATOM 5574 N N . PHE A 1 688 ? 18.985 -18.763 -9.860 1.00 94.06 688 PHE A N 1
ATOM 5575 C CA . PHE A 1 688 ? 18.768 -19.932 -9.004 1.00 94.06 688 PHE A CA 1
ATOM 5576 C C . PHE A 1 688 ? 19.091 -21.289 -9.651 1.00 94.06 688 PHE A C 1
ATOM 5578 O O . PHE A 1 688 ? 19.180 -21.418 -10.873 1.00 94.06 688 PHE A O 1
ATOM 5585 N N . THR A 1 689 ? 19.268 -22.297 -8.794 1.00 92.69 689 THR A N 1
ATOM 5586 C CA . THR A 1 689 ? 19.288 -23.729 -9.139 1.00 92.69 689 THR A CA 1
ATOM 5587 C C . THR A 1 689 ? 18.580 -24.557 -8.065 1.00 92.69 689 THR A C 1
ATOM 5589 O O . THR A 1 689 ? 18.422 -24.105 -6.927 1.00 92.69 689 THR A O 1
ATOM 5592 N N . GLY A 1 690 ? 18.186 -25.781 -8.411 1.00 87.38 690 GLY A N 1
ATOM 5593 C CA . GLY A 1 690 ? 17.376 -26.675 -7.589 1.00 87.38 690 GLY A CA 1
ATOM 5594 C C . GLY A 1 690 ? 15.877 -26.399 -7.725 1.00 87.38 690 GLY A C 1
ATOM 5595 O O . GLY A 1 690 ? 15.468 -25.327 -8.160 1.00 87.38 690 GLY A O 1
ATOM 5596 N N . ASN A 1 691 ? 15.066 -27.373 -7.308 1.00 79.69 691 ASN A N 1
ATOM 5597 C CA . ASN A 1 691 ? 13.602 -27.303 -7.312 1.00 79.69 691 ASN A CA 1
ATOM 5598 C C . ASN A 1 691 ? 13.044 -27.502 -5.885 1.00 79.69 691 ASN A C 1
ATOM 5600 O O . ASN A 1 691 ? 13.696 -28.092 -5.014 1.00 79.69 691 ASN A O 1
ATOM 5604 N N . GLY A 1 692 ? 11.819 -27.024 -5.641 1.00 75.62 692 GLY A N 1
ATOM 5605 C CA . GLY A 1 692 ? 11.105 -27.214 -4.373 1.00 75.62 692 GLY A CA 1
ATOM 5606 C C . GLY A 1 692 ? 11.853 -26.656 -3.154 1.00 75.62 692 GLY A C 1
ATOM 5607 O O . GLY A 1 692 ? 12.297 -25.511 -3.146 1.00 75.62 692 GLY A O 1
ATOM 5608 N N . LYS A 1 693 ? 12.013 -27.467 -2.099 1.00 72.31 693 LYS A N 1
ATOM 5609 C CA . LYS A 1 693 ? 12.677 -27.043 -0.846 1.00 72.31 693 LYS A CA 1
ATOM 5610 C C . LYS A 1 693 ? 14.195 -26.824 -0.969 1.00 72.31 693 LYS A C 1
ATOM 5612 O O . LYS A 1 693 ? 14.785 -26.259 -0.056 1.00 72.31 693 LYS A O 1
ATOM 5617 N N . ASN A 1 694 ? 14.820 -27.242 -2.075 1.00 83.62 694 ASN A N 1
ATOM 5618 C CA . ASN A 1 694 ? 16.279 -27.246 -2.250 1.00 83.62 694 ASN A CA 1
ATOM 5619 C C . ASN A 1 694 ? 16.805 -26.104 -3.146 1.00 83.62 694 ASN A C 1
ATOM 5621 O O . ASN A 1 694 ? 17.946 -26.162 -3.606 1.00 83.62 694 ASN A O 1
ATOM 5625 N N . ILE A 1 695 ? 15.990 -25.073 -3.404 1.00 88.12 695 ILE A N 1
ATOM 5626 C CA . ILE A 1 695 ? 16.361 -23.938 -4.261 1.00 88.12 695 ILE A CA 1
ATOM 5627 C C . ILE A 1 695 ? 17.487 -23.106 -3.622 1.00 88.12 695 ILE A C 1
ATOM 5629 O O . ILE A 1 695 ? 17.331 -22.543 -2.538 1.00 88.12 695 ILE A O 1
ATOM 5633 N N . LYS A 1 696 ? 18.601 -22.945 -4.341 1.00 91.94 696 LYS A N 1
ATOM 5634 C CA . LYS A 1 696 ? 19.691 -22.014 -4.011 1.00 91.94 696 LYS A CA 1
ATOM 5635 C C . LYS A 1 696 ? 19.551 -20.758 -4.867 1.00 91.94 696 LYS A C 1
ATOM 5637 O O . LYS A 1 696 ? 19.665 -20.846 -6.084 1.00 91.94 696 LYS A O 1
ATOM 5642 N N . LYS A 1 697 ? 19.324 -19.596 -4.242 1.00 92.88 697 LYS A N 1
ATOM 5643 C CA . LYS A 1 697 ? 19.225 -18.291 -4.927 1.00 92.88 697 LYS A CA 1
ATOM 5644 C C . LYS A 1 697 ? 20.477 -17.438 -4.703 1.00 92.88 697 LYS A C 1
ATOM 5646 O O . LYS A 1 697 ? 21.042 -17.430 -3.612 1.00 92.88 697 LYS A O 1
ATOM 5651 N N . THR A 1 698 ? 20.863 -16.661 -5.711 1.00 95.00 698 THR A N 1
ATOM 5652 C CA . THR A 1 698 ? 21.928 -15.648 -5.648 1.00 95.00 698 THR A CA 1
ATOM 5653 C C . THR A 1 698 ? 21.405 -14.345 -6.241 1.00 95.00 698 THR A C 1
ATOM 5655 O O . THR A 1 698 ? 20.944 -14.330 -7.379 1.00 95.00 698 THR A O 1
ATOM 5658 N N . TYR A 1 699 ? 21.436 -13.269 -5.455 1.00 93.81 699 TYR A N 1
ATOM 5659 C CA . TYR A 1 699 ? 20.982 -11.933 -5.857 1.00 93.81 699 TYR A CA 1
ATOM 5660 C C . TYR A 1 699 ? 21.912 -11.331 -6.919 1.00 93.81 699 TYR A C 1
ATOM 5662 O O . TYR A 1 699 ? 23.133 -11.419 -6.783 1.00 93.81 699 TYR A O 1
ATOM 5670 N N . GLN A 1 700 ? 21.335 -10.717 -7.954 1.00 92.94 700 GLN A N 1
ATOM 5671 C CA . GLN A 1 700 ? 22.047 -10.024 -9.025 1.00 92.94 700 GLN A CA 1
ATOM 5672 C C . GLN A 1 700 ? 21.557 -8.576 -9.132 1.00 92.94 700 GLN A C 1
ATOM 5674 O O . GLN A 1 700 ? 20.359 -8.327 -9.281 1.00 92.94 700 GLN A O 1
ATOM 5679 N N . LYS A 1 701 ? 22.503 -7.632 -9.107 1.00 92.81 701 LYS A N 1
ATOM 5680 C CA . LYS A 1 701 ? 22.251 -6.218 -9.403 1.00 92.81 701 LYS A CA 1
ATOM 5681 C C . LYS A 1 701 ? 22.256 -5.980 -10.912 1.00 92.81 701 LYS A C 1
ATOM 5683 O O . LYS A 1 701 ? 23.226 -6.335 -11.582 1.00 92.81 701 LYS A O 1
ATOM 5688 N N . LEU A 1 702 ? 21.209 -5.348 -11.436 1.00 92.31 702 LEU A N 1
ATOM 5689 C CA . LEU A 1 702 ? 21.085 -4.962 -12.845 1.00 92.31 702 LEU A CA 1
ATOM 5690 C C . LEU A 1 702 ? 22.075 -3.844 -13.212 1.00 92.31 702 LEU A C 1
ATOM 5692 O O . LEU A 1 702 ? 22.790 -3.940 -14.213 1.00 92.31 702 LEU A O 1
ATOM 5696 N N . ALA A 1 703 ? 22.112 -2.794 -12.391 1.00 88.25 703 ALA A N 1
ATOM 5697 C CA . ALA A 1 703 ? 23.003 -1.646 -12.511 1.00 88.25 703 ALA A CA 1
ATOM 5698 C C . ALA A 1 703 ? 24.174 -1.731 -11.517 1.00 88.25 703 ALA A C 1
ATOM 5700 O O . ALA A 1 703 ? 24.039 -2.242 -10.402 1.00 88.25 703 ALA A O 1
ATOM 5701 N N . ARG A 1 704 ? 25.344 -1.217 -11.921 1.00 76.25 704 ARG A N 1
ATOM 5702 C CA . ARG A 1 704 ? 26.611 -1.402 -11.184 1.00 76.25 704 ARG A CA 1
ATOM 5703 C C . ARG A 1 704 ? 26.703 -0.583 -9.891 1.00 76.25 704 ARG A C 1
ATOM 5705 O O . ARG A 1 704 ? 27.393 -1.005 -8.967 1.00 76.25 704 ARG A O 1
ATOM 5712 N N . GLU A 1 705 ? 26.038 0.568 -9.826 1.00 79.25 705 GLU A N 1
ATOM 5713 C CA . GLU A 1 705 ? 26.055 1.472 -8.673 1.00 79.25 705 GLU A CA 1
ATOM 5714 C C . GLU A 1 705 ? 24.653 1.645 -8.084 1.00 79.25 705 GLU A C 1
ATOM 5716 O O . GLU A 1 705 ? 23.675 1.780 -8.815 1.00 79.25 705 GLU A O 1
ATOM 5721 N N . ASP A 1 706 ? 24.560 1.780 -6.758 1.00 81.56 706 ASP A N 1
ATOM 5722 C CA . ASP A 1 706 ? 23.309 2.174 -6.091 1.00 81.56 706 ASP A CA 1
ATOM 5723 C C . ASP A 1 706 ? 22.846 3.592 -6.491 1.00 81.56 706 ASP A C 1
ATOM 5725 O O . ASP A 1 706 ? 21.677 3.939 -6.338 1.00 81.56 706 ASP A O 1
ATOM 5729 N N . SER A 1 707 ? 23.746 4.384 -7.088 1.00 83.06 707 SER A N 1
ATOM 5730 C CA . SER A 1 707 ? 23.471 5.693 -7.689 1.00 83.06 707 SER A CA 1
ATOM 5731 C C . SER A 1 707 ? 22.581 5.641 -8.939 1.00 83.06 707 SER A C 1
ATOM 5733 O O . SER A 1 707 ? 22.161 6.697 -9.402 1.00 83.06 707 SER A O 1
ATOM 5735 N N . ASN A 1 708 ? 22.301 4.452 -9.496 1.00 87.19 708 ASN A N 1
ATOM 5736 C CA . ASN A 1 708 ? 21.538 4.268 -10.735 1.00 87.19 708 ASN A CA 1
ATOM 5737 C C . ASN A 1 708 ? 20.066 3.848 -10.542 1.00 87.19 708 ASN A C 1
ATOM 5739 O O . ASN A 1 708 ? 19.357 3.711 -11.535 1.00 87.19 708 ASN A O 1
ATOM 5743 N N . TYR A 1 709 ? 19.593 3.642 -9.310 1.00 93.12 709 TYR A N 1
ATOM 5744 C CA . TYR A 1 709 ? 18.236 3.141 -9.044 1.00 93.12 709 TYR A CA 1
ATOM 5745 C C . TYR A 1 709 ? 17.282 4.228 -8.528 1.00 93.12 709 TYR A C 1
ATOM 5747 O O . TYR A 1 709 ? 17.707 5.278 -8.041 1.00 93.12 709 TYR A O 1
ATOM 5755 N N . ASN A 1 710 ? 15.980 3.939 -8.579 1.00 92.62 710 ASN A N 1
ATOM 5756 C CA . ASN A 1 710 ? 14.897 4.684 -7.927 1.00 92.62 710 ASN A CA 1
ATOM 5757 C C . ASN A 1 710 ? 14.758 6.164 -8.352 1.00 92.62 710 ASN A C 1
ATOM 5759 O O . ASN A 1 710 ? 14.291 7.004 -7.582 1.00 92.62 710 ASN A O 1
ATOM 5763 N N . HIS A 1 711 ? 15.153 6.485 -9.586 1.00 92.94 711 HIS A N 1
ATOM 5764 C CA . HIS A 1 711 ? 14.916 7.769 -10.250 1.00 92.94 711 HIS A CA 1
ATOM 5765 C C . HIS A 1 711 ? 14.918 7.585 -11.778 1.00 92.94 711 HIS A C 1
ATOM 5767 O O . HIS A 1 711 ? 15.369 6.555 -12.281 1.00 92.94 711 HIS A O 1
ATOM 5773 N N . VAL A 1 712 ? 14.419 8.586 -12.511 1.00 96.00 712 VAL A N 1
ATOM 5774 C CA . VAL A 1 712 ? 14.429 8.588 -13.983 1.00 96.00 712 VAL A CA 1
ATOM 5775 C C . VAL A 1 712 ? 15.824 8.946 -14.504 1.00 96.00 712 VAL A C 1
ATOM 5777 O O . VAL A 1 712 ? 16.386 9.970 -14.114 1.00 96.00 712 VAL A O 1
ATOM 5780 N N . ILE A 1 713 ? 16.350 8.135 -15.423 1.00 93.38 713 ILE A N 1
ATOM 5781 C CA . ILE A 1 713 ? 17.599 8.371 -16.160 1.00 93.38 713 ILE A CA 1
ATOM 5782 C C . ILE A 1 713 ? 17.278 8.553 -17.649 1.00 93.38 713 ILE A C 1
ATOM 5784 O O . ILE A 1 713 ? 16.484 7.793 -18.207 1.00 93.38 713 ILE A O 1
ATOM 5788 N N . ASN A 1 714 ? 17.927 9.524 -18.296 1.00 94.12 714 ASN A N 1
ATOM 5789 C CA . ASN A 1 714 ? 17.910 9.701 -19.749 1.00 94.12 714 ASN A CA 1
ATOM 5790 C C . ASN A 1 714 ? 19.148 9.024 -20.382 1.00 94.12 714 ASN A C 1
ATOM 5792 O O . ASN A 1 714 ? 20.257 9.542 -20.213 1.00 94.12 714 ASN A O 1
ATOM 5796 N N . PRO A 1 715 ? 19.001 7.909 -21.129 1.00 91.69 715 PRO A N 1
ATOM 5797 C CA . PRO A 1 715 ? 20.116 7.230 -21.799 1.00 91.69 715 PRO A CA 1
ATOM 5798 C C . PRO A 1 715 ? 20.907 8.113 -22.771 1.00 91.69 715 PRO A C 1
ATOM 5800 O O . PRO A 1 715 ? 22.098 7.883 -22.980 1.00 91.69 715 PRO A O 1
ATOM 5803 N N . GLN A 1 716 ? 20.262 9.135 -23.345 1.00 87.19 716 GLN A N 1
ATOM 5804 C CA . GLN A 1 716 ? 20.882 10.051 -24.307 1.00 87.19 716 GLN A CA 1
ATOM 5805 C C . GLN A 1 716 ? 21.841 11.049 -23.632 1.00 87.19 716 GLN A C 1
ATOM 5807 O O . GLN A 1 716 ? 22.760 11.567 -24.266 1.00 87.19 716 GLN A O 1
ATOM 5812 N N . GLU A 1 717 ? 21.665 11.278 -22.326 1.00 84.88 717 GLU A N 1
ATOM 5813 C CA . GLU A 1 717 ? 22.577 12.057 -21.480 1.00 84.88 717 GLU A CA 1
ATOM 5814 C C . GLU A 1 717 ? 23.577 11.176 -20.715 1.00 84.88 717 GLU A C 1
ATOM 5816 O O . GLU A 1 717 ? 24.705 11.606 -20.467 1.00 84.88 717 GLU A O 1
ATOM 5821 N N . ASP A 1 718 ? 23.167 9.969 -20.308 1.00 85.81 718 ASP A N 1
ATOM 5822 C CA . ASP A 1 718 ? 23.933 9.091 -19.421 1.00 85.81 718 ASP A CA 1
ATOM 5823 C C . ASP A 1 718 ? 24.102 7.675 -19.990 1.00 85.81 718 ASP A C 1
ATOM 5825 O O . ASP A 1 718 ? 23.412 6.720 -19.626 1.00 85.81 718 ASP A O 1
ATOM 5829 N N . LEU A 1 719 ? 25.120 7.528 -20.840 1.00 86.50 719 LEU A N 1
ATOM 5830 C CA . LEU A 1 719 ? 25.514 6.260 -21.462 1.00 86.50 719 LEU A CA 1
ATOM 5831 C C . LEU A 1 719 ? 25.917 5.160 -20.456 1.00 86.50 719 LEU A C 1
ATOM 5833 O O . LEU A 1 719 ? 26.126 4.014 -20.860 1.00 86.50 719 LEU A O 1
ATOM 5837 N N . ARG A 1 720 ? 26.017 5.449 -19.146 1.00 83.06 720 ARG A N 1
ATOM 5838 C CA . ARG A 1 720 ? 26.308 4.428 -18.124 1.00 83.06 720 ARG A CA 1
ATOM 5839 C C . ARG A 1 720 ? 25.231 3.342 -18.055 1.00 83.06 720 ARG A C 1
ATOM 5841 O O . ARG A 1 720 ? 25.569 2.225 -17.671 1.00 83.06 720 ARG A O 1
ATOM 5848 N N . VAL A 1 721 ? 23.995 3.608 -18.495 1.00 89.12 721 VAL A N 1
ATOM 5849 C CA . VAL A 1 721 ? 22.940 2.577 -18.596 1.00 89.12 721 VAL A CA 1
ATOM 5850 C C . VAL A 1 721 ? 23.327 1.426 -19.533 1.00 89.12 721 VAL A C 1
ATOM 5852 O O . VAL A 1 721 ? 23.021 0.270 -19.253 1.00 89.12 721 VAL A O 1
ATOM 5855 N N . PHE A 1 722 ? 24.128 1.689 -20.572 1.00 90.69 722 PHE A N 1
ATOM 5856 C CA . PHE A 1 722 ? 24.645 0.645 -21.463 1.00 90.69 722 PHE A CA 1
ATOM 5857 C C . PHE A 1 722 ? 25.744 -0.228 -20.813 1.00 90.69 722 PHE A C 1
ATOM 5859 O O . PHE A 1 722 ? 26.193 -1.210 -21.404 1.00 90.69 722 PHE A O 1
ATOM 5866 N N . ARG A 1 723 ? 26.184 0.082 -19.583 1.00 84.19 723 ARG A N 1
ATOM 5867 C CA . ARG A 1 723 ? 27.098 -0.763 -18.788 1.00 84.19 723 ARG A CA 1
ATOM 5868 C C . ARG A 1 723 ? 26.352 -1.754 -17.879 1.00 84.19 723 ARG A C 1
ATOM 5870 O O . ARG A 1 723 ? 27.017 -2.526 -17.179 1.00 84.19 723 ARG A O 1
ATOM 5877 N N . PHE A 1 724 ? 25.017 -1.731 -17.863 1.00 90.12 724 PHE A N 1
ATOM 5878 C CA . PHE A 1 724 ? 24.169 -2.638 -17.078 1.00 90.12 724 PHE A CA 1
ATOM 5879 C C . PHE A 1 724 ? 24.094 -4.035 -17.721 1.00 90.12 724 PHE A C 1
ATOM 5881 O O . PHE A 1 724 ? 24.624 -4.261 -18.817 1.00 90.12 724 PHE A O 1
ATOM 5888 N N . ILE A 1 725 ? 23.456 -4.984 -17.028 1.00 89.00 725 ILE A N 1
ATOM 5889 C CA . ILE A 1 725 ? 23.214 -6.325 -17.575 1.00 89.00 725 ILE A CA 1
ATOM 5890 C C . ILE A 1 725 ? 22.238 -6.220 -18.762 1.00 89.00 725 ILE A C 1
ATOM 5892 O O . ILE A 1 725 ? 21.177 -5.592 -18.678 1.00 89.00 725 ILE A O 1
ATOM 5896 N N . MET A 1 726 ? 22.668 -6.800 -19.883 1.00 89.88 726 MET A N 1
ATOM 5897 C CA . MET A 1 726 ? 21.973 -6.822 -21.166 1.00 89.88 726 MET A CA 1
ATOM 5898 C C . MET A 1 726 ? 21.105 -8.077 -21.232 1.00 89.88 726 MET A C 1
ATOM 5900 O O . MET A 1 726 ? 21.636 -9.181 -21.150 1.00 89.88 726 MET A O 1
ATOM 5904 N N . HIS A 1 727 ? 19.790 -7.857 -21.280 1.00 91.94 727 HIS A N 1
ATOM 5905 C CA . HIS A 1 727 ? 18.713 -8.853 -21.352 1.00 91.94 727 HIS A CA 1
ATOM 5906 C C . HIS A 1 727 ? 17.357 -8.132 -21.435 1.00 91.94 727 HIS A C 1
ATOM 5908 O O . HIS A 1 727 ? 17.275 -6.933 -21.138 1.00 91.94 727 HIS A O 1
ATOM 5914 N N . THR A 1 728 ? 16.273 -8.849 -21.726 1.00 93.69 728 THR A N 1
ATOM 5915 C CA . THR A 1 728 ? 14.901 -8.302 -21.810 1.00 93.69 728 THR A CA 1
ATOM 5916 C C . THR A 1 728 ? 14.041 -8.592 -20.570 1.00 93.69 728 THR A C 1
ATOM 5918 O O . THR A 1 728 ? 13.415 -7.691 -20.012 1.00 93.69 728 THR A O 1
ATOM 5921 N N . TRP A 1 729 ? 14.087 -9.825 -20.071 1.00 92.56 729 TRP A N 1
ATOM 5922 C CA . TRP A 1 729 ? 13.211 -10.440 -19.059 1.00 92.56 729 TRP A CA 1
ATOM 5923 C C . TRP A 1 729 ? 13.317 -9.927 -17.599 1.00 92.56 729 TRP A C 1
ATOM 5925 O O . TRP A 1 729 ? 13.152 -10.691 -16.663 1.00 92.56 729 TRP A O 1
ATOM 5935 N N . SER A 1 730 ? 13.569 -8.641 -17.316 1.00 95.94 730 SER A N 1
ATOM 5936 C CA . SER A 1 730 ? 13.407 -8.127 -15.927 1.00 95.94 730 SER A CA 1
ATOM 5937 C C . SER A 1 730 ? 12.700 -6.781 -15.813 1.00 95.94 730 SER A C 1
ATOM 5939 O O . SER A 1 730 ? 12.966 -6.002 -14.899 1.00 95.94 730 SER A O 1
ATOM 5941 N N . GLY A 1 731 ? 11.797 -6.485 -16.741 1.00 97.44 731 GLY A N 1
ATOM 5942 C CA . GLY A 1 731 ? 11.099 -5.208 -16.775 1.00 97.44 731 GLY A CA 1
ATOM 5943 C C . GLY A 1 731 ? 9.842 -5.208 -17.625 1.00 97.44 731 GLY A C 1
ATOM 5944 O O . GLY A 1 731 ? 9.372 -6.259 -18.064 1.00 97.44 731 GLY A O 1
ATOM 5945 N N . ILE A 1 732 ? 9.330 -4.000 -17.853 1.00 98.69 732 ILE A N 1
ATOM 5946 C CA . ILE A 1 732 ? 8.263 -3.723 -18.812 1.00 98.69 732 ILE A CA 1
ATOM 5947 C C . ILE A 1 732 ? 8.603 -2.496 -19.668 1.00 98.69 732 ILE A C 1
ATOM 5949 O O . ILE A 1 732 ? 9.304 -1.581 -19.226 1.00 98.69 732 ILE A O 1
ATOM 5953 N N . TYR A 1 733 ? 8.084 -2.490 -20.892 1.00 98.69 733 TYR A N 1
ATOM 5954 C CA . TYR A 1 733 ? 8.381 -1.525 -21.950 1.00 98.69 733 TYR A CA 1
ATOM 5955 C C . TYR A 1 733 ? 7.075 -0.910 -22.462 1.00 98.69 733 TYR A C 1
ATOM 5957 O O . TYR A 1 733 ? 6.137 -1.646 -22.759 1.00 98.69 733 TYR A O 1
ATOM 5965 N N . LYS A 1 734 ? 6.976 0.417 -22.558 1.00 98.62 734 LYS A N 1
ATOM 5966 C CA . LYS A 1 734 ? 5.734 1.110 -22.945 1.00 98.62 734 LYS A CA 1
ATOM 5967 C C . LYS A 1 734 ? 5.398 0.768 -24.405 1.00 98.62 734 LYS A C 1
ATOM 5969 O O . LYS A 1 734 ? 6.224 1.009 -25.286 1.00 98.62 734 LYS A O 1
ATOM 5974 N N . ARG A 1 735 ? 4.224 0.190 -24.698 1.00 98.06 735 ARG A N 1
ATOM 5975 C CA . ARG A 1 735 ? 3.947 -0.389 -26.033 1.00 98.06 735 ARG A CA 1
ATOM 5976 C C . ARG A 1 735 ? 4.054 0.658 -27.144 1.00 98.06 735 ARG A C 1
ATOM 5978 O O . ARG A 1 735 ? 4.796 0.453 -28.099 1.00 98.06 735 ARG A O 1
ATOM 5985 N N . ASN A 1 736 ? 3.439 1.825 -26.959 1.00 97.44 736 ASN A N 1
ATOM 5986 C CA . ASN A 1 736 ? 3.509 2.922 -27.931 1.00 97.44 736 ASN A CA 1
ATOM 5987 C C . ASN A 1 736 ? 4.951 3.428 -28.184 1.00 97.44 736 ASN A C 1
ATOM 5989 O O . ASN A 1 736 ? 5.211 4.025 -29.225 1.00 97.44 736 ASN A O 1
ATOM 5993 N N . PHE A 1 737 ? 5.902 3.204 -27.264 1.00 98.00 737 PHE A N 1
ATOM 5994 C CA . PHE A 1 737 ? 7.327 3.497 -27.476 1.00 98.00 737 PHE A CA 1
ATOM 5995 C C . PHE A 1 737 ? 7.995 2.433 -28.369 1.00 98.00 737 PHE A C 1
ATOM 5997 O O . PHE A 1 737 ? 8.701 2.789 -29.314 1.00 98.00 737 PHE A O 1
ATOM 6004 N N . ILE A 1 738 ? 7.711 1.146 -28.127 1.00 98.12 738 ILE A N 1
ATOM 6005 C CA . ILE A 1 738 ? 8.147 0.024 -28.979 1.00 98.12 738 ILE A CA 1
ATOM 6006 C C . ILE A 1 738 ? 7.608 0.172 -30.412 1.00 98.12 738 ILE A C 1
ATOM 6008 O O . ILE A 1 738 ? 8.346 -0.037 -31.374 1.00 98.12 738 ILE A O 1
ATOM 6012 N N . GLU A 1 739 ? 6.348 0.586 -30.561 1.00 97.31 739 GLU A N 1
ATOM 6013 C CA . GLU A 1 739 ? 5.706 0.864 -31.853 1.00 97.31 739 GLU A CA 1
ATOM 6014 C C . GLU A 1 739 ? 6.335 2.070 -32.563 1.00 97.31 739 GLU A C 1
ATOM 6016 O O . GLU A 1 739 ? 6.793 1.941 -33.697 1.00 97.31 739 GLU A O 1
ATOM 6021 N N . LYS A 1 740 ? 6.422 3.228 -31.889 1.00 95.75 740 LYS A N 1
ATOM 6022 C CA . LYS A 1 740 ? 6.919 4.495 -32.462 1.00 95.75 740 LYS A CA 1
ATOM 6023 C C . LYS A 1 740 ? 8.303 4.376 -33.102 1.00 95.75 740 LYS A C 1
ATOM 6025 O O . LYS A 1 740 ? 8.559 5.023 -34.115 1.00 95.75 740 LYS A O 1
ATOM 6030 N N . TYR A 1 741 ? 9.196 3.596 -32.496 1.00 94.88 741 TYR A N 1
ATOM 6031 C CA . TYR A 1 741 ? 10.570 3.410 -32.973 1.00 94.88 741 TYR A CA 1
ATOM 6032 C C . TYR A 1 741 ? 10.784 2.076 -33.714 1.00 94.88 741 TYR A C 1
ATOM 6034 O O . TYR A 1 741 ? 11.920 1.760 -34.061 1.00 94.88 741 TYR A O 1
ATOM 6042 N N . ASN A 1 742 ? 9.710 1.315 -33.969 1.00 94.62 742 ASN A N 1
ATOM 6043 C CA . ASN A 1 742 ? 9.714 -0.031 -34.556 1.00 94.62 742 ASN A CA 1
ATOM 6044 C C . ASN A 1 742 ? 10.751 -0.980 -33.921 1.00 94.62 742 ASN A C 1
ATOM 6046 O O . ASN A 1 742 ? 11.524 -1.644 -34.610 1.00 94.62 742 ASN A O 1
ATOM 6050 N N . ILE A 1 743 ? 10.792 -1.017 -32.588 1.00 96.50 743 ILE A N 1
ATOM 6051 C CA . ILE A 1 743 ? 11.785 -1.801 -31.848 1.00 96.50 743 ILE A CA 1
ATOM 6052 C C . ILE A 1 743 ? 11.415 -3.285 -31.950 1.00 96.50 743 ILE A C 1
ATOM 6054 O O . ILE A 1 743 ? 10.320 -3.687 -31.548 1.00 96.50 743 ILE A O 1
ATOM 6058 N N . ARG A 1 744 ? 12.310 -4.099 -32.517 1.00 96.00 744 ARG A N 1
ATOM 6059 C CA . ARG A 1 744 ? 12.093 -5.536 -32.774 1.00 96.00 744 ARG A CA 1
ATOM 6060 C C . ARG A 1 744 ? 13.338 -6.366 -32.455 1.00 96.00 744 ARG A C 1
ATOM 6062 O O . ARG A 1 744 ? 14.457 -5.854 -32.450 1.00 96.00 744 ARG A O 1
ATOM 6069 N N . HIS A 1 745 ? 13.137 -7.646 -32.160 1.00 96.44 745 HIS A N 1
ATOM 6070 C CA . HIS A 1 745 ? 14.218 -8.622 -32.017 1.00 96.44 745 HIS A CA 1
ATOM 6071 C C . HIS A 1 745 ? 14.744 -9.033 -33.399 1.00 96.44 745 HIS A C 1
ATOM 6073 O O . HIS A 1 745 ? 13.994 -9.051 -34.375 1.00 96.44 745 HIS A O 1
ATOM 6079 N N . ASN A 1 746 ? 16.022 -9.402 -33.472 1.00 94.62 746 ASN A N 1
ATOM 6080 C CA . ASN A 1 746 ? 16.645 -9.909 -34.692 1.00 94.62 746 ASN A CA 1
ATOM 6081 C C . ASN A 1 746 ? 16.118 -11.315 -35.033 1.00 94.62 746 ASN A C 1
ATOM 6083 O O . ASN A 1 746 ? 16.216 -12.221 -34.208 1.00 94.62 746 ASN A O 1
ATOM 6087 N N . GLU A 1 747 ? 15.606 -11.553 -36.239 1.00 93.38 747 GLU A N 1
ATOM 6088 C CA . GLU A 1 747 ? 14.966 -12.832 -36.605 1.00 93.38 747 GLU A CA 1
ATOM 6089 C C . GLU A 1 747 ? 15.965 -13.902 -37.086 1.00 93.38 747 GLU A C 1
ATOM 6091 O O . GLU A 1 747 ? 15.751 -14.619 -38.062 1.00 93.38 747 GLU A O 1
ATOM 6096 N N . THR A 1 748 ? 17.098 -14.026 -36.392 1.00 88.00 748 THR A N 1
ATOM 6097 C CA . THR A 1 748 ? 18.090 -15.069 -36.688 1.00 88.00 748 THR A CA 1
ATOM 6098 C C . THR A 1 748 ? 17.629 -16.453 -36.191 1.00 88.00 748 THR A C 1
ATOM 6100 O O . THR A 1 748 ? 17.079 -16.549 -35.093 1.00 88.00 748 THR A O 1
ATOM 6103 N N . PRO A 1 749 ? 17.881 -17.553 -36.937 1.00 82.44 749 PRO A N 1
ATOM 6104 C CA . PRO A 1 749 ? 17.368 -18.883 -36.590 1.00 82.44 749 PRO A CA 1
ATOM 6105 C C . PRO A 1 749 ? 17.748 -19.420 -35.195 1.00 82.44 749 PRO A C 1
ATOM 6107 O O . PRO A 1 749 ? 18.918 -19.466 -34.795 1.00 82.44 749 PRO A O 1
ATOM 6110 N N . GLY A 1 750 ? 16.741 -19.931 -34.477 1.00 80.12 750 GLY A N 1
ATOM 6111 C CA . GLY A 1 750 ? 16.854 -20.465 -33.113 1.00 80.12 750 GLY A CA 1
ATOM 6112 C C . GLY A 1 750 ? 17.063 -19.387 -32.035 1.00 80.12 750 GLY A C 1
ATOM 6113 O O . GLY A 1 750 ? 16.862 -18.206 -32.278 1.00 80.12 750 GLY A O 1
ATOM 6114 N N . ALA A 1 751 ? 17.464 -19.784 -30.821 1.00 75.12 751 ALA A N 1
ATOM 6115 C CA . ALA A 1 751 ? 17.760 -18.857 -29.715 1.00 75.12 751 ALA A CA 1
ATOM 6116 C C . ALA A 1 751 ? 19.276 -18.678 -29.471 1.00 75.12 751 ALA A C 1
ATOM 6118 O O . ALA A 1 751 ? 19.959 -19.673 -29.196 1.00 75.12 751 ALA A O 1
ATOM 6119 N N . SER A 1 752 ? 19.798 -17.450 -29.589 1.00 83.00 752 SER A N 1
ATOM 6120 C CA . SER A 1 752 ? 21.088 -16.965 -29.055 1.00 83.00 752 SER A CA 1
ATOM 6121 C C . SER A 1 752 ? 21.257 -15.454 -29.310 1.00 83.00 752 SER A C 1
ATOM 6123 O O . SER A 1 752 ? 21.329 -15.048 -30.463 1.00 83.00 752 SER A O 1
ATOM 6125 N N . PHE A 1 753 ? 21.453 -14.656 -28.253 1.00 87.56 753 PHE A N 1
ATOM 6126 C CA . PHE A 1 753 ? 21.784 -13.214 -28.280 1.00 87.56 753 PHE A CA 1
ATOM 6127 C C . PHE A 1 753 ? 20.745 -12.233 -28.856 1.00 87.56 753 PHE A C 1
ATOM 6129 O O . PHE A 1 753 ? 20.999 -11.035 -28.792 1.00 87.56 753 PHE A O 1
ATOM 6136 N N . GLN A 1 754 ? 19.595 -12.662 -29.386 1.00 90.94 754 GLN A N 1
ATOM 6137 C CA . GLN A 1 754 ? 18.646 -11.736 -30.040 1.00 90.94 754 GLN A CA 1
ATOM 6138 C C . GLN A 1 754 ? 17.959 -10.746 -29.075 1.00 90.94 754 GLN A C 1
ATOM 6140 O O . GLN A 1 754 ? 17.316 -9.785 -29.499 1.00 90.94 754 GLN A O 1
ATOM 6145 N N . ASP A 1 755 ? 18.114 -10.969 -27.769 1.00 90.31 755 ASP A N 1
ATOM 6146 C CA . ASP A 1 755 ? 17.768 -10.050 -26.689 1.00 90.31 755 ASP A CA 1
ATOM 6147 C C . ASP A 1 755 ? 18.695 -8.819 -26.631 1.00 90.31 755 ASP A C 1
ATOM 6149 O O . ASP A 1 755 ? 18.259 -7.746 -26.201 1.00 90.31 755 ASP A O 1
ATOM 6153 N N . ASN A 1 756 ? 19.939 -8.927 -27.119 1.00 93.19 756 ASN A N 1
ATOM 6154 C CA . ASN A 1 756 ? 20.900 -7.822 -27.176 1.00 93.19 756 ASN A CA 1
ATOM 6155 C C . ASN A 1 756 ? 20.400 -6.676 -28.063 1.00 93.19 756 ASN A C 1
ATOM 6157 O O . ASN A 1 756 ? 20.429 -5.520 -27.641 1.00 93.19 756 ASN A O 1
ATOM 6161 N N . GLY A 1 757 ? 19.965 -6.975 -29.293 1.00 94.31 757 GLY A N 1
ATOM 6162 C CA . GLY A 1 757 ? 19.545 -5.975 -30.268 1.00 94.31 757 GLY A CA 1
ATOM 6163 C C . GLY A 1 757 ? 18.292 -5.237 -29.827 1.00 94.31 757 GLY A C 1
ATOM 6164 O O . GLY A 1 757 ? 18.240 -4.010 -29.928 1.00 94.31 757 GLY A O 1
ATOM 6165 N N . PHE A 1 758 ? 17.311 -5.950 -29.268 1.00 96.25 758 PHE A N 1
ATOM 6166 C CA . PHE A 1 758 ? 16.127 -5.331 -28.668 1.00 96.25 758 PHE A CA 1
ATOM 6167 C C . PHE A 1 758 ? 16.515 -4.445 -27.472 1.00 96.25 758 PHE A C 1
ATOM 6169 O O . PHE A 1 758 ? 16.158 -3.267 -27.433 1.00 96.25 758 PHE A O 1
ATOM 6176 N N . TRP A 1 759 ? 17.317 -4.959 -26.530 1.00 96.38 759 TRP A N 1
ATOM 6177 C CA . TRP A 1 759 ? 17.802 -4.186 -25.380 1.00 96.38 759 TRP A CA 1
ATOM 6178 C C . TRP A 1 759 ? 18.540 -2.909 -25.813 1.00 96.38 759 TRP A C 1
ATOM 6180 O O . TRP A 1 759 ? 18.235 -1.825 -25.309 1.00 96.38 759 TRP A O 1
ATOM 6190 N N . PHE A 1 760 ? 19.443 -3.010 -26.793 1.00 96.38 760 PHE A N 1
ATOM 6191 C CA . PHE A 1 760 ? 20.215 -1.875 -27.298 1.00 96.38 760 PHE A CA 1
ATOM 6192 C C . PHE A 1 760 ? 19.303 -0.813 -27.922 1.00 96.38 760 PHE A C 1
ATOM 6194 O O . PHE A 1 760 ? 19.443 0.363 -27.595 1.00 96.38 760 PHE A O 1
ATOM 6201 N N . GLN A 1 761 ? 18.334 -1.213 -28.755 1.00 96.69 761 GLN A N 1
ATOM 6202 C CA . GLN A 1 761 ? 17.327 -0.303 -29.314 1.00 96.69 761 GLN A CA 1
ATOM 6203 C C . GLN A 1 761 ? 16.536 0.411 -28.212 1.00 96.69 761 GLN A C 1
ATOM 6205 O O . GLN A 1 761 ? 16.410 1.635 -28.246 1.00 96.69 761 GLN A O 1
ATOM 6210 N N . THR A 1 762 ? 16.049 -0.318 -27.200 1.00 96.94 762 THR A N 1
ATOM 6211 C CA . THR A 1 762 ? 15.258 0.301 -26.122 1.00 96.94 762 THR A CA 1
ATOM 6212 C C . THR A 1 762 ? 16.047 1.355 -25.343 1.00 96.94 762 THR A C 1
ATOM 6214 O O . THR A 1 762 ? 15.484 2.393 -25.013 1.00 96.94 762 THR A O 1
ATOM 6217 N N . LEU A 1 763 ? 17.354 1.168 -25.121 1.00 96.06 763 LEU A N 1
ATOM 6218 C CA . LEU A 1 763 ? 18.202 2.197 -24.507 1.00 96.06 763 LEU A CA 1
ATOM 6219 C C . LEU A 1 763 ? 18.648 3.293 -25.489 1.00 96.06 763 LEU A C 1
ATOM 6221 O O . LEU A 1 763 ? 18.884 4.417 -25.060 1.00 96.06 763 LEU A O 1
ATOM 6225 N N . ALA A 1 764 ? 18.765 3.008 -26.787 1.00 95.38 764 ALA A N 1
ATOM 6226 C CA . ALA A 1 764 ? 19.136 4.000 -27.799 1.00 95.38 764 ALA A CA 1
ATOM 6227 C C . ALA A 1 764 ? 18.015 5.015 -28.075 1.00 95.38 764 ALA A C 1
ATOM 6229 O O . ALA A 1 764 ? 18.301 6.192 -28.292 1.00 95.38 764 ALA A O 1
ATOM 6230 N N . PHE A 1 765 ? 16.751 4.579 -28.055 1.00 96.06 765 PHE A N 1
ATOM 6231 C CA . PHE A 1 765 ? 15.603 5.443 -28.349 1.00 96.06 765 PHE A CA 1
ATOM 6232 C C . PHE A 1 765 ? 14.934 6.047 -27.111 1.00 96.06 765 PHE A C 1
ATOM 6234 O O . PHE A 1 765 ? 14.325 7.113 -27.227 1.00 96.06 765 PHE A O 1
ATOM 6241 N N . ALA A 1 766 ? 15.033 5.412 -25.938 1.00 96.88 766 ALA A N 1
ATOM 6242 C CA . ALA A 1 766 ? 14.410 5.936 -24.726 1.00 96.88 766 ALA A CA 1
ATOM 6243 C C . ALA A 1 766 ? 15.022 7.277 -24.291 1.00 96.88 766 ALA A C 1
ATOM 6245 O O . ALA A 1 766 ? 16.207 7.558 -24.477 1.00 96.88 766 ALA A O 1
ATOM 6246 N N . THR A 1 767 ? 14.181 8.090 -23.661 1.00 95.56 767 THR A N 1
ATOM 6247 C CA . THR A 1 767 ? 14.523 9.372 -23.026 1.00 95.56 767 THR A CA 1
ATOM 6248 C C . THR A 1 767 ? 14.256 9.346 -21.523 1.00 95.56 767 THR A C 1
ATOM 6250 O O . THR A 1 767 ? 14.821 10.143 -20.774 1.00 95.56 767 THR A O 1
ATOM 6253 N N . ARG A 1 768 ? 13.402 8.422 -21.063 1.00 97.69 768 ARG A N 1
ATOM 6254 C CA . ARG A 1 768 ? 12.963 8.287 -19.676 1.00 97.69 768 ARG A CA 1
ATOM 6255 C C . ARG A 1 768 ? 12.983 6.806 -19.301 1.00 97.69 768 ARG A C 1
ATOM 6257 O O . ARG A 1 768 ? 12.099 6.050 -19.681 1.00 97.69 768 ARG A O 1
ATOM 6264 N N . THR A 1 769 ? 14.008 6.385 -18.567 1.00 98.19 769 THR A N 1
ATOM 6265 C CA . THR A 1 769 ? 14.193 4.996 -18.103 1.00 98.19 769 THR A CA 1
ATOM 6266 C C . THR A 1 769 ? 14.226 4.935 -16.579 1.00 98.19 769 THR A C 1
ATOM 6268 O O . THR A 1 769 ? 14.659 5.896 -15.943 1.00 98.19 769 THR A O 1
ATOM 6271 N N . TYR A 1 770 ? 13.781 3.827 -15.980 1.00 97.62 770 TYR A N 1
ATOM 6272 C CA . TYR A 1 770 ? 13.779 3.642 -14.523 1.00 97.62 770 TYR A CA 1
ATOM 6273 C C . TYR A 1 770 ? 14.337 2.275 -14.117 1.00 97.62 770 TYR A C 1
ATOM 6275 O O . TYR A 1 770 ? 14.146 1.280 -14.818 1.00 97.62 770 TYR A O 1
ATOM 6283 N N . PHE A 1 771 ? 14.994 2.213 -12.955 1.00 97.44 771 PHE A N 1
ATOM 6284 C CA . PHE A 1 771 ? 15.629 0.991 -12.456 1.00 97.44 771 PHE A CA 1
ATOM 6285 C C . PHE A 1 771 ? 15.308 0.752 -10.973 1.00 97.44 771 PHE A C 1
ATOM 6287 O O . PHE A 1 771 ? 15.546 1.626 -10.140 1.00 97.44 771 PHE A O 1
ATOM 6294 N N . LEU A 1 772 ? 14.787 -0.431 -10.628 1.00 96.00 772 LEU A N 1
ATOM 6295 C CA . LEU A 1 772 ? 14.429 -0.832 -9.256 1.00 96.00 772 LEU A CA 1
ATOM 6296 C C . LEU A 1 772 ? 15.440 -1.819 -8.659 1.00 96.00 772 LEU A C 1
ATOM 6298 O O . LEU A 1 772 ? 15.683 -2.886 -9.221 1.00 96.00 772 LEU A O 1
ATOM 6302 N N . ASN A 1 773 ? 15.949 -1.524 -7.461 1.00 93.25 773 ASN A N 1
ATOM 6303 C CA . ASN A 1 773 ? 16.866 -2.400 -6.718 1.00 93.25 773 ASN A CA 1
ATOM 6304 C C . ASN A 1 773 ? 16.135 -3.517 -5.935 1.00 93.25 773 ASN A C 1
ATOM 6306 O O . ASN A 1 773 ? 16.478 -3.822 -4.791 1.00 93.25 773 ASN A O 1
ATOM 6310 N N . LYS A 1 774 ? 15.073 -4.088 -6.523 1.00 93.06 774 LYS A N 1
ATOM 6311 C CA . LYS A 1 774 ? 14.232 -5.135 -5.924 1.00 93.06 774 LYS A CA 1
ATOM 6312 C C . LYS A 1 774 ? 14.221 -6.377 -6.829 1.00 93.06 774 LYS A C 1
ATOM 6314 O O . LYS A 1 774 ? 13.766 -6.271 -7.965 1.00 93.06 774 LYS A O 1
ATOM 6319 N N . PRO A 1 775 ? 14.709 -7.542 -6.362 1.00 94.94 775 PRO A N 1
ATOM 6320 C CA . PRO A 1 775 ? 14.876 -8.723 -7.205 1.00 94.94 775 PRO A CA 1
ATOM 6321 C C . PRO A 1 775 ? 13.573 -9.512 -7.397 1.00 94.94 775 PRO A C 1
ATOM 6323 O O . PRO A 1 775 ? 13.284 -10.450 -6.654 1.00 94.94 775 PRO A O 1
ATOM 6326 N N . PHE A 1 776 ? 12.785 -9.122 -8.401 1.00 95.88 776 PHE A N 1
ATOM 6327 C CA . PHE A 1 776 ? 11.496 -9.755 -8.714 1.00 95.88 776 PHE A CA 1
ATOM 6328 C C . PHE A 1 776 ? 11.618 -11.030 -9.552 1.00 95.88 776 PHE A C 1
ATOM 6330 O O . PHE A 1 776 ? 10.894 -11.995 -9.316 1.00 95.88 776 PHE A O 1
ATOM 6337 N N . TYR A 1 777 ? 12.497 -11.015 -10.553 1.00 97.88 777 TYR A N 1
ATOM 6338 C CA . TYR A 1 777 ? 12.604 -12.089 -11.537 1.00 97.88 777 TYR A CA 1
ATOM 6339 C C . TYR A 1 777 ? 13.543 -13.201 -11.049 1.00 97.88 777 TYR A C 1
ATOM 6341 O O . TYR A 1 777 ? 14.507 -12.929 -10.325 1.00 97.88 777 TYR A O 1
ATOM 6349 N N . MET A 1 778 ? 13.275 -14.450 -11.429 1.00 96.50 778 MET A N 1
ATOM 6350 C CA . MET A 1 778 ? 13.995 -15.635 -10.957 1.00 96.50 778 MET A CA 1
ATOM 6351 C C . MET A 1 778 ? 14.538 -16.403 -12.169 1.00 96.50 778 MET A C 1
ATOM 6353 O O . MET A 1 778 ? 13.830 -17.205 -12.762 1.00 96.50 778 MET A O 1
ATOM 6357 N N . LEU A 1 779 ? 15.804 -16.145 -12.516 1.00 95.19 779 LEU A N 1
ATOM 6358 C CA . LEU A 1 779 ? 16.509 -16.736 -13.657 1.00 95.19 779 LEU A CA 1
ATOM 6359 C C . LEU A 1 779 ? 17.097 -18.112 -13.303 1.00 95.19 779 LEU A C 1
ATOM 6361 O O . LEU A 1 779 ? 18.028 -18.212 -12.489 1.00 95.19 779 LEU A O 1
ATOM 6365 N N . ARG A 1 780 ? 16.612 -19.168 -13.945 1.00 94.12 780 ARG A N 1
ATOM 6366 C CA . ARG A 1 780 ? 17.082 -20.547 -13.814 1.00 94.12 780 ARG A CA 1
ATOM 6367 C C . ARG A 1 780 ? 18.480 -20.706 -14.419 1.00 94.12 780 ARG A C 1
ATOM 6369 O O . ARG A 1 780 ? 18.849 -20.056 -15.397 1.00 94.12 780 ARG A O 1
ATOM 6376 N N . ARG A 1 781 ? 19.325 -21.547 -13.807 1.00 91.31 781 ARG A N 1
ATOM 6377 C CA . ARG A 1 781 ? 20.716 -21.791 -14.267 1.00 91.31 781 ARG A CA 1
ATOM 6378 C C . ARG A 1 781 ? 21.076 -23.263 -14.460 1.00 91.31 781 ARG A C 1
ATOM 6380 O O . ARG A 1 781 ? 22.161 -23.554 -14.963 1.00 91.31 781 ARG A O 1
ATOM 6387 N N . ASP A 1 782 ? 20.198 -24.188 -14.084 1.00 89.19 782 ASP A N 1
ATOM 6388 C CA . ASP A 1 782 ? 20.418 -25.629 -14.223 1.00 89.19 782 ASP A CA 1
ATOM 6389 C C . ASP A 1 782 ? 19.819 -26.241 -15.498 1.00 89.19 782 ASP A C 1
ATOM 6391 O O . ASP A 1 782 ? 20.424 -27.196 -15.990 1.00 89.19 782 ASP A O 1
ATOM 6395 N N . ASN A 1 783 ? 18.767 -25.653 -16.096 1.00 87.50 783 ASN A N 1
ATOM 6396 C CA . ASN A 1 783 ? 18.112 -26.117 -17.337 1.00 87.50 783 ASN A CA 1
ATOM 6397 C C . ASN A 1 783 ? 19.123 -26.674 -18.373 1.00 87.50 783 ASN A C 1
ATOM 6399 O O . ASN A 1 783 ? 19.981 -25.918 -18.855 1.00 87.50 783 ASN A O 1
ATOM 6403 N N . PRO A 1 784 ? 19.087 -27.979 -18.718 1.00 81.94 784 PRO A N 1
ATOM 6404 C CA . PRO A 1 784 ? 20.030 -28.591 -19.654 1.00 81.94 784 PRO A CA 1
ATOM 6405 C C . PRO A 1 784 ? 19.879 -28.072 -21.092 1.00 81.94 784 PRO A C 1
ATOM 6407 O O . PRO A 1 784 ? 20.892 -27.953 -21.779 1.00 81.94 784 PRO A O 1
ATOM 6410 N N . GLY A 1 785 ? 18.667 -27.700 -21.516 1.00 79.19 785 GLY A N 1
ATOM 6411 C CA . GLY A 1 785 ? 18.360 -27.189 -22.857 1.00 79.19 785 GLY A CA 1
ATOM 6412 C C . GLY A 1 785 ? 18.762 -25.730 -23.107 1.00 79.19 785 GLY A C 1
ATOM 6413 O O . GLY A 1 785 ? 18.693 -25.270 -24.245 1.00 79.19 785 GLY A O 1
ATOM 6414 N N . SER A 1 786 ? 19.210 -24.998 -22.078 1.00 80.50 786 SER A N 1
ATOM 6415 C CA . SER A 1 786 ? 19.549 -23.572 -22.186 1.00 80.50 786 SER A CA 1
ATOM 6416 C C . SER A 1 786 ? 20.520 -23.274 -23.339 1.00 80.50 786 SER A C 1
ATOM 6418 O O . SER A 1 786 ? 21.605 -23.856 -23.438 1.00 80.50 786 SER A O 1
ATOM 6420 N N . SER A 1 787 ? 20.189 -22.269 -24.158 1.00 76.81 787 SER A N 1
ATOM 6421 C CA . SER A 1 787 ? 21.022 -21.764 -25.266 1.00 76.81 787 SER A CA 1
ATOM 6422 C C . SER A 1 787 ? 22.450 -21.386 -24.836 1.00 76.81 787 SER A C 1
ATOM 6424 O O . SER A 1 787 ? 23.391 -21.443 -25.637 1.00 76.81 787 SER A O 1
ATOM 6426 N N . THR A 1 788 ? 22.646 -21.072 -23.551 1.00 70.81 788 THR A N 1
ATOM 6427 C CA . THR A 1 788 ? 23.954 -20.809 -22.929 1.00 70.81 788 THR A CA 1
ATOM 6428 C C . THR A 1 788 ? 24.914 -22.005 -22.970 1.00 70.81 788 THR A C 1
ATOM 6430 O O . THR A 1 788 ? 26.127 -21.800 -22.952 1.00 70.81 788 THR A O 1
ATOM 6433 N N . LYS A 1 789 ? 24.397 -23.236 -23.097 1.00 72.19 789 LYS A N 1
ATOM 6434 C CA . LYS A 1 789 ? 25.165 -24.493 -23.173 1.00 72.19 789 LYS A CA 1
ATOM 6435 C C . LYS A 1 789 ? 25.459 -24.944 -24.614 1.00 72.19 789 LYS A C 1
ATOM 6437 O O . LYS A 1 789 ? 26.278 -25.836 -24.823 1.00 72.19 789 LYS A O 1
ATOM 6442 N N . SER A 1 790 ? 24.836 -24.324 -25.621 1.00 71.88 790 SER A N 1
ATOM 6443 C CA . SER A 1 790 ? 25.014 -24.691 -27.034 1.00 71.88 790 SER A CA 1
ATOM 6444 C C . SER A 1 790 ? 26.386 -24.257 -27.571 1.00 71.88 790 SER A C 1
ATOM 6446 O O . SER A 1 790 ? 26.686 -23.062 -27.626 1.00 71.88 790 SER A O 1
ATOM 6448 N N . LYS A 1 791 ? 27.229 -25.213 -27.986 1.00 66.44 791 LYS A N 1
ATOM 6449 C CA . LYS A 1 791 ? 28.588 -24.933 -28.495 1.00 66.44 791 LYS A CA 1
ATOM 6450 C C . LYS A 1 791 ? 28.628 -24.424 -29.941 1.00 66.44 791 LYS A C 1
ATOM 6452 O O . LYS A 1 791 ? 29.483 -23.610 -30.264 1.00 66.44 791 LYS A O 1
ATOM 6457 N N . GLY A 1 792 ? 27.700 -24.863 -30.796 1.00 63.78 792 GLY A N 1
ATOM 6458 C CA . GLY A 1 792 ? 27.737 -24.589 -32.242 1.00 63.78 792 GLY A CA 1
ATOM 6459 C C . GLY A 1 792 ? 27.339 -23.169 -32.672 1.00 63.78 792 GLY A C 1
ATOM 6460 O O . GLY A 1 792 ? 27.529 -22.808 -33.829 1.00 63.78 792 GLY A O 1
ATOM 6461 N N . LYS A 1 793 ? 26.806 -22.329 -31.773 1.00 74.19 793 LYS A N 1
ATOM 6462 C CA . LYS A 1 793 ? 26.301 -20.976 -32.102 1.00 74.19 793 LYS A CA 1
ATOM 6463 C C . LYS A 1 793 ? 27.379 -19.882 -32.043 1.00 74.19 793 LYS A C 1
ATOM 6465 O O . LYS A 1 793 ? 27.119 -18.760 -31.621 1.00 74.19 793 LYS A O 1
ATOM 6470 N N . VAL A 1 794 ? 28.589 -20.227 -32.483 1.00 80.38 794 VAL A N 1
ATOM 6471 C CA . VAL A 1 794 ? 29.829 -19.435 -32.384 1.00 80.38 794 VAL A CA 1
ATOM 6472 C C . VAL A 1 794 ? 29.652 -17.996 -32.885 1.00 80.38 794 VAL A C 1
ATOM 6474 O O . VAL A 1 794 ? 29.867 -17.048 -32.139 1.00 80.38 794 VAL A O 1
ATOM 6477 N N . PHE A 1 795 ? 29.187 -17.823 -34.124 1.00 86.56 795 PHE A N 1
ATOM 6478 C CA . PHE A 1 795 ? 29.083 -16.509 -34.775 1.00 86.56 795 PHE A CA 1
ATOM 6479 C C . PHE A 1 795 ? 27.733 -15.797 -34.562 1.00 86.56 795 PHE A C 1
ATOM 6481 O O . PHE A 1 795 ? 27.452 -14.800 -35.227 1.00 86.56 795 PHE A O 1
ATOM 6488 N N . ALA A 1 796 ? 26.879 -16.280 -33.649 1.00 88.06 796 ALA A N 1
ATOM 6489 C CA . ALA A 1 796 ? 25.592 -15.634 -33.368 1.00 88.06 796 ALA A CA 1
ATOM 6490 C C . ALA A 1 796 ? 25.778 -14.224 -32.779 1.00 88.06 796 ALA A C 1
ATOM 6492 O O . ALA A 1 796 ? 25.103 -13.288 -33.200 1.00 88.06 796 ALA A O 1
ATOM 6493 N N . ALA A 1 797 ? 26.761 -14.051 -31.885 1.00 89.12 797 ALA A N 1
ATOM 6494 C CA . ALA A 1 797 ? 27.115 -12.742 -31.335 1.00 89.12 797 ALA A CA 1
ATOM 6495 C C . ALA A 1 797 ? 27.545 -11.737 -32.419 1.00 89.12 797 ALA A C 1
ATOM 6497 O O . ALA A 1 797 ? 27.300 -10.544 -32.261 1.00 89.12 797 ALA A O 1
ATOM 6498 N N . CYS A 1 798 ? 28.171 -12.204 -33.506 1.00 91.31 798 CYS A N 1
ATOM 6499 C CA . CYS A 1 798 ? 28.621 -11.355 -34.610 1.00 91.31 798 CYS A CA 1
ATOM 6500 C C . CYS A 1 798 ? 27.427 -10.778 -35.370 1.00 91.31 798 CYS A C 1
ATOM 6502 O O . CYS A 1 798 ? 27.235 -9.565 -35.378 1.00 91.31 798 CYS A O 1
ATOM 6504 N N . LYS A 1 799 ? 26.555 -11.663 -35.876 1.00 91.44 799 LYS A N 1
ATOM 6505 C CA . LYS A 1 799 ? 25.340 -11.285 -36.619 1.00 91.44 799 LYS A CA 1
ATOM 6506 C C . LYS A 1 799 ? 24.446 -10.321 -35.837 1.00 91.44 799 LYS A C 1
ATOM 6508 O O . LYS A 1 799 ? 23.822 -9.447 -36.427 1.00 91.44 799 LYS A O 1
ATOM 6513 N N . GLU A 1 800 ? 24.407 -10.460 -34.516 1.00 94.19 800 GLU A N 1
ATOM 6514 C CA . GLU A 1 800 ? 23.648 -9.569 -33.642 1.00 94.19 800 GLU A CA 1
ATOM 6515 C C . GLU A 1 800 ? 24.248 -8.157 -33.544 1.00 94.19 800 GLU A C 1
ATOM 6517 O O . GLU A 1 800 ? 23.520 -7.169 -33.594 1.00 94.19 800 GLU A O 1
ATOM 6522 N N . HIS A 1 801 ? 25.576 -8.029 -33.459 1.00 94.25 801 HIS A N 1
ATOM 6523 C CA . HIS A 1 801 ? 26.226 -6.713 -33.451 1.00 94.25 801 HIS A CA 1
ATOM 6524 C C . HIS A 1 801 ? 26.299 -6.085 -34.845 1.00 94.25 801 HIS A C 1
ATOM 6526 O O . HIS A 1 801 ? 26.428 -4.865 -34.948 1.00 94.25 801 HIS A O 1
ATOM 6532 N N . ASP A 1 802 ? 26.189 -6.886 -35.903 1.00 93.81 802 ASP A N 1
ATOM 6533 C CA . ASP A 1 802 ? 26.012 -6.407 -37.274 1.00 93.81 802 ASP A CA 1
ATOM 6534 C C . ASP A 1 802 ? 24.580 -5.874 -37.487 1.00 93.81 802 ASP A C 1
ATOM 6536 O O . ASP A 1 802 ? 24.415 -4.809 -38.073 1.00 93.81 802 ASP A O 1
ATOM 6540 N N . PHE A 1 803 ? 23.557 -6.515 -36.904 1.00 95.00 803 PHE A N 1
ATOM 6541 C CA . PHE A 1 803 ? 22.181 -5.993 -36.845 1.00 95.00 803 PHE A CA 1
ATOM 6542 C C . PHE A 1 803 ? 22.075 -4.690 -36.032 1.00 95.00 803 PHE A C 1
ATOM 6544 O O . PHE A 1 803 ? 21.508 -3.708 -36.510 1.00 95.00 803 PHE A O 1
ATOM 6551 N N . ILE A 1 804 ? 22.687 -4.623 -34.840 1.00 95.62 804 ILE A N 1
ATOM 6552 C CA . ILE A 1 804 ? 22.771 -3.367 -34.067 1.00 95.62 804 ILE A CA 1
ATOM 6553 C C . ILE A 1 804 ? 23.479 -2.281 -34.891 1.00 95.62 804 ILE A C 1
ATOM 6555 O O . ILE A 1 804 ? 23.049 -1.125 -34.885 1.00 95.62 804 ILE A O 1
ATOM 6559 N N . ARG A 1 805 ? 24.539 -2.634 -35.631 1.00 94.56 805 ARG A N 1
ATOM 6560 C CA . ARG A 1 805 ? 25.259 -1.685 -36.482 1.00 94.56 805 ARG A CA 1
ATOM 6561 C C . ARG A 1 805 ? 24.403 -1.172 -37.642 1.00 94.56 805 ARG A C 1
ATOM 6563 O O . ARG A 1 805 ? 24.419 0.034 -37.879 1.00 94.56 805 ARG A O 1
ATOM 6570 N N . ASP A 1 806 ? 23.639 -2.035 -38.308 1.00 94.56 806 ASP A N 1
ATOM 6571 C CA . ASP A 1 806 ? 22.704 -1.631 -39.364 1.00 94.56 806 ASP A CA 1
ATOM 6572 C C . ASP A 1 806 ? 21.651 -0.640 -38.844 1.00 94.56 806 ASP A C 1
ATOM 6574 O O . ASP A 1 806 ? 21.447 0.411 -39.448 1.00 94.56 806 ASP A O 1
ATOM 6578 N N . ILE A 1 807 ? 21.079 -0.886 -37.659 1.00 93.69 807 ILE A N 1
ATOM 6579 C CA . ILE A 1 807 ? 20.154 0.057 -37.007 1.00 93.69 807 ILE A CA 1
ATOM 6580 C C . ILE A 1 807 ? 20.828 1.415 -36.773 1.00 93.69 807 ILE A C 1
ATOM 6582 O O . ILE A 1 807 ? 20.249 2.453 -37.104 1.00 93.69 807 ILE A O 1
ATOM 6586 N N . LEU A 1 808 ? 22.053 1.432 -36.232 1.00 93.62 808 LEU A N 1
ATOM 6587 C CA . LEU A 1 808 ? 22.807 2.674 -36.024 1.00 93.62 808 LEU A CA 1
ATOM 6588 C C . LEU A 1 808 ? 23.102 3.401 -37.341 1.00 93.62 808 LEU A C 1
ATOM 6590 O O . LEU A 1 808 ? 23.115 4.636 -37.370 1.00 93.62 808 LEU A O 1
ATOM 6594 N N . ASP A 1 809 ? 23.333 2.671 -38.432 1.00 91.44 809 ASP A N 1
ATOM 6595 C CA . ASP A 1 809 ? 23.600 3.278 -39.728 1.00 91.44 809 ASP A CA 1
ATOM 6596 C C . ASP A 1 809 ? 22.367 3.778 -40.458 1.00 91.44 809 ASP A C 1
ATOM 6598 O O . ASP A 1 809 ? 22.396 4.899 -40.979 1.00 91.44 809 ASP A O 1
ATOM 6602 N N . ASN A 1 810 ? 21.282 3.011 -40.443 1.00 90.50 810 ASN A N 1
ATOM 6603 C CA . ASN A 1 810 ? 20.139 3.241 -41.307 1.00 90.50 810 ASN A CA 1
ATOM 6604 C C . ASN A 1 810 ? 18.953 3.952 -40.642 1.00 90.50 810 ASN A C 1
ATOM 6606 O O . ASN A 1 810 ? 18.236 4.664 -41.355 1.00 90.50 810 ASN A O 1
ATOM 6610 N N . ASN A 1 811 ? 18.788 3.887 -39.316 1.00 90.88 811 ASN A N 1
ATOM 6611 C CA . ASN A 1 811 ? 17.627 4.464 -38.629 1.00 90.88 811 ASN A CA 1
ATOM 6612 C C . ASN A 1 811 ? 17.497 6.005 -38.817 1.00 90.88 811 ASN A C 1
ATOM 6614 O O . ASN A 1 811 ? 18.435 6.747 -38.500 1.00 90.88 811 ASN A O 1
ATOM 6618 N N . PRO A 1 812 ? 16.337 6.520 -39.287 1.00 88.62 812 PRO A N 1
ATOM 6619 C CA . PRO A 1 812 ? 16.127 7.954 -39.521 1.00 88.62 812 PRO A CA 1
ATOM 6620 C C . PRO A 1 812 ? 16.192 8.854 -38.282 1.00 88.62 812 PRO A C 1
ATOM 6622 O O . PRO A 1 812 ? 16.594 10.008 -38.406 1.00 88.62 812 PRO A O 1
ATOM 6625 N N . GLU A 1 813 ? 15.822 8.369 -37.094 1.00 88.25 813 GLU A N 1
ATOM 6626 C CA . GLU A 1 813 ? 15.833 9.179 -35.869 1.00 88.25 813 GLU A CA 1
ATOM 6627 C C . GLU A 1 813 ? 17.263 9.409 -35.370 1.00 88.25 813 GLU A C 1
ATOM 6629 O O . GLU A 1 813 ? 17.629 10.536 -35.043 1.00 88.25 813 GLU A O 1
ATOM 6634 N N . LEU A 1 814 ? 18.116 8.380 -35.411 1.00 89.12 814 LEU A N 1
ATOM 6635 C CA . LEU A 1 814 ? 19.531 8.512 -35.037 1.00 89.12 814 LEU A CA 1
ATOM 6636 C C . LEU A 1 814 ? 20.310 9.416 -36.004 1.00 89.12 814 LEU A C 1
ATOM 6638 O O . LEU A 1 814 ? 21.215 10.137 -35.584 1.00 89.12 814 LEU A O 1
ATOM 6642 N N . LYS A 1 815 ? 19.913 9.462 -37.284 1.00 89.69 815 LYS A N 1
ATOM 6643 C CA . LYS A 1 815 ? 20.465 10.405 -38.275 1.00 89.69 815 LYS A CA 1
ATOM 6644 C C . LYS A 1 815 ? 20.203 11.880 -37.920 1.00 89.69 815 LYS A C 1
ATOM 6646 O O . LYS A 1 815 ? 20.968 12.733 -38.362 1.00 89.69 815 LYS A O 1
ATOM 6651 N N . LYS A 1 816 ? 19.197 12.194 -37.088 1.00 89.50 816 LYS A N 1
ATOM 6652 C CA . LYS A 1 816 ? 18.925 13.567 -36.604 1.00 89.50 816 LYS A CA 1
ATOM 6653 C C . LYS A 1 816 ? 19.910 14.041 -35.531 1.00 89.50 816 LYS A C 1
ATOM 6655 O O . LYS A 1 816 ? 20.002 15.242 -35.298 1.00 89.50 816 LYS A O 1
ATOM 6660 N N . ASN A 1 817 ? 20.648 13.135 -34.881 1.00 89.75 817 ASN A N 1
ATOM 6661 C CA . ASN A 1 817 ? 21.644 13.476 -33.861 1.00 89.75 817 ASN A CA 1
ATOM 6662 C C . ASN A 1 817 ? 22.974 12.728 -34.101 1.00 89.75 817 ASN A C 1
ATOM 6664 O O . ASN A 1 817 ? 23.256 11.730 -33.429 1.00 89.75 817 ASN A O 1
ATOM 6668 N N . PRO A 1 818 ? 23.816 13.206 -35.042 1.00 90.00 818 PRO A N 1
ATOM 6669 C CA . PRO A 1 818 ? 25.076 12.549 -35.392 1.00 90.00 818 PRO A CA 1
ATOM 6670 C C . PRO A 1 818 ? 26.048 12.380 -34.215 1.00 90.00 818 PRO A C 1
ATOM 6672 O O . PRO A 1 818 ? 26.688 11.338 -34.109 1.00 90.00 818 PRO A O 1
ATOM 6675 N N . GLU A 1 819 ? 26.124 13.353 -33.297 1.00 89.50 819 GLU A N 1
ATOM 6676 C CA . GLU A 1 819 ? 27.015 13.284 -32.125 1.00 89.50 819 GLU A CA 1
ATOM 6677 C C . GLU A 1 819 ? 26.582 12.178 -31.145 1.00 89.50 819 GLU A C 1
ATOM 6679 O O . GLU A 1 819 ? 27.417 11.511 -30.531 1.00 89.50 819 GLU A O 1
ATOM 6684 N N . PHE A 1 820 ? 25.273 11.952 -30.988 1.00 90.31 820 PHE A N 1
ATOM 6685 C CA . PHE A 1 820 ? 24.764 10.830 -30.200 1.00 90.31 820 PHE A CA 1
ATOM 6686 C C . PHE A 1 820 ? 24.929 9.493 -30.933 1.00 90.31 820 PHE A C 1
ATOM 6688 O O . PHE A 1 820 ? 25.379 8.527 -30.316 1.00 90.31 820 PHE A O 1
ATOM 6695 N N . LYS A 1 821 ? 24.678 9.444 -32.250 1.00 93.75 821 LYS A N 1
ATOM 6696 C CA . LYS A 1 821 ? 24.954 8.258 -33.079 1.00 93.75 821 LYS A CA 1
ATOM 6697 C C . LYS A 1 821 ? 26.420 7.816 -32.967 1.00 93.75 821 LYS A C 1
ATOM 6699 O O . LYS A 1 821 ? 26.673 6.632 -32.771 1.00 93.75 821 LYS A O 1
ATOM 6704 N N . GLU A 1 822 ? 27.384 8.735 -33.044 1.00 92.38 822 GLU A N 1
ATOM 6705 C CA . GLU A 1 822 ? 28.814 8.402 -32.928 1.00 92.38 822 GLU A CA 1
ATOM 6706 C C . GLU A 1 822 ? 29.152 7.783 -31.558 1.00 92.38 822 GLU A C 1
ATOM 6708 O O . GLU A 1 822 ? 29.879 6.790 -31.468 1.00 92.38 822 GLU A O 1
ATOM 6713 N N . LYS A 1 823 ? 28.561 8.310 -30.477 1.00 91.38 823 LYS A N 1
ATOM 6714 C CA . LYS A 1 823 ? 28.693 7.730 -29.132 1.00 91.38 823 LYS A CA 1
ATOM 6715 C C . LYS A 1 823 ? 28.067 6.338 -29.049 1.00 91.38 823 LYS A C 1
ATOM 6717 O O . LYS A 1 823 ? 28.677 5.442 -28.468 1.00 91.38 823 LYS A O 1
ATOM 6722 N N . LEU A 1 824 ? 26.890 6.131 -29.646 1.00 94.00 824 LEU A N 1
ATOM 6723 C CA . LEU A 1 824 ? 26.253 4.813 -29.706 1.00 94.00 824 LEU A CA 1
ATOM 6724 C C . LEU A 1 824 ? 27.069 3.806 -30.526 1.00 94.00 824 LEU A C 1
ATOM 6726 O O . LEU A 1 824 ? 27.134 2.646 -30.132 1.00 94.00 824 LEU A O 1
ATOM 6730 N N . ILE A 1 825 ? 27.749 4.226 -31.599 1.00 95.00 825 ILE A N 1
ATOM 6731 C CA . ILE A 1 825 ? 28.683 3.371 -32.351 1.00 95.00 825 ILE A CA 1
ATOM 6732 C C . ILE A 1 825 ? 29.823 2.891 -31.440 1.00 95.00 825 ILE A C 1
ATOM 6734 O O . ILE A 1 825 ? 30.064 1.687 -31.347 1.00 95.00 825 ILE A O 1
ATOM 6738 N N . ARG A 1 826 ? 30.456 3.794 -30.680 1.00 93.62 826 ARG A N 1
ATOM 6739 C CA . ARG A 1 826 ? 31.510 3.434 -29.708 1.00 93.62 826 ARG A CA 1
ATOM 6740 C C . ARG A 1 826 ? 30.993 2.460 -28.639 1.00 93.62 826 ARG A C 1
ATOM 6742 O O . ARG A 1 826 ? 31.633 1.451 -28.344 1.00 93.62 826 ARG A O 1
ATOM 6749 N N . VAL A 1 827 ? 29.796 2.714 -28.102 1.00 93.25 827 VAL A N 1
ATOM 6750 C CA . VAL A 1 827 ? 29.117 1.831 -27.134 1.00 93.25 827 VAL A CA 1
ATOM 6751 C C . VAL A 1 827 ? 28.768 0.465 -27.745 1.00 93.25 827 VAL A C 1
ATOM 6753 O O . VAL A 1 827 ? 28.924 -0.555 -27.072 1.00 93.25 827 VAL A O 1
ATOM 6756 N N . CYS A 1 828 ? 28.372 0.412 -29.019 1.00 94.75 828 CYS A N 1
ATOM 6757 C CA . CYS A 1 828 ? 28.153 -0.829 -29.762 1.00 94.75 828 CYS A CA 1
ATOM 6758 C C . CYS A 1 828 ? 29.446 -1.646 -29.885 1.00 94.75 828 CYS A C 1
ATOM 6760 O O . CYS A 1 828 ? 29.406 -2.854 -29.670 1.00 94.75 828 CYS A O 1
ATOM 6762 N N . GLN A 1 829 ? 30.602 -1.022 -30.142 1.00 94.88 829 GLN A N 1
ATOM 6763 C CA . GLN A 1 829 ? 31.875 -1.754 -30.186 1.00 94.88 829 GLN A CA 1
ATOM 6764 C C . GLN A 1 829 ? 32.314 -2.259 -28.797 1.00 94.88 829 GLN A C 1
ATOM 6766 O O . GLN A 1 829 ? 32.805 -3.383 -28.683 1.00 94.88 829 GLN A O 1
ATOM 6771 N N . TYR A 1 830 ? 32.044 -1.522 -27.710 1.00 92.38 830 TYR A N 1
ATOM 6772 C CA . TYR A 1 830 ? 32.210 -2.057 -26.346 1.00 92.38 830 TYR A CA 1
ATOM 6773 C C . TYR A 1 830 ? 31.264 -3.237 -26.052 1.00 92.38 830 TYR A C 1
ATOM 6775 O O . TYR A 1 830 ? 31.656 -4.183 -25.369 1.00 92.38 830 TYR A O 1
ATOM 6783 N N . LYS A 1 831 ? 30.041 -3.242 -26.599 1.00 91.94 831 LYS A N 1
ATOM 6784 C CA . LYS A 1 831 ? 29.109 -4.374 -26.450 1.00 91.94 831 LYS A CA 1
ATOM 6785 C C . LYS A 1 831 ? 29.437 -5.574 -27.343 1.00 91.94 831 LYS A C 1
ATOM 6787 O O . LYS A 1 831 ? 29.286 -6.710 -26.882 1.00 91.94 831 LYS A O 1
ATOM 6792 N N . ARG A 1 832 ? 30.009 -5.340 -28.532 1.00 94.44 832 ARG A N 1
ATOM 6793 C CA . ARG A 1 832 ? 30.631 -6.378 -29.371 1.00 94.44 832 ARG A CA 1
ATOM 6794 C C . ARG A 1 832 ? 31.768 -7.047 -28.592 1.00 94.44 832 ARG A C 1
ATOM 6796 O O . ARG A 1 832 ? 31.793 -8.269 -28.507 1.00 94.44 832 ARG A O 1
ATOM 6803 N N . TRP A 1 833 ? 32.616 -6.266 -27.912 1.00 92.38 833 TRP A N 1
ATOM 6804 C CA . TRP A 1 833 ? 33.675 -6.779 -27.030 1.00 92.38 833 TRP A CA 1
ATOM 6805 C C . TRP A 1 833 ? 33.128 -7.626 -25.872 1.00 92.38 833 TRP A C 1
ATOM 6807 O O . TRP A 1 833 ? 33.537 -8.773 -25.727 1.00 92.38 833 TRP A O 1
ATOM 6817 N N . ASP A 1 834 ? 32.187 -7.094 -25.085 1.00 88.88 834 ASP A N 1
ATOM 6818 C CA . ASP A 1 834 ? 31.538 -7.774 -23.945 1.00 88.88 834 ASP A CA 1
ATOM 6819 C C . ASP A 1 834 ? 30.970 -9.149 -24.369 1.00 88.88 834 ASP A C 1
ATOM 6821 O O . ASP A 1 834 ? 31.250 -10.193 -23.769 1.00 88.88 834 ASP A O 1
ATOM 6825 N N . SER A 1 835 ? 30.266 -9.171 -25.505 1.00 90.44 835 SER A N 1
ATOM 6826 C CA . SER A 1 835 ? 29.644 -10.372 -26.073 1.00 90.44 835 SER A CA 1
ATOM 6827 C C . SER A 1 835 ? 30.652 -11.354 -26.679 1.00 90.44 835 SER A C 1
ATOM 6829 O O . SER A 1 835 ? 30.485 -12.571 -26.553 1.00 90.44 835 SER A O 1
ATOM 6831 N N . TYR A 1 836 ? 31.717 -10.864 -27.320 1.00 92.12 836 TYR A N 1
ATOM 6832 C CA . TYR A 1 836 ? 32.768 -11.708 -27.897 1.00 92.12 836 TYR A CA 1
ATOM 6833 C C . TYR A 1 836 ? 33.654 -12.304 -26.798 1.00 92.12 836 TYR A C 1
ATOM 6835 O O . TYR A 1 836 ? 33.933 -13.499 -26.830 1.00 92.12 836 TYR A O 1
ATOM 6843 N N . PHE A 1 837 ? 34.012 -11.530 -25.770 1.00 88.56 837 PHE A N 1
ATOM 6844 C CA . PHE A 1 837 ? 34.729 -12.000 -24.581 1.00 88.56 837 PHE A CA 1
ATOM 6845 C C . PHE A 1 837 ? 33.936 -13.084 -23.833 1.00 88.56 837 PHE A C 1
ATOM 6847 O O . PHE A 1 837 ? 34.505 -14.092 -23.407 1.00 88.56 837 PHE A O 1
ATOM 6854 N N . PHE A 1 838 ? 32.612 -12.929 -23.717 1.00 85.75 838 PHE A N 1
ATOM 6855 C CA . PHE A 1 838 ? 31.738 -13.993 -23.216 1.00 85.75 838 PHE A CA 1
ATOM 6856 C C . PHE A 1 838 ? 31.749 -15.232 -24.128 1.00 85.75 838 PHE A C 1
ATOM 6858 O O . PHE A 1 838 ? 31.823 -16.352 -23.624 1.00 85.75 838 PHE A O 1
ATOM 6865 N N . THR A 1 839 ? 31.728 -15.044 -25.452 1.00 87.75 839 THR A N 1
ATOM 6866 C CA . THR A 1 839 ? 31.695 -16.128 -26.452 1.00 87.75 839 THR A CA 1
ATOM 6867 C C . THR A 1 839 ? 32.990 -16.948 -26.486 1.00 87.75 839 THR A C 1
ATOM 6869 O O . THR A 1 839 ? 32.926 -18.176 -26.406 1.00 87.75 839 THR A O 1
ATOM 6872 N N . VAL A 1 840 ? 34.165 -16.306 -26.486 1.00 87.19 840 VAL A N 1
ATOM 6873 C CA . VAL A 1 840 ? 35.483 -16.979 -26.429 1.00 87.19 840 VAL A CA 1
ATOM 6874 C C . VAL A 1 840 ? 35.566 -17.968 -25.261 1.00 87.19 840 VAL A C 1
ATOM 6876 O O . VAL A 1 840 ? 36.134 -19.047 -25.393 1.00 87.19 840 VAL A O 1
ATOM 6879 N N . ARG A 1 841 ? 34.946 -17.638 -24.122 1.00 81.19 841 ARG A N 1
ATOM 6880 C CA . ARG A 1 841 ? 35.004 -18.428 -22.882 1.00 81.19 841 ARG A CA 1
ATOM 6881 C C . ARG A 1 841 ? 33.996 -19.589 -22.805 1.00 81.19 841 ARG A C 1
ATOM 6883 O O . ARG A 1 841 ? 33.893 -20.210 -21.747 1.00 81.19 841 ARG A O 1
ATOM 6890 N N . ARG A 1 842 ? 33.243 -19.871 -23.880 1.00 81.75 842 ARG A N 1
ATOM 6891 C CA . ARG A 1 842 ? 32.224 -20.949 -23.950 1.00 81.75 842 ARG A CA 1
ATOM 6892 C C . ARG A 1 842 ? 32.268 -21.823 -25.210 1.00 81.75 842 ARG A C 1
ATOM 6894 O O . ARG A 1 842 ? 31.625 -22.873 -25.224 1.00 81.75 842 ARG A O 1
ATOM 6901 N N . ILE A 1 843 ? 32.949 -21.388 -26.269 1.00 83.88 843 ILE A N 1
ATOM 6902 C CA . ILE A 1 843 ? 33.090 -22.162 -27.511 1.00 83.88 843 ILE A CA 1
ATOM 6903 C C . ILE A 1 843 ? 34.053 -23.343 -27.324 1.00 83.88 843 ILE A C 1
ATOM 6905 O O . ILE A 1 843 ? 34.853 -23.367 -26.390 1.00 83.88 843 ILE A O 1
ATOM 6909 N N . GLY A 1 844 ? 33.952 -24.352 -28.190 1.00 80.56 844 GLY A N 1
ATOM 6910 C CA . GLY A 1 844 ? 34.913 -25.455 -28.201 1.00 80.56 844 GLY A CA 1
ATOM 6911 C C . GLY A 1 844 ? 36.281 -25.027 -28.763 1.00 80.56 844 GLY A C 1
ATOM 6912 O O . GLY A 1 844 ? 36.331 -24.082 -29.561 1.00 80.56 844 GLY A O 1
ATOM 6913 N N . PRO A 1 845 ? 37.392 -25.691 -28.375 1.00 80.69 845 PRO A N 1
ATOM 6914 C CA . PRO A 1 845 ? 38.735 -25.389 -28.884 1.00 80.69 845 PRO A CA 1
ATOM 6915 C C . PRO A 1 845 ? 38.828 -25.373 -30.416 1.00 80.69 845 PRO A C 1
ATOM 6917 O O . PRO A 1 845 ? 39.549 -24.554 -30.981 1.00 80.69 845 PRO A O 1
ATOM 6920 N N . GLU A 1 846 ? 38.048 -26.224 -31.084 1.00 84.12 846 GLU A N 1
ATOM 6921 C CA . GLU A 1 846 ? 37.927 -26.325 -32.539 1.00 84.12 846 GLU A CA 1
ATOM 6922 C C . GLU A 1 846 ? 37.468 -25.018 -33.212 1.00 84.12 846 GLU A C 1
ATOM 6924 O O . GLU A 1 846 ? 37.856 -24.735 -34.342 1.00 84.12 846 GLU A O 1
ATOM 6929 N N . PHE A 1 847 ? 36.711 -24.179 -32.499 1.00 86.12 847 PHE A N 1
ATOM 6930 C CA . PHE A 1 847 ? 36.219 -22.890 -32.992 1.00 86.12 847 PHE A CA 1
ATOM 6931 C C . PHE A 1 847 ? 37.061 -21.693 -32.531 1.00 86.12 847 PHE A C 1
ATOM 6933 O O . PHE A 1 847 ? 36.878 -20.589 -33.043 1.00 86.12 847 PHE A O 1
ATOM 6940 N N . TYR A 1 848 ? 37.977 -21.885 -31.574 1.00 86.62 848 TYR A N 1
ATOM 6941 C CA . TYR A 1 848 ? 38.700 -20.795 -30.911 1.00 86.62 848 TYR A CA 1
ATOM 6942 C C . TYR A 1 848 ? 39.491 -19.926 -31.902 1.00 86.62 848 TYR A C 1
ATOM 6944 O O . TYR A 1 848 ? 39.358 -18.703 -31.891 1.00 86.62 848 TYR A O 1
ATOM 6952 N N . LYS A 1 849 ? 40.257 -20.553 -32.809 1.00 87.31 849 LYS A N 1
ATOM 6953 C CA . LYS A 1 849 ? 41.057 -19.845 -33.826 1.00 87.31 849 LYS A CA 1
ATOM 6954 C C . LYS A 1 849 ? 40.173 -19.051 -34.794 1.00 87.31 849 LYS A C 1
ATOM 6956 O O . LYS A 1 849 ? 40.373 -17.851 -34.940 1.00 87.31 849 LYS A O 1
ATOM 6961 N N . MET A 1 850 ? 39.154 -19.697 -35.365 1.00 89.19 850 MET A N 1
ATOM 6962 C CA . MET A 1 850 ? 38.226 -19.071 -36.318 1.00 89.19 850 MET A CA 1
ATOM 6963 C C . MET A 1 850 ? 37.456 -17.896 -35.699 1.00 89.19 850 MET A C 1
ATOM 6965 O O . MET A 1 850 ? 37.201 -16.893 -36.363 1.00 89.19 850 MET A O 1
ATOM 6969 N N . PHE A 1 851 ? 37.086 -17.998 -34.417 1.00 91.19 851 PHE A N 1
ATOM 6970 C CA . PHE A 1 851 ? 36.423 -16.896 -33.728 1.00 91.19 851 PHE A CA 1
ATOM 6971 C C . PHE A 1 851 ? 37.385 -15.741 -33.425 1.00 91.19 851 PHE A C 1
ATOM 6973 O O . PHE A 1 851 ? 36.985 -14.594 -33.586 1.00 91.19 851 PHE A O 1
ATOM 6980 N N . LEU A 1 852 ? 38.647 -16.003 -33.051 1.00 92.12 852 LEU A N 1
ATOM 6981 C CA . LEU A 1 852 ? 39.652 -14.940 -32.896 1.00 92.12 852 LEU A CA 1
ATOM 6982 C C . LEU A 1 852 ? 40.003 -14.243 -34.213 1.00 92.12 852 LEU A C 1
ATOM 6984 O O . LEU A 1 852 ? 40.220 -13.034 -34.209 1.00 92.12 852 LEU A O 1
ATOM 6988 N N . GLU A 1 853 ? 40.033 -14.969 -35.328 1.00 93.00 853 GLU A N 1
ATOM 6989 C CA . GLU A 1 853 ? 40.220 -14.384 -36.660 1.00 93.00 853 GLU A CA 1
ATOM 6990 C C . GLU A 1 853 ? 39.081 -13.400 -36.971 1.00 93.00 853 GLU A C 1
ATOM 6992 O O . GLU A 1 853 ? 39.344 -12.242 -37.297 1.00 93.00 853 GLU A O 1
ATOM 6997 N N . LYS A 1 854 ? 37.823 -13.788 -36.713 1.00 93.38 854 LYS A N 1
ATOM 6998 C CA . LYS A 1 854 ? 36.676 -12.876 -36.849 1.00 93.38 854 LYS A CA 1
ATOM 6999 C C . LYS A 1 854 ? 36.685 -11.715 -35.839 1.00 93.38 854 LYS A C 1
ATOM 7001 O O . LYS A 1 854 ? 36.304 -10.594 -36.171 1.00 93.38 854 LYS A O 1
ATOM 7006 N N . PHE A 1 855 ? 37.150 -11.957 -34.612 1.00 94.81 855 PHE A N 1
ATOM 7007 C CA . PHE A 1 855 ? 37.340 -10.926 -33.582 1.00 94.81 855 PHE A CA 1
ATOM 7008 C C . PHE A 1 855 ? 38.326 -9.855 -34.080 1.00 94.81 855 PHE A C 1
ATOM 7010 O O . PHE A 1 855 ? 38.045 -8.659 -34.001 1.00 94.81 855 PHE A O 1
ATOM 7017 N N . HIS A 1 856 ? 39.458 -10.285 -34.641 1.00 95.62 856 HIS A N 1
ATOM 7018 C CA . HIS A 1 856 ? 40.465 -9.411 -35.232 1.00 95.62 856 HIS A CA 1
ATOM 7019 C C . HIS A 1 856 ? 39.906 -8.592 -36.402 1.00 95.62 856 HIS A C 1
ATOM 7021 O O . HIS A 1 856 ? 40.033 -7.370 -36.374 1.00 95.62 856 HIS A O 1
ATOM 7027 N N . GLU A 1 857 ? 39.245 -9.222 -37.381 1.00 96.06 857 GLU A N 1
ATOM 7028 C CA . GLU A 1 857 ? 38.639 -8.526 -38.532 1.00 96.06 857 GLU A CA 1
ATOM 7029 C C . GLU A 1 857 ? 37.753 -7.345 -38.111 1.00 96.06 857 GLU A C 1
ATOM 7031 O O . GLU A 1 857 ? 37.958 -6.212 -38.558 1.00 96.06 857 GLU A O 1
ATOM 7036 N N . ASP A 1 858 ? 36.789 -7.605 -37.223 1.00 95.94 858 ASP A N 1
ATOM 7037 C CA . ASP A 1 858 ? 35.794 -6.618 -36.798 1.00 95.94 858 ASP A CA 1
ATOM 7038 C C . ASP A 1 858 ? 36.434 -5.439 -36.064 1.00 95.94 858 ASP A C 1
ATOM 7040 O O . ASP A 1 858 ? 36.080 -4.281 -36.296 1.00 95.94 858 ASP A O 1
ATOM 7044 N N . PHE A 1 859 ? 37.400 -5.715 -35.185 1.00 97.06 859 PHE A N 1
ATOM 7045 C CA . PHE A 1 859 ? 38.039 -4.676 -34.383 1.00 97.06 859 PHE A CA 1
ATOM 7046 C C . PHE A 1 859 ? 39.168 -3.946 -35.120 1.00 97.06 859 PHE A C 1
ATOM 7048 O O . PHE A 1 859 ? 39.409 -2.775 -34.828 1.00 97.06 859 PHE A O 1
ATOM 7055 N N . VAL A 1 860 ? 39.791 -4.557 -36.133 1.00 97.44 860 VAL A N 1
ATOM 7056 C CA . VAL A 1 860 ? 40.638 -3.849 -37.108 1.00 97.44 860 VAL A CA 1
ATOM 7057 C C . VAL A 1 860 ? 39.800 -2.889 -37.952 1.00 97.44 860 VAL A C 1
ATOM 7059 O O . VAL A 1 860 ? 40.239 -1.765 -38.198 1.00 97.44 860 VAL A O 1
ATOM 7062 N N . LEU A 1 861 ? 38.592 -3.281 -38.372 1.00 94.88 861 LEU A N 1
ATOM 7063 C CA . LEU A 1 861 ? 37.671 -2.388 -39.082 1.00 94.88 861 LEU A CA 1
ATOM 7064 C C . LEU A 1 861 ? 37.200 -1.235 -38.178 1.00 94.88 861 LEU A C 1
ATOM 7066 O O . LEU A 1 861 ? 37.324 -0.072 -38.560 1.00 94.88 861 LEU A O 1
ATOM 7070 N N . ALA A 1 862 ? 36.767 -1.532 -36.950 1.00 95.81 862 ALA A N 1
ATOM 7071 C CA . ALA A 1 862 ? 36.382 -0.515 -35.969 1.00 95.81 862 ALA A CA 1
ATOM 7072 C C . ALA A 1 862 ? 37.535 0.457 -35.638 1.00 95.81 862 ALA A C 1
ATOM 7074 O O . ALA A 1 862 ? 37.311 1.661 -35.501 1.00 95.81 862 ALA A O 1
ATOM 7075 N N . ALA A 1 863 ? 38.778 -0.035 -35.554 1.00 94.94 863 ALA A N 1
ATOM 7076 C CA . ALA A 1 863 ? 39.962 0.802 -35.362 1.00 94.94 863 ALA A CA 1
ATOM 7077 C C . ALA A 1 863 ? 40.228 1.719 -36.569 1.00 94.94 863 ALA A C 1
ATOM 7079 O O . ALA A 1 863 ? 40.441 2.917 -36.382 1.00 94.94 863 ALA A O 1
ATOM 7080 N N . LYS A 1 864 ? 40.162 1.191 -37.803 1.00 95.88 864 LYS A N 1
ATOM 7081 C CA . LYS A 1 864 ? 40.306 1.979 -39.046 1.00 95.88 864 LYS A CA 1
ATOM 7082 C C . LYS A 1 864 ? 39.250 3.082 -39.164 1.00 95.88 864 LYS A C 1
ATOM 7084 O O . LYS A 1 864 ? 39.569 4.174 -39.624 1.00 95.88 864 LYS A O 1
ATOM 7089 N N . ASN A 1 865 ? 38.030 2.815 -38.703 1.00 93.75 865 ASN A N 1
ATOM 7090 C CA . ASN A 1 865 ? 36.919 3.765 -38.714 1.00 93.75 865 ASN A CA 1
ATOM 7091 C C . ASN A 1 865 ? 36.917 4.751 -37.520 1.00 93.75 865 ASN A C 1
ATOM 7093 O O . ASN A 1 865 ? 36.013 5.578 -37.427 1.00 93.75 865 ASN A O 1
ATOM 7097 N N . ASN A 1 866 ? 37.895 4.683 -36.602 1.00 93.50 866 ASN A N 1
ATOM 7098 C CA . ASN A 1 866 ? 37.955 5.491 -35.370 1.00 93.50 866 ASN A CA 1
ATOM 7099 C C . ASN A 1 866 ? 36.741 5.296 -34.421 1.00 93.50 866 ASN A C 1
ATOM 7101 O O . ASN A 1 866 ? 36.300 6.214 -33.728 1.00 93.50 866 ASN A O 1
ATOM 7105 N N . GLU A 1 867 ? 36.201 4.074 -34.374 1.00 95.00 867 GLU A N 1
ATOM 7106 C CA . GLU A 1 867 ? 35.002 3.706 -33.599 1.00 95.00 867 GLU A CA 1
ATOM 7107 C C . GLU A 1 867 ? 35.314 3.168 -32.193 1.00 95.00 867 GLU A C 1
ATOM 7109 O O . GLU A 1 867 ? 34.403 2.872 -31.422 1.00 95.00 867 GLU A O 1
ATOM 7114 N N . LEU A 1 868 ? 36.595 3.024 -31.844 1.00 94.06 868 LEU A N 1
ATOM 7115 C CA . LEU A 1 868 ? 37.034 2.499 -30.552 1.00 94.06 868 LEU A CA 1
ATOM 7116 C C . LEU A 1 868 ? 37.353 3.636 -29.578 1.00 94.06 868 LEU A C 1
ATOM 7118 O O . LEU A 1 868 ? 38.291 4.402 -29.787 1.00 94.06 868 LEU A O 1
ATOM 7122 N N . ASP A 1 869 ? 36.607 3.708 -28.475 1.00 88.25 869 ASP A N 1
ATOM 7123 C CA . ASP A 1 869 ? 36.857 4.663 -27.395 1.00 88.25 869 ASP A CA 1
ATOM 7124 C C . ASP A 1 869 ? 37.497 3.958 -26.196 1.00 88.25 869 ASP A C 1
ATOM 7126 O O . ASP A 1 869 ? 36.869 3.117 -25.550 1.00 88.25 869 ASP A O 1
ATOM 7130 N N . LYS A 1 870 ? 38.756 4.294 -25.896 1.00 88.12 870 LYS A N 1
ATOM 7131 C CA . LYS A 1 870 ? 39.536 3.643 -24.835 1.00 88.12 870 LYS A CA 1
ATOM 7132 C C . LYS A 1 870 ? 38.889 3.760 -23.454 1.00 88.12 870 LYS A C 1
ATOM 7134 O O . LYS A 1 870 ? 39.023 2.839 -22.651 1.00 88.12 870 LYS A O 1
ATOM 7139 N N . GLU A 1 871 ? 38.156 4.839 -23.183 1.00 83.00 871 GLU A N 1
ATOM 7140 C CA . GLU A 1 871 ? 37.566 5.086 -21.862 1.00 83.00 871 GLU A CA 1
ATOM 7141 C C . GLU A 1 871 ? 36.380 4.138 -21.558 1.00 83.00 871 GLU A C 1
ATOM 7143 O O . GLU A 1 871 ? 35.958 4.027 -20.406 1.00 83.00 871 GLU A O 1
ATOM 7148 N N . LEU A 1 872 ? 35.859 3.401 -22.556 1.00 80.75 872 LEU A N 1
ATOM 7149 C CA . LEU A 1 872 ? 34.866 2.333 -22.347 1.00 80.75 872 LEU A CA 1
ATOM 7150 C C . LEU A 1 872 ? 35.444 1.096 -21.637 1.00 80.75 872 LEU A C 1
ATOM 7152 O O . LEU A 1 872 ? 34.702 0.392 -20.943 1.00 80.75 872 LEU A O 1
ATOM 7156 N N . PHE A 1 873 ? 36.742 0.839 -21.781 1.00 85.00 873 PHE A N 1
ATOM 7157 C CA . PHE A 1 873 ? 37.390 -0.416 -21.402 1.00 85.00 873 PHE A CA 1
ATOM 7158 C C . PHE A 1 873 ? 38.167 -0.284 -20.079 1.00 85.00 873 PHE A C 1
ATOM 7160 O O . PHE A 1 873 ? 38.608 0.795 -19.683 1.00 85.00 873 PHE A O 1
ATOM 7167 N N . SER A 1 874 ? 38.369 -1.396 -19.369 1.00 82.50 874 SER A N 1
ATOM 7168 C CA . SER A 1 874 ? 39.455 -1.504 -18.387 1.00 82.50 874 SER A CA 1
ATOM 7169 C C . SER A 1 874 ? 40.813 -1.426 -19.093 1.00 82.50 874 SER A C 1
ATOM 7171 O O . SER A 1 874 ? 40.905 -1.590 -20.311 1.00 82.50 874 SER A O 1
ATOM 7173 N N . LYS A 1 875 ? 41.894 -1.203 -18.336 1.00 85.06 875 LYS A N 1
ATOM 7174 C CA . LYS A 1 875 ? 43.242 -1.249 -18.914 1.00 85.06 875 LYS A CA 1
ATOM 7175 C C . LYS A 1 875 ? 43.528 -2.640 -19.495 1.00 85.06 875 LYS A C 1
ATOM 7177 O O . LYS A 1 875 ? 44.044 -2.752 -20.594 1.00 85.06 875 LYS A O 1
ATOM 7182 N N . GLU A 1 876 ? 43.151 -3.681 -18.766 1.00 88.19 876 GLU A N 1
ATOM 7183 C CA . GLU A 1 876 ? 43.349 -5.089 -19.110 1.00 88.19 876 GLU A CA 1
ATOM 7184 C C . GLU A 1 876 ? 42.470 -5.520 -20.297 1.00 88.19 876 GLU A C 1
ATOM 7186 O O . GLU A 1 876 ? 42.942 -6.231 -21.180 1.00 88.19 876 GLU A O 1
ATOM 7191 N N . GLU A 1 877 ? 41.217 -5.049 -20.352 1.00 89.44 877 GLU A N 1
ATOM 7192 C CA . GLU A 1 877 ? 40.325 -5.213 -21.509 1.00 89.44 877 GLU A CA 1
ATOM 7193 C C . GLU A 1 877 ? 40.908 -4.522 -22.755 1.00 89.44 877 GLU A C 1
ATOM 7195 O O . GLU A 1 877 ? 40.964 -5.126 -23.824 1.00 89.44 877 GLU A O 1
ATOM 7200 N N . TRP A 1 878 ? 41.393 -3.280 -22.617 1.00 92.06 878 TRP A N 1
ATOM 7201 C CA . TRP A 1 878 ? 41.997 -2.530 -23.720 1.00 92.06 878 TRP A CA 1
ATOM 7202 C C . TRP A 1 878 ? 43.304 -3.158 -24.208 1.00 92.06 878 TRP A C 1
ATOM 7204 O O . TRP A 1 878 ? 43.483 -3.333 -25.409 1.00 92.06 878 TRP A O 1
ATOM 7214 N N . ASP A 1 879 ? 44.217 -3.502 -23.300 1.00 92.12 879 ASP A N 1
ATOM 7215 C CA . ASP A 1 879 ? 45.525 -4.054 -23.652 1.00 92.12 879 ASP A CA 1
ATOM 7216 C C . ASP A 1 879 ? 45.364 -5.425 -24.352 1.00 92.12 879 ASP A C 1
ATOM 7218 O O . ASP A 1 879 ? 46.025 -5.667 -25.364 1.00 92.12 879 ASP A O 1
ATOM 7222 N N . LEU A 1 880 ? 44.415 -6.275 -23.916 1.00 93.00 880 LEU A N 1
ATOM 7223 C CA . LEU A 1 880 ? 44.063 -7.518 -24.625 1.00 93.00 880 LEU A CA 1
ATOM 7224 C C . LEU A 1 880 ? 43.415 -7.245 -25.994 1.00 93.00 880 LEU A C 1
ATOM 7226 O O . LEU A 1 880 ? 43.751 -7.911 -26.973 1.00 93.00 880 LEU A O 1
ATOM 7230 N N . LEU A 1 881 ? 42.528 -6.249 -26.099 1.00 94.19 881 LEU A N 1
ATOM 7231 C CA . LEU A 1 881 ? 41.950 -5.842 -27.381 1.00 94.19 881 LEU A CA 1
ATOM 7232 C C . LEU A 1 881 ? 43.031 -5.368 -28.369 1.00 94.19 881 LEU A C 1
ATOM 7234 O O . LEU A 1 881 ? 42.998 -5.740 -29.540 1.00 94.19 881 LEU A O 1
ATOM 7238 N N . GLN A 1 882 ? 44.026 -4.602 -27.912 1.00 95.44 882 GLN A N 1
ATOM 7239 C CA . GLN A 1 882 ? 45.150 -4.185 -28.757 1.00 95.44 882 GLN A CA 1
ATOM 7240 C C . GLN A 1 882 ? 46.021 -5.371 -29.206 1.00 95.44 882 GLN A C 1
ATOM 7242 O O . GLN A 1 882 ? 46.524 -5.348 -30.328 1.00 95.44 882 GLN A O 1
ATOM 7247 N N . MET A 1 883 ? 46.171 -6.422 -28.387 1.00 94.81 883 MET A N 1
ATOM 7248 C CA . MET A 1 883 ? 46.827 -7.665 -28.821 1.00 94.81 883 MET A CA 1
ATOM 7249 C C . MET A 1 883 ? 46.045 -8.344 -29.954 1.00 94.81 883 MET A C 1
ATOM 7251 O O . MET A 1 883 ? 46.633 -8.645 -30.988 1.00 94.81 883 MET A O 1
ATOM 7255 N N . ILE A 1 884 ? 44.723 -8.498 -29.809 1.00 94.88 884 ILE A N 1
ATOM 7256 C CA . ILE A 1 884 ? 43.852 -9.113 -30.830 1.00 94.88 884 ILE A CA 1
ATOM 7257 C C . ILE A 1 884 ? 43.860 -8.301 -32.136 1.00 94.88 884 ILE A C 1
ATOM 7259 O O . ILE A 1 884 ? 43.974 -8.879 -33.213 1.00 94.88 884 ILE A O 1
ATOM 7263 N N . ILE A 1 885 ? 43.800 -6.966 -32.060 1.00 95.69 885 ILE A N 1
ATOM 7264 C CA . ILE A 1 885 ? 43.889 -6.071 -33.230 1.00 95.69 885 ILE A CA 1
ATOM 7265 C C . ILE A 1 885 ? 45.255 -6.179 -33.926 1.00 95.69 885 ILE A C 1
ATOM 7267 O O . ILE A 1 885 ? 45.322 -6.066 -35.148 1.00 95.69 885 ILE A O 1
ATOM 7271 N N . LYS A 1 886 ? 46.344 -6.400 -33.180 1.00 94.94 886 LYS A N 1
ATOM 7272 C CA . LYS A 1 886 ? 47.696 -6.504 -33.744 1.00 94.94 886 LYS A CA 1
ATOM 7273 C C . LYS A 1 886 ? 47.963 -7.865 -34.393 1.00 94.94 886 LYS A C 1
ATOM 7275 O O . LYS A 1 886 ? 48.483 -7.903 -35.502 1.00 94.94 886 LYS A O 1
ATOM 7280 N N . ASP A 1 887 ? 47.672 -8.952 -33.682 1.00 92.81 887 ASP A N 1
ATOM 7281 C CA . ASP A 1 887 ? 47.899 -10.332 -34.123 1.00 92.81 887 ASP A CA 1
ATOM 7282 C C . ASP A 1 887 ? 47.045 -11.305 -33.278 1.00 92.81 887 ASP A C 1
ATOM 7284 O O . ASP A 1 887 ? 47.388 -11.561 -32.117 1.00 92.81 887 ASP A O 1
ATOM 7288 N N . PRO A 1 888 ? 45.968 -11.902 -33.826 1.00 92.06 888 PRO A N 1
ATOM 7289 C CA . PRO A 1 888 ? 45.141 -12.859 -33.094 1.00 92.06 888 PRO A CA 1
ATOM 7290 C C . PRO A 1 888 ? 45.876 -14.177 -32.806 1.00 92.06 888 PRO A C 1
ATOM 7292 O O . PRO A 1 888 ? 45.531 -14.862 -31.845 1.00 92.06 888 PRO A O 1
ATOM 7295 N N . GLY A 1 889 ? 46.912 -14.522 -33.581 1.00 88.00 889 GLY A N 1
ATOM 7296 C CA . GLY A 1 889 ? 47.760 -15.693 -33.345 1.00 88.00 889 GLY A CA 1
ATOM 7297 C C . GLY A 1 889 ? 48.611 -15.577 -32.077 1.00 88.00 889 GLY A C 1
ATOM 7298 O O . GLY A 1 889 ? 48.995 -16.595 -31.500 1.00 88.00 889 GLY A O 1
ATOM 7299 N N . SER A 1 890 ? 48.842 -14.353 -31.589 1.00 87.69 890 SER A N 1
ATOM 7300 C CA . SER A 1 890 ? 49.556 -14.096 -30.333 1.00 87.69 890 SER A CA 1
ATOM 7301 C C . SER A 1 890 ? 48.729 -14.368 -29.064 1.00 87.69 890 SER A C 1
ATOM 7303 O O . SER A 1 890 ? 49.294 -14.379 -27.969 1.00 87.69 890 SER A O 1
ATOM 7305 N N . VAL A 1 891 ? 47.411 -14.597 -29.182 1.00 90.31 891 VAL A N 1
ATOM 7306 C CA . VAL A 1 891 ? 46.467 -14.585 -28.049 1.00 90.31 891 VAL A CA 1
ATOM 7307 C C . VAL A 1 891 ? 45.944 -15.985 -27.710 1.00 90.31 891 VAL A C 1
ATOM 7309 O O . VAL A 1 891 ? 45.294 -16.649 -28.519 1.00 90.31 891 VAL A O 1
ATOM 7312 N N . GLN A 1 892 ? 46.156 -16.434 -26.471 1.00 85.88 892 GLN A N 1
ATOM 7313 C CA . GLN A 1 892 ? 45.769 -17.771 -26.009 1.00 85.88 892 GLN A CA 1
ATOM 7314 C C . GLN A 1 892 ? 44.572 -17.722 -25.049 1.00 85.88 892 GLN A C 1
ATOM 7316 O O . GLN A 1 892 ? 44.307 -16.716 -24.396 1.00 85.88 892 GLN A O 1
ATOM 7321 N N . GLU A 1 893 ? 43.850 -18.839 -24.913 1.00 81.62 893 GLU A N 1
ATOM 7322 C CA . GLU A 1 893 ? 42.594 -18.889 -24.138 1.00 81.62 893 GLU A CA 1
ATOM 7323 C C . GLU A 1 893 ? 42.802 -18.509 -22.658 1.00 81.62 893 GLU A C 1
ATOM 7325 O O . GLU A 1 893 ? 41.934 -17.918 -22.017 1.00 81.62 893 GLU A O 1
ATOM 7330 N N . LYS A 1 894 ? 44.011 -18.759 -22.136 1.00 83.56 894 LYS A N 1
ATOM 7331 C CA . LYS A 1 894 ? 44.463 -18.334 -20.804 1.00 83.56 894 LYS A CA 1
ATOM 7332 C C . LYS A 1 894 ? 44.434 -16.810 -20.611 1.00 83.56 894 LYS A C 1
ATOM 7334 O O . LYS A 1 894 ? 44.198 -16.350 -19.500 1.00 83.56 894 LYS A O 1
ATOM 7339 N N . ASP A 1 895 ? 44.630 -16.017 -21.661 1.00 86.69 895 ASP A N 1
ATOM 7340 C CA . ASP A 1 895 ? 44.777 -14.563 -21.555 1.00 86.69 895 ASP A CA 1
ATOM 7341 C C . ASP A 1 895 ? 43.408 -13.902 -21.304 1.00 86.69 895 ASP A C 1
ATOM 7343 O O . ASP A 1 895 ? 43.280 -13.017 -20.457 1.00 86.69 895 ASP A O 1
ATOM 7347 N N . PHE A 1 896 ? 42.340 -14.480 -21.866 1.00 83.69 896 PHE A N 1
ATOM 7348 C CA . PHE A 1 896 ? 40.945 -14.194 -21.501 1.00 83.69 896 PHE A CA 1
ATOM 7349 C C . PHE A 1 896 ? 40.575 -14.630 -20.069 1.00 83.69 896 PHE A C 1
ATOM 7351 O O . PHE A 1 896 ? 39.593 -14.134 -19.506 1.00 83.69 896 PHE A O 1
ATOM 7358 N N . ARG A 1 897 ? 41.333 -15.555 -19.459 1.00 78.19 897 ARG A N 1
ATOM 7359 C CA . ARG A 1 897 ? 41.204 -15.920 -18.034 1.00 78.19 897 ARG A CA 1
ATOM 7360 C C . ARG A 1 897 ? 42.000 -14.973 -17.125 1.00 78.19 897 ARG A C 1
ATOM 7362 O O . ARG A 1 897 ? 41.583 -14.770 -15.987 1.00 78.19 897 ARG A O 1
ATOM 7369 N N . ASN A 1 898 ? 43.090 -14.389 -17.632 1.00 74.25 898 ASN A N 1
ATOM 7370 C CA . ASN A 1 898 ? 43.961 -13.448 -16.921 1.00 74.25 898 ASN A CA 1
ATOM 7371 C C . ASN A 1 898 ? 43.347 -12.045 -16.773 1.00 74.25 898 ASN A C 1
ATOM 7373 O O . ASN A 1 898 ? 43.635 -11.369 -15.786 1.00 74.25 898 ASN A O 1
ATOM 7377 N N . VAL A 1 899 ? 42.471 -11.615 -17.694 1.00 74.56 899 VAL A N 1
ATOM 7378 C CA . VAL A 1 899 ? 41.660 -10.397 -17.506 1.00 74.56 899 VAL A CA 1
ATOM 7379 C C . VAL A 1 899 ? 40.757 -10.587 -16.274 1.00 74.56 899 VAL A C 1
ATOM 7381 O O . VAL A 1 899 ? 39.880 -11.462 -16.278 1.00 74.56 899 VAL A O 1
ATOM 7384 N N . PRO A 1 900 ? 40.952 -9.808 -15.192 1.00 62.12 900 PRO A N 1
ATOM 7385 C CA . PRO A 1 900 ? 40.241 -10.028 -13.943 1.00 62.12 900 PRO A CA 1
ATOM 7386 C C . PRO A 1 900 ? 38.766 -9.665 -14.098 1.00 62.12 900 PRO A C 1
ATOM 7388 O O . PRO A 1 900 ? 38.417 -8.668 -14.723 1.00 62.12 900 PRO A O 1
ATOM 7391 N N . ARG A 1 901 ? 37.874 -10.394 -13.416 1.00 49.22 901 ARG A N 1
ATOM 7392 C CA . ARG A 1 901 ? 36.421 -10.119 -13.408 1.00 49.22 901 ARG A CA 1
ATOM 7393 C C . ARG A 1 901 ? 36.029 -8.860 -12.600 1.00 49.22 901 ARG A C 1
ATOM 7395 O O . ARG A 1 901 ? 34.930 -8.781 -12.057 1.00 49.22 901 ARG A O 1
ATOM 7402 N N . LYS A 1 902 ? 36.943 -7.889 -12.491 1.00 45.09 902 LYS A N 1
ATOM 7403 C CA . LYS A 1 902 ? 36.746 -6.564 -11.896 1.00 45.09 902 LYS A CA 1
ATOM 7404 C C . LYS A 1 902 ? 36.368 -5.585 -13.002 1.00 45.09 902 LYS A C 1
ATOM 7406 O O . LYS A 1 902 ? 37.232 -4.961 -13.608 1.00 45.09 902 LYS A O 1
ATOM 7411 N N . LEU A 1 903 ? 35.063 -5.453 -13.224 1.00 42.53 903 LEU A N 1
ATOM 7412 C CA . LEU A 1 903 ? 34.481 -4.447 -14.111 1.00 42.53 903 LEU A CA 1
ATOM 7413 C C . LEU A 1 903 ? 35.095 -3.063 -13.845 1.00 42.53 903 LEU A C 1
ATOM 7415 O O . LEU A 1 903 ? 35.099 -2.591 -12.705 1.00 42.53 903 LEU A O 1
ATOM 7419 N N . SER A 1 904 ? 35.570 -2.393 -14.895 1.00 40.06 904 SER A N 1
ATOM 7420 C CA . SER A 1 904 ? 36.118 -1.039 -14.805 1.00 40.06 904 SER A CA 1
ATOM 7421 C C . SER A 1 904 ? 35.057 -0.051 -14.297 1.00 40.06 904 SER A C 1
ATOM 7423 O O . SER A 1 904 ? 34.084 0.272 -14.987 1.00 40.06 904 SER A O 1
ATOM 7425 N N . ALA A 1 905 ? 35.249 0.417 -13.061 1.00 37.62 905 ALA A N 1
ATOM 7426 C CA . ALA A 1 905 ? 34.455 1.474 -12.422 1.00 37.62 905 ALA A CA 1
ATOM 7427 C C . ALA A 1 905 ? 35.060 2.881 -12.627 1.00 37.62 905 ALA A C 1
ATOM 7429 O O . ALA A 1 905 ? 34.516 3.875 -12.156 1.00 37.62 905 ALA A O 1
ATOM 7430 N N . GLY A 1 906 ? 36.205 2.974 -13.310 1.00 41.22 906 GLY A N 1
ATOM 7431 C CA . GLY A 1 906 ? 36.852 4.236 -13.653 1.00 41.22 906 GLY A CA 1
ATOM 7432 C C . GLY A 1 906 ? 36.397 4.800 -15.002 1.00 41.22 906 GLY A C 1
ATOM 7433 O O . GLY A 1 906 ? 36.130 4.055 -15.935 1.00 41.22 906 GLY A O 1
ATOM 7434 N N . TYR A 1 907 ? 36.398 6.131 -15.086 1.00 37.47 907 TYR A N 1
ATOM 7435 C CA . TYR A 1 907 ? 36.538 6.946 -16.304 1.00 37.47 907 TYR A CA 1
ATOM 7436 C C . TYR A 1 907 ? 35.405 7.092 -17.337 1.00 37.47 907 TYR A C 1
ATOM 7438 O O . TYR A 1 907 ? 35.522 7.969 -18.186 1.00 37.47 907 TYR A O 1
ATOM 7446 N N . LEU A 1 908 ? 34.232 6.471 -17.155 1.00 38.94 908 LEU A N 1
ATOM 7447 C CA . LEU A 1 908 ? 32.992 6.908 -17.842 1.00 38.94 908 LEU A CA 1
ATOM 7448 C C . LEU A 1 908 ? 31.959 7.600 -16.949 1.00 38.94 908 LEU A C 1
ATOM 7450 O O . LEU A 1 908 ? 30.747 7.474 -17.109 1.00 38.94 908 LEU A O 1
ATOM 7454 N N . ILE A 1 909 ? 32.466 8.457 -16.069 1.00 36.59 909 ILE A N 1
ATOM 7455 C CA . ILE A 1 909 ? 31.748 9.692 -15.758 1.00 36.59 909 ILE A CA 1
ATOM 7456 C C . ILE A 1 909 ? 32.059 10.649 -16.916 1.00 36.59 909 ILE A C 1
ATOM 7458 O O . ILE A 1 909 ? 33.227 11.019 -17.053 1.00 36.59 909 ILE A O 1
ATOM 7462 N N . TYR A 1 910 ? 31.056 11.073 -17.708 1.00 33.72 910 TYR A N 1
ATOM 7463 C CA . TYR A 1 910 ? 31.174 12.215 -18.643 1.00 33.72 910 TYR A CA 1
ATOM 7464 C C . TYR A 1 910 ? 31.949 13.313 -17.919 1.00 33.72 910 TYR A C 1
ATOM 7466 O O . TYR A 1 910 ? 31.421 13.808 -16.921 1.00 33.72 910 TYR A O 1
ATOM 7474 N N . LYS A 1 911 ? 33.214 13.565 -18.333 1.00 32.91 911 LYS A N 1
ATOM 7475 C CA . LYS A 1 911 ? 34.286 14.180 -17.508 1.00 32.91 911 LYS A CA 1
ATOM 7476 C C . LYS A 1 911 ? 33.668 15.013 -16.391 1.00 32.91 911 LYS A C 1
ATOM 7478 O O . LYS A 1 911 ? 33.244 16.122 -16.716 1.00 32.91 911 LYS A O 1
ATOM 7483 N N . LYS A 1 912 ? 33.586 14.516 -15.131 1.00 35.97 912 LYS A N 1
ATOM 7484 C CA . LYS A 1 912 ? 33.043 15.306 -13.993 1.00 35.97 912 LYS A CA 1
ATOM 7485 C C . LYS A 1 912 ? 33.782 16.621 -14.053 1.00 35.97 912 LYS A C 1
ATOM 7487 O O . LYS A 1 912 ? 34.980 16.600 -13.757 1.00 35.97 912 LYS A O 1
ATOM 7492 N N . ARG A 1 913 ? 33.121 17.683 -14.548 1.00 41.09 913 ARG A N 1
ATOM 7493 C CA . ARG A 1 913 ? 33.843 18.720 -15.300 1.00 41.09 913 ARG A CA 1
ATOM 7494 C C . ARG A 1 913 ? 34.982 19.185 -14.417 1.00 41.09 913 ARG A C 1
ATOM 7496 O O . ARG A 1 913 ? 34.746 19.774 -13.362 1.00 41.09 913 ARG A O 1
ATOM 7503 N N . LYS A 1 914 ? 36.221 18.859 -14.819 1.00 40.50 914 LYS A N 1
ATOM 7504 C CA . LYS A 1 914 ? 37.419 19.491 -14.271 1.00 40.50 914 LYS A CA 1
ATOM 7505 C C . LYS A 1 914 ? 37.342 20.906 -14.811 1.00 40.50 914 LYS A C 1
ATOM 7507 O O . LYS A 1 914 ? 37.985 21.234 -15.800 1.00 40.50 914 LYS A O 1
ATOM 7512 N N . PHE A 1 915 ? 36.445 21.682 -14.200 1.00 53.12 915 PHE A N 1
ATOM 7513 C CA . PHE A 1 915 ? 36.360 23.116 -14.312 1.00 53.12 915 PHE A CA 1
ATOM 7514 C C . PHE A 1 915 ? 37.747 23.571 -13.966 1.00 53.12 915 PHE A C 1
ATOM 7516 O O . PHE A 1 915 ? 38.173 23.425 -12.816 1.00 53.12 915 PHE A O 1
ATOM 7523 N N . ASP A 1 916 ? 38.475 23.905 -15.025 1.00 55.91 916 ASP A N 1
ATOM 7524 C CA . ASP A 1 916 ? 39.915 23.955 -14.957 1.00 55.91 916 ASP A CA 1
ATOM 7525 C C . ASP A 1 916 ? 40.269 24.885 -13.805 1.00 55.91 916 ASP A C 1
ATOM 7527 O O . ASP A 1 916 ? 39.668 25.953 -13.657 1.00 55.91 916 ASP A O 1
ATOM 7531 N N . LYS A 1 917 ? 41.189 24.453 -12.938 1.00 59.97 917 LYS A N 1
ATOM 7532 C CA . LYS A 1 917 ? 41.612 25.302 -11.827 1.00 59.97 917 LYS A CA 1
ATOM 7533 C C . LYS A 1 917 ? 42.108 26.638 -12.375 1.00 59.97 917 LYS A C 1
ATOM 7535 O O . LYS A 1 917 ? 41.867 27.645 -11.722 1.00 59.97 917 LYS A O 1
ATOM 7540 N N . LEU A 1 918 ? 42.671 26.650 -13.589 1.00 65.12 918 LEU A N 1
ATOM 7541 C CA . LEU A 1 918 ? 43.008 27.853 -14.339 1.00 65.12 918 LEU A CA 1
ATOM 7542 C C . LEU A 1 918 ? 41.767 28.648 -14.789 1.00 65.12 918 LEU A C 1
ATOM 7544 O O . LEU A 1 918 ? 41.707 29.838 -14.511 1.00 65.12 918 LEU A O 1
ATOM 7548 N N . LEU A 1 919 ? 40.744 28.038 -15.403 1.00 72.00 919 LEU A N 1
ATOM 7549 C CA . LEU A 1 919 ? 39.516 28.752 -15.812 1.00 72.00 919 LEU A CA 1
ATOM 7550 C C . LEU A 1 919 ? 38.707 29.296 -14.622 1.00 72.00 919 LEU A C 1
ATOM 7552 O O . LEU A 1 919 ? 38.241 30.431 -14.672 1.00 72.00 919 LEU A O 1
ATOM 7556 N N . SER A 1 920 ? 38.569 28.527 -13.539 1.00 76.38 920 SER A N 1
ATOM 7557 C CA . SER A 1 920 ? 37.934 28.973 -12.289 1.00 76.38 920 SER A CA 1
ATOM 7558 C C . SER A 1 920 ? 38.734 30.114 -11.645 1.00 76.38 920 SER A C 1
ATOM 7560 O O . SER A 1 920 ? 38.157 31.120 -11.234 1.00 76.38 920 SER A O 1
ATOM 7562 N N . PHE A 1 921 ? 40.069 30.022 -11.641 1.00 79.50 921 PHE A N 1
ATOM 7563 C CA . PHE A 1 921 ? 40.963 31.087 -11.177 1.00 79.50 921 PHE A CA 1
ATOM 7564 C C . PHE A 1 921 ? 40.846 32.358 -12.026 1.00 79.50 921 PHE A C 1
ATOM 7566 O O . PHE A 1 921 ? 40.579 33.424 -11.479 1.00 79.50 921 PHE A O 1
ATOM 7573 N N . LEU A 1 922 ? 40.935 32.254 -13.353 1.00 80.19 922 LEU A N 1
ATOM 7574 C CA . LEU A 1 922 ? 40.755 33.371 -14.286 1.00 80.19 922 LEU A CA 1
ATOM 7575 C C . LEU A 1 922 ? 39.357 34.001 -14.168 1.00 80.19 922 LEU A C 1
ATOM 7577 O O . LEU A 1 922 ? 39.225 35.224 -14.238 1.00 80.19 922 LEU A O 1
ATOM 7581 N N . TYR A 1 923 ? 38.314 33.199 -13.934 1.00 83.44 923 TYR A N 1
ATOM 7582 C CA . TYR A 1 923 ? 36.962 33.698 -13.691 1.00 83.44 923 TYR A CA 1
ATOM 7583 C C . TYR A 1 923 ? 36.864 34.494 -12.382 1.00 83.44 923 TYR A C 1
ATOM 7585 O O . TYR A 1 923 ? 36.301 35.591 -12.381 1.00 83.44 923 TYR A O 1
ATOM 7593 N N . ILE A 1 924 ? 37.458 33.996 -11.290 1.00 85.69 924 ILE A N 1
ATOM 7594 C CA . ILE A 1 924 ? 37.537 34.708 -10.004 1.00 85.69 924 ILE A CA 1
ATOM 7595 C C . ILE A 1 924 ? 38.345 36.007 -10.159 1.00 85.69 924 ILE A C 1
ATOM 7597 O O . ILE A 1 924 ? 37.857 37.065 -9.765 1.00 85.69 924 ILE A O 1
ATOM 7601 N N . LEU A 1 925 ? 39.514 35.976 -10.816 1.00 84.38 925 LEU A N 1
ATOM 7602 C CA . LEU A 1 925 ? 40.306 37.178 -11.125 1.00 84.38 925 LEU A CA 1
ATOM 7603 C C . LEU A 1 925 ? 39.483 38.230 -11.890 1.00 84.38 925 LEU A C 1
ATOM 7605 O O . LEU A 1 925 ? 39.512 39.414 -11.544 1.00 84.38 925 LEU A O 1
ATOM 7609 N N . LYS A 1 926 ? 38.717 37.794 -12.902 1.00 86.94 926 LYS A N 1
ATOM 7610 C CA . LYS A 1 926 ? 37.861 38.655 -13.732 1.00 86.94 926 LYS A CA 1
ATOM 7611 C C . LYS A 1 926 ? 36.654 39.207 -12.965 1.00 86.94 926 LYS A C 1
ATOM 7613 O O . LYS A 1 926 ? 36.274 40.353 -13.199 1.00 86.94 926 LYS A O 1
ATOM 7618 N N . LYS A 1 927 ? 36.048 38.437 -12.052 1.00 88.50 927 LYS A N 1
ATOM 7619 C CA . LYS A 1 927 ? 34.911 38.895 -11.229 1.00 88.50 927 LYS A CA 1
ATOM 7620 C C . LYS A 1 927 ? 35.326 39.824 -10.092 1.00 88.50 927 LYS A C 1
ATOM 7622 O O . LYS A 1 927 ? 34.644 40.822 -9.877 1.00 88.50 927 LYS A O 1
ATOM 7627 N N . GLU A 1 928 ? 36.451 39.562 -9.432 1.00 88.75 928 GLU A N 1
ATOM 7628 C CA . GLU A 1 928 ? 36.982 40.413 -8.355 1.00 88.75 928 GLU A CA 1
ATOM 7629 C C . GLU A 1 928 ? 37.805 41.612 -8.860 1.00 88.75 928 GLU A C 1
ATOM 7631 O O . GLU A 1 928 ? 38.387 42.337 -8.053 1.00 88.75 928 GLU A O 1
ATOM 7636 N N . LYS A 1 929 ? 37.875 41.835 -10.183 1.00 87.50 929 LYS A N 1
ATOM 7637 C CA . LYS A 1 929 ? 38.649 42.919 -10.821 1.00 87.50 929 LYS A CA 1
ATOM 7638 C C . LYS A 1 929 ? 40.099 42.995 -10.308 1.00 87.50 929 LYS A C 1
ATOM 7640 O O . LYS A 1 929 ? 40.590 44.073 -9.990 1.00 87.50 929 LYS A O 1
ATOM 7645 N N . LEU A 1 930 ? 40.760 41.840 -10.188 1.00 81.81 930 LEU A N 1
ATOM 7646 C CA . LEU A 1 930 ? 42.123 41.692 -9.651 1.00 81.81 930 LEU A CA 1
ATOM 7647 C C . LEU A 1 930 ? 42.338 42.179 -8.194 1.00 81.81 930 LEU A C 1
ATOM 7649 O O . LEU A 1 930 ? 43.480 42.251 -7.753 1.00 81.81 930 LEU A O 1
ATOM 7653 N N . ASN A 1 931 ? 41.288 42.460 -7.406 1.00 89.38 931 ASN A N 1
ATOM 7654 C CA . ASN A 1 931 ? 41.429 42.916 -6.015 1.00 89.38 931 ASN A CA 1
ATOM 7655 C C . ASN A 1 931 ? 42.002 41.806 -5.096 1.00 89.38 931 ASN A C 1
ATOM 7657 O O . ASN A 1 931 ? 41.285 40.839 -4.803 1.00 89.38 931 ASN A O 1
ATOM 7661 N N . PRO A 1 932 ? 43.236 41.935 -4.557 1.00 82.25 932 PRO A N 1
ATOM 7662 C CA . PRO A 1 932 ? 43.888 40.831 -3.846 1.00 82.25 932 PRO A CA 1
ATOM 7663 C C . PRO A 1 932 ? 43.170 40.413 -2.556 1.00 82.25 932 PRO A C 1
ATOM 7665 O O . PRO A 1 932 ? 43.117 39.225 -2.233 1.00 82.25 932 PRO A O 1
ATOM 7668 N N . LYS A 1 933 ? 42.574 41.372 -1.830 1.00 83.56 933 LYS A N 1
ATOM 7669 C CA . LYS A 1 933 ? 41.871 41.111 -0.562 1.00 83.56 933 LYS A CA 1
ATOM 7670 C C . LYS A 1 933 ? 40.591 40.304 -0.796 1.00 83.56 933 LYS A C 1
ATOM 7672 O O . LYS A 1 933 ? 40.327 39.351 -0.061 1.00 83.56 933 LYS A O 1
ATOM 7677 N N . ASN A 1 934 ? 39.831 40.632 -1.843 1.00 84.44 934 ASN A N 1
ATOM 7678 C CA . ASN A 1 934 ? 38.639 39.870 -2.216 1.00 84.44 934 ASN A CA 1
ATOM 7679 C C . ASN A 1 934 ? 38.987 38.475 -2.746 1.00 84.44 934 ASN A C 1
ATOM 7681 O O . ASN A 1 934 ? 38.383 37.494 -2.312 1.00 84.44 934 ASN A O 1
ATOM 7685 N N . ILE A 1 935 ? 39.980 38.374 -3.635 1.00 87.50 935 ILE A N 1
ATOM 7686 C CA . ILE A 1 935 ? 40.438 37.093 -4.191 1.00 87.50 935 ILE A CA 1
ATOM 7687 C C . ILE A 1 935 ? 40.842 36.148 -3.050 1.00 87.50 935 ILE A C 1
ATOM 7689 O O . ILE A 1 935 ? 40.345 35.023 -2.970 1.00 87.50 935 ILE A O 1
ATOM 7693 N N . TYR A 1 936 ? 41.651 36.628 -2.099 1.00 87.44 936 TYR A N 1
ATOM 7694 C CA . TYR A 1 936 ? 42.024 35.862 -0.909 1.00 87.44 936 TYR A CA 1
ATOM 7695 C C . TYR A 1 936 ? 40.807 35.447 -0.060 1.00 87.44 936 TYR A C 1
ATOM 7697 O O . TYR A 1 936 ? 40.713 34.287 0.348 1.00 87.44 936 TYR A O 1
ATOM 7705 N N . LYS A 1 937 ? 39.832 36.347 0.157 1.00 90.12 937 LYS A N 1
ATOM 7706 C CA . LYS A 1 937 ? 38.581 36.044 0.880 1.00 90.12 937 LYS A CA 1
ATOM 7707 C C . LYS A 1 937 ? 37.794 34.904 0.219 1.00 90.12 937 LYS A C 1
ATOM 7709 O O . LYS A 1 937 ? 37.360 33.985 0.917 1.00 90.12 937 LYS A O 1
ATOM 7714 N N . ILE A 1 938 ? 37.649 34.926 -1.108 1.00 91.50 938 ILE A N 1
ATOM 7715 C CA . ILE A 1 938 ? 36.962 33.873 -1.873 1.00 91.50 938 ILE A CA 1
ATOM 7716 C C . ILE A 1 938 ? 37.727 32.544 -1.801 1.00 91.50 938 ILE A C 1
ATOM 7718 O O . ILE A 1 938 ? 37.108 31.504 -1.567 1.00 91.50 938 ILE A O 1
ATOM 7722 N N . TYR A 1 939 ? 39.061 32.545 -1.904 1.00 89.88 939 TYR A N 1
ATOM 7723 C CA . TYR A 1 939 ? 39.852 31.316 -1.759 1.00 89.88 939 TYR A CA 1
ATOM 7724 C C . TYR A 1 939 ? 39.824 30.730 -0.341 1.00 89.88 939 TYR A C 1
ATOM 7726 O O . TYR A 1 939 ? 39.661 29.513 -0.203 1.00 89.88 939 TYR A O 1
ATOM 7734 N N . LYS A 1 940 ? 39.890 31.562 0.712 1.00 90.31 940 LYS A N 1
ATOM 7735 C CA . LYS A 1 940 ? 39.716 31.116 2.108 1.00 90.31 940 LYS A CA 1
ATOM 7736 C C . LYS A 1 940 ? 38.350 30.441 2.292 1.00 90.31 940 LYS A C 1
ATOM 7738 O O . LYS A 1 940 ? 38.292 29.315 2.787 1.00 90.31 940 LYS A O 1
ATOM 7743 N N . ALA A 1 941 ? 37.279 31.077 1.806 1.00 91.94 941 ALA A N 1
ATOM 7744 C CA . ALA A 1 941 ? 35.926 30.532 1.883 1.00 91.94 941 ALA A CA 1
ATOM 7745 C C . ALA A 1 941 ? 35.778 29.208 1.113 1.00 91.94 941 ALA A C 1
ATOM 7747 O O . ALA A 1 941 ? 35.280 28.235 1.674 1.00 91.94 941 ALA A O 1
ATOM 7748 N N . ARG A 1 942 ? 36.267 29.118 -0.135 1.00 92.25 942 ARG A N 1
ATOM 7749 C CA . ARG A 1 942 ? 36.243 27.872 -0.933 1.00 92.25 942 ARG A CA 1
ATOM 7750 C C . ARG A 1 942 ? 36.948 26.719 -0.215 1.00 92.25 942 ARG A C 1
ATOM 7752 O O . ARG A 1 942 ? 36.426 25.606 -0.207 1.00 92.25 942 ARG A O 1
ATOM 7759 N N . ARG A 1 943 ? 38.089 26.977 0.442 1.00 88.19 943 ARG A N 1
ATOM 7760 C CA . ARG A 1 943 ? 38.804 25.954 1.229 1.00 88.19 943 ARG A CA 1
ATOM 7761 C C . ARG A 1 943 ? 37.943 25.418 2.377 1.00 88.19 943 ARG A C 1
ATOM 7763 O O . ARG A 1 943 ? 37.879 24.206 2.555 1.00 88.19 943 ARG A O 1
ATOM 7770 N N . GLN A 1 944 ? 37.262 26.302 3.111 1.00 90.44 944 GLN A N 1
ATOM 7771 C CA . GLN A 1 944 ? 36.413 25.927 4.249 1.00 90.44 944 GLN A CA 1
ATOM 7772 C C . GLN A 1 944 ? 35.085 25.265 3.832 1.00 90.44 944 GLN A C 1
ATOM 7774 O O . GLN A 1 944 ? 34.656 24.311 4.477 1.00 90.44 944 GLN A O 1
ATOM 7779 N N . ILE A 1 945 ? 34.448 25.719 2.743 1.00 93.12 945 ILE A N 1
ATOM 7780 C CA . ILE A 1 945 ? 33.230 25.100 2.175 1.00 93.12 945 ILE A CA 1
ATOM 7781 C C . ILE A 1 945 ? 33.488 23.628 1.845 1.00 93.12 945 ILE A C 1
ATOM 7783 O O . ILE A 1 945 ? 32.696 22.761 2.224 1.00 93.12 945 ILE A O 1
ATOM 7787 N N . ASN A 1 946 ? 34.622 23.359 1.193 1.00 83.56 946 ASN A N 1
ATOM 7788 C CA . ASN A 1 946 ? 35.025 22.014 0.805 1.00 83.56 946 ASN A CA 1
ATOM 7789 C C . ASN A 1 946 ? 35.414 21.171 2.029 1.00 83.56 946 ASN A C 1
ATOM 7791 O O . ASN A 1 946 ? 34.921 20.057 2.168 1.00 83.56 946 ASN A O 1
ATOM 7795 N N . SER A 1 947 ? 36.219 21.694 2.965 1.00 85.44 947 SER A N 1
ATOM 7796 C CA . SER A 1 947 ? 36.623 20.926 4.159 1.00 85.44 947 SER A CA 1
ATOM 7797 C C . SER A 1 947 ? 35.465 20.584 5.105 1.00 85.44 947 SER A C 1
ATOM 7799 O O . SER A 1 947 ? 35.592 19.677 5.920 1.00 85.44 947 SER A O 1
ATOM 7801 N N . LEU A 1 948 ? 34.347 21.311 5.025 1.00 85.56 948 LEU A N 1
ATOM 7802 C CA . LEU A 1 948 ? 33.133 21.055 5.808 1.00 85.56 948 LEU A CA 1
ATOM 7803 C C . LEU A 1 948 ? 32.047 20.305 5.009 1.00 85.56 948 LEU A C 1
ATOM 7805 O O . LEU A 1 948 ? 30.989 20.003 5.561 1.00 85.56 948 LEU A O 1
ATOM 7809 N N . ASN A 1 949 ? 32.290 19.991 3.727 1.00 86.12 949 ASN A N 1
ATOM 7810 C CA . ASN A 1 949 ? 31.327 19.367 2.810 1.00 86.12 949 ASN A CA 1
ATOM 7811 C C . ASN A 1 949 ? 29.946 20.060 2.839 1.00 86.12 949 ASN A C 1
ATOM 7813 O O . ASN A 1 949 ? 28.920 19.391 3.009 1.00 86.12 949 ASN A O 1
ATOM 7817 N N . LEU A 1 950 ? 29.940 21.400 2.750 1.00 89.94 950 LEU A N 1
ATOM 7818 C CA . LEU A 1 950 ? 28.739 22.256 2.816 1.00 89.94 950 LEU A CA 1
ATOM 7819 C C . LEU A 1 950 ? 28.169 22.642 1.442 1.00 89.94 950 LEU A C 1
ATOM 7821 O O . LEU A 1 950 ? 27.035 23.118 1.364 1.00 89.94 950 LEU A O 1
ATOM 7825 N N . PHE A 1 951 ? 28.938 22.430 0.376 1.00 92.88 951 PHE A N 1
ATOM 7826 C CA . PHE A 1 951 ? 28.467 22.452 -1.005 1.00 92.88 951 PHE A CA 1
ATOM 7827 C C . PHE A 1 951 ? 28.511 21.023 -1.551 1.00 92.88 951 PHE A C 1
ATOM 7829 O O . PHE A 1 951 ? 29.441 20.279 -1.239 1.00 92.88 951 PHE A O 1
ATOM 7836 N N . ASP A 1 952 ? 27.506 20.641 -2.331 1.00 85.00 952 ASP A N 1
ATOM 7837 C CA . ASP A 1 952 ? 27.349 19.295 -2.878 1.00 85.00 952 ASP A CA 1
ATOM 7838 C C . ASP A 1 952 ? 27.094 19.404 -4.386 1.00 85.00 952 ASP A C 1
ATOM 7840 O O . ASP A 1 952 ? 26.010 19.803 -4.811 1.00 85.00 952 ASP A O 1
ATOM 7844 N N . ASP A 1 953 ? 28.114 19.074 -5.189 1.00 80.69 953 ASP A N 1
ATOM 7845 C CA . ASP A 1 953 ? 28.057 19.152 -6.656 1.00 80.69 953 ASP A CA 1
ATOM 7846 C C . ASP A 1 953 ? 26.876 18.361 -7.239 1.00 80.69 953 ASP A C 1
ATOM 7848 O O . ASP A 1 953 ? 26.287 18.787 -8.230 1.00 80.69 953 ASP A O 1
ATOM 7852 N N . VAL A 1 954 ? 26.545 17.205 -6.647 1.00 68.94 954 VAL A N 1
ATOM 7853 C CA . VAL A 1 954 ? 25.507 16.305 -7.163 1.00 68.94 954 VAL A CA 1
ATOM 7854 C C . VAL A 1 954 ? 24.143 16.881 -6.822 1.00 68.94 954 VAL A C 1
ATOM 7856 O O . VAL A 1 954 ? 23.358 17.145 -7.727 1.00 68.94 954 VAL A O 1
ATOM 7859 N N . TYR A 1 955 ? 23.894 17.189 -5.545 1.00 84.12 955 TYR A N 1
ATOM 7860 C CA . TYR A 1 955 ? 22.659 17.856 -5.125 1.00 84.12 955 TYR A CA 1
ATOM 7861 C C . TYR A 1 955 ? 22.404 19.135 -5.932 1.00 84.12 955 TYR A C 1
ATOM 7863 O O . TYR A 1 955 ? 21.290 19.347 -6.411 1.00 84.12 955 TYR A O 1
ATOM 7871 N N . TYR A 1 956 ? 23.430 19.968 -6.119 1.00 85.88 956 TYR A N 1
ATOM 7872 C CA . TYR A 1 956 ? 23.283 21.232 -6.829 1.00 85.88 956 TYR A CA 1
ATOM 7873 C C . TYR A 1 956 ? 22.936 21.023 -8.310 1.00 85.88 956 TYR A C 1
ATOM 7875 O O . TYR A 1 956 ? 22.000 21.642 -8.808 1.00 85.88 956 TYR A O 1
ATOM 7883 N N . LEU A 1 957 ? 23.628 20.121 -9.013 1.00 76.88 957 LEU A N 1
ATOM 7884 C CA . LEU A 1 957 ? 23.359 19.866 -10.432 1.00 76.88 957 LEU A CA 1
ATOM 7885 C C . LEU A 1 957 ? 22.070 19.070 -10.691 1.00 76.88 957 LEU A C 1
ATOM 7887 O O . LEU A 1 957 ? 21.470 19.244 -11.749 1.00 76.88 957 LEU A O 1
ATOM 7891 N N . THR A 1 958 ? 21.609 18.253 -9.739 1.00 66.75 958 THR A N 1
ATOM 7892 C CA . THR A 1 958 ? 20.303 17.573 -9.814 1.00 66.75 958 THR A CA 1
ATOM 7893 C C . THR A 1 958 ? 19.133 18.542 -9.623 1.00 66.75 958 THR A C 1
ATOM 7895 O O . THR A 1 958 ? 18.106 18.374 -10.268 1.00 66.75 958 THR A O 1
ATOM 7898 N N . ASN A 1 959 ? 19.267 19.564 -8.768 1.00 72.06 959 ASN A N 1
ATOM 7899 C CA . ASN A 1 959 ? 18.190 20.537 -8.532 1.00 72.06 959 ASN A CA 1
ATOM 7900 C C . ASN A 1 959 ? 18.182 21.695 -9.552 1.00 72.06 959 ASN A C 1
ATOM 7902 O O . ASN A 1 959 ? 17.169 22.378 -9.678 1.00 72.06 959 ASN A O 1
ATOM 7906 N N . TYR A 1 960 ? 19.292 21.938 -10.262 1.00 84.06 960 TYR A N 1
ATOM 7907 C CA . TYR A 1 960 ? 19.491 23.121 -11.111 1.00 84.06 960 TYR A CA 1
ATOM 7908 C C . TYR A 1 960 ? 20.042 22.740 -12.497 1.00 84.06 960 TYR A C 1
ATOM 7910 O O . TYR A 1 960 ? 21.232 22.896 -12.790 1.00 84.06 960 TYR A O 1
ATOM 7918 N N . LEU A 1 961 ? 19.158 22.214 -13.353 1.00 68.56 961 LEU A N 1
ATOM 7919 C CA . LEU A 1 961 ? 19.492 21.685 -14.684 1.00 68.56 961 LEU A CA 1
ATOM 7920 C C . LEU A 1 961 ? 20.051 22.757 -15.637 1.00 68.56 961 LEU A C 1
ATOM 7922 O O . LEU A 1 961 ? 20.913 22.469 -16.462 1.00 68.56 961 LEU A O 1
ATOM 7926 N N . ASP A 1 962 ? 19.629 24.009 -15.490 1.00 78.81 962 ASP A N 1
ATOM 7927 C CA . ASP A 1 962 ? 20.189 25.153 -16.213 1.00 78.81 962 ASP A CA 1
ATOM 7928 C C . ASP A 1 962 ? 21.675 25.378 -15.873 1.00 78.81 962 ASP A C 1
ATOM 7930 O O . ASP A 1 962 ? 22.489 25.641 -16.759 1.00 78.81 962 ASP A O 1
ATOM 7934 N N . VAL A 1 963 ? 22.066 25.171 -14.610 1.00 78.81 963 VAL A N 1
ATOM 7935 C CA . VAL A 1 963 ? 23.475 25.218 -14.191 1.00 78.81 963 VAL A CA 1
ATOM 7936 C C . VAL A 1 963 ? 24.236 23.984 -14.683 1.00 78.81 963 VAL A C 1
ATOM 7938 O O . VAL A 1 963 ? 25.385 24.121 -15.104 1.00 78.81 963 VAL A O 1
ATOM 7941 N N . ARG A 1 964 ? 23.600 22.802 -14.701 1.00 68.19 964 ARG A N 1
ATOM 7942 C CA . ARG A 1 964 ? 24.159 21.560 -15.280 1.00 68.19 964 ARG A CA 1
ATOM 7943 C C . ARG A 1 964 ? 24.495 21.720 -16.765 1.00 68.19 964 ARG A C 1
ATOM 7945 O O . ARG A 1 964 ? 25.550 21.257 -17.193 1.00 68.19 964 ARG A O 1
ATOM 7952 N N . ASN A 1 965 ? 23.648 22.433 -17.502 1.00 59.78 965 ASN A N 1
ATOM 7953 C CA . ASN A 1 965 ? 23.828 22.718 -18.926 1.00 59.78 965 ASN A CA 1
ATOM 7954 C C . ASN A 1 965 ? 24.760 23.923 -19.183 1.00 59.78 965 ASN A C 1
ATOM 7956 O O . ASN A 1 965 ? 25.230 24.121 -20.302 1.00 59.78 965 ASN A O 1
ATOM 7960 N N . SER A 1 966 ? 25.081 24.715 -18.154 1.00 72.69 966 SER A N 1
ATOM 7961 C CA . SER A 1 966 ? 26.005 25.847 -18.262 1.00 72.69 966 SER A CA 1
ATOM 7962 C C . SER A 1 966 ? 27.476 25.415 -18.366 1.00 72.69 966 SER A C 1
ATOM 7964 O O . SER A 1 966 ? 27.903 24.393 -17.826 1.00 72.69 966 SER A O 1
ATOM 7966 N N . ASN A 1 967 ? 28.315 26.258 -18.974 1.00 66.38 967 ASN A N 1
ATOM 7967 C CA . ASN A 1 967 ? 29.778 26.096 -18.959 1.00 66.38 967 ASN A CA 1
ATOM 7968 C C . ASN A 1 967 ? 30.441 26.611 -17.660 1.00 66.38 967 ASN A C 1
ATOM 7970 O O . ASN A 1 967 ? 31.636 26.903 -17.648 1.00 66.38 967 ASN A O 1
ATOM 7974 N N . MET A 1 968 ? 29.689 26.719 -16.557 1.00 77.38 968 MET A N 1
ATOM 7975 C CA . MET A 1 968 ? 30.140 27.325 -15.304 1.00 77.38 968 MET A CA 1
ATOM 7976 C C . MET A 1 968 ? 30.317 26.303 -14.172 1.00 77.38 968 MET A C 1
ATOM 7978 O O . MET A 1 968 ? 29.514 25.390 -14.002 1.00 77.38 968 MET A O 1
ATOM 7982 N N . ASN A 1 969 ? 31.365 26.471 -13.358 1.00 85.56 969 ASN A N 1
ATOM 7983 C CA . ASN A 1 969 ? 31.597 25.626 -12.185 1.00 85.56 969 ASN A CA 1
ATOM 7984 C C . ASN A 1 969 ? 30.448 25.774 -11.164 1.00 85.56 969 ASN A C 1
ATOM 7986 O O . ASN A 1 969 ? 30.147 26.911 -10.808 1.00 85.56 969 ASN A O 1
ATOM 7990 N N . PRO A 1 970 ? 29.855 24.686 -10.628 1.00 87.94 970 PRO A N 1
ATOM 7991 C CA . PRO A 1 970 ? 28.720 24.763 -9.703 1.00 87.94 970 PRO A CA 1
ATOM 7992 C C . PRO A 1 970 ? 28.966 25.638 -8.468 1.00 87.94 970 PRO A C 1
ATOM 7994 O O . PRO A 1 970 ? 28.113 26.449 -8.108 1.00 87.94 970 PRO A O 1
ATOM 7997 N N . LEU A 1 971 ? 30.150 25.536 -7.852 1.00 91.69 971 LEU A N 1
ATOM 7998 C CA . LEU A 1 971 ? 30.502 26.339 -6.681 1.00 91.69 971 LEU A CA 1
ATOM 7999 C C . LEU A 1 971 ? 30.767 27.809 -7.050 1.00 91.69 971 LEU A C 1
ATOM 8001 O O . LEU A 1 971 ? 30.338 28.694 -6.315 1.00 91.69 971 LEU A O 1
ATOM 8005 N N . ASP A 1 972 ? 31.406 28.101 -8.189 1.00 90.56 972 ASP A N 1
ATOM 8006 C CA . ASP A 1 972 ? 31.517 29.482 -8.696 1.00 90.56 972 ASP A CA 1
ATOM 8007 C C . ASP A 1 972 ? 30.139 30.062 -9.037 1.00 90.56 972 ASP A C 1
ATOM 8009 O O . ASP A 1 972 ? 29.850 31.212 -8.699 1.00 90.56 972 ASP A O 1
ATOM 8013 N N . HIS A 1 973 ? 29.264 29.268 -9.662 1.00 92.62 973 HIS A N 1
ATOM 8014 C CA . HIS A 1 973 ? 27.905 29.675 -9.999 1.00 92.62 973 HIS A CA 1
ATOM 8015 C C . HIS A 1 973 ? 27.147 30.032 -8.728 1.00 92.62 973 HIS A C 1
ATOM 8017 O O . HIS A 1 973 ? 26.567 31.112 -8.624 1.00 92.62 973 HIS A O 1
ATOM 8023 N N . TYR A 1 974 ? 27.189 29.159 -7.724 1.00 94.25 974 TYR A N 1
ATOM 8024 C CA . TYR A 1 974 ? 26.557 29.420 -6.443 1.00 94.25 974 TYR A CA 1
ATOM 8025 C C . TYR A 1 974 ? 27.164 30.625 -5.706 1.00 94.25 974 TYR A C 1
ATOM 8027 O O . TYR A 1 974 ? 26.412 31.407 -5.127 1.00 94.25 974 TYR A O 1
ATOM 8035 N N . ILE A 1 975 ? 28.488 30.824 -5.746 1.00 93.06 975 ILE A N 1
ATOM 8036 C CA . ILE A 1 975 ? 29.160 31.972 -5.110 1.00 93.06 975 ILE A CA 1
ATOM 8037 C C . ILE A 1 975 ? 28.720 33.301 -5.740 1.00 93.06 975 ILE A C 1
ATOM 8039 O O . ILE A 1 975 ? 28.385 34.240 -5.011 1.00 93.06 975 ILE A O 1
ATOM 8043 N N . TYR A 1 976 ? 28.676 33.385 -7.073 1.00 91.38 976 TYR A N 1
ATOM 8044 C CA . TYR A 1 976 ? 28.448 34.646 -7.787 1.00 91.38 976 TYR A CA 1
ATOM 8045 C C . TYR A 1 976 ? 26.984 34.927 -8.159 1.00 91.38 976 TYR A C 1
ATOM 8047 O O . TYR A 1 976 ? 26.602 36.103 -8.225 1.00 91.38 976 TYR A O 1
ATOM 8055 N N . HIS A 1 977 ? 26.167 33.890 -8.358 1.00 92.38 977 HIS A N 1
ATOM 8056 C CA . HIS A 1 977 ? 24.819 33.976 -8.934 1.00 92.38 977 HIS A CA 1
ATOM 8057 C C . HIS A 1 977 ? 23.769 33.246 -8.079 1.00 92.38 977 HIS A C 1
ATOM 8059 O O . HIS A 1 977 ? 22.887 33.886 -7.508 1.00 92.38 977 HIS A O 1
ATOM 8065 N N . GLY A 1 978 ? 23.926 31.931 -7.891 1.00 91.19 978 GLY A N 1
ATOM 8066 C CA . GLY A 1 978 ? 22.885 31.036 -7.368 1.00 91.19 978 GLY A CA 1
ATOM 8067 C C . GLY A 1 978 ? 22.297 31.421 -6.007 1.00 91.19 978 GLY A C 1
ATOM 8068 O O . GLY A 1 978 ? 21.097 31.274 -5.792 1.00 91.19 978 GLY A O 1
ATOM 8069 N N . TRP A 1 979 ? 23.098 31.985 -5.098 1.00 93.25 979 TRP A N 1
ATOM 8070 C CA . TRP A 1 979 ? 22.591 32.460 -3.803 1.00 93.25 979 TRP A CA 1
ATOM 8071 C C . TRP A 1 979 ? 21.627 33.658 -3.910 1.00 93.25 979 TRP A C 1
ATOM 8073 O O . TRP A 1 979 ? 20.748 33.814 -3.065 1.00 93.25 979 TRP A O 1
ATOM 8083 N N . LYS A 1 980 ? 21.769 34.499 -4.945 1.00 92.69 980 LYS A N 1
ATOM 8084 C CA . LYS A 1 980 ? 20.863 35.627 -5.246 1.00 92.69 980 LYS A CA 1
ATOM 8085 C C . LYS A 1 980 ? 19.564 35.119 -5.864 1.00 92.69 980 LYS A C 1
ATOM 8087 O O . LYS A 1 980 ? 18.487 35.615 -5.554 1.00 92.69 980 LYS A O 1
ATOM 8092 N N . GLU A 1 981 ? 19.685 34.070 -6.672 1.00 92.88 981 GLU A N 1
ATOM 8093 C CA . GLU A 1 981 ? 18.593 33.285 -7.261 1.00 92.88 981 GLU A CA 1
ATOM 8094 C C . GLU A 1 981 ? 17.913 32.348 -6.245 1.00 92.88 981 GLU A C 1
ATOM 8096 O O . GLU A 1 981 ? 17.107 31.507 -6.630 1.00 92.88 981 GLU A O 1
ATOM 8101 N N . LYS A 1 982 ? 18.214 32.486 -4.942 1.00 91.62 982 LYS A N 1
ATOM 8102 C CA . LYS A 1 982 ? 17.600 31.722 -3.840 1.00 91.62 982 LYS A CA 1
ATOM 8103 C C . LYS A 1 982 ? 17.823 30.203 -3.922 1.00 91.62 982 LYS A C 1
ATOM 8105 O O . LYS A 1 982 ? 17.105 29.442 -3.275 1.00 91.62 982 LYS A O 1
ATOM 8110 N N . ARG A 1 983 ? 18.828 29.747 -4.673 1.00 93.81 983 ARG A N 1
ATOM 8111 C CA . ARG A 1 983 ? 19.216 28.331 -4.767 1.00 93.81 983 ARG A CA 1
ATOM 8112 C C . ARG A 1 983 ? 19.937 27.886 -3.494 1.00 93.81 983 ARG A C 1
ATOM 8114 O O . ARG A 1 983 ? 20.613 28.694 -2.857 1.00 93.81 983 ARG A O 1
ATOM 8121 N N . ASN A 1 984 ? 19.836 26.605 -3.142 1.00 95.62 984 ASN A N 1
ATOM 8122 C CA . ASN A 1 984 ? 20.495 26.036 -1.964 1.00 95.62 984 ASN A CA 1
ATOM 8123 C C . ASN A 1 984 ? 21.728 25.192 -2.358 1.00 95.62 984 ASN A C 1
ATOM 8125 O O . ASN A 1 984 ? 21.646 24.402 -3.293 1.00 95.62 984 ASN A O 1
ATOM 8129 N N . PRO A 1 985 ? 22.880 25.340 -1.672 1.00 94.12 985 PRO A N 1
ATOM 8130 C CA . PRO A 1 985 ? 24.149 24.699 -2.050 1.00 94.12 985 PRO A CA 1
ATOM 8131 C C . PRO A 1 985 ? 24.262 23.208 -1.686 1.00 94.12 985 PRO A C 1
ATOM 8133 O O . PRO A 1 985 ? 25.079 22.499 -2.268 1.00 94.12 985 PRO A O 1
ATOM 8136 N N . SER A 1 986 ? 23.506 22.736 -0.692 1.00 93.75 986 SER A N 1
ATOM 8137 C CA . SER A 1 986 ? 23.442 21.330 -0.267 1.00 93.75 986 SER A CA 1
ATOM 8138 C C . SER A 1 986 ? 22.249 21.111 0.670 1.00 93.75 986 SER A C 1
ATOM 8140 O O . SER A 1 986 ? 21.720 22.068 1.236 1.00 93.75 986 SER A O 1
ATOM 8142 N N . LYS A 1 987 ? 21.898 19.850 0.966 1.00 89.12 987 LYS A N 1
ATOM 8143 C CA . LYS A 1 987 ? 20.948 19.522 2.053 1.00 89.12 987 LYS A CA 1
ATOM 8144 C C . LYS A 1 987 ? 21.403 20.005 3.447 1.00 89.12 987 LYS A C 1
ATOM 8146 O O . LYS A 1 987 ? 20.592 20.042 4.366 1.00 89.12 987 LYS A O 1
ATOM 8151 N N . LYS A 1 988 ? 22.683 20.362 3.632 1.00 90.75 988 LYS A N 1
ATOM 8152 C CA . LYS A 1 988 ? 23.246 20.795 4.926 1.00 90.75 988 LYS A CA 1
ATOM 8153 C C . LYS A 1 988 ? 23.169 22.304 5.159 1.00 90.75 988 LYS A C 1
ATOM 8155 O O . LYS A 1 988 ? 23.370 22.736 6.294 1.00 90.75 988 LYS A O 1
ATOM 8160 N N . PHE A 1 989 ? 22.897 23.109 4.133 1.00 95.00 989 PHE A N 1
ATOM 8161 C CA . PHE A 1 989 ? 22.877 24.567 4.246 1.00 95.00 989 PHE A CA 1
ATOM 8162 C C . PHE A 1 989 ? 21.715 25.152 3.434 1.00 95.00 989 PHE A C 1
ATOM 8164 O O . PHE A 1 989 ? 21.712 25.067 2.209 1.00 95.00 989 PHE A O 1
ATOM 8171 N N . ASP A 1 990 ? 20.743 25.763 4.114 1.00 95.38 990 ASP A N 1
ATOM 8172 C CA . ASP A 1 990 ? 19.624 26.467 3.476 1.00 95.38 990 ASP A CA 1
ATOM 8173 C C . ASP A 1 990 ? 19.918 27.971 3.497 1.00 95.38 990 ASP A C 1
ATOM 8175 O O . ASP A 1 990 ? 19.770 28.638 4.524 1.00 95.38 990 ASP A O 1
ATOM 8179 N N . GLY A 1 991 ? 20.339 28.510 2.351 1.00 92.19 991 GLY A N 1
ATOM 8180 C CA . GLY A 1 991 ? 20.675 29.923 2.199 1.00 92.19 991 GLY A CA 1
ATOM 8181 C C . GLY A 1 991 ? 19.474 30.843 2.415 1.00 92.19 991 GLY A C 1
ATOM 8182 O O . GLY A 1 991 ? 19.644 31.956 2.912 1.00 92.19 991 GLY A O 1
ATOM 8183 N N . ASN A 1 992 ? 18.256 30.370 2.134 1.00 93.12 992 ASN A N 1
ATOM 8184 C CA . ASN A 1 992 ? 17.038 31.136 2.383 1.00 93.12 992 ASN A CA 1
ATOM 8185 C C . ASN A 1 992 ? 16.689 31.167 3.871 1.00 93.12 992 ASN A C 1
ATOM 8187 O O . ASN A 1 992 ? 16.316 32.219 4.383 1.00 93.12 992 ASN A O 1
ATOM 8191 N N . TYR A 1 993 ? 16.834 30.049 4.590 1.00 95.12 993 TYR A N 1
ATOM 8192 C CA . TYR A 1 993 ? 16.752 30.053 6.055 1.00 95.12 993 TYR A CA 1
ATOM 8193 C C . TYR A 1 993 ? 17.816 30.972 6.652 1.00 95.12 993 TYR A C 1
ATOM 8195 O O . TYR A 1 993 ? 17.480 31.829 7.465 1.00 95.12 993 TYR A O 1
ATOM 8203 N N . TYR A 1 994 ? 19.066 30.856 6.203 1.00 94.50 994 TYR A N 1
ATOM 8204 C CA . TYR A 1 994 ? 20.181 31.623 6.748 1.00 94.50 994 TYR A CA 1
ATOM 8205 C C . TYR A 1 994 ? 19.970 33.137 6.580 1.00 94.50 994 TYR A C 1
ATOM 8207 O O . TYR A 1 994 ? 20.098 33.885 7.545 1.00 94.50 994 TYR A O 1
ATOM 8215 N N . LEU A 1 995 ? 19.547 33.593 5.394 1.00 93.00 995 LEU A N 1
ATOM 8216 C CA . LEU A 1 995 ? 19.235 35.007 5.137 1.00 93.00 995 LEU A CA 1
ATOM 8217 C C . LEU A 1 995 ? 17.931 35.490 5.802 1.00 93.00 995 LEU A C 1
ATOM 8219 O O . LEU A 1 995 ? 17.781 36.690 6.017 1.00 93.00 995 LEU A O 1
ATOM 8223 N N . ARG A 1 996 ? 16.985 34.600 6.142 1.00 93.62 996 ARG A N 1
ATOM 8224 C CA . ARG A 1 996 ? 15.817 34.949 6.980 1.00 93.62 996 ARG A CA 1
ATOM 8225 C C . ARG A 1 996 ? 16.184 35.066 8.462 1.00 93.62 996 ARG A C 1
ATOM 8227 O O . ARG A 1 996 ? 15.623 35.912 9.147 1.00 93.62 996 ARG A O 1
ATOM 8234 N N . LYS A 1 997 ? 17.089 34.212 8.951 1.00 93.94 997 LYS A N 1
ATOM 8235 C CA . LYS A 1 997 ? 17.502 34.141 10.361 1.00 93.94 997 LYS A CA 1
ATOM 8236 C C . LYS A 1 997 ? 18.507 35.238 10.731 1.00 93.94 997 LYS A C 1
ATOM 8238 O O . LYS A 1 997 ? 18.460 35.741 11.849 1.00 93.94 997 LYS A O 1
ATOM 8243 N N . TYR A 1 998 ? 19.389 35.608 9.802 1.00 94.88 998 TYR A N 1
ATOM 8244 C CA . TYR A 1 998 ? 20.507 36.524 10.033 1.00 94.88 998 TYR A CA 1
ATOM 8245 C C . TYR A 1 998 ? 20.384 37.778 9.158 1.00 94.88 998 TYR A C 1
ATOM 8247 O O . TYR A 1 998 ? 20.896 37.860 8.037 1.00 94.88 998 TYR A O 1
ATOM 8255 N N . ASP A 1 999 ? 19.637 38.754 9.677 1.00 91.12 999 ASP A N 1
ATOM 8256 C CA . ASP A 1 999 ? 19.283 39.987 8.969 1.00 91.12 999 ASP A CA 1
ATOM 8257 C C . ASP A 1 999 ? 20.482 40.918 8.715 1.00 91.12 999 ASP A C 1
ATOM 8259 O O . ASP A 1 999 ? 20.512 41.638 7.721 1.00 91.12 999 ASP A O 1
ATOM 8263 N N . ASP A 1 1000 ? 21.509 40.862 9.559 1.00 92.94 1000 ASP A N 1
ATOM 8264 C CA . ASP A 1 1000 ? 22.803 41.514 9.345 1.00 92.94 1000 ASP A CA 1
ATOM 8265 C C . ASP A 1 1000 ? 23.496 40.986 8.076 1.00 92.94 1000 ASP A C 1
ATOM 8267 O O . ASP A 1 1000 ? 23.916 41.764 7.214 1.00 92.94 1000 ASP A O 1
ATOM 8271 N N . VAL A 1 1001 ? 23.513 39.661 7.890 1.00 92.62 1001 VAL A N 1
ATOM 8272 C CA . VAL A 1 1001 ? 24.060 39.019 6.684 1.00 92.62 1001 VAL A CA 1
ATOM 8273 C C . VAL A 1 1001 ? 23.235 39.417 5.461 1.00 92.62 1001 VAL A C 1
ATOM 8275 O O . VAL A 1 1001 ? 23.805 39.816 4.442 1.00 92.62 1001 VAL A O 1
ATOM 8278 N N . ARG A 1 1002 ? 21.899 39.405 5.580 1.00 91.00 1002 ARG A N 1
ATOM 8279 C CA . ARG A 1 1002 ? 20.969 39.871 4.538 1.00 91.00 1002 ARG A CA 1
ATOM 8280 C C . ARG A 1 1002 ? 21.228 41.327 4.135 1.00 91.00 1002 ARG A C 1
ATOM 8282 O O . ARG A 1 1002 ? 21.363 41.608 2.944 1.00 91.00 1002 ARG A O 1
ATOM 8289 N N . LYS A 1 1003 ? 21.356 42.237 5.105 1.00 89.81 1003 LYS A N 1
ATOM 8290 C CA . LYS A 1 1003 ? 21.647 43.666 4.893 1.00 89.81 1003 LYS A CA 1
ATOM 8291 C C . LYS A 1 1003 ? 23.025 43.898 4.271 1.00 89.81 1003 LYS A C 1
ATOM 8293 O O . LYS A 1 1003 ? 23.138 44.729 3.374 1.00 89.81 1003 LYS A O 1
ATOM 8298 N N . SER A 1 1004 ? 24.041 43.122 4.661 1.00 89.12 1004 SER A N 1
ATOM 8299 C CA . SER A 1 1004 ? 25.393 43.203 4.080 1.00 89.12 1004 SER A CA 1
ATOM 8300 C C . SER A 1 1004 ? 25.473 42.806 2.600 1.00 89.12 1004 SER A C 1
ATOM 8302 O O . SER A 1 1004 ? 26.483 43.076 1.954 1.00 89.12 1004 SER A O 1
ATOM 8304 N N . LYS A 1 1005 ? 24.444 42.127 2.062 1.00 87.44 1005 LYS A N 1
ATOM 8305 C CA . LYS A 1 1005 ? 24.434 41.530 0.712 1.00 87.44 1005 LYS A CA 1
ATOM 8306 C C . LYS A 1 1005 ? 25.629 40.587 0.459 1.00 87.44 1005 LYS A C 1
ATOM 8308 O O . LYS A 1 1005 ? 26.076 40.427 -0.677 1.00 87.44 1005 LYS A O 1
ATOM 8313 N N . THR A 1 1006 ? 26.129 39.936 1.510 1.00 88.12 1006 THR A N 1
ATOM 8314 C CA . THR A 1 1006 ? 27.161 38.890 1.424 1.00 88.12 1006 THR A CA 1
ATOM 8315 C C . THR A 1 1006 ? 26.519 37.541 1.085 1.00 88.12 1006 THR A C 1
ATOM 8317 O O . THR A 1 1006 ? 25.441 37.226 1.585 1.00 88.12 1006 THR A O 1
ATOM 8320 N N . ASN A 1 1007 ? 27.194 36.705 0.285 1.00 94.44 1007 ASN A N 1
ATOM 8321 C CA . ASN A 1 1007 ? 26.764 35.319 0.066 1.00 94.44 1007 ASN A CA 1
ATOM 8322 C C . ASN A 1 1007 ? 26.664 34.577 1.423 1.00 94.44 1007 ASN A C 1
ATOM 8324 O O . ASN A 1 1007 ? 27.652 34.552 2.164 1.00 94.44 1007 ASN A O 1
ATOM 8328 N N . PRO A 1 1008 ? 25.520 33.946 1.756 1.00 95.31 1008 PRO A N 1
ATOM 8329 C CA . PRO A 1 1008 ? 25.278 33.401 3.091 1.00 95.31 1008 PRO A CA 1
ATOM 8330 C C . PRO A 1 1008 ? 26.205 32.238 3.455 1.00 95.31 1008 PRO A C 1
ATOM 8332 O O . PRO A 1 1008 ? 26.630 32.142 4.602 1.00 95.31 1008 PRO A O 1
ATOM 8335 N N . LEU A 1 1009 ? 26.582 31.387 2.494 1.00 96.19 1009 LEU A N 1
ATOM 8336 C CA . LEU A 1 1009 ? 27.510 30.278 2.739 1.00 96.19 1009 LEU A CA 1
ATOM 8337 C C . LEU A 1 1009 ? 28.940 30.792 2.951 1.00 96.19 1009 LEU A C 1
ATOM 8339 O O . LEU A 1 1009 ? 29.640 30.321 3.843 1.00 96.19 1009 LEU A O 1
ATOM 8343 N N . VAL A 1 1010 ? 29.360 31.784 2.156 1.00 95.62 1010 VAL A N 1
ATOM 8344 C CA . VAL A 1 1010 ? 30.663 32.454 2.309 1.00 95.62 1010 VAL A CA 1
ATOM 8345 C C . VAL A 1 1010 ? 30.744 33.157 3.666 1.00 95.62 1010 VAL A C 1
ATOM 8347 O O . VAL A 1 1010 ? 31.761 33.041 4.343 1.00 95.62 1010 VAL A O 1
ATOM 8350 N N . HIS A 1 1011 ? 29.670 33.822 4.105 1.00 95.56 1011 HIS A N 1
ATOM 8351 C CA . HIS A 1 1011 ? 29.587 34.376 5.457 1.00 95.56 1011 HIS A CA 1
ATOM 8352 C C . HIS A 1 1011 ? 29.663 33.279 6.524 1.00 95.56 1011 HIS A C 1
ATOM 8354 O O . HIS A 1 1011 ? 30.391 33.421 7.505 1.00 95.56 1011 HIS A O 1
ATOM 8360 N N . TYR A 1 1012 ? 28.914 32.188 6.354 1.00 96.38 1012 TYR A N 1
ATOM 8361 C CA . TYR A 1 1012 ? 28.857 31.113 7.338 1.00 96.38 1012 TYR A CA 1
ATOM 8362 C C . TYR A 1 1012 ? 30.224 30.471 7.584 1.00 96.38 1012 TYR A C 1
ATOM 8364 O O . TYR A 1 1012 ? 30.615 30.310 8.736 1.00 96.38 1012 TYR A O 1
ATOM 8372 N N . VAL A 1 1013 ? 30.990 30.162 6.534 1.00 95.38 1013 VAL A N 1
ATOM 8373 C CA . VAL A 1 1013 ? 32.307 29.529 6.719 1.00 95.38 1013 VAL A CA 1
ATOM 8374 C C . VAL A 1 1013 ? 33.392 30.484 7.221 1.00 95.38 1013 VAL A C 1
ATOM 8376 O O . VAL A 1 1013 ? 34.303 30.035 7.910 1.00 95.38 1013 VAL A O 1
ATOM 8379 N N . LEU A 1 1014 ? 33.312 31.777 6.879 1.00 93.69 1014 LEU A N 1
ATOM 8380 C CA . LEU A 1 1014 ? 34.321 32.772 7.262 1.00 93.69 1014 LEU A CA 1
ATOM 8381 C C . LEU A 1 1014 ? 34.111 33.361 8.662 1.00 93.69 1014 LEU A C 1
ATOM 8383 O O . LEU A 1 1014 ? 35.088 33.823 9.245 1.00 93.69 1014 LEU A O 1
ATOM 8387 N N . HIS A 1 1015 ? 32.861 33.396 9.138 1.00 92.94 1015 HIS A N 1
ATOM 8388 C CA . HIS A 1 1015 ? 32.452 34.078 10.372 1.00 92.94 1015 HIS A CA 1
ATOM 8389 C C . HIS A 1 1015 ? 31.335 33.311 11.098 1.00 92.94 1015 HIS A C 1
ATOM 8391 O O . HIS A 1 1015 ? 31.474 32.937 12.257 1.00 92.94 1015 HIS A O 1
ATOM 8397 N N . GLY A 1 1016 ? 30.240 32.998 10.395 1.00 90.94 1016 GLY A N 1
ATOM 8398 C CA . GLY A 1 1016 ? 28.994 32.532 11.017 1.00 90.94 1016 GLY A CA 1
ATOM 8399 C C . GLY A 1 1016 ? 29.109 31.253 11.850 1.00 90.94 1016 GLY A C 1
ATOM 8400 O O . GLY A 1 1016 ? 28.408 31.115 12.846 1.00 90.94 1016 GLY A O 1
ATOM 8401 N N . LYS A 1 1017 ? 29.995 30.322 11.482 1.00 90.50 1017 LYS A N 1
ATOM 8402 C CA . LYS A 1 1017 ? 30.251 29.100 12.256 1.00 90.50 1017 LYS A CA 1
ATOM 8403 C C . LYS A 1 1017 ? 30.930 29.398 13.600 1.00 90.50 1017 LYS A C 1
ATOM 8405 O O . LYS A 1 1017 ? 30.616 28.742 14.586 1.00 90.50 1017 LYS A O 1
ATOM 8410 N N . GLU A 1 1018 ? 31.850 30.358 13.627 1.00 88.88 1018 GLU A N 1
ATOM 8411 C CA . GLU A 1 1018 ? 32.557 30.796 14.841 1.00 88.88 1018 GLU A CA 1
ATOM 8412 C C . GLU A 1 1018 ? 31.626 31.655 15.718 1.00 88.88 1018 GLU A C 1
ATOM 8414 O O . GLU A 1 1018 ? 31.612 31.514 16.934 1.00 88.88 1018 GLU A O 1
ATOM 8419 N N . GLU A 1 1019 ? 30.732 32.424 15.091 1.00 90.88 1019 GLU A N 1
ATOM 8420 C CA . GLU A 1 1019 ? 29.628 33.172 15.718 1.00 90.88 1019 GLU A CA 1
ATOM 8421 C C . GLU A 1 1019 ? 28.433 32.285 16.161 1.00 90.88 1019 GLU A C 1
ATOM 8423 O O . GLU A 1 1019 ? 27.350 32.797 16.445 1.00 90.88 1019 GLU A O 1
ATOM 8428 N N . GLY A 1 1020 ? 28.576 30.953 16.172 1.00 89.31 1020 GLY A N 1
ATOM 8429 C CA . GLY A 1 1020 ? 27.547 30.017 16.653 1.00 89.31 1020 GLY A CA 1
ATOM 8430 C C . GLY A 1 1020 ? 26.259 29.937 15.815 1.00 89.31 1020 GLY A C 1
ATOM 8431 O O . GLY A 1 1020 ? 25.249 29.412 16.283 1.00 89.31 1020 GLY A O 1
ATOM 8432 N N . ARG A 1 1021 ? 26.255 30.453 14.580 1.00 93.19 1021 ARG A N 1
ATOM 8433 C CA . ARG A 1 1021 ? 25.059 30.524 13.724 1.00 93.19 1021 ARG A CA 1
ATOM 8434 C C . ARG A 1 1021 ? 24.678 29.163 13.136 1.00 93.19 1021 ARG A C 1
ATOM 8436 O O . ARG A 1 1021 ? 25.529 28.338 12.803 1.00 93.19 1021 ARG A O 1
ATOM 8443 N N . PHE A 1 1022 ? 23.382 28.942 12.928 1.00 94.50 1022 PHE A N 1
ATOM 8444 C CA . PHE A 1 1022 ? 22.858 27.684 12.394 1.00 94.50 1022 PHE A CA 1
ATOM 8445 C C . PHE A 1 1022 ? 22.789 27.701 10.854 1.00 94.50 1022 PHE A C 1
ATOM 8447 O O . PHE A 1 1022 ? 22.215 28.630 10.287 1.00 94.50 1022 PHE A O 1
ATOM 8454 N N . PRO A 1 1023 ? 23.308 26.677 10.147 1.00 92.69 1023 PRO A N 1
ATOM 8455 C CA . PRO A 1 1023 ? 23.297 26.622 8.678 1.00 92.69 1023 PRO A CA 1
ATOM 8456 C C . PRO A 1 1023 ? 21.926 26.280 8.067 1.00 92.69 1023 PRO A C 1
ATOM 8458 O O . PRO A 1 1023 ? 21.704 26.488 6.876 1.00 92.69 1023 PRO A O 1
ATOM 8461 N N . ASN A 1 1024 ? 21.012 25.709 8.855 1.00 92.88 1024 ASN A N 1
ATOM 8462 C CA . ASN A 1 1024 ? 19.661 25.318 8.452 1.00 92.88 1024 ASN A CA 1
ATOM 8463 C C . ASN A 1 1024 ? 18.766 25.146 9.703 1.00 92.88 1024 ASN A C 1
ATOM 8465 O O . ASN A 1 1024 ? 19.272 25.086 10.827 1.00 92.88 1024 ASN A O 1
ATOM 8469 N N . ARG A 1 1025 ? 17.446 25.015 9.510 1.00 88.94 1025 ARG A N 1
ATOM 8470 C CA . ARG A 1 1025 ? 16.460 24.867 10.601 1.00 88.94 1025 ARG A CA 1
ATOM 8471 C C . ARG A 1 1025 ? 16.640 23.592 11.441 1.00 88.94 1025 ARG A C 1
ATOM 8473 O O . ARG A 1 1025 ? 16.399 23.625 12.642 1.00 88.94 1025 ARG A O 1
ATOM 8480 N N . GLN A 1 1026 ? 17.081 22.481 10.848 1.00 87.06 1026 GLN A N 1
ATOM 8481 C CA . GLN A 1 1026 ? 17.305 21.233 11.588 1.00 87.06 1026 GLN A CA 1
ATOM 8482 C C . GLN A 1 1026 ? 18.504 21.352 12.539 1.00 87.06 1026 GLN A C 1
ATOM 8484 O O . GLN A 1 1026 ? 18.448 20.860 13.660 1.00 87.06 1026 GLN A O 1
ATOM 8489 N N . ALA A 1 1027 ? 19.565 22.049 12.123 1.00 85.38 1027 ALA A N 1
ATOM 8490 C CA . ALA A 1 1027 ? 20.725 22.328 12.969 1.00 85.38 1027 ALA A CA 1
ATOM 8491 C C . ALA A 1 1027 ? 20.383 23.258 14.150 1.00 85.38 1027 ALA A C 1
ATOM 8493 O O . ALA A 1 1027 ? 20.928 23.085 15.235 1.00 85.38 1027 ALA A O 1
ATOM 8494 N N . GLU A 1 1028 ? 19.449 24.197 13.964 1.00 86.12 1028 GLU A N 1
ATOM 8495 C CA . GLU A 1 1028 ? 18.877 24.991 15.061 1.00 86.12 1028 GLU A CA 1
ATOM 8496 C C . GLU A 1 1028 ? 18.055 24.119 16.023 1.00 86.12 1028 GLU A C 1
ATOM 8498 O O . GLU A 1 1028 ? 18.256 24.178 17.238 1.00 86.12 1028 GLU A O 1
ATOM 8503 N N . MET A 1 1029 ? 17.149 23.286 15.500 1.00 79.19 1029 MET A N 1
ATOM 8504 C CA . MET A 1 1029 ? 16.284 22.420 16.313 1.00 79.19 1029 MET A CA 1
ATOM 8505 C C . MET A 1 1029 ? 17.054 21.339 17.086 1.00 79.19 1029 MET A C 1
ATOM 8507 O O . MET A 1 1029 ? 16.656 20.999 18.197 1.00 79.19 1029 MET A O 1
ATOM 8511 N N . ASN A 1 1030 ? 18.157 20.836 16.526 1.00 79.31 1030 ASN A N 1
ATOM 8512 C CA . ASN A 1 1030 ? 19.018 19.823 17.142 1.00 79.31 1030 ASN A CA 1
ATOM 8513 C C . ASN A 1 1030 ? 20.132 20.427 18.021 1.00 79.31 1030 ASN A C 1
ATOM 8515 O O . ASN A 1 1030 ? 21.020 19.701 18.465 1.00 79.31 1030 ASN A O 1
ATOM 8519 N N . SER A 1 1031 ? 20.137 21.744 18.250 1.00 79.75 1031 SER A N 1
ATOM 8520 C CA . SER A 1 1031 ? 21.108 22.362 19.157 1.00 79.75 1031 SER A CA 1
ATOM 8521 C C . SER A 1 1031 ? 20.817 21.975 20.619 1.00 79.75 1031 SER A C 1
ATOM 8523 O O . SER A 1 1031 ? 19.647 21.962 21.013 1.00 79.75 1031 SER A O 1
ATOM 8525 N N . PRO A 1 1032 ? 21.841 21.707 21.458 1.00 68.44 1032 PRO A N 1
ATOM 8526 C CA . PRO A 1 1032 ? 21.627 21.288 22.846 1.00 68.44 1032 PRO A CA 1
ATOM 8527 C C . PRO A 1 1032 ? 20.757 22.256 23.652 1.00 68.44 1032 PRO A C 1
ATOM 8529 O O . PRO A 1 1032 ? 19.911 21.822 24.421 1.00 68.44 1032 PRO A O 1
ATOM 8532 N N . GLN A 1 1033 ? 20.892 23.564 23.418 1.00 66.31 1033 GLN A N 1
ATOM 8533 C CA . GLN A 1 1033 ? 20.094 24.601 24.081 1.00 66.31 1033 GLN A CA 1
ATOM 8534 C C . GLN A 1 1033 ? 18.599 24.514 23.724 1.00 66.31 1033 GLN A C 1
ATOM 8536 O O . GLN A 1 1033 ? 17.757 24.620 24.611 1.00 66.31 1033 GLN A O 1
ATOM 8541 N N . ASN A 1 1034 ? 18.249 24.256 22.457 1.00 66.38 1034 ASN A N 1
ATOM 8542 C CA . ASN A 1 1034 ? 16.851 24.063 22.051 1.00 66.38 1034 ASN A CA 1
ATOM 8543 C C . ASN A 1 1034 ? 16.302 22.677 22.428 1.00 66.38 1034 ASN A C 1
ATOM 8545 O O . ASN A 1 1034 ? 15.089 22.532 22.564 1.00 66.38 1034 ASN A O 1
ATOM 8549 N N . MET A 1 1035 ? 17.160 21.670 22.621 1.00 61.09 1035 MET A N 1
ATOM 8550 C CA . MET A 1 1035 ? 16.758 20.375 23.183 1.00 61.09 1035 MET A CA 1
ATOM 8551 C C . MET A 1 1035 ? 16.490 20.471 24.691 1.00 61.09 1035 MET A C 1
ATOM 8553 O O . MET A 1 1035 ? 15.428 20.048 25.133 1.00 61.09 1035 MET A O 1
ATOM 8557 N N . ILE A 1 1036 ? 17.383 21.099 25.462 1.00 59.94 1036 ILE A N 1
ATOM 8558 C CA . ILE A 1 1036 ? 17.206 21.343 26.904 1.00 59.94 1036 ILE A CA 1
ATOM 8559 C C . ILE A 1 1036 ? 15.959 22.199 27.146 1.00 59.94 1036 ILE A C 1
ATOM 8561 O O . ILE A 1 1036 ? 15.065 21.767 27.865 1.00 59.94 1036 ILE A O 1
ATOM 8565 N N . LYS A 1 1037 ? 15.802 23.318 26.428 1.00 50.78 1037 LYS A N 1
ATOM 8566 C CA . LYS A 1 1037 ? 14.616 24.179 26.556 1.00 50.78 1037 LYS A CA 1
ATOM 8567 C C . LYS A 1 1037 ? 13.305 23.507 26.123 1.00 50.78 1037 LYS A C 1
ATOM 8569 O O . LYS A 1 1037 ? 12.229 23.946 26.512 1.00 50.78 1037 LYS A O 1
ATOM 8574 N N . ARG A 1 1038 ? 13.365 22.430 25.328 1.00 53.34 1038 ARG A N 1
ATOM 8575 C CA . ARG A 1 1038 ? 12.206 21.568 25.030 1.00 53.34 1038 ARG A CA 1
ATOM 8576 C C . ARG A 1 1038 ? 11.919 20.555 26.134 1.00 53.34 1038 ARG A C 1
ATOM 8578 O O . ARG A 1 1038 ? 10.753 20.259 26.350 1.00 53.34 1038 ARG A O 1
ATOM 8585 N N . LEU A 1 1039 ? 12.949 20.045 26.809 1.00 45.88 1039 LEU A N 1
ATOM 8586 C CA . LEU A 1 1039 ? 12.802 19.167 27.970 1.00 45.88 1039 LEU A CA 1
ATOM 8587 C C . LEU A 1 1039 ? 12.229 19.948 29.163 1.00 45.88 1039 LEU A C 1
ATOM 8589 O O . LEU A 1 1039 ? 11.245 19.512 29.751 1.00 45.88 1039 LEU A O 1
ATOM 8593 N N . GLU A 1 1040 ? 12.751 21.144 29.440 1.00 40.06 1040 GLU A N 1
ATOM 8594 C CA . GLU A 1 1040 ? 12.245 22.070 30.467 1.00 40.06 1040 GLU A CA 1
ATOM 8595 C C . GLU A 1 1040 ? 10.779 22.464 30.200 1.00 40.06 1040 GLU A C 1
ATOM 8597 O O . GLU A 1 1040 ? 9.919 22.254 31.056 1.00 40.06 1040 GLU A O 1
ATOM 8602 N N . ASN A 1 1041 ? 10.454 22.886 28.970 1.00 41.09 1041 ASN A N 1
ATOM 8603 C CA . ASN A 1 1041 ? 9.075 23.148 28.520 1.00 41.09 1041 ASN A CA 1
ATOM 8604 C C . ASN A 1 1041 ? 8.211 21.871 28.330 1.00 41.09 1041 ASN A C 1
ATOM 8606 O O . ASN A 1 1041 ? 7.143 21.942 27.722 1.00 41.09 1041 ASN A O 1
ATOM 8610 N N . SER A 1 1042 ? 8.677 20.699 28.777 1.00 40.59 1042 SER A N 1
ATOM 8611 C CA . SER A 1 1042 ? 7.886 19.456 28.866 1.00 40.59 1042 SER A CA 1
ATOM 8612 C C . SER A 1 1042 ? 7.799 18.893 30.292 1.00 40.59 1042 SER A C 1
ATOM 8614 O O . SER A 1 1042 ? 7.120 17.893 30.524 1.00 40.59 1042 SER A O 1
ATOM 8616 N N . LEU A 1 1043 ? 8.483 19.544 31.239 1.00 32.78 1043 LEU A N 1
ATOM 8617 C CA . LEU A 1 1043 ? 8.464 19.279 32.680 1.00 32.78 1043 LEU A CA 1
ATOM 8618 C C . LEU A 1 1043 ? 7.762 20.414 33.457 1.00 32.78 1043 LEU A C 1
ATOM 8620 O O . LEU A 1 1043 ? 7.763 20.413 34.687 1.00 32.78 1043 LEU A O 1
ATOM 8624 N N . SER A 1 1044 ? 7.167 21.361 32.724 1.00 32.00 1044 SER A N 1
ATOM 8625 C CA . SER A 1 1044 ? 6.297 22.454 33.175 1.00 32.00 1044 SER A CA 1
ATOM 8626 C C . SER A 1 1044 ? 4.999 22.471 32.363 1.00 32.00 1044 SER A C 1
ATOM 8628 O O . SER A 1 1044 ? 3.998 22.972 32.916 1.00 32.00 1044 SER A O 1
#

Secondary structure (DSSP, 8-state):
----EEEE-TT--EEEES-EES-EEE--SSS-EEEE-TT--EES-EEEE-TT-EEEE----TT--BSEEEEE-TT-EEEE-SS-EESSEEEEE-S-TT-EEEE-SS-EE-S--EEEE--------SSS---------EEE-SS-EE-SS--B-S--EE-TT-EE-SS--B-S----SS--B--SS-----SS-------GGGTHHHHHHHHTT-SS------------------------PPPP---SEEEEEEESS-TTTHHHHHHHHHT-S--SEEEEEEEES--STHHHHHHHHHTT-TTEEEEEE----HHHHHHHHTTS--SSEEEE--TT-EE-TTHHHHHHHHHHHHT-SEEEEEEEEEETTT--EEEPPPSS-GGGS-SSSSB-GGGSTTTGGGTS-S-STTEEEEHHHHHHTT----S-SSSHHHHHHHHHHHH-S-EEEEEEEEEEEEES-TT-GGGGTTT-TTHHHHHHHHHHHHHHHTT-HHHHHHHHHHHHHHHHHHHHHT--SHHHHHHHHHHIIIIIHHHTT-TT--GGG-SSTTHHHHHHHHHS------SS-SEEEEEEESS-HHHHHHHHHHHHT-S--SEEEEEEEE---STHHHHHHHHHTT-TTEEEEEE----HHHHHHHHHHT--SSEEEE--TT-EE-TTHHHHHHHHHHHHT-SEEEEEEEEEES-GGG-EEEEE-SSSSGGGSSSEE-TTT-GGGGGS---STTEEEEHHHHHHTT------SSSSSHHHHHHHHHHHH-S-EEEEEEEEEEEES--TT-GGG-SS-TTHHHHHHHHHHHHHHH-TTGGG-HHHHHHHHHHHHHHHHHHHHHHHTTS-HHHHHHHHHHHHHHHHHHHHTT---GGGS-HHHHHHHHHHHH-GGG--HHHHHHS-S----SS-SS------HHHHHHHHHHHTTT-HHHHHHHHHHHHHHHHTT-S-HHHHHHH-HHHHHSSS-HHHHIIIIITTTT--SBTTB-HHHHHHH-HHHHHHT--HHHHIIIIITTTT--SSHHHHHTSHHHHHHHHHTT--

Foldseek 3Di:
DDWFPWDQDPVGDTDGDQEEEAAEAADPDALAEEEGDAAAAYELYEEEDDHQYEYEYEAHDPRHYEQYEYEEDHLYEYEYEENHEYEHYHAEYELDPNYEYEYEYNYEYEDDEEHDDDPPDDAWADVGDDDHSDDDDYEYYELYEDDDPEEDDDHYHHDEQYAADDNYAHDDDDDDPAYHDYHDPDDDHHDDDDDDDDDCPVVVVCVVVVVVPPPDDDDDDDDDDDDDDDDDDDDDDDDDDDDPDFAQEEEEEEDAAQVPAQLVALVQPPLAPRNRYAYEYEDQAHPDCSVVSLVVVCVPDVSYDYHYDHHQAPQVSVQVSLVDHRHQKYAYDYRNKHWARHQSVVVSVVCVVQVWQKEFEFAWEQEPVPRDTHGDDFPADPVQDAPDQWAACLSRLLCLLPRHDLDRNRMMGRSCLCVVQVQGFDSANPPSSNSNSLSSRHSIGTYGYDHDHIMYHYPPDDVDSLLVLLVVLCRLLVSLLVNCVVCVVVVNCVSNVLNSLQSLLVSLVVSLVSHPDPVSNLVSLQCLQPPSCVSSVNPPDDPVSYPDPSVVVSVVSVPFHDDDDDPAAQEEEEELDAAQVVALVQALVQVPLAPRPSYAYEYEYQQHPDCRVVVLVVVCVPDVSYDYHYDHHQADQVSVVVSLVPDGHQKYAYDYSNWHWANHQVVVQSRVCVVQVWQKEFEWAWEWDDDDPPIDTDTDGQADDPVQADHWDFLLVAVSNLVGDQFGHGIIGGSVQCVVQVQGFDRDHYDDCSSRSSSLSSSLRIGTYHYYHDHTIYHYDPPPPDPLQDQPCLCVLVVSLVSSVCCLVPRPVNVVPVVSSLVSLQSSVLSSLVSLLSSLLRHDPVCNLVSLVVLLVVLLVCVVVVSHDPLSDDPLSVVVSVVSVVPSVVDDSVSSVVSDPDGDPDRPPPPPPCCDPVVLLVVLCVVVVNDPVVSVLVVQLVVQCVVVVQADQVVQCVVCVVVVPDPDDSVSCLQPPVLVVQHGRDPQARSVQQCVVCVVCVVVVHRSSSCCRVPVVVVVHGRDPVSVCPDPVNVVVVVVVVVD

pLDDT: mean 83.13, std 18.06, range [24.14, 98.81]

Radius of gyration: 39.5 Å; chains: 1; bounding box: 106×88×110 Å